Protein AF-A0AAN7VUC7-F1 (afdb_monomer)

Structure (mmCIF, N/CA/C/O backbone):
data_AF-A0AAN7VUC7-F1
#
_entry.id   AF-A0AAN7VUC7-F1
#
loop_
_atom_site.group_PDB
_atom_site.id
_atom_site.type_symbol
_atom_site.label_atom_id
_atom_site.label_alt_id
_atom_site.label_comp_id
_atom_site.label_asym_id
_atom_site.label_entity_id
_atom_site.label_seq_id
_atom_site.pdbx_PDB_ins_code
_atom_site.Cartn_x
_atom_site.Cartn_y
_atom_site.Cartn_z
_atom_site.occupancy
_atom_site.B_iso_or_equiv
_atom_site.auth_seq_id
_atom_site.auth_comp_id
_atom_site.auth_asym_id
_atom_site.auth_atom_id
_atom_site.pdbx_PDB_model_num
ATOM 1 N N . MET A 1 1 ? 12.673 -56.146 -43.513 1.00 31.84 1 MET A N 1
ATOM 2 C CA . MET A 1 1 ? 13.425 -57.369 -43.162 1.00 31.84 1 MET A CA 1
ATOM 3 C C . MET A 1 1 ? 14.414 -56.975 -42.085 1.00 31.84 1 MET A C 1
ATOM 5 O O . MET A 1 1 ? 15.255 -56.147 -42.387 1.00 31.84 1 MET A O 1
ATOM 9 N N . ALA A 1 2 ? 14.362 -57.422 -40.839 1.00 31.47 2 ALA A N 1
ATOM 10 C CA . ALA A 1 2 ? 13.452 -58.252 -40.031 1.00 31.47 2 ALA A CA 1
ATOM 11 C C . ALA A 1 2 ? 13.921 -57.944 -38.574 1.00 31.47 2 ALA A C 1
ATOM 13 O O . ALA A 1 2 ? 15.102 -57.657 -38.410 1.00 31.47 2 ALA A O 1
ATOM 14 N N . GLU A 1 3 ? 13.163 -57.827 -37.485 1.00 32.59 3 GLU A N 1
ATOM 15 C CA . GLU A 1 3 ? 11.966 -58.466 -36.910 1.00 32.59 3 GLU A CA 1
ATOM 16 C C . GLU A 1 3 ? 11.617 -57.627 -35.641 1.00 32.59 3 GLU A C 1
ATOM 18 O O . GLU A 1 3 ? 12.505 -56.977 -35.101 1.00 32.59 3 GLU A O 1
ATOM 23 N N . ALA A 1 4 ? 10.420 -57.547 -35.056 1.00 33.28 4 ALA A N 1
ATOM 24 C CA . ALA A 1 4 ? 9.122 -58.156 -35.309 1.00 33.28 4 ALA A CA 1
ATOM 25 C C . ALA A 1 4 ? 8.007 -57.362 -34.574 1.00 33.28 4 ALA A C 1
ATOM 27 O O . ALA A 1 4 ? 8.218 -56.852 -33.478 1.00 33.28 4 ALA A O 1
ATOM 28 N N . SER A 1 5 ? 6.833 -57.331 -35.225 1.00 31.64 5 SER A N 1
ATOM 29 C CA . SER A 1 5 ? 5.434 -57.293 -34.727 1.00 31.64 5 SER A CA 1
ATOM 30 C C . SER A 1 5 ? 5.002 -56.242 -33.682 1.00 31.64 5 SER A C 1
ATOM 32 O O . SER A 1 5 ? 5.441 -56.291 -32.541 1.00 31.64 5 SER A O 1
ATOM 34 N N . SER A 1 6 ? 4.161 -55.237 -33.993 1.00 30.92 6 SER A N 1
ATOM 35 C CA . SER A 1 6 ? 2.713 -55.278 -34.361 1.00 30.92 6 SER A CA 1
ATOM 36 C C . SER A 1 6 ? 1.825 -55.865 -33.245 1.00 30.92 6 SER A C 1
ATOM 38 O O . SER A 1 6 ? 2.127 -56.944 -32.765 1.00 30.92 6 SER A O 1
ATOM 40 N N . SER A 1 7 ? 0.680 -55.324 -32.824 1.00 29.66 7 SER A N 1
ATOM 41 C CA . SER A 1 7 ? -0.137 -54.189 -33.261 1.00 29.66 7 SER A CA 1
ATOM 42 C C . SER A 1 7 ? -1.354 -54.056 -32.323 1.00 29.66 7 SER A C 1
ATOM 44 O O . SER A 1 7 ? -1.838 -55.046 -31.790 1.00 29.66 7 SER A O 1
ATOM 46 N N . SER A 1 8 ? -1.896 -52.834 -32.255 1.00 29.42 8 SER A N 1
ATOM 47 C CA . SER A 1 8 ? -3.338 -52.508 -32.304 1.00 29.42 8 SER A CA 1
ATOM 48 C C . SER A 1 8 ? -4.342 -53.018 -31.240 1.00 29.42 8 SER A C 1
ATOM 50 O O . SER A 1 8 ? -4.823 -54.137 -31.355 1.00 29.42 8 SER A O 1
ATOM 52 N N . ARG A 1 9 ? -4.804 -52.063 -30.396 1.00 32.41 9 ARG A N 1
ATOM 53 C CA . ARG A 1 9 ? -6.183 -51.471 -30.333 1.00 32.41 9 ARG A CA 1
ATOM 54 C C . ARG A 1 9 ? -7.409 -52.392 -29.998 1.00 32.41 9 ARG A C 1
ATOM 56 O O . ARG A 1 9 ? -7.377 -53.565 -30.320 1.00 32.41 9 ARG A O 1
ATOM 63 N N . PRO A 1 10 ? -8.584 -51.854 -29.576 1.00 49.94 10 PRO A N 1
ATOM 64 C CA . PRO A 1 10 ? -8.876 -51.099 -28.339 1.00 49.94 10 PRO A CA 1
ATOM 65 C C . PRO A 1 10 ? -10.280 -51.425 -27.708 1.00 49.94 10 PRO A C 1
ATOM 67 O O . PRO A 1 10 ? -11.051 -52.190 -28.274 1.00 49.94 10 PRO A O 1
ATOM 70 N N . GLU A 1 11 ? -10.636 -50.729 -26.607 1.00 30.66 11 GLU A N 1
ATOM 71 C CA . GLU A 1 11 ? -12.017 -50.353 -26.164 1.00 30.66 11 GLU A CA 1
ATOM 72 C C . GLU A 1 11 ? -13.001 -51.426 -25.588 1.00 30.66 11 GLU A C 1
ATOM 74 O O . GLU A 1 11 ? -12.822 -52.612 -25.838 1.00 30.66 11 GLU A O 1
ATOM 79 N N . PRO A 1 12 ? -14.148 -51.057 -24.944 1.00 47.50 12 PRO A N 1
ATOM 80 C CA . PRO A 1 12 ? -14.433 -49.991 -23.945 1.00 47.50 12 PRO A CA 1
ATOM 81 C C . PRO A 1 12 ? -15.496 -50.392 -22.851 1.00 47.50 12 PRO A C 1
ATOM 83 O O . PRO A 1 12 ? -16.020 -51.499 -22.883 1.00 47.50 12 PRO A O 1
ATOM 86 N N . LYS A 1 13 ? -15.923 -49.420 -22.000 1.00 27.97 13 LYS A N 1
ATOM 87 C CA . LYS A 1 13 ? -17.183 -49.350 -21.172 1.00 27.97 13 LYS A CA 1
ATOM 88 C C . LYS A 1 13 ? -17.212 -50.250 -19.907 1.00 27.97 13 LYS A C 1
ATOM 90 O O . LYS A 1 13 ? -16.690 -51.348 -19.950 1.00 27.97 13 LYS A O 1
ATOM 95 N N . THR A 1 14 ? -17.697 -49.882 -18.707 1.00 28.98 14 THR A N 1
ATOM 96 C CA . THR A 1 14 ? -18.903 -49.162 -18.191 1.00 28.98 14 THR A CA 1
ATOM 97 C C . THR A 1 14 ? -18.686 -48.999 -16.657 1.00 28.98 14 THR A C 1
ATOM 99 O O . THR A 1 14 ? -18.109 -49.906 -16.070 1.00 28.98 14 THR A O 1
ATOM 102 N N . LEU A 1 15 ? -18.818 -47.837 -15.995 1.00 29.56 15 LEU A N 1
ATOM 103 C CA . LEU A 1 15 ? -19.983 -47.215 -15.308 1.00 29.56 15 LEU A CA 1
ATOM 104 C C . LEU A 1 15 ? -20.864 -48.088 -14.372 1.00 29.56 15 LEU A C 1
ATOM 106 O O . LEU A 1 15 ? -21.238 -49.190 -14.762 1.00 29.56 15 LEU A O 1
ATOM 110 N N . VAL A 1 16 ? -21.297 -47.444 -13.260 1.00 28.77 16 VAL A N 1
ATOM 111 C CA . VAL A 1 16 ? -22.359 -47.759 -12.249 1.00 28.77 16 VAL A CA 1
ATOM 112 C C . VAL A 1 16 ? -21.851 -48.482 -10.977 1.00 28.77 16 VAL A C 1
ATOM 114 O O . VAL A 1 16 ? -21.230 -49.532 -11.089 1.00 28.77 16 VAL A O 1
ATOM 117 N N . GLU A 1 17 ? -21.775 -47.798 -9.814 1.00 27.50 17 GLU A N 1
ATOM 118 C CA . GLU A 1 17 ? -22.759 -47.715 -8.679 1.00 27.50 17 GLU A CA 1
ATOM 119 C C . GLU A 1 17 ? -23.180 -49.116 -8.156 1.00 27.50 17 GLU A C 1
ATOM 121 O O . GLU A 1 17 ? -23.391 -50.026 -8.941 1.00 27.50 17 GLU A O 1
ATOM 126 N N . ASP A 1 18 ? -23.299 -49.433 -6.865 1.00 27.84 18 ASP A N 1
ATOM 127 C CA . ASP A 1 18 ? -23.961 -48.680 -5.812 1.00 27.84 18 ASP A CA 1
ATOM 128 C C . ASP A 1 18 ? -23.734 -49.351 -4.432 1.00 27.84 18 ASP A C 1
ATOM 130 O O . ASP A 1 18 ? -23.563 -50.565 -4.349 1.00 27.84 18 ASP A O 1
ATOM 134 N N . SER A 1 19 ? -23.820 -48.525 -3.387 1.00 26.78 19 SER A N 1
ATOM 135 C CA . SER A 1 19 ? -24.400 -48.719 -2.037 1.00 26.78 19 SER A CA 1
ATOM 136 C C . SER A 1 19 ? -24.173 -49.946 -1.113 1.00 26.78 19 SER A C 1
ATOM 138 O O . SER A 1 19 ? -24.129 -51.097 -1.537 1.00 26.78 19 SER A O 1
ATOM 140 N N . SER A 1 20 ? -24.303 -49.636 0.196 1.00 26.80 20 SER A N 1
ATOM 141 C CA . SER A 1 20 ? -24.839 -50.450 1.325 1.00 26.80 20 SER A CA 1
ATOM 142 C C . SER A 1 20 ? -23.858 -51.394 2.049 1.00 26.80 20 SER A C 1
ATOM 144 O O . SER A 1 20 ? -22.964 -51.944 1.422 1.00 26.80 20 SER A O 1
ATOM 146 N N . GLU A 1 21 ? -23.903 -51.668 3.358 1.00 31.53 21 GLU A N 1
ATOM 147 C CA . GLU A 1 21 ? -24.614 -51.210 4.572 1.00 31.53 21 GLU A CA 1
ATOM 148 C C . GLU A 1 21 ? -23.972 -51.983 5.767 1.00 31.53 21 GLU A C 1
ATOM 150 O O . GLU A 1 21 ? -23.125 -52.850 5.545 1.00 31.53 21 GLU A O 1
ATOM 155 N N . ASP A 1 22 ? -24.405 -51.686 7.000 1.00 29.25 22 ASP A N 1
ATOM 156 C CA . ASP A 1 22 ? -24.274 -52.477 8.250 1.00 29.25 22 ASP A CA 1
ATOM 157 C C . ASP A 1 22 ? -22.917 -52.448 8.992 1.00 29.25 22 ASP A C 1
ATOM 159 O O . ASP A 1 22 ? -21.892 -52.943 8.534 1.00 29.25 22 ASP A O 1
ATOM 163 N N . GLU A 1 23 ? -22.750 -51.781 10.143 1.00 31.53 23 GLU A N 1
ATOM 164 C CA . GLU A 1 23 ? -23.494 -51.808 11.423 1.00 31.53 23 GLU A CA 1
ATOM 165 C C . GLU A 1 23 ? -23.383 -53.153 12.175 1.00 31.53 23 GLU A C 1
ATOM 167 O O . GLU A 1 23 ? -24.019 -54.131 11.813 1.00 31.53 23 GLU A O 1
ATOM 172 N N . LEU A 1 24 ? -22.564 -53.203 13.243 1.00 30.45 24 LEU A N 1
ATOM 173 C CA . LEU A 1 24 ? -22.983 -53.554 14.617 1.00 30.45 24 LEU A CA 1
ATOM 174 C C . LEU A 1 24 ? -21.775 -53.643 15.588 1.00 30.45 24 LEU A C 1
ATOM 176 O O . LEU A 1 24 ? -20.954 -54.547 15.504 1.00 30.45 24 LEU A O 1
ATOM 180 N N . THR A 1 25 ? -21.741 -52.711 16.557 1.00 31.78 25 THR A N 1
ATOM 181 C CA . THR A 1 25 ? -21.763 -52.929 18.034 1.00 31.78 25 THR A CA 1
ATOM 182 C C . THR A 1 25 ? -20.799 -53.944 18.702 1.00 31.78 25 THR A C 1
ATOM 184 O O . THR A 1 25 ? -20.644 -55.056 18.233 1.00 31.78 25 THR A O 1
ATOM 187 N N . LYS A 1 26 ? -20.239 -53.754 19.911 1.00 32.19 26 LYS A N 1
ATOM 188 C CA . LYS A 1 26 ? -20.571 -52.871 21.049 1.00 32.19 26 LYS A CA 1
ATOM 189 C C . LYS A 1 26 ? -19.534 -53.049 22.190 1.00 32.19 26 LYS A C 1
ATOM 191 O O . LYS A 1 26 ? -19.146 -54.176 22.457 1.00 32.19 26 LYS A O 1
ATOM 196 N N . GLN A 1 27 ? -19.271 -51.943 22.910 1.00 30.20 27 GLN A N 1
ATOM 197 C CA . GLN A 1 27 ? -19.279 -51.785 24.393 1.00 30.20 27 GLN A CA 1
ATOM 198 C C . GLN A 1 27 ? -18.245 -52.529 25.280 1.00 30.20 27 GLN A C 1
ATOM 200 O O . GLN A 1 27 ? -17.948 -53.686 25.050 1.00 30.20 27 GLN A O 1
ATOM 205 N N . THR A 1 28 ? -17.709 -52.001 26.396 1.00 29.66 28 THR A N 1
ATOM 206 C CA . THR A 1 28 ? -17.730 -50.687 27.092 1.00 29.66 28 THR A CA 1
ATOM 207 C C . THR A 1 28 ? -16.811 -50.744 28.329 1.00 29.66 28 THR A C 1
ATOM 209 O O . THR A 1 28 ? -16.667 -51.815 28.906 1.00 29.66 28 THR A O 1
ATOM 212 N N . SER A 1 29 ? -16.382 -49.553 28.797 1.00 28.73 29 SER A N 1
ATOM 213 C CA . SER A 1 29 ? -16.259 -49.087 30.212 1.00 28.73 29 SER A CA 1
ATOM 214 C C . SER A 1 29 ? -15.302 -49.805 31.187 1.00 28.73 29 SER A C 1
ATOM 216 O O . SER A 1 29 ? -15.224 -51.019 31.187 1.00 28.73 29 SER A O 1
ATOM 218 N N . SER A 1 30 ? -14.638 -49.176 32.164 1.00 27.91 30 SER A N 1
ATOM 219 C CA . SER A 1 30 ? -14.451 -47.773 32.563 1.00 27.91 30 SER A CA 1
ATOM 220 C C . SER A 1 30 ? -13.475 -47.697 33.760 1.00 27.91 30 SER A C 1
ATOM 222 O O . SER A 1 30 ? -13.346 -48.645 34.530 1.00 27.91 30 SER A O 1
ATOM 224 N N . THR A 1 31 ? -12.955 -46.482 33.986 1.00 28.91 31 THR A N 1
ATOM 225 C CA . THR A 1 31 ? -12.683 -45.796 35.278 1.00 28.91 31 THR A CA 1
ATOM 226 C C . THR A 1 31 ? -11.424 -46.038 36.133 1.00 28.91 31 THR A C 1
ATOM 228 O O . THR A 1 31 ? -11.149 -47.137 36.598 1.00 28.91 31 THR A O 1
ATOM 231 N N . ASN A 1 32 ? -10.872 -44.867 36.515 1.00 25.84 32 ASN A N 1
ATOM 232 C CA . ASN A 1 32 ? -10.067 -44.478 37.690 1.00 25.84 32 ASN A CA 1
ATOM 233 C C . ASN A 1 32 ? -8.582 -44.868 37.722 1.00 25.84 32 ASN A C 1
ATOM 235 O O . ASN A 1 32 ? -8.215 -45.958 37.329 1.00 25.84 32 ASN A O 1
ATOM 239 N N . SER A 1 33 ? -7.644 -44.119 38.310 1.00 25.69 33 SER A N 1
ATOM 240 C CA . SER A 1 33 ? -7.460 -42.731 38.785 1.00 25.69 33 SER A CA 1
ATOM 241 C C . SER A 1 33 ? -6.189 -42.808 39.645 1.00 25.69 33 SER A C 1
ATOM 243 O O . SER A 1 33 ? -6.174 -43.637 40.555 1.00 25.69 33 SER A O 1
ATOM 245 N N . ARG A 1 34 ? -5.155 -41.978 39.419 1.00 25.23 34 ARG A N 1
ATOM 246 C CA . ARG A 1 34 ? -4.348 -41.351 40.496 1.00 25.23 34 ARG A CA 1
ATOM 247 C C . ARG A 1 34 ? -3.212 -40.454 39.985 1.00 25.23 34 ARG A C 1
ATOM 249 O O . ARG A 1 34 ? -2.464 -40.804 39.083 1.00 25.23 34 ARG A O 1
ATOM 256 N N . ARG A 1 35 ? -3.113 -39.300 40.652 1.00 27.30 35 ARG A N 1
ATOM 257 C CA . ARG A 1 35 ? -2.058 -38.273 40.633 1.00 27.30 35 ARG A CA 1
ATOM 258 C C . ARG A 1 35 ? -0.713 -38.808 41.148 1.00 27.30 35 ARG A C 1
ATOM 260 O O . ARG A 1 35 ? -0.734 -39.611 42.074 1.00 27.30 35 ARG A O 1
ATOM 267 N N . HIS A 1 36 ? 0.404 -38.218 40.707 1.00 26.11 36 HIS A N 1
ATOM 268 C CA . HIS A 1 36 ? 1.398 -37.594 41.602 1.00 26.11 36 HIS A CA 1
ATOM 269 C C . HIS A 1 36 ? 2.377 -36.683 40.836 1.00 26.11 36 HIS A C 1
ATOM 271 O O . HIS A 1 36 ? 2.704 -36.929 39.681 1.00 26.11 36 HIS A O 1
ATOM 277 N N . SER A 1 37 ? 2.790 -35.609 41.508 1.00 26.70 37 SER A N 1
ATOM 278 C CA . SER A 1 37 ? 3.725 -34.559 41.089 1.00 26.70 37 SER A CA 1
ATOM 279 C C . SER A 1 37 ? 5.167 -34.886 41.500 1.00 26.70 37 SER A C 1
ATOM 281 O O . SER A 1 37 ? 5.315 -35.535 42.533 1.00 26.70 37 SER A O 1
ATOM 283 N N . HIS A 1 38 ? 6.197 -34.319 40.853 1.00 25.08 38 HIS A N 1
ATOM 284 C CA . HIS A 1 38 ? 7.320 -33.671 41.568 1.00 25.08 38 HIS A CA 1
ATOM 285 C C . HIS A 1 38 ? 8.315 -32.918 40.660 1.00 25.08 38 HIS A C 1
ATOM 287 O O . HIS A 1 38 ? 8.595 -33.332 39.540 1.00 25.08 38 HIS A O 1
ATOM 293 N N . TYR A 1 39 ? 8.809 -31.811 41.222 1.00 26.98 39 TYR A N 1
ATOM 294 C CA . TYR A 1 39 ? 9.897 -30.906 40.821 1.00 26.98 39 TYR A CA 1
ATOM 295 C C . TYR A 1 39 ? 11.307 -31.446 41.167 1.00 26.98 39 TYR A C 1
ATOM 297 O O . TYR A 1 39 ? 11.417 -32.313 42.032 1.00 26.98 39 TYR A O 1
ATOM 305 N N . ASP A 1 40 ? 12.330 -30.782 40.593 1.00 26.72 40 ASP A N 1
ATOM 306 C CA . ASP A 1 40 ? 13.771 -30.730 40.951 1.00 26.72 40 ASP A CA 1
ATOM 307 C C . ASP A 1 40 ? 14.621 -31.994 40.656 1.00 26.72 40 ASP A C 1
ATOM 309 O O . ASP A 1 40 ? 14.175 -33.116 40.820 1.00 26.72 40 ASP A O 1
ATOM 313 N N . THR A 1 41 ? 15.892 -31.957 40.219 1.00 26.77 41 THR A N 1
ATOM 314 C CA . THR A 1 41 ? 16.997 -31.046 40.561 1.00 26.77 41 THR A CA 1
ATOM 315 C C . THR A 1 41 ? 18.181 -31.222 39.581 1.00 26.77 41 THR A C 1
ATOM 317 O O . THR A 1 41 ? 18.467 -32.326 39.133 1.00 26.77 41 THR A O 1
ATOM 320 N N . GLN A 1 42 ? 18.876 -30.114 39.313 1.00 25.97 42 GLN A N 1
ATOM 321 C CA . GLN A 1 42 ? 20.322 -29.895 39.108 1.00 25.97 42 GLN A CA 1
ATOM 322 C C . GLN A 1 42 ? 21.341 -31.040 38.840 1.00 25.97 42 GLN A C 1
ATOM 324 O O . GLN A 1 42 ? 21.412 -32.032 39.556 1.00 25.97 42 GLN A O 1
ATOM 329 N N . ARG A 1 43 ? 22.336 -30.638 38.019 1.00 25.59 43 ARG A N 1
ATOM 330 C CA . ARG A 1 43 ? 23.811 -30.670 38.229 1.00 25.59 43 ARG A CA 1
ATOM 331 C C . ARG A 1 43 ? 24.667 -31.664 37.411 1.00 25.59 43 ARG A C 1
ATOM 333 O O . ARG A 1 43 ? 24.653 -32.866 37.618 1.00 25.59 43 ARG A O 1
ATOM 340 N N . THR A 1 44 ? 25.585 -31.032 36.661 1.00 25.28 44 THR A N 1
ATOM 341 C CA . THR A 1 44 ? 27.033 -31.325 36.504 1.00 25.28 44 THR A CA 1
ATOM 342 C C . THR A 1 44 ? 27.498 -32.526 35.686 1.00 25.28 44 THR A C 1
ATOM 344 O O . THR A 1 44 ? 27.151 -33.658 35.981 1.00 25.28 44 THR A O 1
ATOM 347 N N . GLY A 1 45 ? 28.474 -32.276 34.801 1.00 25.52 45 GLY A N 1
ATOM 348 C CA . GLY A 1 45 ? 29.493 -33.276 34.465 1.00 25.52 45 GLY A CA 1
ATOM 349 C C . GLY A 1 45 ? 30.064 -33.165 33.055 1.00 25.52 45 GLY A C 1
ATOM 350 O O . GLY A 1 45 ? 29.436 -33.585 32.101 1.00 25.52 45 GLY A O 1
ATOM 351 N N . ARG A 1 46 ? 31.264 -32.596 32.954 1.00 25.86 46 ARG A N 1
ATOM 352 C CA . ARG A 1 46 ? 32.097 -32.365 31.758 1.00 25.86 46 ARG A CA 1
ATOM 353 C C . ARG A 1 46 ? 32.754 -33.683 31.222 1.00 25.86 46 ARG A C 1
ATOM 355 O O . ARG A 1 46 ? 32.460 -34.740 31.770 1.00 25.86 46 ARG A O 1
ATOM 362 N N . PRO A 1 47 ? 33.609 -33.663 30.170 1.00 41.38 47 PRO A N 1
ATOM 363 C CA . PRO A 1 47 ? 33.524 -34.529 28.985 1.00 41.38 47 PRO A CA 1
ATOM 364 C C . PRO A 1 47 ? 34.641 -35.589 28.892 1.00 41.38 47 PRO A C 1
ATOM 366 O O . PRO A 1 47 ? 35.605 -35.537 29.653 1.00 41.38 47 PRO A O 1
ATOM 369 N N . VAL A 1 48 ? 34.583 -36.476 27.888 1.00 27.06 48 VAL A N 1
ATOM 370 C CA . VAL A 1 48 ? 35.747 -37.264 27.434 1.00 27.06 48 VAL A CA 1
ATOM 371 C C . VAL A 1 48 ? 35.756 -37.389 25.905 1.00 27.06 48 VAL A C 1
ATOM 373 O O . VAL A 1 48 ? 34.743 -37.690 25.279 1.00 27.06 48 VAL A O 1
ATOM 376 N N . SER A 1 49 ? 36.930 -37.114 25.341 1.00 26.80 49 SER A N 1
ATOM 377 C CA . SER A 1 49 ? 37.344 -37.186 23.940 1.00 26.80 49 SER A CA 1
ATOM 378 C C . SER A 1 49 ? 37.701 -38.612 23.493 1.00 26.80 49 SER A C 1
ATOM 380 O O . SER A 1 49 ? 38.077 -39.451 24.308 1.00 26.80 49 SER A O 1
ATOM 382 N N . GLY A 1 50 ? 37.676 -38.869 22.180 1.00 25.88 50 GLY A N 1
ATOM 383 C CA . GLY A 1 50 ? 38.269 -40.079 21.598 1.00 25.88 50 GLY A CA 1
ATOM 384 C C . GLY A 1 50 ? 38.010 -40.244 20.098 1.00 25.88 50 GLY A C 1
ATOM 385 O O . GLY A 1 50 ? 36.919 -40.619 19.690 1.00 25.88 50 GLY A O 1
ATOM 386 N N . SER A 1 51 ? 39.037 -39.965 19.295 1.00 23.73 51 SER A N 1
ATOM 387 C CA . SER A 1 51 ? 39.192 -40.246 17.856 1.00 23.73 51 SER A CA 1
ATOM 388 C C . SER A 1 51 ? 39.209 -41.772 17.576 1.00 23.73 51 SER A C 1
ATOM 390 O O . SER A 1 51 ? 39.581 -42.547 18.447 1.00 23.73 51 SER A O 1
ATOM 392 N N . SER A 1 52 ? 38.837 -42.332 16.413 1.00 26.50 52 SER A N 1
ATOM 393 C CA . SER A 1 52 ? 39.512 -42.213 15.108 1.00 26.50 52 SER A CA 1
ATOM 394 C C . SER A 1 52 ? 38.944 -43.219 14.058 1.00 26.50 52 SER A C 1
ATOM 396 O O . SER A 1 52 ? 38.462 -44.285 14.423 1.00 26.50 52 SER A O 1
ATOM 398 N N . GLN A 1 53 ? 39.095 -42.868 12.765 1.00 26.28 53 GLN A N 1
ATOM 399 C CA . GLN A 1 53 ? 39.289 -43.703 11.545 1.00 26.28 53 GLN A CA 1
ATOM 400 C C . GLN A 1 53 ? 38.141 -44.463 10.808 1.00 26.28 53 GLN A C 1
ATOM 402 O O . GLN A 1 53 ? 37.798 -45.599 11.105 1.00 26.28 53 GLN A O 1
ATOM 407 N N . LEU A 1 54 ? 37.666 -43.813 9.725 1.00 26.45 54 LEU A N 1
ATOM 408 C CA . LEU A 1 54 ? 37.611 -44.204 8.287 1.00 26.45 54 LEU A CA 1
ATOM 409 C C . LEU A 1 54 ? 37.361 -45.667 7.830 1.00 26.45 54 LEU A C 1
ATOM 411 O O . LEU A 1 54 ? 38.231 -46.519 7.964 1.00 26.45 54 LEU A O 1
ATOM 415 N N . SER A 1 55 ? 36.294 -45.872 7.032 1.00 24.72 55 SER A N 1
ATOM 416 C CA . SER A 1 55 ? 36.347 -46.497 5.684 1.00 24.72 55 SER A CA 1
ATOM 417 C C . SER A 1 55 ? 35.009 -46.348 4.926 1.00 24.72 55 SER A C 1
ATOM 419 O O . SER A 1 55 ? 33.932 -46.418 5.510 1.00 24.72 55 SER A O 1
ATOM 421 N N . ALA A 1 56 ? 35.092 -46.108 3.615 1.00 24.67 56 ALA A N 1
ATOM 422 C CA . ALA A 1 56 ? 34.036 -45.621 2.726 1.00 24.67 56 ALA A CA 1
ATOM 423 C C . ALA A 1 56 ? 33.266 -46.721 1.961 1.00 24.67 56 ALA A C 1
ATOM 425 O O . ALA A 1 56 ? 33.856 -47.731 1.581 1.00 24.67 56 ALA A O 1
ATOM 426 N N . LYS A 1 57 ? 31.988 -46.448 1.612 1.00 25.91 57 LYS A N 1
ATOM 427 C CA . LYS A 1 57 ? 31.375 -46.715 0.281 1.00 25.91 57 LYS A CA 1
ATOM 428 C C . LYS A 1 57 ? 29.942 -46.142 0.136 1.00 25.91 57 LYS A C 1
ATOM 430 O O . LYS A 1 57 ? 28.988 -46.665 0.691 1.00 25.91 57 LYS A O 1
ATOM 435 N N . SER A 1 58 ? 29.852 -45.067 -0.657 1.00 27.28 58 SER A N 1
ATOM 436 C CA . SER A 1 58 ? 28.815 -44.641 -1.628 1.00 27.28 58 SER A CA 1
ATOM 437 C C . SER A 1 58 ? 27.379 -45.213 -1.567 1.00 27.28 58 SER A C 1
ATOM 439 O O . SER A 1 58 ? 27.167 -46.391 -1.857 1.00 27.28 58 SER A O 1
ATOM 441 N N . LYS A 1 59 ? 26.388 -44.318 -1.371 1.00 26.03 59 LYS A N 1
ATOM 442 C CA . LYS A 1 59 ? 25.198 -44.119 -2.242 1.00 26.03 59 LYS A CA 1
ATOM 443 C C . LYS A 1 59 ? 24.428 -42.842 -1.841 1.00 26.03 59 LYS A C 1
ATOM 445 O O . LYS A 1 59 ? 24.291 -42.542 -0.660 1.00 26.03 59 LYS A O 1
ATOM 450 N N . GLY A 1 60 ? 23.997 -42.075 -2.846 1.00 30.48 60 GLY A N 1
ATOM 451 C CA . GLY A 1 60 ? 23.661 -40.648 -2.760 1.00 30.48 60 GLY A CA 1
ATOM 452 C C . GLY A 1 60 ? 22.410 -40.246 -1.972 1.00 30.48 60 GLY A C 1
ATOM 453 O O . GLY A 1 60 ? 21.423 -40.977 -1.907 1.00 30.48 60 GLY A O 1
ATOM 454 N N . LYS A 1 61 ? 22.459 -39.020 -1.433 1.00 25.73 61 LYS A N 1
ATOM 455 C CA . LYS A 1 61 ? 21.325 -38.246 -0.911 1.00 25.73 61 LYS A CA 1
ATOM 456 C C . LYS A 1 61 ? 21.566 -36.748 -1.137 1.00 25.73 61 LYS A C 1
ATOM 458 O O . LYS A 1 61 ? 22.698 -36.288 -1.037 1.00 25.73 61 LYS A O 1
ATOM 463 N N . ARG A 1 62 ? 20.470 -36.037 -1.442 1.00 26.72 62 ARG A N 1
ATOM 464 C CA . ARG A 1 62 ? 20.312 -34.570 -1.465 1.00 26.72 62 ARG A CA 1
ATOM 465 C C . ARG A 1 62 ? 21.169 -33.898 -0.387 1.00 26.72 62 ARG A C 1
ATOM 467 O O . ARG A 1 62 ? 21.038 -34.248 0.784 1.00 26.72 62 ARG A O 1
ATOM 474 N N . ALA A 1 63 ? 21.991 -32.931 -0.781 1.00 24.48 63 ALA A N 1
ATOM 475 C CA . ALA A 1 63 ? 22.753 -32.113 0.150 1.00 24.48 63 ALA A CA 1
ATOM 476 C C . ALA A 1 63 ? 21.814 -31.101 0.826 1.00 24.48 63 ALA A C 1
ATOM 478 O O . ALA A 1 63 ? 21.348 -30.162 0.187 1.00 24.48 63 ALA A O 1
ATOM 479 N N . SER A 1 64 ? 21.514 -31.309 2.110 1.00 25.42 64 SER A N 1
ATOM 480 C CA . SER A 1 64 ? 21.148 -30.202 2.992 1.00 25.42 64 SER A CA 1
ATOM 481 C C . SER A 1 64 ? 22.434 -29.456 3.323 1.00 25.42 64 SER A C 1
ATOM 483 O O . SER A 1 64 ? 23.393 -30.078 3.784 1.00 25.42 64 SER A O 1
ATOM 485 N N . TYR A 1 65 ? 22.461 -28.151 3.089 1.00 26.67 65 TYR A N 1
ATOM 486 C CA . TYR A 1 65 ? 23.575 -27.306 3.495 1.00 26.67 65 TYR A CA 1
ATOM 487 C C . TYR A 1 65 ? 23.689 -27.352 5.030 1.00 26.67 65 TYR A C 1
ATOM 489 O O . TYR A 1 65 ? 22.756 -26.965 5.731 1.00 26.67 65 TYR A O 1
ATOM 497 N N . GLN A 1 66 ? 24.790 -27.890 5.554 1.00 25.86 66 GLN A N 1
ATOM 498 C CA . GLN A 1 66 ? 25.182 -27.734 6.955 1.00 25.86 66 GLN A CA 1
ATOM 499 C C . GLN A 1 66 ? 26.295 -26.692 7.002 1.00 25.86 66 GLN A C 1
ATOM 501 O O . GLN A 1 66 ? 27.274 -26.792 6.265 1.00 25.86 66 GLN A O 1
ATOM 506 N N . GLN A 1 67 ? 26.112 -25.686 7.851 1.00 27.73 67 GLN A N 1
ATOM 507 C CA . GLN A 1 67 ? 27.077 -24.620 8.097 1.00 27.73 67 GLN A CA 1
ATOM 508 C C . GLN A 1 67 ? 28.386 -25.222 8.657 1.00 27.73 67 GLN A C 1
ATOM 510 O O . GLN A 1 67 ? 28.308 -26.057 9.564 1.00 27.73 67 GLN A O 1
ATOM 515 N N . PRO A 1 68 ? 29.576 -24.849 8.150 1.00 27.92 68 PRO A N 1
ATOM 516 C CA . PRO A 1 68 ? 30.841 -25.284 8.737 1.00 27.92 68 PRO A CA 1
ATOM 517 C C . PRO A 1 68 ? 30.997 -24.730 10.165 1.00 27.92 68 PRO A C 1
ATOM 519 O O . PRO A 1 68 ? 30.680 -23.560 10.390 1.00 27.92 68 PRO A O 1
ATOM 522 N N . PRO A 1 69 ? 31.487 -25.525 11.132 1.00 31.61 69 PRO A N 1
ATOM 523 C CA . PRO A 1 69 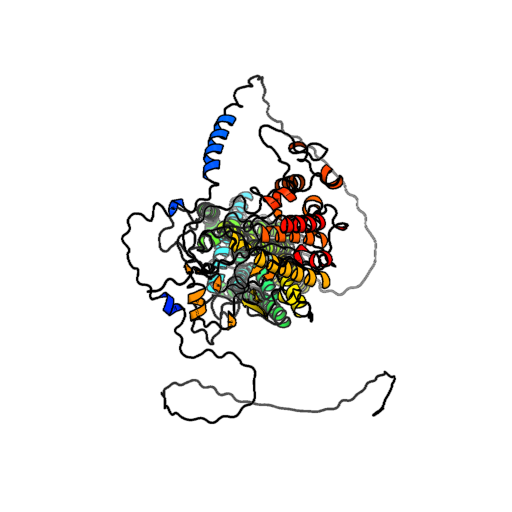? 31.873 -25.015 12.436 1.00 31.61 69 PRO A CA 1
ATOM 524 C C . PRO A 1 69 ? 33.267 -24.404 12.286 1.00 31.61 69 PRO A C 1
ATOM 526 O O . PRO A 1 69 ? 34.189 -25.120 11.915 1.00 31.61 69 PRO A O 1
ATOM 529 N N . ASP A 1 70 ? 33.363 -23.097 12.513 1.00 33.47 70 ASP A N 1
ATOM 530 C CA . ASP A 1 70 ? 34.574 -22.259 12.622 1.00 33.47 70 ASP A CA 1
ATOM 531 C C . ASP A 1 70 ? 34.528 -21.080 11.640 1.00 33.47 70 ASP A C 1
ATOM 533 O O . ASP A 1 70 ? 35.325 -20.969 10.713 1.00 33.47 70 ASP A O 1
ATOM 537 N N . PHE A 1 71 ? 33.578 -20.169 11.873 1.00 31.36 71 PHE A N 1
ATOM 538 C CA . PHE A 1 71 ? 33.658 -18.787 11.406 1.00 31.36 71 PHE A CA 1
ATOM 539 C C . PHE A 1 71 ? 33.211 -17.848 12.537 1.00 31.36 71 PHE A C 1
ATOM 541 O O . PHE A 1 71 ? 32.174 -18.106 13.158 1.00 31.36 71 PHE A O 1
ATOM 548 N N . PRO A 1 72 ? 33.967 -16.777 12.828 1.00 29.69 72 PRO A N 1
ATOM 549 C CA . PRO A 1 72 ? 33.503 -15.710 13.704 1.00 29.69 72 PRO A CA 1
ATOM 550 C C . PRO A 1 72 ? 32.281 -15.016 13.087 1.00 29.69 72 PRO A C 1
ATOM 552 O O . PRO A 1 72 ? 32.147 -14.929 11.865 1.00 29.69 72 PRO A O 1
ATOM 555 N N . SER A 1 73 ? 31.358 -14.546 13.928 1.00 30.48 73 SER A N 1
ATOM 556 C CA . SER A 1 73 ? 30.172 -13.822 13.458 1.00 30.48 73 SER A CA 1
ATOM 557 C C . SER A 1 73 ? 30.589 -12.570 12.675 1.00 30.48 73 SER A C 1
ATOM 559 O O . SER A 1 73 ? 31.557 -11.914 13.053 1.00 30.48 73 SER A O 1
ATOM 561 N N . LEU A 1 74 ? 29.846 -12.199 11.627 1.00 33.22 74 LEU A N 1
ATOM 562 C CA . LEU A 1 74 ? 30.086 -10.983 10.827 1.00 33.22 74 LEU A CA 1
ATOM 563 C C . LEU A 1 74 ? 30.142 -9.684 11.668 1.00 33.22 74 LEU A C 1
ATOM 565 O O . LEU A 1 74 ? 30.690 -8.683 11.213 1.00 33.22 74 LEU A O 1
ATOM 569 N N . ASP A 1 75 ? 29.647 -9.712 12.910 1.00 33.56 75 ASP A N 1
ATOM 570 C CA . ASP A 1 75 ? 29.767 -8.619 13.881 1.00 33.56 75 ASP A CA 1
ATOM 571 C C . ASP A 1 75 ? 31.198 -8.450 14.452 1.00 33.56 75 ASP A C 1
ATOM 573 O O . ASP A 1 75 ? 31.542 -7.363 14.915 1.00 33.56 75 ASP A O 1
ATOM 577 N N . GLU A 1 76 ? 32.064 -9.474 14.405 1.00 33.81 76 GLU A N 1
ATOM 578 C CA . GLU A 1 76 ? 33.452 -9.394 14.901 1.00 33.81 76 GLU A CA 1
ATOM 579 C C . GLU A 1 76 ? 34.415 -8.742 13.896 1.00 33.81 76 GLU A C 1
ATOM 581 O O . GLU A 1 76 ? 35.391 -8.112 14.308 1.00 33.81 76 GLU A O 1
ATOM 586 N N . VAL A 1 77 ? 34.124 -8.809 12.591 1.00 35.72 77 VAL A N 1
ATOM 587 C CA . VAL A 1 77 ? 34.967 -8.206 11.539 1.00 35.72 77 VAL A CA 1
ATOM 588 C C . VAL A 1 77 ? 34.771 -6.684 11.470 1.00 35.72 77 VAL A C 1
ATOM 590 O O . VAL A 1 77 ? 35.725 -5.941 11.253 1.00 35.72 77 VAL A O 1
ATOM 593 N N . ALA A 1 78 ? 33.566 -6.187 11.775 1.00 34.19 78 ALA A N 1
ATOM 594 C CA . ALA A 1 78 ? 33.268 -4.750 11.815 1.00 34.19 78 ALA A CA 1
ATOM 595 C C . ALA A 1 78 ? 33.862 -4.017 13.041 1.00 34.19 78 ALA A C 1
ATOM 597 O O . ALA A 1 78 ? 33.852 -2.786 13.095 1.00 34.19 78 ALA A O 1
ATOM 598 N N . GLY A 1 79 ? 34.371 -4.753 14.037 1.00 31.69 79 GLY A N 1
ATOM 599 C CA . GLY A 1 79 ? 34.927 -4.200 15.277 1.00 31.69 79 GLY A CA 1
ATOM 600 C C . GLY A 1 79 ? 36.424 -3.875 15.242 1.00 31.69 79 GLY A C 1
ATOM 601 O O . GLY A 1 79 ? 36.934 -3.319 16.214 1.00 31.69 79 GLY A O 1
ATOM 602 N N . GLN A 1 80 ? 37.142 -4.208 14.163 1.00 28.83 80 GLN A N 1
ATOM 603 C CA . GLN A 1 80 ? 38.602 -4.060 14.072 1.00 28.83 80 GLN A CA 1
ATOM 604 C C . GLN A 1 80 ? 39.039 -3.087 12.967 1.00 28.83 80 GLN A C 1
ATOM 606 O O . GLN A 1 80 ? 39.869 -3.411 12.126 1.00 28.83 80 GLN A O 1
ATOM 611 N N . GLY A 1 81 ? 38.505 -1.867 12.980 1.00 30.00 81 GLY A N 1
ATOM 612 C CA . GLY A 1 81 ? 39.084 -0.735 12.253 1.00 30.00 81 GLY A CA 1
ATOM 613 C C . GLY A 1 81 ? 39.551 0.323 13.247 1.00 30.00 81 GLY A C 1
ATOM 614 O O . GLY A 1 81 ? 38.725 1.054 13.791 1.00 30.00 81 GLY A O 1
ATOM 615 N N . GLN A 1 82 ? 40.854 0.396 13.532 1.00 26.78 82 GLN A N 1
ATOM 616 C CA . GLN A 1 82 ? 41.417 1.566 14.213 1.00 26.78 82 GLN A CA 1
ATOM 617 C C . GLN A 1 82 ? 41.352 2.778 13.267 1.00 26.78 82 GLN A C 1
ATOM 619 O O . GLN A 1 82 ? 41.602 2.615 12.074 1.00 26.78 82 GLN A O 1
ATOM 624 N N . PRO A 1 83 ? 41.033 3.986 13.761 1.00 30.91 83 PRO A N 1
ATOM 625 C CA . PRO A 1 83 ? 41.079 5.185 12.939 1.00 30.91 83 PRO A CA 1
ATOM 626 C C . PRO A 1 83 ? 42.543 5.594 12.734 1.00 30.91 83 PRO A C 1
ATOM 628 O O . PRO A 1 83 ? 43.208 6.001 13.685 1.00 30.91 83 PRO A O 1
ATOM 631 N N . GLU A 1 84 ? 43.052 5.492 11.507 1.00 28.84 84 GLU A N 1
ATOM 632 C CA . GLU A 1 84 ? 44.252 6.236 11.119 1.00 28.84 84 GLU A CA 1
ATOM 633 C C . GLU A 1 84 ? 43.865 7.710 10.922 1.00 28.84 84 GLU A C 1
ATOM 635 O O . GLU A 1 84 ? 43.094 8.061 10.028 1.00 28.84 84 GLU A O 1
ATOM 640 N N . GLU A 1 85 ? 44.372 8.577 11.800 1.00 31.55 85 GLU A N 1
ATOM 641 C CA . GLU A 1 85 ? 44.377 10.027 11.609 1.00 31.55 85 GLU A CA 1
ATOM 642 C C . GLU A 1 85 ? 45.363 10.372 10.484 1.00 31.55 85 GLU A C 1
ATOM 644 O O . GLU A 1 85 ? 46.577 10.346 10.680 1.00 31.55 85 GLU A O 1
ATOM 649 N N . SER A 1 86 ? 44.853 10.704 9.295 1.00 28.23 86 SER A N 1
ATOM 650 C CA . SER A 1 86 ? 45.642 11.370 8.257 1.00 28.23 86 SER A CA 1
ATOM 651 C C . SER A 1 86 ? 45.438 12.886 8.345 1.00 28.23 86 SER A C 1
ATOM 653 O O . SER A 1 86 ? 44.367 13.397 8.008 1.00 28.23 86 SER A O 1
ATOM 655 N N . ASP A 1 87 ? 46.479 13.593 8.785 1.00 31.11 87 ASP A N 1
ATOM 656 C CA . ASP A 1 87 ? 46.625 15.047 8.691 1.00 31.11 87 ASP A CA 1
ATOM 657 C C . ASP A 1 87 ? 46.711 15.478 7.214 1.00 31.11 87 ASP A C 1
ATOM 659 O O . ASP A 1 87 ? 47.786 15.463 6.614 1.00 31.11 87 ASP A O 1
ATOM 663 N N . ASP A 1 88 ? 45.590 15.891 6.618 1.00 32.97 88 ASP A N 1
ATOM 664 C CA . ASP A 1 88 ? 45.595 16.648 5.360 1.00 32.97 88 ASP A CA 1
ATOM 665 C C . ASP A 1 88 ? 44.615 17.839 5.446 1.00 32.97 88 ASP A C 1
ATOM 667 O O . ASP A 1 88 ? 43.393 17.651 5.420 1.00 32.97 88 ASP A O 1
ATOM 671 N N . PRO A 1 89 ? 45.103 19.089 5.587 1.00 31.72 89 PRO A N 1
ATOM 672 C CA . PRO A 1 89 ? 44.260 20.248 5.876 1.00 31.72 89 PRO A CA 1
ATOM 673 C C . PRO A 1 89 ? 43.498 20.811 4.658 1.00 31.72 89 PRO A C 1
ATOM 675 O O . PRO A 1 89 ? 43.055 21.959 4.704 1.00 31.72 89 PRO A O 1
ATOM 678 N N . TYR A 1 90 ? 43.295 20.038 3.581 1.00 34.28 90 TYR A N 1
ATOM 679 C CA . TYR A 1 90 ? 42.648 20.522 2.349 1.00 34.28 90 TYR A CA 1
ATOM 680 C C . TYR A 1 90 ? 41.450 19.710 1.812 1.00 34.28 90 TYR A C 1
ATOM 682 O O . TYR A 1 90 ? 40.937 20.042 0.744 1.00 34.28 90 TYR A O 1
ATOM 690 N N . SER A 1 91 ? 40.906 18.718 2.529 1.00 38.66 91 SER A N 1
ATOM 691 C CA . SER A 1 91 ? 39.876 17.827 1.946 1.00 38.66 91 SER A CA 1
ATOM 692 C C . SER A 1 91 ? 38.401 18.187 2.225 1.00 38.66 91 SER A C 1
ATOM 694 O O . SER A 1 91 ? 37.513 17.771 1.478 1.00 38.66 91 SER A O 1
ATOM 696 N N . LEU A 1 92 ? 38.088 19.014 3.231 1.00 32.91 92 LEU A N 1
ATOM 697 C CA . LEU A 1 92 ? 36.688 19.268 3.634 1.00 32.91 92 LEU A CA 1
ATOM 698 C C . LEU A 1 92 ? 35.969 20.375 2.837 1.00 32.91 92 LEU A C 1
ATOM 700 O O . LEU A 1 92 ? 34.739 20.365 2.737 1.00 32.91 92 LEU A O 1
ATOM 704 N N . GLU A 1 93 ? 36.703 21.300 2.214 1.00 32.00 93 GLU A N 1
ATOM 705 C CA . GLU A 1 93 ? 36.116 22.391 1.414 1.00 32.00 93 GLU A CA 1
ATOM 706 C C . GLU A 1 93 ? 35.851 21.969 -0.051 1.00 32.00 93 GLU A C 1
ATOM 708 O O . GLU A 1 93 ? 34.958 22.508 -0.711 1.00 32.00 93 GLU A O 1
ATOM 713 N N . GLN A 1 94 ? 36.583 20.966 -0.559 1.00 32.25 94 GLN A N 1
ATOM 714 C CA . GLN A 1 94 ? 36.417 20.425 -1.916 1.00 32.25 94 GLN A CA 1
ATOM 715 C C . GLN A 1 94 ? 35.354 19.320 -1.990 1.00 32.25 94 GLN A C 1
ATOM 717 O O . GLN A 1 94 ? 34.565 19.315 -2.936 1.00 32.25 94 GLN A O 1
ATOM 722 N N . ALA A 1 95 ? 35.212 18.477 -0.959 1.00 33.03 95 ALA A N 1
ATOM 723 C CA . ALA A 1 95 ? 34.146 17.469 -0.898 1.00 33.03 95 ALA A CA 1
ATOM 724 C C . ALA A 1 95 ? 32.732 18.089 -0.848 1.00 33.03 95 ALA A C 1
ATOM 726 O O . ALA A 1 95 ? 31.766 17.504 -1.332 1.00 33.03 95 ALA A O 1
ATOM 727 N N . ARG A 1 96 ? 32.603 19.333 -0.361 1.00 30.73 96 ARG A N 1
ATOM 728 C CA . ARG A 1 96 ? 31.338 20.088 -0.389 1.00 30.73 96 ARG A CA 1
ATOM 729 C C . ARG A 1 96 ? 31.002 20.710 -1.750 1.00 30.73 96 ARG A C 1
ATOM 731 O O . ARG A 1 96 ? 29.877 21.169 -1.934 1.00 30.73 96 ARG A O 1
ATOM 738 N N . ARG A 1 97 ? 31.945 20.740 -2.701 1.00 29.97 97 ARG A N 1
ATOM 739 C CA . ARG A 1 97 ? 31.746 21.311 -4.048 1.00 29.97 97 ARG A CA 1
ATOM 740 C C . ARG A 1 97 ? 31.500 20.278 -5.151 1.00 29.97 97 ARG A C 1
ATOM 742 O O . ARG A 1 97 ? 31.138 20.691 -6.246 1.00 29.97 97 ARG A O 1
ATOM 749 N N . VAL A 1 98 ? 31.640 18.977 -4.885 1.00 32.31 98 VAL A N 1
ATOM 750 C CA . VAL A 1 98 ? 31.547 17.934 -5.931 1.00 32.31 98 VAL A CA 1
ATOM 751 C C . VAL A 1 98 ? 30.185 17.213 -5.977 1.00 32.31 98 VAL A C 1
ATOM 753 O O . VAL A 1 98 ? 29.846 16.629 -6.998 1.00 32.31 98 VAL A O 1
ATOM 756 N N . GLN A 1 99 ? 29.310 17.363 -4.973 1.00 31.47 99 GLN A N 1
ATOM 757 C CA . GLN A 1 99 ? 27.916 16.869 -5.020 1.00 31.47 99 GLN A CA 1
ATOM 758 C C . GLN A 1 99 ? 26.868 17.989 -5.146 1.00 31.47 99 GLN A C 1
ATOM 760 O O . GLN A 1 99 ? 25.851 18.011 -4.457 1.00 31.47 99 GLN A O 1
ATOM 765 N N . ILE A 1 100 ? 27.089 18.929 -6.065 1.00 26.89 100 ILE A N 1
ATOM 766 C CA . ILE A 1 100 ? 26.022 19.812 -6.550 1.00 26.89 100 ILE A CA 1
ATOM 767 C C . ILE A 1 100 ? 25.958 19.651 -8.067 1.00 26.89 100 ILE A C 1
ATOM 769 O O . ILE A 1 100 ? 26.827 20.119 -8.797 1.00 26.89 100 ILE A O 1
ATOM 773 N N . SER A 1 101 ? 24.913 18.963 -8.533 1.00 31.08 101 SER A N 1
ATOM 774 C CA . SER A 1 101 ? 24.547 18.869 -9.949 1.00 31.08 101 SER A CA 1
ATOM 775 C C . SER A 1 101 ? 24.531 20.264 -10.615 1.00 31.08 101 SER A C 1
ATOM 777 O O . SER A 1 101 ? 24.088 21.227 -9.976 1.00 31.08 101 SER A O 1
ATOM 779 N N . PRO A 1 102 ? 24.905 20.412 -11.906 1.00 27.98 102 PRO A N 1
ATOM 780 C CA . PRO A 1 102 ? 24.946 21.702 -12.614 1.00 27.98 102 PRO A CA 1
ATOM 781 C C . PRO A 1 102 ? 23.591 22.426 -12.778 1.00 27.98 102 PRO A C 1
ATOM 783 O O . PRO A 1 102 ? 23.524 23.443 -13.466 1.00 27.98 102 PRO A O 1
ATOM 786 N N . LYS A 1 103 ? 22.500 21.942 -12.169 1.00 30.53 103 LYS A N 1
ATOM 787 C CA . LYS A 1 103 ? 21.158 22.548 -12.241 1.00 30.53 103 LYS A CA 1
ATOM 788 C C . LYS A 1 103 ? 20.922 23.707 -11.259 1.00 30.53 103 LYS A C 1
ATOM 790 O O . LYS A 1 103 ? 20.115 24.579 -11.559 1.00 30.53 103 LYS A O 1
ATOM 795 N N . ALA A 1 104 ? 21.656 23.807 -10.147 1.00 32.41 104 ALA A N 1
ATOM 796 C CA . ALA A 1 104 ? 21.386 24.839 -9.129 1.00 32.41 104 ALA A CA 1
ATOM 797 C C . ALA A 1 104 ? 21.991 26.230 -9.446 1.00 32.41 104 ALA A C 1
ATOM 799 O O . ALA A 1 104 ? 21.509 27.256 -8.964 1.00 32.41 104 ALA A O 1
ATOM 800 N N . GLY A 1 105 ? 23.028 26.298 -10.291 1.00 32.44 105 GLY A N 1
ATOM 801 C CA . GLY A 1 105 ? 23.702 27.558 -10.650 1.00 32.44 105 GLY A CA 1
ATOM 802 C C . GLY A 1 105 ? 22.959 28.420 -11.682 1.00 32.44 105 GLY A C 1
ATOM 803 O O . GLY A 1 105 ? 23.199 29.627 -11.767 1.00 32.44 105 GLY A O 1
ATOM 804 N N . LEU A 1 106 ? 22.038 27.827 -12.451 1.00 31.92 106 LEU A N 1
ATOM 805 C CA . LEU A 1 106 ? 21.256 28.529 -13.477 1.00 31.92 106 LEU A CA 1
ATOM 806 C C . LEU A 1 106 ? 19.921 29.067 -12.926 1.00 31.92 106 LEU A C 1
ATOM 808 O O . LEU A 1 106 ? 19.428 30.104 -13.376 1.00 31.92 106 LEU A O 1
ATOM 812 N N . GLU A 1 107 ? 19.374 28.431 -11.889 1.00 33.44 107 GLU A N 1
ATOM 813 C CA . GLU A 1 107 ? 18.149 28.877 -11.215 1.00 33.44 107 GLU A CA 1
ATOM 814 C C . GLU A 1 107 ? 18.371 30.151 -10.382 1.00 33.44 107 GLU A C 1
ATOM 816 O O . GLU A 1 107 ? 17.540 31.062 -10.425 1.00 33.44 107 GLU A O 1
ATOM 821 N N . ALA A 1 108 ? 19.538 30.312 -9.743 1.00 32.53 108 ALA A N 1
ATOM 822 C CA . ALA A 1 108 ? 19.862 31.515 -8.966 1.00 32.53 108 ALA A CA 1
ATOM 823 C C . ALA A 1 108 ? 20.029 32.784 -9.833 1.00 32.53 108 ALA A C 1
ATOM 825 O O . ALA A 1 108 ? 19.668 33.883 -9.407 1.00 32.53 108 ALA A O 1
ATOM 826 N N . LYS A 1 109 ? 20.501 32.650 -11.084 1.00 34.66 109 LYS A N 1
ATOM 827 C CA . LYS A 1 109 ? 20.587 33.772 -12.045 1.00 34.66 109 LYS A CA 1
ATOM 828 C C . LYS A 1 109 ? 19.255 34.080 -12.742 1.00 34.66 109 LYS A C 1
ATOM 830 O O . LYS A 1 109 ? 19.068 35.195 -13.228 1.00 34.66 109 LYS A O 1
ATOM 835 N N . THR A 1 110 ? 18.307 33.142 -12.748 1.00 34.66 110 THR A N 1
ATOM 836 C CA . THR A 1 110 ? 16.997 33.312 -13.405 1.00 34.66 110 THR A CA 1
ATOM 837 C C . THR A 1 110 ? 15.927 33.835 -12.438 1.00 34.66 110 THR A C 1
ATOM 839 O O . THR A 1 110 ? 15.061 34.616 -12.842 1.00 34.66 110 THR A O 1
ATOM 842 N N . LEU A 1 111 ? 16.029 33.518 -11.141 1.00 34.28 111 LEU A N 1
ATOM 843 C CA . LEU A 1 111 ? 15.155 34.071 -10.098 1.00 34.28 111 LEU A CA 1
ATOM 844 C C . LEU A 1 111 ? 15.397 35.579 -9.880 1.00 34.28 111 LEU A C 1
ATOM 846 O O . LEU A 1 111 ? 14.439 36.342 -9.760 1.00 34.28 111 LEU A O 1
ATOM 850 N N . ALA A 1 112 ? 16.657 36.029 -9.962 1.00 34.25 112 ALA A N 1
ATOM 851 C CA . ALA A 1 112 ? 17.027 37.450 -9.915 1.00 34.25 112 ALA A CA 1
ATOM 852 C C . ALA A 1 112 ? 16.559 38.251 -11.152 1.00 34.25 112 ALA A C 1
ATOM 854 O O . ALA A 1 112 ? 16.395 39.468 -11.085 1.00 34.25 112 ALA A O 1
ATOM 855 N N . ARG A 1 113 ? 16.290 37.574 -12.281 1.00 34.94 113 ARG A N 1
ATOM 856 C CA . ARG A 1 113 ? 15.746 38.188 -13.507 1.00 34.94 113 ARG A CA 1
ATOM 857 C C . ARG A 1 113 ? 14.210 38.224 -13.518 1.00 34.94 113 ARG A C 1
ATOM 859 O O . ARG A 1 113 ? 13.626 39.055 -14.210 1.00 34.94 113 ARG A O 1
ATOM 866 N N . ARG A 1 114 ? 13.549 37.362 -12.730 1.00 35.12 114 ARG A N 1
ATOM 867 C CA . ARG A 1 114 ? 12.085 37.340 -12.548 1.00 35.12 114 ARG A CA 1
ATOM 868 C C . ARG A 1 114 ? 11.584 38.354 -11.513 1.00 35.12 114 ARG A C 1
ATOM 870 O O . ARG A 1 114 ? 10.487 38.874 -11.699 1.00 35.12 114 ARG A O 1
ATOM 877 N N . SER A 1 115 ? 12.380 38.715 -10.503 1.00 34.81 115 SER A N 1
ATOM 878 C CA . SER A 1 115 ? 12.033 39.799 -9.565 1.00 34.81 115 SER A CA 1
ATOM 879 C C . SER A 1 115 ? 12.071 41.188 -10.222 1.00 34.81 115 SER A C 1
ATOM 881 O O . SER A 1 115 ? 11.178 41.995 -9.988 1.00 34.81 115 SER A O 1
ATOM 883 N N . GLN A 1 116 ? 13.005 41.432 -11.150 1.00 34.84 116 GLN A N 1
ATOM 884 C CA . GLN A 1 116 ? 13.088 42.702 -11.894 1.00 34.84 116 GLN A CA 1
ATOM 885 C C . GLN A 1 116 ? 12.011 42.878 -12.985 1.00 34.84 116 GLN A C 1
ATOM 887 O O . GLN A 1 116 ? 11.764 43.997 -13.436 1.00 34.84 116 GLN A O 1
ATOM 892 N N . LEU A 1 117 ? 11.345 41.800 -13.419 1.00 34.62 117 LEU A N 1
ATOM 893 C CA . LEU A 1 117 ? 10.270 41.849 -14.426 1.00 34.62 117 LEU A CA 1
ATOM 894 C C . LEU A 1 117 ? 8.864 41.945 -13.808 1.00 34.62 117 LEU A C 1
ATOM 896 O O . LEU A 1 117 ? 7.939 42.400 -14.481 1.00 34.62 117 LEU A O 1
ATOM 900 N N . ALA A 1 118 ? 8.711 41.577 -12.531 1.00 33.56 118 ALA A N 1
ATOM 901 C CA . ALA A 1 118 ? 7.468 41.730 -11.775 1.00 33.56 118 ALA A CA 1
ATOM 902 C C . ALA A 1 118 ? 7.272 43.160 -11.228 1.00 33.56 118 ALA A C 1
ATOM 904 O O . ALA A 1 118 ? 6.141 43.636 -11.169 1.00 33.56 118 ALA A O 1
ATOM 905 N N . GLU A 1 119 ? 8.351 43.899 -10.944 1.00 34.53 119 GLU A N 1
ATOM 906 C CA . GLU A 1 119 ? 8.277 45.317 -10.539 1.00 34.53 119 GLU A CA 1
ATOM 907 C C . GLU A 1 119 ? 7.990 46.283 -11.702 1.00 34.53 119 GLU A C 1
ATOM 909 O O . GLU A 1 119 ? 7.615 47.432 -11.482 1.00 34.53 119 GLU A O 1
ATOM 914 N N . LYS A 1 120 ? 8.083 45.825 -12.959 1.00 33.22 120 LYS A N 1
ATOM 915 C CA . LYS A 1 120 ? 7.841 46.664 -14.148 1.00 33.22 120 LYS A CA 1
ATOM 916 C C . LYS A 1 120 ? 6.409 46.587 -14.700 1.00 33.22 120 LYS A C 1
ATOM 918 O O . LYS A 1 120 ? 6.113 47.223 -15.707 1.00 33.22 120 LYS A O 1
ATOM 923 N N . ARG A 1 121 ? 5.517 45.813 -14.064 1.00 32.94 121 ARG A N 1
ATOM 924 C CA . ARG A 1 121 ? 4.109 45.629 -14.485 1.00 32.94 121 ARG A CA 1
ATOM 925 C C . ARG A 1 121 ? 3.059 46.127 -13.483 1.00 32.94 121 ARG A C 1
ATOM 927 O O . ARG A 1 121 ? 1.876 45.911 -13.710 1.00 32.94 121 ARG A O 1
ATOM 934 N N . LEU A 1 122 ? 3.466 46.836 -12.427 1.00 32.03 122 LEU A N 1
ATOM 935 C CA . LEU A 1 122 ? 2.556 47.385 -11.406 1.00 32.03 122 LEU A CA 1
ATOM 936 C C . LEU A 1 122 ? 2.559 48.921 -11.312 1.00 32.03 122 LEU A C 1
ATOM 938 O O . LEU A 1 122 ? 2.044 49.487 -10.355 1.00 32.03 122 LEU A O 1
ATOM 942 N N . SER A 1 123 ? 3.076 49.608 -12.333 1.00 32.19 123 SER A N 1
ATOM 943 C CA . SER A 1 123 ? 3.058 51.071 -12.438 1.00 32.19 123 SER A CA 1
ATOM 944 C C . SER A 1 123 ? 2.338 51.553 -13.698 1.00 32.19 123 SER A C 1
ATOM 946 O O . SER A 1 123 ? 2.922 52.266 -14.501 1.00 32.19 123 SER A O 1
ATOM 948 N N . GLN A 1 124 ? 1.077 51.157 -13.904 1.00 35.53 124 GLN A N 1
ATOM 949 C CA . GLN A 1 124 ? 0.145 51.876 -14.791 1.00 35.53 124 GLN A CA 1
ATOM 950 C C . GLN A 1 124 ? -1.265 51.276 -14.718 1.00 35.53 124 GLN A C 1
ATOM 952 O O . GLN A 1 124 ? -1.638 50.464 -15.556 1.00 35.53 124 GLN A O 1
ATOM 957 N N . THR A 1 125 ? -2.056 51.671 -13.716 1.00 29.41 125 THR A N 1
ATOM 958 C CA . THR A 1 125 ? -3.475 52.055 -13.890 1.00 29.41 125 THR A CA 1
ATOM 959 C C . THR A 1 125 ? -4.033 52.594 -12.569 1.00 29.41 125 THR A C 1
ATOM 961 O O . THR A 1 125 ? -4.302 51.845 -11.637 1.00 29.41 125 THR A O 1
ATOM 964 N N . GLU A 1 126 ? -4.194 53.915 -12.498 1.00 27.50 126 GLU A N 1
ATOM 965 C CA . GLU A 1 126 ? -4.976 54.618 -11.477 1.00 27.50 126 GLU A CA 1
ATOM 966 C C . GLU A 1 126 ? -6.334 55.080 -12.041 1.00 27.50 126 GLU A C 1
ATOM 968 O O . GLU A 1 126 ? -6.476 55.291 -13.246 1.00 27.50 126 GLU A O 1
ATOM 973 N N . ALA A 1 127 ? -7.251 55.350 -11.097 1.00 29.00 127 ALA A N 1
ATOM 974 C CA . ALA A 1 127 ? -8.558 56.027 -11.168 1.00 29.00 127 ALA A CA 1
ATOM 975 C C . ALA A 1 127 ? -9.770 55.125 -11.499 1.00 29.00 127 ALA A C 1
ATOM 977 O O . ALA A 1 127 ? -9.758 54.391 -12.474 1.00 29.00 127 ALA A O 1
ATOM 978 N N . LYS A 1 128 ? -10.895 55.149 -10.759 1.00 27.45 128 LYS A N 1
ATOM 979 C CA . LYS A 1 128 ? -11.557 56.271 -10.059 1.00 27.45 128 LYS A CA 1
ATOM 980 C C . LYS A 1 128 ? -12.605 55.751 -9.042 1.00 27.45 128 LYS A C 1
ATOM 982 O O . LYS A 1 128 ? -13.300 54.781 -9.315 1.00 27.45 128 LYS A O 1
ATOM 987 N N . VAL A 1 129 ? -12.747 56.452 -7.915 1.00 28.52 129 VAL A N 1
ATOM 988 C CA . VAL A 1 129 ? -13.792 56.343 -6.859 1.00 28.52 129 VAL A CA 1
ATOM 989 C C . VAL A 1 129 ? -14.961 57.295 -7.213 1.00 28.52 129 VAL A C 1
ATOM 991 O O . VAL A 1 129 ? -14.663 58.331 -7.821 1.00 28.52 129 VAL A O 1
ATOM 994 N N . PRO A 1 130 ? -16.264 56.987 -6.959 1.00 33.16 130 PRO A N 1
ATOM 995 C CA . PRO A 1 130 ? -17.001 57.334 -5.702 1.00 33.16 130 PRO A CA 1
ATOM 996 C C . PRO A 1 130 ? -18.162 56.354 -5.360 1.00 33.16 130 PRO A C 1
ATOM 998 O O . PRO A 1 130 ? -18.477 55.493 -6.165 1.00 33.16 130 PRO A O 1
ATOM 1001 N N . ALA A 1 131 ? -18.961 56.411 -4.286 1.00 25.75 131 ALA A N 1
ATOM 1002 C CA . ALA A 1 131 ? -18.932 56.814 -2.871 1.00 25.75 131 ALA A CA 1
ATOM 1003 C C . ALA A 1 131 ? -20.336 56.449 -2.287 1.00 25.75 131 ALA A C 1
ATOM 1005 O O . ALA A 1 131 ? -21.303 56.509 -3.044 1.00 25.75 131 ALA A O 1
ATOM 1006 N N . LYS A 1 132 ? -20.450 56.228 -0.956 1.00 26.16 132 LYS A N 1
ATOM 1007 C CA . LYS A 1 132 ? -21.688 56.193 -0.104 1.00 26.16 132 LYS A CA 1
ATOM 1008 C C . LYS A 1 132 ? -22.593 54.937 -0.248 1.00 26.16 132 LYS A C 1
ATOM 1010 O O . LYS A 1 132 ? -22.632 54.354 -1.315 1.00 26.16 132 LYS A O 1
ATOM 1015 N N . GLN A 1 133 ? -23.349 54.438 0.744 1.00 27.08 133 GLN A N 1
ATOM 1016 C CA . GLN A 1 133 ? -23.810 54.933 2.055 1.00 27.08 133 GLN A CA 1
ATOM 1017 C C . GLN A 1 133 ? -24.346 53.757 2.922 1.00 27.08 133 GLN A C 1
ATOM 1019 O O . GLN A 1 133 ? -24.619 52.684 2.395 1.00 27.08 133 GLN A O 1
ATOM 1024 N N . GLU A 1 134 ? -24.495 54.005 4.227 1.00 28.06 134 GLU A N 1
ATOM 1025 C CA . GLU A 1 134 ? -25.066 53.172 5.311 1.00 28.06 134 GLU A CA 1
ATOM 1026 C C . GLU A 1 134 ? -26.471 52.585 5.039 1.00 28.06 134 GLU A C 1
ATOM 1028 O O . GLU A 1 134 ? -27.239 53.197 4.301 1.00 28.06 134 GLU A O 1
ATOM 1033 N N . LEU A 1 135 ? -26.848 51.479 5.714 1.00 28.95 135 LEU A N 1
ATOM 1034 C CA . LEU A 1 135 ? -27.933 51.448 6.724 1.00 28.95 135 LEU A CA 1
ATOM 1035 C C . LEU A 1 135 ? -28.179 50.047 7.341 1.00 28.95 135 LEU A C 1
ATOM 1037 O O . LEU A 1 135 ? -28.039 49.017 6.686 1.00 28.95 135 LEU A O 1
ATOM 1041 N N . ASP A 1 136 ? -28.579 50.084 8.613 1.00 28.27 136 ASP A N 1
ATOM 1042 C CA . ASP A 1 136 ? -28.986 49.011 9.537 1.00 28.27 136 ASP A CA 1
ATOM 1043 C C . ASP A 1 136 ? -30.255 48.211 9.137 1.00 28.27 136 ASP A C 1
ATOM 1045 O O . ASP A 1 136 ? -31.008 48.628 8.252 1.00 28.27 136 ASP A O 1
ATOM 1049 N N . PRO A 1 137 ? -30.542 47.070 9.812 1.00 43.91 137 PRO A N 1
ATOM 1050 C CA . PRO A 1 137 ? -31.641 46.162 9.476 1.00 43.91 137 PRO A CA 1
ATOM 1051 C C . PRO A 1 137 ? -32.934 46.481 10.250 1.00 43.91 137 PRO A C 1
ATOM 1053 O O . PRO A 1 137 ? -32.887 47.136 11.293 1.00 43.91 137 PRO A O 1
ATOM 1056 N N . PRO A 1 138 ? -34.085 45.905 9.850 1.00 35.47 138 PRO A N 1
ATOM 1057 C CA . PRO A 1 138 ? -35.204 45.777 10.767 1.00 35.47 138 PRO A CA 1
ATOM 1058 C C . PRO A 1 138 ? -35.635 44.332 11.026 1.00 35.47 138 PRO A C 1
ATOM 1060 O O . PRO A 1 138 ? -35.457 43.400 10.241 1.00 35.47 138 PRO A O 1
ATOM 1063 N N . ALA A 1 139 ? -36.226 44.212 12.206 1.00 25.86 139 ALA A N 1
ATOM 1064 C CA . ALA A 1 139 ? -36.763 43.035 12.841 1.00 25.86 139 ALA A CA 1
ATOM 1065 C C . ALA A 1 139 ? -38.227 42.742 12.460 1.00 25.86 139 ALA A C 1
ATOM 1067 O O . ALA A 1 139 ? -38.965 43.616 12.016 1.00 25.86 139 ALA A O 1
ATOM 1068 N N . SER A 1 140 ? -38.657 41.550 12.887 1.00 26.69 140 SER A N 1
ATOM 1069 C CA . SER A 1 140 ? -39.970 41.229 13.479 1.00 26.69 140 SER A CA 1
ATOM 1070 C C . SER A 1 140 ? -41.226 41.146 12.601 1.00 26.69 140 SER A C 1
ATOM 1072 O O . SER A 1 140 ? -41.510 42.019 11.792 1.00 26.69 140 SER A O 1
ATOM 1074 N N . SER A 1 141 ? -42.018 40.100 12.885 1.00 26.31 141 SER A N 1
ATOM 1075 C CA . SER A 1 141 ? -43.497 40.031 13.013 1.00 26.31 141 SER A CA 1
ATOM 1076 C C . SER A 1 141 ? -43.959 38.623 12.585 1.00 26.31 141 SER A C 1
ATOM 1078 O O . SER A 1 141 ? -43.680 38.172 11.484 1.00 26.31 141 SER A O 1
ATOM 1080 N N . SER A 1 142 ? -44.340 37.744 13.520 1.00 25.67 142 SER A N 1
ATOM 1081 C CA . SER A 1 142 ? -45.665 37.596 14.156 1.00 25.67 142 SER A CA 1
ATOM 1082 C C . SER A 1 142 ? -46.746 37.040 13.221 1.00 25.67 142 SER A C 1
ATOM 1084 O O . SER A 1 142 ? -47.031 37.642 12.194 1.00 25.67 142 SER A O 1
ATOM 1086 N N . GLY A 1 143 ? -47.427 35.968 13.639 1.00 25.92 143 GLY A N 1
ATOM 1087 C CA . GLY A 1 143 ? -48.663 35.525 12.987 1.00 25.92 143 GLY A CA 1
ATOM 1088 C C . GLY A 1 143 ? -49.181 34.172 13.470 1.00 25.92 143 GLY A C 1
ATOM 1089 O O . GLY A 1 143 ? -48.805 33.138 12.937 1.00 25.92 143 GLY A O 1
ATOM 1090 N N . ASN A 1 144 ? -50.041 34.208 14.488 1.00 25.38 144 ASN A N 1
ATOM 1091 C CA . ASN A 1 144 ? -50.843 33.105 15.029 1.00 25.38 144 ASN A CA 1
ATOM 1092 C C . ASN A 1 144 ? -51.804 32.472 14.000 1.00 25.38 144 ASN A C 1
ATOM 1094 O O . ASN A 1 144 ? -52.296 33.180 13.127 1.00 25.38 144 ASN A O 1
ATOM 1098 N N . ALA A 1 145 ? -52.209 31.213 14.240 1.00 26.95 145 ALA A N 1
ATOM 1099 C CA . ALA A 1 145 ? -53.566 30.838 14.704 1.00 26.95 145 ALA A CA 1
ATOM 1100 C C . ALA A 1 145 ? -54.074 29.481 14.148 1.00 26.95 145 ALA A C 1
ATOM 1102 O O . ALA A 1 145 ? -54.078 29.283 12.943 1.00 26.95 145 ALA A O 1
ATOM 1103 N N . GLN A 1 146 ? -54.541 28.616 15.074 1.00 26.98 146 GLN A N 1
ATOM 1104 C CA . GLN A 1 146 ? -55.833 27.872 15.100 1.00 26.98 146 GLN A CA 1
ATOM 1105 C C . GLN A 1 146 ? -56.274 27.042 13.861 1.00 26.98 146 GLN A C 1
ATOM 1107 O O . GLN A 1 146 ? -56.159 27.489 12.739 1.00 26.98 146 GLN A O 1
ATOM 1112 N N . GLN A 1 147 ? -56.939 25.877 13.918 1.00 26.58 147 GLN A N 1
ATOM 1113 C CA . GLN A 1 147 ? -57.555 25.024 14.947 1.00 26.58 147 GLN A CA 1
ATOM 1114 C C . GLN A 1 147 ? -58.239 23.834 14.206 1.00 26.58 147 GLN A C 1
ATOM 1116 O O . GLN A 1 147 ? -58.611 23.982 13.047 1.00 26.58 147 GLN A O 1
ATOM 1121 N N . LYS A 1 148 ? -58.538 22.745 14.942 1.00 26.80 148 LYS A N 1
ATOM 1122 C CA . LYS A 1 148 ? -59.693 21.808 14.792 1.00 26.80 148 LYS A CA 1
ATOM 1123 C C . LYS A 1 148 ? -59.551 20.461 14.030 1.00 26.80 148 LYS A C 1
ATOM 1125 O O . LYS A 1 148 ? -59.655 20.382 12.818 1.00 26.80 148 LYS A O 1
ATOM 1130 N N . ALA A 1 149 ? -59.407 19.409 14.849 1.00 26.75 149 ALA A N 1
ATOM 1131 C CA . ALA A 1 149 ? -60.209 18.177 15.010 1.00 26.75 149 ALA A CA 1
ATOM 1132 C C . ALA A 1 149 ? -61.027 17.561 13.852 1.00 26.75 149 ALA A C 1
ATOM 1134 O O . ALA A 1 149 ? -61.873 18.230 13.267 1.00 26.75 149 ALA A O 1
ATOM 1135 N N . LEU A 1 150 ? -60.944 16.223 13.736 1.00 28.33 150 LEU A N 1
ATOM 1136 C CA . LEU A 1 150 ? -62.062 15.335 13.371 1.00 28.33 150 LEU A CA 1
ATOM 1137 C C . LEU A 1 150 ? -61.820 13.889 13.862 1.00 28.33 150 LEU A C 1
ATOM 1139 O O . LEU A 1 150 ? -60.770 13.309 13.604 1.00 28.33 150 LEU A O 1
ATOM 1143 N N . LEU A 1 151 ? -62.805 13.354 14.595 1.00 27.69 151 LEU A N 1
ATOM 1144 C CA . LEU A 1 151 ? -62.946 11.956 15.023 1.00 27.69 151 LEU A CA 1
ATOM 1145 C C . LEU A 1 151 ? -63.344 11.043 13.850 1.00 27.69 151 LEU A C 1
ATOM 1147 O O . LEU A 1 151 ? -64.140 11.470 13.010 1.00 27.69 151 LEU A O 1
ATOM 1151 N N . LYS A 1 152 ? -62.947 9.762 13.912 1.00 26.34 152 LYS A N 1
ATOM 1152 C CA . LYS A 1 152 ? -63.810 8.607 13.590 1.00 26.34 152 LYS A CA 1
ATOM 1153 C C . LYS A 1 152 ? -63.172 7.278 14.036 1.00 26.34 152 LYS A C 1
ATOM 1155 O O . LYS A 1 152 ? -62.071 6.970 13.608 1.00 26.34 152 LYS A O 1
ATOM 1160 N N . ASP A 1 153 ? -63.932 6.535 14.830 1.00 25.73 153 ASP A N 1
ATOM 1161 C CA . ASP A 1 153 ? -63.946 5.071 15.036 1.00 25.73 153 ASP A CA 1
ATOM 1162 C C . ASP A 1 153 ? -65.393 4.608 14.681 1.00 25.73 153 ASP A C 1
ATOM 1164 O O . ASP A 1 153 ? -66.219 5.515 14.461 1.00 25.73 153 ASP A O 1
ATOM 1168 N N . PRO A 1 154 ? -65.797 3.308 14.659 1.00 50.50 154 PRO A N 1
ATOM 1169 C CA . PRO A 1 154 ? -65.127 2.068 15.118 1.00 50.50 154 PRO A CA 1
ATOM 1170 C C . PRO A 1 154 ? -65.301 0.835 14.168 1.00 50.50 154 PRO A C 1
ATOM 1172 O O . PRO A 1 154 ? -65.748 0.994 13.034 1.00 50.50 154 PRO A O 1
ATOM 1175 N N . GLU A 1 155 ? -65.002 -0.360 14.722 1.00 29.67 155 GLU A N 1
ATOM 1176 C CA . GLU A 1 155 ? -65.406 -1.753 14.365 1.00 29.67 155 GLU A CA 1
ATOM 1177 C C . GLU A 1 155 ? -64.403 -2.580 13.533 1.00 29.67 155 GLU A C 1
ATOM 1179 O O . GLU A 1 155 ? -63.858 -2.088 12.551 1.00 29.67 155 GLU A O 1
ATOM 1184 N N . GLU A 1 156 ? -64.121 -3.868 13.781 1.00 30.50 156 GLU A N 1
ATOM 1185 C CA . GLU A 1 156 ? -64.301 -4.854 14.878 1.00 30.50 156 GLU A CA 1
ATOM 1186 C C . GLU A 1 156 ? -63.555 -6.140 14.410 1.00 30.50 156 GLU A C 1
ATOM 1188 O O . GLU A 1 156 ? -63.429 -6.341 13.198 1.00 30.50 156 GLU A O 1
ATOM 1193 N N . GLY A 1 157 ? -63.073 -7.018 15.309 1.00 28.05 157 GLY A N 1
ATOM 1194 C CA . GLY A 1 157 ? -62.615 -8.374 14.928 1.00 28.05 157 GLY A CA 1
ATOM 1195 C C . GLY A 1 157 ? -61.549 -9.049 15.813 1.00 28.05 157 GLY A C 1
ATOM 1196 O O . GLY A 1 157 ? -60.361 -8.942 15.522 1.00 28.05 157 GLY A O 1
ATOM 1197 N N . ASP A 1 158 ? -62.032 -9.755 16.844 1.00 29.17 158 ASP A N 1
ATOM 1198 C CA . ASP A 1 158 ? -61.488 -10.836 17.714 1.00 29.17 158 ASP A CA 1
ATOM 1199 C C . ASP A 1 158 ? -60.473 -11.830 17.079 1.00 29.17 158 ASP A C 1
ATOM 1201 O O . ASP A 1 158 ? -60.427 -11.946 15.859 1.00 29.17 158 ASP A O 1
ATOM 1205 N N . ALA A 1 159 ? -59.663 -12.679 17.742 1.00 32.19 159 ALA A N 1
ATOM 1206 C CA . ALA A 1 159 ? -59.296 -13.095 19.116 1.00 32.19 159 ALA A CA 1
ATOM 1207 C C . ALA A 1 159 ? -57.887 -13.776 18.984 1.00 32.19 159 ALA A C 1
ATOM 1209 O O . ALA A 1 159 ? -57.473 -14.091 17.870 1.00 32.19 159 ALA A O 1
ATOM 1210 N N . ASP A 1 160 ? -56.997 -13.906 19.974 1.00 30.64 160 ASP A N 1
ATOM 1211 C CA . ASP A 1 160 ? -57.041 -14.829 21.116 1.00 30.64 160 ASP A CA 1
ATOM 1212 C C . ASP A 1 160 ? -55.976 -14.449 22.169 1.00 30.64 160 ASP A C 1
ATOM 1214 O O . ASP A 1 160 ? -54.912 -13.897 21.872 1.00 30.64 160 ASP A O 1
ATOM 1218 N N . ASP A 1 161 ? -56.311 -14.784 23.410 1.00 29.19 161 ASP A N 1
ATOM 1219 C CA . ASP A 1 161 ? -55.747 -14.366 24.690 1.00 29.19 161 ASP A CA 1
ATOM 1220 C C . ASP A 1 161 ? -54.830 -15.453 25.298 1.00 29.19 161 ASP A C 1
ATOM 1222 O O . ASP A 1 161 ? -55.100 -16.639 25.141 1.00 29.19 161 ASP A O 1
ATOM 1226 N N . GLU A 1 162 ? -53.765 -15.049 26.006 1.00 32.28 162 GLU A N 1
ATOM 1227 C CA . GLU A 1 162 ? -53.392 -15.600 27.328 1.00 32.28 162 GLU A CA 1
ATOM 1228 C C . GLU A 1 162 ? -52.263 -14.765 27.985 1.00 32.28 162 GLU A C 1
ATOM 1230 O O . GLU A 1 162 ? -51.064 -15.030 27.901 1.00 32.28 162 GLU A O 1
ATOM 1235 N N . SER A 1 163 ? -52.700 -13.668 28.611 1.00 29.66 163 SER A N 1
ATOM 1236 C CA . SER A 1 163 ? -52.410 -13.227 29.989 1.00 29.66 163 SER A CA 1
ATOM 1237 C C . SER A 1 163 ? -51.070 -13.584 30.689 1.00 29.66 163 SER A C 1
ATOM 1239 O O . SER A 1 163 ? -50.882 -14.672 31.232 1.00 29.66 163 SER A O 1
ATOM 1241 N N . SER A 1 164 ? -50.286 -12.535 30.979 1.00 29.83 164 SER A N 1
ATOM 1242 C CA . SER A 1 164 ? -49.990 -12.151 32.376 1.00 29.83 164 SER A CA 1
ATOM 1243 C C . SER A 1 164 ? -49.818 -10.626 32.466 1.00 29.83 164 SER A C 1
ATOM 1245 O O . SER A 1 164 ? -48.778 -10.080 32.090 1.00 29.83 164 SER A O 1
ATOM 1247 N N . GLY A 1 165 ? -50.877 -9.937 32.896 1.00 27.00 165 GLY A N 1
ATOM 1248 C CA . GLY A 1 165 ? -50.948 -8.480 32.992 1.00 27.00 165 GLY A CA 1
ATOM 1249 C C . GLY A 1 165 ? -50.433 -7.908 34.315 1.00 27.00 165 GLY A C 1
ATOM 1250 O O . GLY A 1 165 ? -50.597 -8.503 35.377 1.00 27.00 165 GLY A O 1
ATOM 125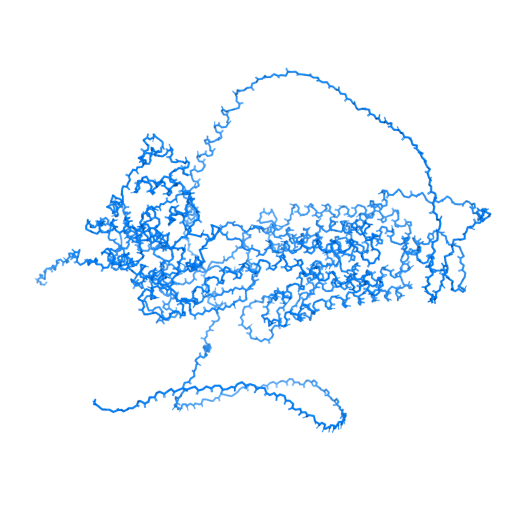1 N N . ALA A 1 166 ? -49.886 -6.696 34.235 1.00 27.55 166 ALA A N 1
ATOM 1252 C CA . ALA A 1 166 ? -49.938 -5.701 35.301 1.00 27.55 166 ALA A CA 1
ATOM 1253 C C . ALA A 1 166 ? -50.154 -4.323 34.652 1.00 27.55 166 ALA A C 1
ATOM 1255 O O . ALA A 1 166 ? -49.537 -3.986 33.639 1.00 27.55 166 ALA A O 1
ATOM 1256 N N . ALA A 1 167 ? -51.130 -3.597 35.192 1.00 25.50 167 ALA A N 1
ATOM 1257 C CA . ALA A 1 167 ? -51.794 -2.442 34.609 1.00 25.50 167 ALA A CA 1
ATOM 1258 C C . ALA A 1 167 ? -51.005 -1.126 34.755 1.00 25.50 167 ALA A C 1
ATOM 1260 O O . ALA A 1 167 ? -50.211 -0.941 35.670 1.00 25.50 167 ALA A O 1
ATOM 1261 N N . SER A 1 168 ? -51.294 -0.177 33.863 1.00 30.78 168 SER A N 1
ATOM 1262 C CA . SER A 1 168 ? -50.895 1.233 33.961 1.00 30.78 168 SER A CA 1
ATOM 1263 C C . SER A 1 168 ? -51.593 1.929 35.141 1.00 30.78 168 SER A C 1
ATOM 1265 O O . SER A 1 168 ? -52.826 1.905 35.183 1.00 30.78 168 SER A O 1
ATOM 1267 N N . PRO A 1 169 ? -50.878 2.627 36.047 1.00 31.97 169 PRO A N 1
ATOM 1268 C CA . PRO A 1 169 ? -51.506 3.532 36.995 1.00 31.97 169 PRO A CA 1
ATOM 1269 C C . PRO A 1 169 ? -51.308 4.989 36.548 1.00 31.97 169 PRO A C 1
ATOM 1271 O O . PRO A 1 169 ? -50.400 5.684 37.000 1.00 31.97 169 PRO A O 1
ATOM 1274 N N . TYR A 1 170 ? -52.205 5.488 35.694 1.00 30.30 170 TYR A N 1
ATOM 1275 C CA . TYR A 1 170 ? -52.516 6.921 35.660 1.00 30.30 170 TYR A CA 1
ATOM 1276 C C . TYR A 1 170 ? -53.569 7.188 36.743 1.00 30.30 170 TYR A C 1
ATOM 1278 O O . TYR A 1 170 ? -54.770 7.095 36.502 1.00 30.30 170 TYR A O 1
ATOM 1286 N N . VAL A 1 171 ? -53.119 7.499 37.960 1.00 28.41 171 VAL A N 1
ATOM 1287 C CA . VAL A 1 171 ? -53.981 8.043 39.017 1.00 28.41 171 VAL A CA 1
ATOM 1288 C C . VAL A 1 171 ? -53.716 9.542 39.120 1.00 28.41 171 VAL A C 1
ATOM 1290 O O . VAL A 1 171 ? -52.632 9.983 39.498 1.00 28.41 171 VAL A O 1
ATOM 1293 N N . SER A 1 172 ? -54.731 10.327 38.765 1.00 31.39 172 SER A N 1
ATOM 1294 C CA . SER A 1 172 ? -54.838 11.750 39.083 1.00 31.39 172 SER A CA 1
ATOM 1295 C C . SER A 1 172 ? -54.801 11.931 40.608 1.00 31.39 172 SER A C 1
ATOM 1297 O O . SER A 1 172 ? -55.665 11.414 41.315 1.00 31.39 172 SER A O 1
ATOM 1299 N N . ARG A 1 173 ? -53.795 12.648 41.131 1.00 30.31 173 ARG A N 1
ATOM 1300 C CA . ARG A 1 173 ? -53.806 13.132 42.523 1.00 30.31 173 ARG A CA 1
ATOM 1301 C C . ARG A 1 173 ? -54.725 14.347 42.652 1.00 30.31 173 ARG A C 1
ATOM 1303 O O . ARG A 1 173 ? -54.764 15.194 41.758 1.00 30.31 173 ARG A O 1
ATOM 1310 N N . ARG A 1 174 ? -55.441 14.427 43.778 1.00 29.92 174 ARG A N 1
ATOM 1311 C CA . ARG A 1 174 ? -56.316 15.554 44.128 1.00 29.92 174 ARG A CA 1
ATOM 1312 C C . ARG A 1 174 ? -55.493 16.778 44.574 1.00 29.92 174 ARG A C 1
ATOM 1314 O O . ARG A 1 174 ? -54.398 16.602 45.104 1.00 29.92 174 ARG A O 1
ATOM 1321 N N . PRO A 1 175 ? -56.002 18.014 44.400 1.00 31.06 175 PRO A N 1
ATOM 1322 C CA . PRO A 1 175 ? -55.255 19.251 44.676 1.00 31.06 175 PRO A CA 1
ATOM 1323 C C . PRO A 1 175 ? -54.944 19.509 46.160 1.00 31.06 175 PRO A C 1
ATOM 1325 O O . PRO A 1 175 ? -54.159 20.399 46.478 1.00 31.06 175 PRO A O 1
ATOM 1328 N N . GLU A 1 176 ? -55.557 18.754 47.068 1.00 37.09 176 GLU A N 1
ATOM 1329 C CA . GLU A 1 176 ? -55.480 18.966 48.517 1.00 37.09 176 GLU A CA 1
ATOM 1330 C C . GLU A 1 176 ? -54.186 18.456 49.184 1.00 37.09 176 GLU A C 1
ATOM 1332 O O . GLU A 1 176 ? -53.855 18.906 50.280 1.00 37.09 176 GLU A O 1
ATOM 1337 N N . ASP A 1 177 ? -53.369 17.657 48.487 1.00 36.00 177 ASP A N 1
ATOM 1338 C CA . ASP A 1 177 ? -52.072 17.173 48.998 1.00 36.00 177 ASP A CA 1
ATOM 1339 C C . ASP A 1 177 ? -50.920 18.203 48.871 1.00 36.00 177 ASP A C 1
ATOM 1341 O O . ASP A 1 177 ? -49.787 17.929 49.267 1.00 36.00 177 ASP A O 1
ATOM 1345 N N . TYR A 1 178 ? -51.177 19.406 48.337 1.00 42.22 178 TYR A N 1
ATOM 1346 C CA . TYR A 1 178 ? -50.155 20.450 48.128 1.00 42.22 178 TYR A CA 1
ATOM 1347 C C . TYR A 1 178 ? -49.995 21.453 49.285 1.00 42.22 178 TYR A C 1
ATOM 1349 O O . TYR A 1 178 ? -49.163 22.355 49.194 1.00 42.22 178 TYR A O 1
ATOM 1357 N N . LEU A 1 179 ? -50.759 21.339 50.376 1.00 36.25 179 LEU A N 1
ATOM 1358 C CA . LEU A 1 179 ? -50.878 22.430 51.358 1.00 36.25 179 LEU A CA 1
ATOM 1359 C C . LEU A 1 179 ? -50.007 22.340 52.621 1.00 36.25 179 LEU A C 1
ATOM 1361 O O . LEU A 1 179 ? -50.178 23.161 53.521 1.00 36.25 179 LEU A O 1
ATOM 1365 N N . HIS A 1 180 ? -49.001 21.463 52.682 1.00 38.44 180 HIS A N 1
ATOM 1366 C CA . HIS A 1 180 ? -48.053 21.452 53.808 1.00 38.44 180 HIS A CA 1
ATOM 1367 C C . HIS A 1 180 ? -46.589 21.268 53.388 1.00 38.44 180 HIS A C 1
ATOM 1369 O O . HIS A 1 180 ? -45.965 20.254 53.674 1.00 38.44 180 HIS A O 1
ATOM 1375 N N . ALA A 1 181 ? -46.009 22.295 52.766 1.00 31.98 181 ALA A N 1
ATOM 1376 C CA . ALA A 1 181 ? -44.564 22.532 52.806 1.00 31.98 181 ALA A CA 1
ATOM 1377 C C . ALA A 1 181 ? -44.281 24.025 52.577 1.00 31.98 181 ALA A C 1
ATOM 1379 O O . ALA A 1 181 ? -43.996 24.462 51.465 1.00 31.98 181 ALA A O 1
ATOM 1380 N N . LYS A 1 182 ? -44.419 24.825 53.639 1.00 35.81 182 LYS A N 1
ATOM 1381 C CA . LYS A 1 182 ? -44.003 26.230 53.647 1.00 35.81 182 LYS A CA 1
ATOM 1382 C C . LYS A 1 182 ? -42.524 26.315 54.051 1.00 35.81 182 LYS A C 1
ATOM 1384 O O . LYS A 1 182 ? -42.115 25.671 55.013 1.00 35.81 182 LYS A O 1
ATOM 1389 N N . ASP A 1 183 ? -41.787 27.135 53.304 1.00 37.75 183 ASP A N 1
ATOM 1390 C CA . ASP A 1 183 ? -40.475 27.728 53.598 1.00 37.75 183 ASP A CA 1
ATOM 1391 C C . ASP A 1 183 ? -39.213 26.853 53.498 1.00 37.75 183 ASP A C 1
ATOM 1393 O O . ASP A 1 183 ? -38.532 26.599 54.490 1.00 37.75 183 ASP A O 1
ATOM 1397 N N . ARG A 1 184 ? -38.812 26.530 52.256 1.00 37.69 184 ARG A N 1
ATOM 1398 C CA . ARG A 1 184 ? -37.417 26.683 51.783 1.00 37.69 184 ARG A CA 1
ATOM 1399 C C . ARG A 1 184 ? -37.423 27.036 50.297 1.00 37.69 184 ARG A C 1
ATOM 1401 O O . ARG A 1 184 ? -37.916 26.248 49.493 1.00 37.69 184 ARG A O 1
ATOM 1408 N N . ASP A 1 185 ? -36.855 28.183 49.933 1.00 31.30 185 ASP A N 1
ATOM 1409 C CA . ASP A 1 185 ? -36.596 28.504 48.528 1.00 31.30 185 ASP A CA 1
ATOM 1410 C C . ASP A 1 185 ? -35.766 27.373 47.888 1.00 31.30 185 ASP A C 1
ATOM 1412 O O . ASP A 1 185 ? -34.720 26.997 48.438 1.00 31.30 185 ASP A O 1
ATOM 1416 N N . PRO A 1 186 ? -36.194 26.792 46.750 1.00 39.97 186 PRO A N 1
ATOM 1417 C CA . PRO A 1 186 ? -35.362 25.843 46.028 1.00 39.97 186 PRO A CA 1
ATOM 1418 C C . PRO A 1 186 ? -34.069 26.551 45.591 1.00 39.97 186 PRO A C 1
ATOM 1420 O O . PRO A 1 186 ? -34.116 27.711 45.172 1.00 39.97 186 PRO A O 1
ATOM 1423 N N . PRO A 1 187 ? -32.896 25.893 45.663 1.00 46.53 187 PRO A N 1
ATOM 1424 C CA . PRO A 1 187 ? -31.657 26.503 45.198 1.00 46.53 187 PRO A CA 1
ATOM 1425 C C . PRO A 1 187 ? -31.817 26.935 43.732 1.00 46.53 187 PRO A C 1
ATOM 1427 O O . PRO A 1 187 ? -32.412 26.182 42.953 1.00 46.53 187 PRO A O 1
ATOM 1430 N N . PRO A 1 188 ? -31.286 28.108 43.335 1.00 47.53 188 PRO A N 1
ATOM 1431 C CA . PRO A 1 188 ? -31.491 28.651 41.998 1.00 47.53 188 PRO A CA 1
ATOM 1432 C C . PRO A 1 188 ? -31.095 27.616 40.943 1.00 47.53 188 PRO A C 1
ATOM 1434 O O . PRO A 1 188 ? -30.011 27.020 41.001 1.00 47.53 188 PRO A O 1
ATOM 1437 N N . ALA A 1 189 ? -32.008 27.359 40.007 1.00 59.06 189 ALA A N 1
ATOM 1438 C CA . ALA A 1 189 ? -31.784 26.419 38.923 1.00 59.06 189 ALA A CA 1
ATOM 1439 C C . ALA A 1 189 ? -30.587 26.898 38.091 1.00 59.06 189 ALA A C 1
ATOM 1441 O O . ALA A 1 189 ? -30.596 27.998 37.541 1.00 59.06 189 ALA A O 1
ATOM 1442 N N . VAL A 1 190 ? -29.539 26.075 38.017 1.00 65.69 190 VAL A N 1
ATOM 1443 C CA . VAL A 1 190 ? -28.388 26.349 37.153 1.00 65.69 190 VAL A CA 1
ATOM 1444 C C . VAL A 1 190 ? -28.903 26.422 35.707 1.00 65.69 190 VAL A C 1
ATOM 1446 O O . VAL A 1 190 ? -29.640 25.520 35.297 1.00 65.69 190 VAL A O 1
ATOM 1449 N N . PRO A 1 191 ? -28.553 27.455 34.920 1.00 81.50 191 PRO A N 1
ATOM 1450 C CA . PRO A 1 191 ? -28.994 27.557 33.534 1.00 81.50 191 PRO A CA 1
ATOM 1451 C C . PRO A 1 191 ? -28.612 26.312 32.719 1.00 81.50 191 PRO A C 1
ATOM 1453 O O . PRO A 1 191 ? -27.530 25.746 32.906 1.00 81.50 191 PRO A O 1
ATOM 1456 N N . ARG A 1 192 ? -29.480 25.886 31.787 1.00 80.44 192 ARG A N 1
ATOM 1457 C CA . ARG A 1 192 ? -29.237 24.692 30.948 1.00 80.44 192 ARG A CA 1
ATOM 1458 C C . ARG A 1 192 ? -27.916 24.783 30.182 1.00 80.44 192 ARG A C 1
ATOM 1460 O O . ARG A 1 192 ? -27.139 23.837 30.224 1.00 80.44 192 ARG A O 1
ATOM 1467 N N . TRP A 1 193 ? -27.632 25.945 29.593 1.00 85.06 193 TRP A N 1
ATOM 1468 C CA . TRP A 1 193 ? -26.385 26.204 28.869 1.00 85.06 193 TRP A CA 1
ATOM 1469 C C . TRP A 1 193 ? -25.144 26.034 29.758 1.00 85.06 193 TRP A C 1
ATOM 1471 O O . TRP A 1 193 ? -24.120 25.529 29.312 1.00 85.06 193 TRP A O 1
ATOM 1481 N N . LEU A 1 194 ? -25.232 26.394 31.042 1.00 86.88 194 LEU A N 1
ATOM 1482 C CA . LEU A 1 194 ? -24.111 26.278 31.974 1.00 86.88 194 LEU A CA 1
ATOM 1483 C C . LEU A 1 194 ? -23.880 24.815 32.384 1.00 86.88 194 LEU A C 1
ATOM 1485 O O . LEU A 1 194 ? -22.743 24.371 32.520 1.00 86.88 194 LEU A O 1
ATOM 1489 N N . THR A 1 195 ? -24.957 24.039 32.520 1.00 85.75 195 THR A N 1
ATOM 1490 C CA . THR A 1 195 ? -24.877 22.587 32.762 1.00 85.75 195 THR A CA 1
ATOM 1491 C C . THR A 1 195 ? -24.292 21.848 31.556 1.00 85.75 195 THR A C 1
ATOM 1493 O O . THR A 1 195 ? -23.496 20.922 31.721 1.00 85.75 195 THR A O 1
ATOM 1496 N N . GLU A 1 196 ? -24.644 22.280 30.346 1.00 89.31 196 GLU A N 1
ATOM 1497 C CA . GLU A 1 196 ? -24.075 21.777 29.096 1.00 89.31 196 GLU A CA 1
ATOM 1498 C C . GLU A 1 196 ? -22.580 22.099 28.992 1.00 89.31 196 GLU A C 1
ATOM 1500 O O . GLU A 1 196 ? -21.787 21.190 28.759 1.00 89.31 196 GLU A O 1
ATOM 1505 N N . MET A 1 197 ? -22.173 23.337 29.296 1.00 91.88 197 MET A N 1
ATOM 1506 C CA . MET A 1 197 ? -20.757 23.723 29.364 1.00 91.88 197 MET A CA 1
ATOM 1507 C C . MET A 1 197 ? -19.969 22.843 30.334 1.00 91.88 197 MET A C 1
ATOM 1509 O O . MET A 1 197 ? -18.919 22.321 29.966 1.00 91.88 197 MET A O 1
ATOM 1513 N N . TYR A 1 198 ? -20.490 22.606 31.543 1.00 93.12 198 TYR A N 1
ATOM 1514 C CA . TYR A 1 198 ? -19.838 21.692 32.482 1.00 93.12 198 TYR A CA 1
ATOM 1515 C C . TYR A 1 198 ? -19.736 20.277 31.919 1.00 93.12 198 TYR A C 1
ATOM 1517 O O . TYR A 1 198 ? -18.674 19.668 32.005 1.00 93.12 198 TYR A O 1
ATOM 1525 N N . THR A 1 199 ? -20.807 19.760 31.316 1.00 93.38 199 THR A N 1
ATOM 1526 C CA . THR A 1 199 ? -20.822 18.412 30.726 1.00 93.38 199 THR A CA 1
ATOM 1527 C C . THR A 1 199 ? -19.765 18.269 29.635 1.00 93.38 199 THR A C 1
ATOM 1529 O O . THR A 1 199 ? -18.996 17.311 29.661 1.00 93.38 199 THR A O 1
ATOM 1532 N N . ILE A 1 200 ? -19.661 19.249 28.735 1.00 96.19 200 ILE A N 1
ATOM 1533 C CA . ILE A 1 200 ? -18.630 19.293 27.693 1.00 96.19 200 ILE A CA 1
ATOM 1534 C C . ILE A 1 200 ? -17.233 19.307 28.322 1.00 96.19 200 ILE A C 1
ATOM 1536 O O . ILE A 1 200 ? -16.375 18.532 27.913 1.00 96.19 200 ILE A O 1
ATOM 1540 N N . SER A 1 201 ? -17.000 20.112 29.360 1.00 96.75 201 SER A N 1
ATOM 1541 C CA . SER A 1 201 ? -15.698 20.161 30.037 1.00 96.75 201 SER A CA 1
ATOM 1542 C C . SER A 1 201 ? -15.304 18.846 30.706 1.00 96.75 201 SER A C 1
ATOM 1544 O O . SER A 1 201 ? -14.147 18.434 30.611 1.00 96.75 201 SER A O 1
ATOM 1546 N N . TYR A 1 202 ? -16.261 18.153 31.331 1.00 97.00 202 TYR A N 1
ATOM 1547 C CA . TYR A 1 202 ? -16.041 16.806 31.854 1.00 97.00 202 TYR A CA 1
ATOM 1548 C C . TYR A 1 202 ? -15.712 15.816 30.730 1.00 97.00 202 TYR A C 1
ATOM 1550 O O . TYR A 1 202 ? -14.768 15.042 30.871 1.00 97.00 202 TYR A O 1
ATOM 1558 N N . LEU A 1 203 ? -16.452 15.846 29.615 1.00 97.88 203 LEU A N 1
ATOM 1559 C CA . LEU A 1 203 ? -16.203 14.977 28.459 1.00 97.88 203 LEU A CA 1
ATOM 1560 C C . LEU A 1 203 ? -14.812 15.204 27.859 1.00 97.88 203 LEU A C 1
ATOM 1562 O O . LEU A 1 203 ? -14.117 14.228 27.583 1.00 97.88 203 LEU A O 1
ATOM 1566 N N . ILE A 1 204 ? -14.388 16.464 27.712 1.00 97.94 204 ILE A N 1
ATOM 1567 C CA . ILE A 1 204 ? -13.054 16.822 27.214 1.00 97.94 204 ILE A CA 1
ATOM 1568 C C . ILE A 1 204 ? -11.985 16.209 28.122 1.00 97.94 204 ILE A C 1
ATOM 1570 O O . ILE A 1 204 ? -11.191 15.391 27.657 1.00 97.94 204 ILE A O 1
ATOM 1574 N N . LEU A 1 205 ? -11.991 16.528 29.421 1.00 97.69 205 LEU A N 1
ATOM 1575 C CA . LEU A 1 205 ? -10.935 16.060 30.321 1.00 97.69 205 LEU A CA 1
ATOM 1576 C C . LEU A 1 205 ? -10.891 14.533 30.404 1.00 97.69 205 LEU A C 1
ATOM 1578 O O . LEU A 1 205 ? -9.828 13.924 30.302 1.00 97.69 205 LEU A O 1
ATOM 1582 N N . PHE A 1 206 ? -12.048 13.900 30.588 1.00 98.12 206 PHE A N 1
ATOM 1583 C CA . PHE A 1 206 ? -12.095 12.456 30.750 1.00 98.12 206 PHE A CA 1
ATOM 1584 C C . PHE A 1 206 ? -11.808 11.695 29.453 1.00 98.12 206 PHE A C 1
ATOM 1586 O O . PHE A 1 206 ? -11.315 10.574 29.537 1.00 98.12 206 PHE A O 1
ATOM 1593 N N . SER A 1 207 ? -12.027 12.289 28.275 1.00 98.25 207 SER A N 1
ATOM 1594 C CA . SER A 1 207 ? -11.577 11.687 27.013 1.00 98.25 207 SER A CA 1
ATOM 1595 C C . SER A 1 207 ? -10.052 11.666 26.885 1.00 98.25 207 SER A C 1
ATOM 1597 O O . SER A 1 207 ? -9.485 10.648 26.492 1.00 98.25 207 SER A O 1
ATOM 1599 N N . ILE A 1 208 ? -9.376 12.738 27.317 1.00 97.81 208 ILE A N 1
ATOM 1600 C CA . ILE A 1 208 ? -7.909 12.817 27.389 1.00 97.81 208 ILE A CA 1
ATOM 1601 C C . ILE A 1 208 ? -7.381 11.756 28.362 1.00 97.81 208 ILE A C 1
ATOM 1603 O O . ILE A 1 208 ? -6.525 10.952 27.998 1.00 97.81 208 ILE A O 1
ATOM 1607 N N . LEU A 1 209 ? -7.927 11.703 29.582 1.00 97.88 209 LEU A N 1
ATOM 1608 C CA . LEU A 1 209 ? -7.498 10.734 30.597 1.00 97.88 209 LEU A CA 1
ATOM 1609 C C . LEU A 1 209 ? -7.776 9.283 30.179 1.00 97.88 209 LEU A C 1
ATOM 1611 O O . LEU A 1 209 ? -6.933 8.416 30.400 1.00 97.88 209 LEU A O 1
ATOM 1615 N N . GLY A 1 210 ? -8.929 9.016 29.560 1.00 97.62 210 GLY A N 1
ATOM 1616 C CA . GLY A 1 210 ? -9.270 7.690 29.044 1.00 97.62 210 GLY A CA 1
ATOM 1617 C C . GLY A 1 210 ? -8.325 7.252 27.924 1.00 97.62 210 GLY A C 1
ATOM 1618 O O . GLY A 1 210 ? -7.848 6.121 27.936 1.00 97.62 210 GLY A O 1
ATOM 1619 N N . THR A 1 211 ? -7.976 8.165 27.013 1.00 97.38 211 THR A N 1
ATOM 1620 C CA . THR A 1 211 ? -7.015 7.902 25.928 1.00 97.38 211 THR A CA 1
ATOM 1621 C C . THR A 1 211 ? -5.625 7.588 26.471 1.00 97.38 211 THR A C 1
ATOM 1623 O O . THR A 1 211 ? -5.027 6.594 26.069 1.00 97.38 211 THR A O 1
ATOM 1626 N N . LEU A 1 212 ? -5.132 8.376 27.434 1.00 96.31 212 LEU A N 1
ATOM 1627 C CA . LEU A 1 212 ? -3.846 8.116 28.093 1.00 96.31 212 LEU A CA 1
ATOM 1628 C C . LEU A 1 212 ? -3.825 6.755 28.787 1.00 96.31 212 LEU A C 1
ATOM 1630 O O . LEU A 1 212 ? -2.858 6.009 28.654 1.00 96.31 212 LEU A O 1
ATOM 1634 N N . ALA A 1 213 ? -4.896 6.420 29.507 1.00 97.00 213 ALA A N 1
ATOM 1635 C CA . ALA A 1 213 ? -5.014 5.134 30.176 1.00 97.00 213 ALA A CA 1
ATOM 1636 C C . ALA A 1 213 ? -5.059 3.967 29.172 1.00 97.00 213 ALA A C 1
ATOM 1638 O O . ALA A 1 213 ? -4.419 2.945 29.415 1.00 97.00 213 ALA A O 1
ATOM 1639 N N . ARG A 1 214 ? -5.744 4.123 28.027 1.00 96.19 214 ARG A N 1
ATOM 1640 C CA . ARG A 1 214 ? -5.765 3.114 26.954 1.00 96.19 214 ARG A CA 1
ATOM 1641 C C . ARG A 1 214 ? -4.376 2.891 26.366 1.00 96.19 214 ARG A C 1
ATOM 1643 O O . ARG A 1 214 ? -3.914 1.754 26.371 1.00 96.19 214 ARG A O 1
ATOM 1650 N N . LEU A 1 215 ? -3.714 3.958 25.915 1.00 90.12 215 LEU A N 1
ATOM 1651 C CA . LEU A 1 215 ? -2.380 3.879 25.311 1.00 90.12 215 LEU A CA 1
ATOM 1652 C C . LEU A 1 215 ? -1.355 3.305 26.294 1.00 90.12 215 LEU A C 1
ATOM 1654 O O . LEU A 1 215 ? -0.629 2.371 25.963 1.00 90.12 215 LEU A O 1
ATOM 1658 N N . GLY A 1 216 ? -1.356 3.791 27.539 1.00 89.25 216 GLY A N 1
ATOM 1659 C CA . GLY A 1 216 ? -0.460 3.291 28.579 1.00 89.25 216 GLY A CA 1
ATOM 1660 C C . GLY A 1 216 ? -0.666 1.804 28.877 1.00 89.25 216 GLY A C 1
ATOM 1661 O O . GLY A 1 216 ? 0.306 1.068 29.029 1.00 89.25 216 GLY A O 1
ATOM 1662 N N . LEU A 1 217 ? -1.917 1.335 28.919 1.00 90.75 217 LEU A N 1
ATOM 1663 C CA . LEU A 1 217 ? -2.209 -0.074 29.172 1.00 90.75 217 LEU A CA 1
ATOM 1664 C C . LEU A 1 217 ? -1.857 -0.967 27.978 1.00 90.75 217 LEU A C 1
ATOM 1666 O O . LEU A 1 217 ? -1.359 -2.073 28.182 1.00 90.75 217 LEU A O 1
ATOM 1670 N N . GLN A 1 218 ? -2.063 -0.489 26.748 1.00 86.56 218 GLN A N 1
ATOM 1671 C CA . GLN A 1 218 ? -1.615 -1.193 25.546 1.00 86.56 218 GLN A CA 1
ATOM 1672 C C . GLN A 1 218 ? -0.096 -1.383 25.554 1.00 86.56 218 GLN A C 1
ATOM 1674 O O . GLN A 1 218 ? 0.377 -2.490 25.315 1.00 86.56 218 GLN A O 1
ATOM 1679 N N . TRP A 1 219 ? 0.667 -0.347 25.905 1.00 84.25 219 TRP A N 1
ATOM 1680 C CA . TRP A 1 219 ? 2.123 -0.452 26.016 1.00 84.25 219 TRP A CA 1
ATOM 1681 C C . TRP A 1 219 ? 2.574 -1.362 27.159 1.00 84.25 219 TRP A C 1
ATOM 1683 O O . TRP A 1 219 ? 3.533 -2.108 26.998 1.00 84.25 219 TRP A O 1
ATOM 1693 N N . LEU A 1 220 ? 1.872 -1.352 28.295 1.00 85.62 220 LEU A N 1
ATOM 1694 C CA . LEU A 1 220 ? 2.204 -2.206 29.440 1.00 85.62 220 LEU A CA 1
ATOM 1695 C C . LEU A 1 220 ? 1.954 -3.698 29.164 1.00 85.62 220 LEU A C 1
ATOM 1697 O O . LEU A 1 220 ? 2.594 -4.555 29.768 1.00 85.62 220 LEU A O 1
ATOM 1701 N N . THR A 1 221 ? 1.000 -4.010 28.287 1.00 85.38 221 THR A N 1
ATOM 1702 C CA . THR A 1 221 ? 0.526 -5.384 28.051 1.00 85.38 221 THR A CA 1
ATOM 1703 C C . THR A 1 221 ? 1.003 -5.982 26.730 1.00 85.38 221 THR A C 1
ATOM 1705 O O . THR A 1 221 ? 0.649 -7.114 26.411 1.00 85.38 221 THR A O 1
ATOM 1708 N N . PHE A 1 222 ? 1.854 -5.265 25.995 1.00 78.62 222 PHE A N 1
ATOM 1709 C CA . PHE A 1 222 ? 2.555 -5.775 24.822 1.00 78.62 222 PHE A CA 1
ATOM 1710 C C . PHE A 1 222 ? 3.988 -6.167 25.200 1.00 78.62 222 PHE A C 1
ATOM 1712 O O . PHE A 1 222 ? 4.889 -5.331 25.233 1.00 78.62 222 PHE A O 1
ATOM 1719 N N . TYR A 1 223 ? 4.195 -7.443 25.521 1.00 74.19 223 TYR A N 1
ATOM 1720 C CA . TYR A 1 223 ? 5.495 -7.986 25.922 1.00 74.19 223 TYR A CA 1
ATOM 1721 C C . TYR A 1 223 ? 5.711 -9.397 25.341 1.00 74.19 223 TYR A C 1
ATOM 1723 O O . TYR A 1 223 ? 4.726 -10.088 25.063 1.00 74.19 223 TYR A O 1
ATOM 1731 N N . PRO A 1 224 ? 6.972 -9.839 25.146 1.00 67.50 224 PRO A N 1
ATOM 1732 C CA . PRO A 1 224 ? 7.306 -11.206 24.730 1.00 67.50 224 PRO A CA 1
ATOM 1733 C C . PRO A 1 224 ? 6.604 -12.262 25.591 1.00 67.50 224 PRO A C 1
ATOM 1735 O O . PRO A 1 224 ? 6.712 -12.233 26.817 1.00 67.50 224 PRO A O 1
ATOM 1738 N N . GLY A 1 225 ? 5.839 -13.148 24.958 1.00 67.62 225 GLY A N 1
ATOM 1739 C CA . GLY A 1 225 ? 5.076 -14.194 25.647 1.00 67.62 225 GLY A CA 1
ATOM 1740 C C . GLY A 1 225 ? 3.821 -13.740 26.366 1.00 67.62 225 GLY A C 1
ATOM 1741 O O . GLY A 1 225 ? 3.307 -14.430 27.251 1.00 67.62 225 GLY A O 1
ATOM 1742 N N . ALA A 1 226 ? 3.276 -12.591 25.964 1.00 75.62 226 ALA A N 1
ATOM 1743 C CA . ALA A 1 226 ? 1.927 -12.214 26.341 1.00 75.62 226 ALA A CA 1
ATOM 1744 C C . ALA A 1 226 ? 0.930 -13.323 25.926 1.00 75.62 226 ALA A C 1
ATOM 1746 O O . ALA A 1 226 ? 0.838 -13.661 24.743 1.00 75.62 226 ALA A O 1
ATOM 1747 N N . PRO A 1 227 ? 0.135 -13.871 26.866 1.00 76.62 227 PRO A N 1
ATOM 1748 C CA . PRO A 1 227 ? -0.796 -14.965 26.577 1.00 76.62 227 PRO A CA 1
ATOM 1749 C C . PRO A 1 227 ? -1.950 -14.534 25.663 1.00 76.62 227 PRO A C 1
ATOM 1751 O O . PRO A 1 227 ? -2.606 -15.372 25.049 1.00 76.62 227 PRO A O 1
ATOM 1754 N N . ILE A 1 228 ? -2.217 -13.227 25.585 1.00 79.62 228 ILE A N 1
ATOM 1755 C CA . ILE A 1 228 ? -3.183 -12.634 24.667 1.00 79.62 228 ILE A CA 1
ATOM 1756 C C . ILE A 1 228 ? -2.445 -11.589 23.840 1.00 79.62 228 ILE A C 1
ATOM 1758 O O . ILE A 1 228 ? -1.942 -10.607 24.378 1.00 79.62 228 ILE A O 1
ATOM 1762 N N . VAL A 1 229 ? -2.412 -11.809 22.529 1.00 74.06 229 VAL A N 1
ATOM 1763 C CA . VAL A 1 229 ? -1.630 -11.012 21.574 1.00 74.06 229 VAL A CA 1
ATOM 1764 C C . VAL A 1 229 ? -2.136 -9.575 21.450 1.00 74.06 229 VAL A C 1
ATOM 1766 O O . VAL A 1 229 ? -1.344 -8.678 21.200 1.00 74.06 229 VAL A O 1
ATOM 1769 N N . THR A 1 230 ? -3.440 -9.345 21.619 1.00 85.75 230 THR A N 1
ATOM 1770 C CA . THR A 1 230 ? -4.090 -8.038 21.438 1.00 85.75 230 THR A CA 1
ATOM 1771 C C . THR A 1 230 ? -4.100 -7.238 22.752 1.00 85.75 230 THR A C 1
ATOM 1773 O O . THR A 1 230 ? -4.981 -7.473 23.588 1.00 85.75 230 THR A O 1
ATOM 1776 N N . PRO A 1 231 ? -3.206 -6.249 22.962 1.00 85.50 231 PRO A N 1
ATOM 1777 C CA . PRO A 1 231 ? -3.072 -5.540 24.246 1.00 85.50 231 PRO A CA 1
ATOM 1778 C C . PRO A 1 231 ? -4.317 -4.723 24.602 1.00 85.50 231 PRO A C 1
ATOM 1780 O O . PRO A 1 231 ? -4.657 -4.524 25.769 1.00 85.50 231 PRO A O 1
ATOM 1783 N N . LEU A 1 232 ? -5.052 -4.286 23.573 1.00 92.12 232 LEU A N 1
ATOM 1784 C CA . LEU A 1 232 ? -6.297 -3.532 23.697 1.00 92.12 232 LEU A CA 1
ATOM 1785 C C . LEU A 1 232 ? -7.355 -4.260 24.542 1.00 92.12 232 LEU A C 1
ATOM 1787 O O . LEU A 1 232 ? -8.200 -3.606 25.157 1.00 92.12 232 LEU A O 1
ATOM 1791 N N . VAL A 1 233 ? -7.304 -5.596 24.616 1.00 93.69 233 VAL A N 1
ATOM 1792 C CA . VAL A 1 233 ? -8.265 -6.398 25.386 1.00 93.69 233 VAL A CA 1
ATOM 1793 C C . VAL A 1 233 ? -8.319 -5.971 26.856 1.00 93.69 233 VAL A C 1
ATOM 1795 O O . VAL A 1 233 ? -9.400 -5.902 27.440 1.00 93.69 233 VAL A O 1
ATOM 1798 N N . TRP A 1 234 ? -7.175 -5.597 27.437 1.00 94.31 234 TRP A N 1
ATOM 1799 C CA . TRP A 1 234 ? -7.078 -5.179 28.833 1.00 94.31 234 TRP A CA 1
ATOM 1800 C C . TRP A 1 234 ? -7.708 -3.805 29.060 1.00 94.31 234 TRP A C 1
ATOM 1802 O O . TRP A 1 234 ? -8.410 -3.607 30.052 1.00 94.31 234 TRP A O 1
ATOM 1812 N N . ALA A 1 235 ? -7.527 -2.877 28.117 1.00 96.00 235 ALA A N 1
ATOM 1813 C CA . ALA A 1 235 ? -8.174 -1.566 28.150 1.00 96.00 235 ALA A CA 1
ATOM 1814 C C . ALA A 1 235 ? -9.693 -1.687 27.993 1.00 96.00 235 ALA A C 1
ATOM 1816 O O . ALA A 1 235 ? -10.448 -1.098 28.772 1.00 96.00 235 ALA A O 1
ATOM 1817 N N . ASN A 1 236 ? -10.144 -2.541 27.070 1.00 96.75 236 ASN A N 1
ATOM 1818 C CA . ASN A 1 236 ? -11.557 -2.859 26.892 1.00 96.75 236 ASN A CA 1
ATOM 1819 C C . ASN A 1 236 ? -12.170 -3.478 28.160 1.00 96.75 236 ASN A C 1
ATOM 1821 O O . ASN A 1 236 ? -13.230 -3.031 28.602 1.00 96.75 236 ASN A O 1
ATOM 1825 N N . MET A 1 237 ? -11.487 -4.440 28.788 1.00 96.69 237 MET A N 1
ATOM 1826 C CA . MET A 1 237 ? -11.925 -5.060 30.042 1.00 96.69 237 MET A CA 1
ATOM 1827 C C . MET A 1 237 ? -12.012 -4.038 31.184 1.00 96.69 237 MET A C 1
ATOM 1829 O O . MET A 1 237 ? -13.046 -3.950 31.846 1.00 96.69 237 MET A O 1
ATOM 1833 N N . LEU A 1 238 ? -10.964 -3.233 31.402 1.00 97.44 238 LEU A N 1
ATOM 1834 C CA . LEU A 1 238 ? -10.934 -2.231 32.472 1.00 97.44 238 LEU A CA 1
ATOM 1835 C C . LEU A 1 238 ? -12.031 -1.175 32.293 1.00 97.44 238 LEU A C 1
ATOM 1837 O O . LEU A 1 238 ? -12.736 -0.847 33.248 1.00 97.44 238 LEU A O 1
ATOM 1841 N N . GLY A 1 239 ? -12.230 -0.684 31.067 1.00 97.25 239 GLY A N 1
ATOM 1842 C CA . GLY A 1 239 ? -13.318 0.242 30.762 1.00 97.25 239 GLY A CA 1
ATOM 1843 C C . GLY A 1 239 ? -14.699 -0.358 31.028 1.00 97.25 239 GLY A C 1
ATOM 1844 O O . GLY A 1 239 ? -15.575 0.338 31.538 1.00 97.25 239 GLY A O 1
ATOM 1845 N N . CYS A 1 240 ? -14.890 -1.653 30.767 1.00 98.00 240 CYS A N 1
ATOM 1846 C CA . CYS A 1 240 ? -16.129 -2.360 31.097 1.00 98.00 240 CYS A CA 1
ATOM 1847 C C . CYS A 1 240 ? -16.325 -2.551 32.610 1.00 98.00 240 CYS A C 1
ATOM 1849 O O . CYS A 1 240 ? -17.440 -2.368 33.092 1.00 98.00 240 CYS A O 1
ATOM 1851 N N . ILE A 1 241 ? -15.269 -2.843 33.379 1.00 98.19 241 ILE A N 1
ATOM 1852 C CA . ILE A 1 241 ? -15.337 -2.917 34.852 1.00 98.19 241 ILE A CA 1
ATOM 1853 C C . ILE A 1 241 ? -15.791 -1.581 35.437 1.00 98.19 241 ILE A C 1
ATOM 1855 O O . ILE A 1 241 ? -16.730 -1.528 36.233 1.00 98.19 241 ILE A O 1
ATOM 1859 N N . LEU A 1 242 ? -15.167 -0.484 35.012 1.00 97.31 242 LEU A N 1
ATOM 1860 C CA . LEU A 1 242 ? -15.526 0.848 35.493 1.00 97.31 242 LEU A CA 1
ATOM 1861 C C . LEU A 1 242 ? -16.943 1.242 35.064 1.00 97.31 242 LEU A C 1
ATOM 1863 O O . LEU A 1 242 ? -17.699 1.785 35.870 1.00 97.31 242 LEU A O 1
ATOM 1867 N N . MET A 1 243 ? -17.340 0.910 33.833 1.00 95.75 243 MET A N 1
ATOM 1868 C CA . MET A 1 243 ? -18.700 1.136 33.345 1.00 95.75 243 MET A CA 1
ATOM 1869 C C . MET A 1 243 ? -19.733 0.357 34.171 1.00 95.75 243 MET A C 1
ATOM 1871 O O . MET A 1 243 ? -20.726 0.939 34.602 1.00 95.75 243 MET A O 1
ATOM 1875 N N . GLY A 1 244 ? -19.488 -0.927 34.451 1.00 94.88 244 GLY A N 1
ATOM 1876 C CA . GLY A 1 244 ? -20.365 -1.771 35.267 1.00 94.88 244 GLY A CA 1
ATOM 1877 C C . GLY A 1 244 ? -20.510 -1.248 36.696 1.00 94.88 244 GLY A C 1
ATOM 1878 O O . GLY A 1 244 ? -21.628 -1.123 37.197 1.00 94.88 244 GLY A O 1
ATOM 1879 N N . PHE A 1 245 ? -19.394 -0.837 37.312 1.00 94.88 245 PHE A N 1
ATOM 1880 C CA . PHE A 1 245 ? -19.392 -0.204 38.632 1.00 94.88 245 PHE A CA 1
ATOM 1881 C C . PHE A 1 245 ? -20.240 1.070 38.643 1.00 94.88 245 PHE A C 1
ATOM 1883 O O . PHE A 1 245 ? -21.113 1.250 39.491 1.00 94.88 245 PHE A O 1
ATOM 1890 N N . LEU A 1 246 ? -20.019 1.953 37.666 1.00 92.38 246 LEU A N 1
ATOM 1891 C CA . LEU A 1 246 ? -20.735 3.219 37.568 1.00 92.38 246 LEU A CA 1
ATOM 1892 C C . LEU A 1 246 ? -22.218 3.023 37.262 1.00 92.38 246 LEU A C 1
ATOM 1894 O O . LEU A 1 246 ? -23.020 3.824 37.731 1.00 92.38 246 LEU A O 1
ATOM 1898 N N . ILE A 1 247 ? -22.611 2.010 36.489 1.00 89.81 247 ILE A N 1
ATOM 1899 C CA . ILE A 1 247 ? -24.024 1.703 36.234 1.00 89.81 247 ILE A CA 1
ATOM 1900 C C . ILE A 1 247 ? -24.718 1.310 37.544 1.00 89.81 247 ILE A C 1
ATOM 1902 O O . ILE A 1 247 ? -25.718 1.943 37.895 1.00 89.81 247 ILE A O 1
ATOM 1906 N N . GLU A 1 248 ? -24.157 0.348 38.281 1.00 88.44 248 GLU A N 1
ATOM 1907 C CA . GLU A 1 248 ? -24.827 -0.267 39.433 1.00 88.44 248 GLU A CA 1
ATOM 1908 C C . GLU A 1 248 ? -24.715 0.546 40.733 1.00 88.44 248 GLU A C 1
ATOM 1910 O O . GLU A 1 248 ? -25.607 0.464 41.578 1.00 88.44 248 GLU A O 1
ATOM 1915 N N . ASP A 1 249 ? -23.683 1.386 40.889 1.00 84.75 249 ASP A N 1
ATOM 1916 C CA . ASP A 1 249 ? -23.480 2.174 42.113 1.00 84.75 249 ASP A CA 1
ATOM 1917 C C . ASP A 1 249 ? -24.729 2.985 42.522 1.00 84.75 249 ASP A C 1
ATOM 1919 O O . ASP A 1 249 ? -25.324 3.713 41.726 1.00 84.75 249 ASP A O 1
ATOM 1923 N N . GLN A 1 250 ? -25.099 2.907 43.800 1.00 77.44 250 GLN A N 1
ATOM 1924 C CA . GLN A 1 250 ? -26.210 3.672 44.381 1.00 77.44 250 GLN A CA 1
ATOM 1925 C C . GLN A 1 250 ? -25.743 4.699 45.422 1.00 77.44 250 GLN A C 1
ATOM 1927 O O . GLN A 1 250 ? -26.549 5.482 45.923 1.00 77.44 250 GLN A O 1
ATOM 1932 N N . THR A 1 251 ? -24.453 4.703 45.769 1.00 78.19 251 THR A N 1
ATOM 1933 C CA . THR A 1 251 ? -23.923 5.412 46.943 1.00 78.19 251 THR A CA 1
ATOM 1934 C C . THR A 1 251 ? -23.156 6.677 46.574 1.00 78.19 251 THR A C 1
ATOM 1936 O O . THR A 1 251 ? -23.384 7.727 47.182 1.00 78.19 251 THR A O 1
ATOM 1939 N N . LEU A 1 252 ? -22.327 6.630 45.527 1.00 80.50 252 LEU A N 1
ATOM 1940 C CA . LEU A 1 252 ? -21.454 7.735 45.119 1.00 80.50 252 LEU A CA 1
ATOM 1941 C C . LEU A 1 252 ? -22.266 8.986 44.753 1.00 80.50 252 LEU A C 1
ATOM 1943 O O . LEU A 1 252 ? -21.950 10.101 45.176 1.00 80.50 252 LEU A O 1
ATOM 1947 N N . PHE A 1 253 ? -23.361 8.790 44.010 1.00 81.31 253 PHE A N 1
ATOM 1948 C CA . PHE A 1 253 ? -24.247 9.855 43.524 1.00 81.31 253 PHE A CA 1
ATOM 1949 C C . PHE A 1 253 ? -25.549 10.003 44.322 1.00 81.31 253 PHE A C 1
ATOM 1951 O O . PHE A 1 253 ? -26.415 10.781 43.919 1.00 81.31 253 PHE A O 1
ATOM 1958 N N . GLN A 1 254 ? -25.691 9.318 45.461 1.00 74.31 254 GLN A N 1
ATOM 1959 C CA . GLN A 1 254 ? -26.940 9.250 46.233 1.00 74.31 254 GLN A CA 1
ATOM 1960 C C . GLN A 1 254 ? -27.555 10.635 46.504 1.00 74.31 254 GLN A C 1
ATOM 1962 O O . GLN A 1 254 ? -28.731 10.866 46.224 1.00 74.31 254 GLN A O 1
ATOM 1967 N N . ASN A 1 255 ? -26.733 11.592 46.950 1.00 69.62 255 ASN A N 1
ATOM 1968 C CA . ASN A 1 255 ? -27.170 12.962 47.236 1.00 69.62 255 ASN A CA 1
ATOM 1969 C C . ASN A 1 255 ? -27.717 13.681 45.988 1.00 69.62 255 ASN A C 1
ATOM 1971 O O . ASN A 1 255 ? -28.644 14.475 46.085 1.00 69.62 255 ASN A O 1
ATOM 1975 N N . HIS A 1 256 ? -27.152 13.413 44.806 1.00 66.44 256 HIS A N 1
ATOM 1976 C CA . HIS A 1 256 ? -27.571 14.044 43.548 1.00 66.44 256 HIS A CA 1
ATOM 1977 C C . HIS A 1 256 ? -28.850 13.418 42.979 1.00 66.44 256 HIS A C 1
ATOM 1979 O O . HIS A 1 256 ? -29.585 14.082 42.251 1.00 66.44 256 HIS A O 1
ATOM 1985 N N . VAL A 1 257 ? -29.103 12.148 43.303 1.00 62.47 257 VAL A N 1
ATOM 1986 C CA . VAL A 1 257 ? -30.261 11.384 42.832 1.00 62.47 257 VAL A CA 1
ATOM 1987 C C . VAL A 1 257 ? -31.512 11.703 43.662 1.00 62.47 257 VAL A C 1
ATOM 1989 O O . VAL A 1 257 ? -32.575 11.953 43.088 1.00 62.47 257 VAL A O 1
ATOM 1992 N N . LEU A 1 258 ? -31.376 11.763 44.992 1.00 59.59 258 LEU A N 1
ATOM 1993 C CA . LEU A 1 258 ? -32.492 11.963 45.928 1.00 59.59 258 LEU A CA 1
ATOM 1994 C C . LEU A 1 258 ? -32.796 13.444 46.243 1.00 59.59 258 LEU A C 1
ATOM 1996 O O . LEU A 1 258 ? -33.916 13.761 46.635 1.00 59.59 258 LEU A O 1
ATOM 2000 N N . GLY A 1 259 ? -31.859 14.373 46.010 1.00 55.16 259 GLY A N 1
ATOM 2001 C CA . GLY A 1 259 ? -32.016 15.778 46.418 1.00 55.16 259 GLY A CA 1
ATOM 2002 C C . GLY A 1 259 ? -32.018 15.956 47.947 1.00 55.16 259 GLY A C 1
ATOM 2003 O O . GLY A 1 259 ? -31.928 14.985 48.689 1.00 55.16 259 GLY A O 1
ATOM 2004 N N . ASP A 1 260 ? -32.118 17.199 48.438 1.00 39.53 260 ASP A N 1
ATOM 2005 C CA . ASP A 1 260 ? -32.075 17.553 49.880 1.00 39.53 260 ASP A CA 1
ATOM 2006 C C . ASP A 1 260 ? -33.331 17.093 50.674 1.00 39.53 260 ASP A C 1
ATOM 2008 O O . ASP A 1 260 ? -33.609 17.584 51.767 1.00 39.53 260 ASP A O 1
ATOM 2012 N N . ALA A 1 261 ? -34.115 16.154 50.134 1.00 41.09 261 ALA A N 1
ATOM 2013 C CA . ALA A 1 261 ? -35.301 15.586 50.765 1.00 41.09 261 ALA A CA 1
ATOM 2014 C C . ALA A 1 261 ? -34.913 14.414 51.679 1.00 41.09 261 ALA A C 1
ATOM 2016 O O . ALA A 1 261 ? -35.205 13.251 51.414 1.00 41.09 261 ALA A O 1
ATOM 2017 N N . SER A 1 262 ? -34.231 14.721 52.781 1.00 36.62 262 SER A N 1
ATOM 2018 C CA . SER A 1 262 ? -34.127 13.799 53.909 1.00 36.62 262 SER A CA 1
ATOM 2019 C C . SER A 1 262 ? -35.398 13.893 54.755 1.00 36.62 262 SER A C 1
ATOM 2021 O O . SER A 1 262 ? -35.413 14.605 55.761 1.00 36.62 262 SER A O 1
ATOM 2023 N N . THR A 1 263 ? -36.488 13.228 54.367 1.00 37.09 263 THR A N 1
ATOM 2024 C CA . THR A 1 263 ? -37.558 12.896 55.326 1.00 37.09 263 THR A CA 1
ATOM 2025 C C . THR A 1 263 ? -38.445 11.748 54.830 1.00 37.09 263 THR A C 1
ATOM 2027 O O . THR A 1 263 ? -39.054 11.867 53.776 1.00 37.09 263 THR A O 1
ATOM 2030 N N . TYR A 1 264 ? -38.533 10.699 55.666 1.00 34.31 264 TYR A N 1
ATOM 2031 C CA . TYR A 1 264 ? -39.391 9.495 55.599 1.00 34.31 264 TYR A CA 1
ATOM 2032 C C . TYR A 1 264 ? -39.025 8.473 54.492 1.00 34.31 264 TYR A C 1
ATOM 2034 O O . TYR A 1 264 ? -38.743 8.850 53.369 1.00 34.31 264 TYR A O 1
ATOM 2042 N N . GLU A 1 265 ? -38.920 7.158 54.727 1.00 32.97 265 GLU A N 1
ATOM 2043 C CA . GLU A 1 265 ? -39.618 6.302 55.696 1.00 32.97 265 GLU A CA 1
ATOM 2044 C C . GLU A 1 265 ? -38.862 4.969 55.965 1.00 32.97 265 GLU A C 1
ATOM 2046 O O . GLU A 1 265 ? -37.874 4.646 55.307 1.00 32.97 265 GLU A O 1
ATOM 2051 N N . LYS A 1 266 ? -39.303 4.221 56.989 1.00 34.22 266 LYS A N 1
ATOM 2052 C CA . LYS A 1 266 ? -38.735 2.947 57.489 1.00 34.22 266 LYS A CA 1
ATOM 2053 C C . LYS A 1 266 ? -38.937 1.763 56.516 1.00 34.22 266 LYS A C 1
ATOM 2055 O O . LYS A 1 266 ? -39.866 1.792 55.720 1.00 34.22 266 LYS A O 1
ATOM 2060 N N . PRO A 1 267 ? -38.132 0.683 56.625 1.00 39.22 267 PRO A N 1
ATOM 2061 C CA . PRO A 1 267 ? -38.184 -0.450 55.704 1.00 39.22 267 PRO A CA 1
ATOM 2062 C C . PRO A 1 267 ? -39.340 -1.403 56.038 1.00 39.22 267 PRO A C 1
ATOM 2064 O O . PRO A 1 267 ? -39.390 -1.970 57.130 1.00 39.22 267 PRO A O 1
ATOM 2067 N N . GLY A 1 268 ? -40.241 -1.618 55.082 1.00 38.09 268 GLY A N 1
ATOM 2068 C CA . GLY A 1 268 ? -41.267 -2.653 55.163 1.00 38.09 268 GLY A CA 1
ATOM 2069 C C . GLY A 1 268 ? -42.212 -2.622 53.964 1.00 38.09 268 GLY A C 1
ATOM 2070 O O . GLY A 1 268 ? -42.930 -1.651 53.784 1.00 38.09 268 GLY A O 1
ATOM 2071 N N . HIS A 1 269 ? -42.237 -3.726 53.211 1.00 38.75 269 HIS A N 1
ATOM 2072 C CA . HIS A 1 269 ? -43.066 -4.020 52.032 1.00 38.75 269 HIS A CA 1
ATOM 2073 C C . HIS A 1 269 ? -42.588 -3.457 50.677 1.00 38.75 269 HIS A C 1
ATOM 2075 O O . HIS A 1 269 ? -42.847 -2.321 50.298 1.00 38.75 269 HIS A O 1
ATOM 2081 N N . MET A 1 270 ? -41.929 -4.333 49.912 1.00 45.62 270 MET A N 1
ATOM 2082 C CA . MET A 1 270 ? -41.481 -4.110 48.535 1.00 45.62 270 MET A CA 1
ATOM 2083 C C . MET A 1 270 ? -42.707 -3.941 47.622 1.00 45.62 270 MET A C 1
ATOM 2085 O O . MET A 1 270 ? -43.511 -4.867 47.495 1.00 45.62 270 MET A O 1
ATOM 2089 N N . THR A 1 271 ? -42.878 -2.761 47.026 1.00 54.97 271 THR A N 1
ATOM 2090 C CA . THR A 1 271 ? -43.995 -2.433 46.118 1.00 54.97 271 THR A CA 1
ATOM 2091 C C . THR A 1 271 ? -43.471 -1.854 44.801 1.00 54.97 271 THR A C 1
ATOM 2093 O O . THR A 1 271 ? -42.350 -1.351 44.740 1.00 54.97 271 THR A O 1
ATOM 2096 N N . GLU A 1 272 ? -44.273 -1.915 43.730 1.00 53.25 272 GLU A N 1
ATOM 2097 C CA . GLU A 1 272 ? -43.954 -1.366 42.395 1.00 53.25 272 GLU A CA 1
ATOM 2098 C C . GLU A 1 272 ? -43.461 0.097 42.423 1.00 53.25 272 GLU A C 1
ATOM 2100 O O . GLU A 1 272 ? -42.692 0.503 41.549 1.00 53.25 272 GLU A O 1
ATOM 2105 N N . LEU A 1 273 ? -43.824 0.875 43.453 1.00 54.53 273 LEU A N 1
ATOM 2106 C CA . LEU A 1 273 ? -43.333 2.240 43.665 1.00 54.53 273 LEU A CA 1
ATOM 2107 C C . LEU A 1 273 ? -41.807 2.325 43.827 1.00 54.53 273 LEU A C 1
ATOM 2109 O O . LEU A 1 273 ? -41.198 3.256 43.300 1.00 54.53 273 LEU A O 1
ATOM 2113 N N . ASP A 1 274 ? -41.169 1.360 44.494 1.00 57.12 274 ASP A N 1
ATOM 2114 C CA . ASP A 1 274 ? -39.712 1.374 44.688 1.00 57.12 274 ASP A CA 1
ATOM 2115 C C . ASP A 1 274 ? -38.967 1.156 43.366 1.00 57.12 274 ASP A C 1
ATOM 2117 O O . ASP A 1 274 ? -37.912 1.750 43.127 1.00 57.12 274 ASP A O 1
ATOM 2121 N N . ALA A 1 275 ? -39.537 0.355 42.460 1.00 59.19 275 ALA A N 1
ATOM 2122 C CA . ALA A 1 275 ? -38.991 0.149 41.121 1.00 59.19 275 ALA A CA 1
ATOM 2123 C C . ALA A 1 275 ? -39.107 1.419 40.262 1.00 59.19 275 ALA A C 1
ATOM 2125 O O . ALA A 1 275 ? -38.157 1.774 39.556 1.00 59.19 275 ALA A O 1
ATOM 2126 N N . VAL A 1 276 ? -40.229 2.142 40.364 1.00 63.12 276 VAL A N 1
ATOM 2127 C CA . VAL A 1 276 ? -40.436 3.431 39.683 1.00 63.12 276 VAL A CA 1
ATOM 2128 C C . VAL A 1 276 ? -39.478 4.495 40.225 1.00 63.12 276 VAL A C 1
ATOM 2130 O O . VAL A 1 276 ? -38.782 5.139 39.438 1.00 63.12 276 VAL A O 1
ATOM 2133 N N . HIS A 1 277 ? -39.343 4.629 41.548 1.00 62.88 277 HIS A N 1
ATOM 2134 C CA . HIS A 1 277 ? -38.393 5.561 42.166 1.00 62.88 277 HIS A CA 1
ATOM 2135 C C . HIS A 1 277 ? -36.935 5.228 41.816 1.00 62.88 277 HIS A C 1
ATOM 2137 O O . HIS A 1 277 ? -36.150 6.129 41.507 1.00 62.88 277 HIS A O 1
ATOM 2143 N N . LYS A 1 278 ? -36.563 3.940 41.775 1.00 66.44 278 LYS A N 1
ATOM 2144 C CA . LYS A 1 278 ? -35.232 3.499 41.323 1.00 66.44 278 LYS A CA 1
ATOM 2145 C C . LYS A 1 278 ? -34.996 3.847 39.848 1.00 66.44 278 LYS A C 1
ATOM 2147 O O . LYS A 1 278 ? -33.913 4.316 39.492 1.00 66.44 278 LYS A O 1
ATOM 2152 N N . ALA A 1 279 ? -36.007 3.688 38.990 1.00 65.31 279 ALA A N 1
ATOM 2153 C CA . ALA A 1 279 ? -35.927 4.041 37.573 1.00 65.31 279 ALA A CA 1
ATOM 2154 C C . ALA A 1 279 ? -35.801 5.559 37.343 1.00 65.31 279 ALA A C 1
ATOM 2156 O O . ALA A 1 279 ? -34.992 5.996 36.518 1.00 65.31 279 ALA A O 1
ATOM 2157 N N . GLU A 1 280 ? -36.549 6.382 38.080 1.00 66.69 280 GLU A N 1
ATOM 2158 C CA . GLU A 1 280 ? -36.416 7.844 38.045 1.00 66.69 280 GLU A CA 1
ATOM 2159 C C . GLU A 1 280 ? -35.064 8.315 38.583 1.00 66.69 280 GLU A C 1
ATOM 2161 O O . GLU A 1 280 ? -34.433 9.205 38.001 1.00 66.69 280 GLU A O 1
ATOM 2166 N N . GLY A 1 281 ? -34.572 7.671 39.642 1.00 67.69 281 GLY A N 1
ATOM 2167 C CA . GLY A 1 281 ? -33.251 7.937 40.188 1.00 67.69 281 GLY A CA 1
ATOM 2168 C C . GLY A 1 281 ? -32.130 7.647 39.185 1.00 67.69 281 GLY A C 1
ATOM 2169 O O . GLY A 1 281 ? -31.230 8.472 38.998 1.00 67.69 281 GLY A O 1
ATOM 2170 N N . LEU A 1 282 ? -32.228 6.536 38.444 1.00 71.25 282 LEU A N 1
ATOM 2171 C CA . LEU A 1 282 ? -31.311 6.217 37.344 1.00 71.25 282 LEU A CA 1
ATOM 2172 C C . LEU A 1 282 ? -31.372 7.251 36.211 1.00 71.25 282 LEU A C 1
ATOM 2174 O O . LEU A 1 282 ? -30.331 7.624 35.664 1.00 71.25 282 LEU A O 1
ATOM 2178 N N . LYS A 1 283 ? -32.569 7.735 35.853 1.00 75.81 283 LYS A N 1
ATOM 2179 C CA . LYS A 1 283 ? -32.728 8.792 34.838 1.00 75.81 283 LYS A CA 1
ATOM 2180 C C . LYS A 1 283 ? -32.034 10.081 35.276 1.00 75.81 283 LYS A C 1
ATOM 2182 O O . LYS A 1 283 ? -31.297 10.662 34.484 1.00 75.81 283 LYS A O 1
ATOM 2187 N N . ARG A 1 284 ? -32.189 10.493 36.541 1.00 76.31 284 ARG A N 1
ATOM 2188 C CA . ARG A 1 284 ? -31.492 11.668 37.097 1.00 76.31 284 ARG A CA 1
ATOM 2189 C C . ARG A 1 284 ? -29.978 11.476 37.118 1.00 76.31 284 ARG A C 1
ATOM 2191 O O . ARG A 1 284 ? -29.258 12.375 36.692 1.00 76.31 284 ARG A O 1
ATOM 2198 N N . LYS A 1 285 ? -29.489 10.297 37.519 1.00 82.88 285 LYS A N 1
ATOM 2199 C CA . LYS A 1 285 ? -28.053 9.964 37.532 1.00 82.88 285 LYS A CA 1
ATOM 2200 C C . LYS A 1 285 ? -27.396 10.178 36.165 1.00 82.88 285 LYS A C 1
ATOM 2202 O O . LYS A 1 285 ? -26.347 10.811 36.081 1.00 82.88 285 LYS A O 1
ATOM 2207 N N . LYS A 1 286 ? -28.071 9.757 35.089 1.00 83.19 286 LYS A N 1
ATOM 2208 C CA . LYS A 1 286 ? -27.614 9.922 33.696 1.00 83.19 286 LYS A CA 1
ATOM 2209 C C . LYS A 1 286 ? -27.529 11.376 33.217 1.00 83.19 286 LYS A C 1
ATOM 2211 O O . LYS A 1 286 ? -26.911 11.622 32.191 1.00 83.19 286 LYS A O 1
ATOM 2216 N N . THR A 1 287 ? -28.103 12.334 33.949 1.00 84.50 287 THR A N 1
ATOM 2217 C CA . THR A 1 287 ? -28.019 13.774 33.632 1.00 84.50 287 THR A CA 1
ATOM 2218 C C . THR A 1 287 ? -26.912 14.507 34.392 1.00 84.50 287 THR A C 1
ATOM 2220 O O . THR A 1 287 ? -26.690 15.694 34.164 1.00 84.50 287 THR A O 1
ATOM 2223 N N . ILE A 1 288 ? -26.207 13.830 35.307 1.00 87.12 288 ILE A N 1
ATOM 2224 C CA . ILE A 1 288 ? -25.152 14.447 36.115 1.00 87.12 288 ILE A CA 1
ATOM 2225 C C . ILE A 1 288 ? -23.890 14.622 35.246 1.00 87.12 288 ILE A C 1
ATOM 2227 O O . ILE A 1 288 ? -23.358 13.616 34.773 1.00 87.12 288 ILE A O 1
ATOM 2231 N N . PRO A 1 289 ? -23.336 15.846 35.098 1.00 90.44 289 PRO A N 1
ATOM 2232 C CA . PRO A 1 289 ? -22.160 16.095 34.255 1.00 90.44 289 PRO A CA 1
ATOM 2233 C C . PRO A 1 289 ? -20.951 15.208 34.583 1.00 90.44 289 PRO A C 1
ATOM 2235 O O . PRO A 1 289 ? -20.334 14.643 33.686 1.00 90.44 289 PRO A O 1
ATOM 2238 N N . LEU A 1 290 ? -20.654 15.015 35.874 1.00 91.88 290 LEU A N 1
ATOM 2239 C CA . LEU A 1 290 ? -19.575 14.132 36.331 1.00 91.88 290 LEU A CA 1
ATOM 2240 C C . LEU A 1 290 ? -19.822 12.663 35.949 1.00 91.88 290 LEU A C 1
ATOM 2242 O O . LEU A 1 290 ? -18.895 11.972 35.538 1.00 91.88 290 LEU A O 1
ATOM 2246 N N . TYR A 1 291 ? -21.065 12.185 36.062 1.00 92.12 291 TYR A N 1
ATOM 2247 C CA . TYR A 1 291 ? -21.418 10.816 35.683 1.00 92.12 291 TYR A CA 1
ATOM 2248 C C . TYR A 1 291 ? -21.259 10.600 34.174 1.00 92.12 291 TYR A C 1
ATOM 2250 O O . TYR A 1 291 ? -20.669 9.605 33.757 1.00 92.12 291 TYR A O 1
ATOM 2258 N N . ILE A 1 292 ? -21.728 11.554 33.362 1.00 93.56 292 ILE A N 1
ATOM 2259 C CA . ILE A 1 292 ? -21.542 11.551 31.904 1.00 93.56 292 ILE A CA 1
ATOM 2260 C C . ILE A 1 292 ? -20.044 11.567 31.566 1.00 93.56 292 ILE A C 1
ATOM 2262 O O . ILE A 1 292 ? -19.589 10.773 30.749 1.00 93.56 292 ILE A O 1
ATOM 2266 N N . GLY A 1 293 ? -19.258 12.412 32.236 1.00 94.75 293 GLY A N 1
ATOM 2267 C CA . GLY A 1 293 ? -17.806 12.465 32.079 1.00 94.75 293 GLY A CA 1
ATOM 2268 C C . GLY A 1 293 ? -17.109 11.137 32.370 1.00 94.75 293 GLY A C 1
ATOM 2269 O O . GLY A 1 293 ? -16.285 10.693 31.581 1.00 94.75 293 GLY A O 1
ATOM 2270 N N . LEU A 1 294 ? -17.458 10.470 33.470 1.00 95.69 294 LEU A N 1
ATOM 2271 C CA . LEU A 1 294 ? -16.852 9.190 33.846 1.00 95.69 294 LEU A CA 1
ATOM 2272 C C . LEU A 1 294 ? -17.285 8.038 32.929 1.00 95.69 294 LEU A C 1
ATOM 2274 O O . LEU A 1 294 ? -16.459 7.221 32.535 1.00 95.69 294 LEU A O 1
ATOM 2278 N N . THR A 1 295 ? -18.566 7.967 32.573 1.00 95.69 295 THR A N 1
ATOM 2279 C CA . THR A 1 295 ? -19.094 6.885 31.727 1.00 95.69 295 THR A CA 1
ATOM 2280 C C . THR A 1 295 ? -18.762 7.115 30.257 1.00 95.69 295 THR A C 1
ATOM 2282 O O . THR A 1 295 ? -17.985 6.372 29.662 1.00 95.69 295 THR A O 1
ATOM 2285 N N . VAL A 1 296 ? -19.296 8.181 29.664 1.00 94.88 296 VAL A N 1
ATOM 2286 C CA . VAL A 1 296 ? -19.098 8.502 28.251 1.00 94.88 296 VAL A CA 1
ATOM 2287 C C . VAL A 1 296 ? -17.667 8.970 28.021 1.00 94.88 296 VAL A C 1
ATOM 2289 O O . VAL A 1 296 ? -17.020 8.435 27.133 1.00 94.88 296 VAL A O 1
ATOM 2292 N N . GLY A 1 297 ? -17.141 9.908 28.808 1.00 96.38 297 GLY A N 1
ATOM 2293 C CA . GLY A 1 297 ? -15.788 10.439 28.608 1.00 96.38 297 GLY A CA 1
ATOM 2294 C C . GLY A 1 297 ? -14.694 9.405 28.878 1.00 96.38 297 GLY A C 1
ATOM 2295 O O . GLY A 1 297 ? -13.988 9.016 27.951 1.00 96.38 297 GLY A O 1
ATOM 2296 N N . PHE A 1 298 ? -14.569 8.938 30.122 1.00 98.19 298 PHE A N 1
ATOM 2297 C CA . PHE A 1 298 ? -13.448 8.095 30.552 1.00 98.19 298 PHE A CA 1
ATOM 2298 C C . PHE A 1 298 ? -13.607 6.647 30.096 1.00 98.19 298 PHE A C 1
ATOM 2300 O O . PHE A 1 298 ? -12.796 6.173 29.305 1.00 98.19 298 PHE A O 1
ATOM 2307 N N . CYS A 1 299 ? -14.663 5.951 30.539 1.00 97.81 299 CYS A N 1
ATOM 2308 C CA . CYS A 1 299 ? -14.866 4.539 30.188 1.00 97.81 299 CYS A CA 1
ATOM 2309 C C . CYS A 1 299 ? -15.055 4.360 28.680 1.00 97.81 299 CYS A C 1
ATOM 2311 O O . CYS A 1 299 ? -14.590 3.372 28.119 1.00 97.81 299 CYS A O 1
ATOM 2313 N N . GLY A 1 300 ? -15.716 5.315 28.019 1.00 96.50 300 GLY A N 1
ATOM 2314 C CA . GLY A 1 300 ? -15.852 5.330 26.568 1.00 96.50 300 GLY A CA 1
ATOM 2315 C C . GLY A 1 300 ? -14.500 5.387 25.864 1.00 96.50 300 GLY A C 1
ATOM 2316 O O . GLY A 1 300 ? -14.212 4.478 25.101 1.00 96.50 300 GLY A O 1
ATOM 2317 N N . SER A 1 301 ? -13.667 6.387 26.178 1.00 98.06 301 SER A N 1
ATOM 2318 C CA . SER A 1 301 ? -12.379 6.648 25.497 1.00 98.06 301 SER A CA 1
ATOM 2319 C C . SER A 1 301 ? -11.234 5.713 25.918 1.00 98.06 301 SER A C 1
ATOM 2321 O O . SER A 1 301 ? -10.232 5.584 25.210 1.00 98.06 301 SER A O 1
ATOM 2323 N N . LEU A 1 302 ? -11.373 5.056 27.075 1.00 97.75 302 LEU A N 1
ATOM 2324 C CA . LEU A 1 302 ? -10.499 3.967 27.521 1.00 97.75 302 LEU A CA 1
ATOM 2325 C C . LEU A 1 302 ? -10.675 2.706 26.662 1.00 97.75 302 LEU A C 1
ATOM 2327 O O . LEU A 1 302 ? -9.761 1.896 26.551 1.00 97.75 302 LEU A O 1
ATOM 2331 N N . THR A 1 303 ? -11.843 2.535 26.047 1.00 97.75 303 THR A N 1
ATOM 2332 C CA . THR A 1 303 ? -12.139 1.402 25.164 1.00 97.75 303 THR A CA 1
ATOM 2333 C C . THR A 1 303 ? -12.166 1.841 23.709 1.00 97.75 303 THR A C 1
ATOM 2335 O O . THR A 1 303 ? -12.555 2.965 23.436 1.00 97.75 303 THR A O 1
ATOM 2338 N N . SER A 1 304 ? -11.834 0.960 22.768 1.00 97.75 304 SER A N 1
ATOM 2339 C CA . SER A 1 304 ? -11.932 1.272 21.334 1.00 97.75 304 SER A CA 1
ATOM 2340 C C . SER A 1 304 ? -12.519 0.088 20.581 1.00 97.75 304 SER A C 1
ATOM 2342 O O . SER A 1 304 ? -12.004 -1.028 20.675 1.00 97.75 304 SER A O 1
ATOM 2344 N N . PHE A 1 305 ? -13.614 0.323 19.857 1.00 98.12 305 PHE A N 1
ATOM 2345 C CA . PHE A 1 305 ? -14.231 -0.703 19.016 1.00 98.12 305 PHE A CA 1
ATOM 2346 C C . PHE A 1 305 ? -13.579 -0.743 17.631 1.00 98.12 305 PHE A C 1
ATOM 2348 O O . PHE A 1 305 ? -13.387 -1.827 17.094 1.00 98.12 305 PHE A O 1
ATOM 2355 N N . SER A 1 306 ? -13.183 0.403 17.074 1.00 97.50 306 SER A N 1
ATOM 2356 C CA . SER A 1 306 ? -12.499 0.464 15.777 1.00 97.50 306 SER A CA 1
ATOM 2357 C C . SER A 1 306 ? -11.121 -0.202 15.815 1.00 97.50 306 SER A C 1
ATOM 2359 O O . SER A 1 306 ? -10.796 -0.974 14.915 1.00 97.50 306 SER A O 1
ATOM 2361 N N . SER A 1 307 ? -10.369 -0.031 16.907 1.00 95.44 307 SER A N 1
ATOM 2362 C CA . SER A 1 307 ? -9.077 -0.710 17.083 1.00 95.44 307 SER A CA 1
ATOM 2363 C C . SER A 1 307 ? -9.246 -2.206 17.328 1.00 95.44 307 SER A C 1
ATOM 2365 O O . SER A 1 307 ? -8.478 -3.006 16.809 1.00 95.44 307 SER A O 1
ATOM 2367 N N . PHE A 1 308 ? -10.310 -2.606 18.029 1.00 96.06 308 PHE A N 1
ATOM 2368 C CA . PHE A 1 308 ? -10.696 -4.014 18.129 1.00 96.06 308 PHE A CA 1
ATOM 2369 C C . PHE A 1 308 ? -11.054 -4.601 16.751 1.00 96.06 308 PHE A C 1
ATOM 2371 O O . PHE A 1 308 ? -10.665 -5.729 16.449 1.00 96.06 308 PHE A O 1
ATOM 2378 N N . ALA A 1 309 ? -11.739 -3.829 15.901 1.00 96.44 309 ALA A N 1
ATOM 2379 C CA . ALA A 1 309 ? -12.081 -4.242 14.546 1.00 96.44 309 ALA A CA 1
ATOM 2380 C C . ALA A 1 309 ? -10.865 -4.414 13.637 1.00 96.44 309 ALA A C 1
ATOM 2382 O O . ALA A 1 309 ? -10.771 -5.405 12.912 1.00 96.44 309 ALA A O 1
ATOM 2383 N N . ARG A 1 310 ? -9.908 -3.488 13.727 1.00 93.75 310 ARG A N 1
ATOM 2384 C CA . ARG A 1 310 ? -8.620 -3.601 13.044 1.00 93.75 310 ARG A CA 1
ATOM 2385 C C . ARG A 1 310 ? -7.875 -4.855 13.504 1.00 93.75 310 ARG A C 1
ATOM 2387 O O . ARG A 1 310 ? -7.444 -5.641 12.669 1.00 93.75 310 ARG A O 1
ATOM 2394 N N . ASP A 1 311 ? -7.778 -5.086 14.813 1.00 91.62 311 ASP A N 1
ATOM 2395 C CA . ASP A 1 311 ? -7.026 -6.217 15.367 1.00 91.62 311 ASP A CA 1
ATOM 2396 C C . ASP A 1 311 ? -7.623 -7.578 14.948 1.00 91.62 311 ASP A C 1
ATOM 2398 O O . ASP A 1 311 ? -6.876 -8.483 14.573 1.00 91.62 311 ASP A O 1
ATOM 2402 N N . PHE A 1 312 ? -8.955 -7.751 14.933 1.00 92.00 312 PHE A N 1
ATOM 2403 C CA . PHE A 1 312 ? -9.522 -9.010 14.427 1.00 92.00 312 PHE A CA 1
ATOM 2404 C C . PHE A 1 312 ? -9.375 -9.146 12.906 1.00 92.00 312 PHE A C 1
ATOM 2406 O O . PHE A 1 312 ? -9.244 -10.268 12.417 1.00 92.00 312 PHE A O 1
ATOM 2413 N N . PHE A 1 313 ? -9.397 -8.045 12.142 1.00 92.44 313 PHE A N 1
ATOM 2414 C CA . PHE A 1 313 ? -9.165 -8.103 10.697 1.00 92.44 313 PHE A CA 1
ATOM 2415 C C . PHE A 1 313 ? -7.731 -8.543 10.408 1.00 92.44 313 PHE A C 1
ATOM 2417 O O . PHE A 1 313 ? -7.533 -9.473 9.635 1.00 92.44 313 PHE A O 1
ATOM 2424 N N . LEU A 1 314 ? -6.750 -7.961 11.100 1.00 87.62 314 LEU A N 1
ATOM 2425 C CA . LEU A 1 314 ? -5.348 -8.366 10.998 1.00 87.62 314 LEU A CA 1
ATOM 2426 C C . LEU A 1 314 ? -5.142 -9.820 11.452 1.00 87.62 314 LEU A C 1
ATOM 2428 O O . LEU A 1 314 ? -4.329 -10.547 10.885 1.00 87.62 314 LEU A O 1
ATOM 2432 N N . ALA A 1 315 ? -5.909 -10.297 12.440 1.00 86.44 315 ALA A N 1
ATOM 2433 C CA . ALA A 1 315 ? -5.893 -11.711 12.821 1.00 86.44 315 ALA A CA 1
ATOM 2434 C C . ALA A 1 315 ? -6.400 -12.615 11.683 1.00 86.44 315 ALA A C 1
ATOM 2436 O O . ALA A 1 315 ? -5.848 -13.693 11.460 1.00 86.44 315 ALA A O 1
ATOM 2437 N N . LEU A 1 316 ? -7.422 -12.160 10.950 1.00 88.19 316 LEU A N 1
ATOM 2438 C CA . LEU A 1 316 ? -7.982 -12.860 9.796 1.00 88.19 316 LEU A CA 1
ATOM 2439 C C . LEU A 1 316 ? -7.046 -12.817 8.576 1.00 88.19 316 LEU A C 1
ATOM 2441 O O . LEU A 1 316 ? -6.916 -13.828 7.888 1.00 88.19 316 LEU A O 1
ATOM 2445 N N . SER A 1 317 ? -6.381 -11.687 8.311 1.00 84.44 317 SER A N 1
ATOM 2446 C CA . SER A 1 317 ? -5.428 -11.534 7.198 1.00 84.44 317 SER A CA 1
ATOM 2447 C C . SER A 1 317 ? -4.061 -12.167 7.476 1.00 84.44 317 SER A C 1
ATOM 2449 O O . SER A 1 317 ? -3.262 -12.317 6.558 1.00 84.44 317 SER A O 1
ATOM 2451 N N . ASN A 1 318 ? -3.832 -12.630 8.711 1.00 78.69 318 ASN A N 1
ATOM 2452 C CA . ASN A 1 318 ? -2.560 -13.159 9.206 1.00 78.69 318 ASN A CA 1
ATOM 2453 C C . ASN A 1 318 ? -1.439 -12.104 9.311 1.00 78.69 318 ASN A C 1
ATOM 2455 O O . ASN A 1 318 ? -0.259 -12.448 9.252 1.00 78.69 318 ASN A O 1
ATOM 2459 N N . ASP A 1 319 ? -1.821 -10.848 9.545 1.00 74.44 319 ASP A N 1
ATOM 2460 C CA . ASP A 1 319 ? -0.919 -9.701 9.708 1.00 74.44 319 ASP A CA 1
ATOM 2461 C C . ASP A 1 319 ? -0.947 -9.117 11.134 1.00 74.44 319 ASP A C 1
ATOM 2463 O O . ASP A 1 319 ? -0.367 -8.064 11.392 1.00 74.44 319 ASP A O 1
ATOM 2467 N N . LEU A 1 320 ? -1.628 -9.774 12.086 1.00 75.50 320 LEU A N 1
ATOM 2468 C CA . LEU A 1 320 ? -1.674 -9.308 13.475 1.00 75.50 320 LEU A CA 1
ATOM 2469 C C . LEU A 1 320 ? -0.282 -9.419 14.128 1.00 75.50 320 LEU A C 1
ATOM 2471 O O . LEU A 1 320 ? 0.208 -10.543 14.281 1.00 75.50 320 LEU A O 1
ATOM 2475 N N . PRO A 1 321 ? 0.332 -8.307 14.580 1.00 66.00 321 PRO A N 1
ATOM 2476 C CA . PRO A 1 321 ? 1.660 -8.339 15.184 1.00 66.00 321 PRO A CA 1
ATOM 2477 C C . PRO A 1 321 ? 1.658 -9.162 16.476 1.00 66.00 321 PRO A C 1
ATOM 2479 O O . PRO A 1 321 ? 0.911 -8.855 17.405 1.00 66.00 321 PRO A O 1
ATOM 2482 N N . THR A 1 322 ? 2.499 -10.198 16.560 1.00 63.47 322 THR A N 1
ATOM 2483 C CA . THR A 1 322 ? 2.656 -11.006 17.783 1.00 63.47 322 THR A CA 1
ATOM 2484 C C . THR A 1 322 ? 3.988 -10.711 18.455 1.00 63.47 322 THR A C 1
ATOM 2486 O O . THR A 1 322 ? 5.000 -10.773 17.761 1.00 63.47 322 THR A O 1
ATOM 2489 N N . PRO A 1 323 ? 4.041 -10.397 19.765 1.00 58.47 323 PRO A N 1
ATOM 2490 C CA . PRO A 1 323 ? 5.309 -10.264 20.473 1.00 58.47 323 PRO A CA 1
ATOM 2491 C C . PRO A 1 323 ? 6.152 -11.535 20.341 1.00 58.47 323 PRO A C 1
ATOM 2493 O O . PRO A 1 323 ? 5.626 -12.631 20.523 1.00 58.47 323 PRO A O 1
ATOM 2496 N N . ILE A 1 324 ? 7.434 -11.408 19.994 1.00 55.25 324 ILE A N 1
ATOM 2497 C CA . ILE A 1 324 ? 8.277 -12.574 19.681 1.00 55.25 324 ILE A CA 1
ATOM 2498 C C . ILE A 1 324 ? 8.477 -13.437 20.922 1.00 55.25 324 ILE A C 1
ATOM 2500 O O . ILE A 1 324 ? 8.974 -12.950 21.931 1.00 55.25 324 ILE A O 1
ATOM 2504 N N . ASP A 1 325 ? 8.130 -14.719 20.811 1.00 43.69 325 ASP A N 1
ATOM 2505 C CA . ASP A 1 325 ? 8.180 -15.682 21.912 1.00 43.69 325 ASP A CA 1
ATOM 2506 C C . ASP A 1 325 ? 8.719 -17.056 21.465 1.00 43.69 325 ASP A C 1
ATOM 2508 O O . ASP A 1 325 ? 8.135 -18.103 21.737 1.00 43.69 325 ASP A O 1
ATOM 2512 N N . HIS A 1 326 ? 9.829 -17.081 20.718 1.00 36.75 326 HIS A N 1
ATOM 2513 C CA . HIS A 1 326 ? 10.478 -18.339 20.331 1.00 36.75 326 HIS A CA 1
ATOM 2514 C C . HIS A 1 326 ? 11.711 -18.637 21.200 1.00 36.75 326 HIS A C 1
ATOM 2516 O O . HIS A 1 326 ? 12.752 -18.006 21.019 1.00 36.75 326 HIS A O 1
ATOM 2522 N N . PRO A 1 327 ? 11.643 -19.636 22.101 1.00 37.88 327 PRO A N 1
ATOM 2523 C CA . PRO A 1 327 ? 12.812 -20.257 22.696 1.00 37.88 327 PRO A CA 1
ATOM 2524 C C . PRO A 1 327 ? 13.282 -21.405 21.792 1.00 37.88 327 PRO A C 1
ATOM 2526 O O . PRO A 1 327 ? 12.862 -22.542 21.980 1.00 37.88 327 PRO A O 1
ATOM 2529 N N . ALA A 1 328 ? 14.117 -21.108 20.795 1.00 36.12 328 ALA A N 1
ATOM 2530 C CA . ALA A 1 328 ? 15.119 -22.031 20.245 1.00 36.12 328 ALA A CA 1
ATOM 2531 C C . ALA A 1 328 ? 15.941 -21.316 19.157 1.00 36.12 328 ALA A C 1
ATOM 2533 O O . ALA A 1 328 ? 15.414 -20.955 18.109 1.00 36.12 328 ALA A O 1
ATOM 2534 N N . ASP A 1 329 ? 17.233 -21.150 19.438 1.00 32.78 329 ASP A N 1
ATOM 2535 C CA . ASP A 1 329 ? 18.331 -20.966 18.480 1.00 32.78 329 ASP A CA 1
ATOM 2536 C C . ASP A 1 329 ? 18.416 -19.667 17.662 1.00 32.78 329 ASP A C 1
ATOM 2538 O O . ASP A 1 329 ? 18.559 -19.688 16.444 1.00 32.78 329 ASP A O 1
ATOM 2542 N N . LEU A 1 330 ? 18.486 -18.520 18.345 1.00 37.84 330 LEU A N 1
ATOM 2543 C CA . LEU A 1 330 ? 19.060 -17.294 17.771 1.00 37.84 330 LEU A CA 1
ATOM 2544 C C . LEU A 1 330 ? 20.174 -16.749 18.671 1.00 37.84 330 LEU A C 1
ATOM 2546 O O . LEU A 1 330 ? 20.022 -15.766 19.392 1.00 37.84 330 LEU A O 1
ATOM 2550 N N . ALA A 1 331 ? 21.333 -17.402 18.602 1.00 38.66 331 ALA A N 1
ATOM 2551 C CA . ALA A 1 331 ? 22.613 -16.783 18.929 1.00 38.66 331 ALA A CA 1
ATOM 2552 C C . ALA A 1 331 ? 23.082 -15.914 17.743 1.00 38.66 331 ALA A C 1
ATOM 2554 O O . ALA A 1 331 ? 24.113 -16.185 17.143 1.00 38.66 331 ALA A O 1
ATOM 2555 N N . SER A 1 332 ? 22.289 -14.914 17.357 1.00 39.09 332 SER A N 1
ATOM 2556 C CA . SER A 1 332 ? 22.687 -13.779 16.513 1.00 39.09 332 SER A CA 1
ATOM 2557 C C . SER A 1 332 ? 21.491 -12.837 16.362 1.00 39.09 332 SER A C 1
ATOM 2559 O O . SER A 1 332 ? 20.357 -13.278 16.199 1.00 39.09 332 SER A O 1
ATOM 2561 N N . THR A 1 333 ? 21.755 -11.528 16.396 1.00 36.19 333 THR A N 1
ATOM 2562 C CA . THR A 1 333 ? 20.832 -10.399 16.139 1.00 36.19 333 THR A CA 1
ATOM 2563 C C . THR A 1 333 ? 19.755 -10.076 17.198 1.00 36.19 333 THR A C 1
ATOM 2565 O O . THR A 1 333 ? 18.900 -10.875 17.559 1.00 36.19 333 THR A O 1
ATOM 2568 N N . SER A 1 334 ? 19.815 -8.835 17.706 1.00 35.75 334 SER A N 1
ATOM 2569 C CA . SER A 1 334 ? 18.899 -8.227 18.689 1.00 35.75 334 SER A CA 1
ATOM 2570 C C . SER A 1 334 ? 17.413 -8.318 18.294 1.00 35.75 334 SER A C 1
ATOM 2572 O O . SER A 1 334 ? 17.093 -8.193 17.113 1.00 35.75 334 SER A O 1
ATOM 2574 N N . PRO A 1 335 ? 16.498 -8.435 19.276 1.00 35.88 335 PRO A N 1
ATOM 2575 C CA . PRO A 1 335 ? 15.132 -8.889 19.051 1.00 35.88 335 PRO A CA 1
ATOM 2576 C C . PRO A 1 335 ? 14.268 -7.819 18.380 1.00 35.88 335 PRO A C 1
ATOM 2578 O O . PRO A 1 335 ? 14.101 -6.709 18.886 1.00 35.88 335 PRO A O 1
ATOM 2581 N N . THR A 1 336 ? 13.659 -8.181 17.258 1.00 39.91 336 THR A N 1
ATOM 2582 C CA . THR A 1 336 ? 12.390 -7.602 16.818 1.00 39.91 336 THR A CA 1
ATOM 2583 C C . THR A 1 336 ? 11.351 -7.814 17.932 1.00 39.91 336 THR A C 1
ATOM 2585 O O . THR A 1 336 ? 11.290 -8.873 18.550 1.00 39.91 336 THR A O 1
ATOM 2588 N N . THR A 1 337 ? 10.554 -6.798 18.271 1.00 42.50 337 THR A N 1
ATOM 2589 C CA . THR A 1 337 ? 9.562 -6.909 19.362 1.00 42.50 337 THR A CA 1
ATOM 2590 C C . THR A 1 337 ? 8.264 -7.569 18.917 1.00 42.50 337 THR A C 1
ATOM 2592 O O . THR A 1 337 ? 7.438 -7.871 19.770 1.00 42.50 337 THR A O 1
ATOM 2595 N N . SER A 1 338 ? 8.079 -7.823 17.614 1.00 47.81 338 SER A N 1
ATOM 2596 C CA . SER A 1 338 ? 6.976 -8.633 17.097 1.00 47.81 338 SER A CA 1
ATOM 2597 C C . SER A 1 338 ? 7.287 -9.314 15.758 1.00 47.81 338 SER A C 1
ATOM 2599 O O . SER A 1 338 ? 8.106 -8.821 14.984 1.00 47.81 338 SER A O 1
ATOM 2601 N N . SER A 1 339 ? 6.645 -10.453 15.492 1.00 45.16 339 SER A N 1
ATOM 2602 C CA . SER A 1 339 ? 6.651 -11.168 14.210 1.00 45.16 339 SER A CA 1
ATOM 2603 C C . SER A 1 339 ? 5.230 -11.612 13.839 1.00 45.16 339 SER A C 1
ATOM 2605 O O . SER A 1 339 ? 4.348 -11.700 14.693 1.00 45.16 339 SER A O 1
ATOM 2607 N N . THR A 1 340 ? 4.982 -11.880 12.558 1.00 51.41 340 THR A N 1
ATOM 2608 C CA . THR A 1 340 ? 3.755 -12.520 12.056 1.00 51.41 340 THR A CA 1
ATOM 2609 C C . THR A 1 340 ? 4.135 -13.894 11.507 1.00 51.41 340 THR A C 1
ATOM 2611 O O . THR A 1 340 ? 4.750 -13.998 10.447 1.00 51.41 340 THR A O 1
ATOM 2614 N N . VAL A 1 341 ? 3.833 -14.970 12.239 1.00 50.94 341 VAL A N 1
ATOM 2615 C CA . VAL A 1 341 ? 4.119 -16.342 11.774 1.00 50.94 341 VAL A CA 1
ATOM 2616 C C . VAL A 1 341 ? 3.082 -16.742 10.710 1.00 50.94 341 VAL A C 1
ATOM 2618 O O . VAL A 1 341 ? 1.887 -16.559 10.952 1.00 50.94 341 VAL A O 1
ATOM 2621 N N . PRO A 1 342 ? 3.475 -17.293 9.544 1.00 49.41 342 PRO A N 1
ATOM 2622 C CA . PRO A 1 342 ? 2.535 -17.789 8.540 1.00 49.41 342 PRO A CA 1
ATOM 2623 C C . PRO A 1 342 ? 1.644 -18.899 9.106 1.00 49.41 342 PRO A C 1
ATOM 2625 O O . PRO A 1 342 ? 2.147 -19.887 9.640 1.00 49.41 342 PRO A O 1
ATOM 2628 N N . ARG A 1 343 ? 0.320 -18.765 8.973 1.00 60.25 343 ARG A N 1
ATOM 2629 C CA . ARG A 1 343 ? -0.644 -19.783 9.422 1.00 60.25 343 ARG A CA 1
ATOM 2630 C C . ARG A 1 343 ? -1.478 -20.312 8.253 1.00 60.25 343 ARG A C 1
ATOM 2632 O O . ARG A 1 343 ? -1.751 -19.601 7.290 1.00 60.25 343 ARG A O 1
ATOM 2639 N N . HIS A 1 344 ? -1.890 -21.580 8.324 1.00 62.38 344 HIS A N 1
ATOM 2640 C CA . HIS A 1 344 ? -2.847 -22.161 7.374 1.00 62.38 344 HIS A CA 1
ATOM 2641 C C . HIS A 1 344 ? -4.213 -21.454 7.439 1.00 62.38 344 HIS A C 1
ATOM 2643 O O . HIS A 1 344 ? -4.606 -20.954 8.489 1.00 62.38 344 HIS A O 1
ATOM 2649 N N . ARG A 1 345 ? -4.980 -21.481 6.336 1.00 61.06 345 ARG A N 1
ATOM 2650 C CA . ARG A 1 345 ? -6.263 -20.754 6.194 1.00 61.06 345 ARG A CA 1
ATOM 2651 C C . ARG A 1 345 ? -7.275 -21.023 7.322 1.00 61.06 345 ARG A C 1
ATOM 2653 O O . ARG A 1 345 ? -8.014 -20.119 7.691 1.00 61.06 345 ARG A O 1
ATOM 2660 N N . GLY A 1 346 ? -7.302 -22.237 7.881 1.00 65.81 346 GLY A N 1
ATOM 2661 C CA . GLY A 1 346 ? -8.164 -22.574 9.025 1.00 65.81 346 GLY A CA 1
ATOM 2662 C C . GLY A 1 346 ? -7.772 -21.848 10.318 1.00 65.81 346 GLY A C 1
ATOM 2663 O O . GLY A 1 346 ? -8.635 -21.352 11.036 1.00 65.81 346 GLY A O 1
ATOM 2664 N N . TYR A 1 347 ? -6.472 -21.686 10.567 1.00 74.88 347 TYR A N 1
ATOM 2665 C CA . TYR A 1 347 ? -5.957 -21.000 11.752 1.00 74.88 347 TYR A CA 1
ATOM 2666 C C . TYR A 1 347 ? -6.196 -19.487 11.722 1.00 74.88 347 TYR A C 1
ATOM 2668 O O . TYR A 1 347 ? -6.304 -18.873 12.779 1.00 74.88 347 TYR A O 1
ATOM 2676 N N . SER A 1 348 ? -6.311 -18.872 10.541 1.00 81.81 348 SER A N 1
ATOM 2677 C CA . SER A 1 348 ? -6.710 -17.462 10.419 1.00 81.81 348 SER A CA 1
ATOM 2678 C C . SER A 1 348 ? -8.142 -17.231 10.908 1.00 81.81 348 SER A C 1
ATOM 2680 O O . SER A 1 348 ? -8.412 -16.257 11.609 1.00 81.81 348 SER A O 1
ATOM 2682 N N . PHE A 1 349 ? -9.059 -18.155 10.596 1.00 85.19 349 PHE A N 1
ATOM 2683 C CA . PHE A 1 349 ? -10.426 -18.101 11.115 1.00 85.19 349 PHE A CA 1
ATOM 2684 C C . PHE A 1 349 ? -10.459 -18.316 12.632 1.00 85.19 349 PHE A C 1
ATOM 2686 O O . PHE A 1 349 ? -11.137 -17.573 13.337 1.00 85.19 349 PHE A O 1
ATOM 2693 N N . GLU A 1 350 ? -9.699 -19.285 13.148 1.00 85.50 350 GLU A N 1
ATOM 2694 C CA . GLU A 1 350 ? -9.584 -19.509 14.595 1.00 85.50 350 GLU A CA 1
ATOM 2695 C C . GLU A 1 350 ? -8.981 -18.300 15.320 1.00 85.50 350 GLU A C 1
ATOM 2697 O O . GLU A 1 350 ? -9.471 -17.921 16.380 1.00 85.50 350 GLU A O 1
ATOM 2702 N N . ALA A 1 351 ? -7.969 -17.649 14.740 1.00 85.00 351 ALA A N 1
ATOM 2703 C CA . ALA A 1 351 ? -7.365 -16.441 15.296 1.00 85.00 351 ALA A CA 1
ATOM 2704 C C . ALA A 1 351 ? -8.361 -15.274 15.336 1.00 85.00 351 ALA A C 1
ATOM 2706 O O . ALA A 1 351 ? -8.504 -14.622 16.371 1.00 85.00 351 ALA A O 1
ATOM 2707 N N . TRP A 1 352 ? -9.094 -15.049 14.243 1.00 91.25 352 TRP A N 1
ATOM 2708 C CA . TRP A 1 352 ? -10.188 -14.079 14.200 1.00 91.25 352 TRP A CA 1
ATOM 2709 C C . TRP A 1 352 ? -11.248 -14.379 15.269 1.00 91.25 352 TRP A C 1
ATOM 2711 O O . TRP A 1 352 ? -11.602 -13.503 16.063 1.00 91.25 352 TRP A O 1
ATOM 2721 N N . ALA A 1 353 ? -11.707 -15.633 15.342 1.00 91.31 353 ALA A N 1
ATOM 2722 C CA . ALA A 1 353 ? -12.703 -16.065 16.313 1.00 91.31 353 ALA A CA 1
ATOM 2723 C C . ALA A 1 353 ? -12.202 -15.877 17.751 1.00 91.31 353 ALA A C 1
ATOM 2725 O O . ALA A 1 353 ? -12.953 -15.396 18.595 1.00 91.31 353 ALA A O 1
ATOM 2726 N N . ALA A 1 354 ? -10.933 -16.183 18.032 1.00 90.38 354 ALA A N 1
ATOM 2727 C CA . ALA A 1 354 ? -10.328 -16.000 19.346 1.00 90.38 354 ALA A CA 1
ATOM 2728 C C . ALA A 1 354 ? -10.328 -14.525 19.775 1.00 90.38 354 ALA A C 1
ATOM 2730 O O . ALA A 1 354 ? -10.780 -14.218 20.878 1.00 90.38 354 ALA A O 1
ATOM 2731 N N . VAL A 1 355 ? -9.896 -13.601 18.907 1.00 91.31 355 VAL A N 1
ATOM 2732 C CA . VAL A 1 355 ? -9.889 -12.157 19.216 1.00 91.31 355 VAL A CA 1
ATOM 2733 C C . VAL A 1 355 ? -11.305 -11.650 19.510 1.00 91.31 355 VAL A C 1
ATOM 2735 O O . VAL A 1 355 ? -11.518 -10.936 20.497 1.00 91.31 355 VAL A O 1
ATOM 2738 N N . VAL A 1 356 ? -12.289 -12.057 18.699 1.00 94.06 356 VAL A N 1
ATOM 2739 C CA . VAL A 1 356 ? -13.698 -11.678 18.884 1.00 94.06 356 VAL A CA 1
ATOM 2740 C C . VAL A 1 356 ? -14.266 -12.258 20.182 1.00 94.06 356 VAL A C 1
ATOM 2742 O O . VAL A 1 356 ? -14.816 -11.515 21.000 1.00 94.06 356 VAL A O 1
ATOM 2745 N N . LEU A 1 357 ? -14.112 -13.565 20.407 1.00 93.94 357 LEU A N 1
ATOM 2746 C CA . LEU A 1 357 ? -14.668 -14.256 21.571 1.00 93.94 357 LEU A CA 1
ATOM 2747 C C . LEU A 1 357 ? -14.035 -13.776 22.879 1.00 93.94 357 LEU A C 1
ATOM 2749 O O . LEU A 1 357 ? -14.770 -13.502 23.828 1.00 93.94 357 LEU A O 1
ATOM 2753 N N . PHE A 1 358 ? -12.709 -13.618 22.936 1.00 92.75 358 PHE A N 1
ATOM 2754 C CA . PHE A 1 358 ? -12.037 -13.120 24.137 1.00 92.75 358 PHE A CA 1
ATOM 2755 C C . PHE A 1 358 ? -12.454 -11.694 24.472 1.00 92.75 358 PHE A C 1
ATOM 2757 O O . PHE A 1 358 ? -12.774 -11.414 25.628 1.00 92.75 358 PHE A O 1
ATOM 2764 N N . THR A 1 359 ? -12.517 -10.806 23.478 1.00 92.81 359 THR A N 1
ATOM 2765 C CA . THR A 1 359 ? -12.916 -9.414 23.716 1.00 92.81 359 THR A CA 1
ATOM 2766 C C . THR A 1 359 ? -14.351 -9.333 24.226 1.00 92.81 359 THR A C 1
ATOM 2768 O O . THR A 1 359 ? -14.604 -8.648 25.215 1.00 92.81 359 THR A O 1
ATOM 2771 N N . ILE A 1 360 ? -15.289 -10.067 23.615 1.00 93.88 360 ILE A N 1
ATOM 2772 C CA . ILE A 1 360 ? -16.692 -10.085 24.053 1.00 93.88 360 ILE A CA 1
ATOM 2773 C C . ILE A 1 360 ? -16.820 -10.678 25.461 1.00 93.88 360 ILE A C 1
ATOM 2775 O O . ILE A 1 360 ? -17.480 -10.085 26.316 1.00 93.88 360 ILE A O 1
ATOM 2779 N N . ALA A 1 361 ? -16.178 -11.819 25.722 1.00 94.94 361 ALA A N 1
ATOM 2780 C CA . ALA A 1 361 ? -16.255 -12.492 27.014 1.00 94.94 361 ALA A CA 1
ATOM 2781 C C . ALA A 1 361 ? -15.675 -11.630 28.145 1.00 94.94 361 ALA A C 1
ATOM 2783 O O . ALA A 1 361 ? -16.313 -11.478 29.187 1.00 94.94 361 ALA A O 1
ATOM 2784 N N . LEU A 1 362 ? -14.506 -11.018 27.932 1.00 95.25 362 LEU A N 1
ATOM 2785 C CA . LEU A 1 362 ? -13.862 -10.159 28.927 1.00 95.25 362 LEU A CA 1
ATOM 2786 C C . LEU A 1 362 ? -14.583 -8.819 29.099 1.00 95.25 362 LEU A C 1
ATOM 2788 O O . LEU A 1 362 ? -14.657 -8.319 30.219 1.00 95.25 362 LEU A O 1
ATOM 2792 N N . ALA A 1 363 ? -15.166 -8.250 28.041 1.00 95.44 363 ALA A N 1
ATOM 2793 C CA . ALA A 1 363 ? -15.975 -7.037 28.148 1.00 95.44 363 ALA A CA 1
ATOM 2794 C C . ALA A 1 363 ? -17.254 -7.278 28.970 1.00 95.44 363 ALA A C 1
ATOM 2796 O O . ALA A 1 363 ? -17.529 -6.552 29.927 1.00 95.44 363 ALA A O 1
ATOM 2797 N N . LEU A 1 364 ? -18.016 -8.332 28.652 1.00 95.12 364 LEU A N 1
ATOM 2798 C CA . LEU A 1 364 ? -19.236 -8.681 29.390 1.00 95.12 364 LEU A CA 1
ATOM 2799 C C . LEU A 1 364 ? -18.928 -9.139 30.823 1.00 95.12 364 LEU A C 1
ATOM 2801 O O . LEU A 1 364 ? -19.583 -8.691 31.763 1.00 95.12 364 LEU A O 1
ATOM 2805 N N . GLY A 1 365 ? -17.898 -9.968 31.009 1.00 96.31 365 GLY A N 1
ATOM 2806 C CA . GLY A 1 365 ? -17.421 -10.366 32.335 1.00 96.31 365 GLY A CA 1
ATOM 2807 C C . GLY A 1 365 ? -16.946 -9.167 33.158 1.00 96.31 365 GLY A C 1
ATOM 2808 O O . GLY A 1 365 ? -17.274 -9.060 34.338 1.00 96.31 365 GLY A O 1
ATOM 2809 N N . GLY A 1 366 ? -16.259 -8.214 32.523 1.00 96.56 366 GLY A N 1
ATOM 2810 C CA . GLY A 1 366 ? -15.848 -6.955 33.133 1.00 96.56 366 GLY A CA 1
ATOM 2811 C C . GLY A 1 366 ? -17.032 -6.156 33.675 1.00 96.56 366 GLY A C 1
ATOM 2812 O O . GLY A 1 366 ? -16.998 -5.743 34.831 1.00 96.56 366 GLY A O 1
ATOM 2813 N N . LEU A 1 367 ? -18.116 -6.010 32.903 1.00 95.69 367 LEU A N 1
ATOM 2814 C CA . LEU A 1 367 ? -19.341 -5.347 33.378 1.00 95.69 367 LEU A CA 1
ATOM 2815 C C . LEU A 1 367 ? -19.913 -6.015 34.635 1.00 95.69 367 LEU A C 1
ATOM 2817 O O . LEU A 1 367 ? -20.271 -5.318 35.586 1.00 95.69 367 LEU A O 1
ATOM 2821 N N . MET A 1 368 ? -19.971 -7.351 34.656 1.00 95.00 368 MET A N 1
ATOM 2822 C CA . MET A 1 368 ? -20.472 -8.110 35.809 1.00 95.00 368 MET A CA 1
ATOM 2823 C C . MET A 1 368 ? -19.587 -7.909 37.044 1.00 95.00 368 MET A C 1
ATOM 2825 O O . MET A 1 368 ? -20.090 -7.628 38.131 1.00 95.00 368 MET A O 1
ATOM 2829 N N . VAL A 1 369 ? -18.263 -7.991 36.876 1.00 97.00 369 VAL A N 1
ATOM 2830 C CA . VAL A 1 369 ? -17.293 -7.735 37.954 1.00 97.00 369 VAL A CA 1
ATOM 2831 C C . VAL A 1 369 ? -17.439 -6.312 38.489 1.00 97.00 369 VAL A C 1
ATOM 2833 O O . VAL A 1 369 ? -17.465 -6.116 39.702 1.00 97.00 369 VAL A O 1
ATOM 2836 N N . GLY A 1 370 ? -17.594 -5.326 37.604 1.00 95.81 370 GLY A N 1
ATOM 2837 C CA . GLY A 1 370 ? -17.845 -3.937 37.973 1.00 95.81 370 GLY A CA 1
ATOM 2838 C C . GLY A 1 370 ? -19.096 -3.768 38.833 1.00 95.81 370 GLY A C 1
ATOM 2839 O O . GLY A 1 370 ? -19.041 -3.137 39.889 1.00 95.81 370 GLY A O 1
ATOM 2840 N N . ALA A 1 371 ? -20.210 -4.373 38.418 1.00 92.94 371 ALA A N 1
ATOM 2841 C CA . ALA A 1 371 ? -21.465 -4.333 39.166 1.00 92.94 371 ALA A CA 1
ATOM 2842 C C . ALA A 1 371 ? -21.329 -4.980 40.558 1.00 92.94 371 ALA A C 1
ATOM 2844 O O . ALA A 1 371 ? -21.744 -4.403 41.563 1.00 92.94 371 ALA A O 1
ATOM 2845 N N . HIS A 1 372 ? -20.673 -6.142 40.648 1.00 94.31 372 HIS A N 1
ATOM 2846 C CA . HIS A 1 372 ? -20.399 -6.793 41.933 1.00 94.31 372 HIS A CA 1
ATOM 2847 C C . HIS A 1 372 ? -19.505 -5.937 42.836 1.00 94.31 372 HIS A C 1
ATOM 2849 O O . HIS A 1 372 ? -19.747 -5.843 44.041 1.00 94.31 372 HIS A O 1
ATOM 2855 N N . LEU A 1 373 ? -18.500 -5.273 42.258 1.00 93.62 373 LEU A N 1
ATOM 2856 C CA . LEU A 1 373 ? -17.610 -4.382 42.991 1.00 93.62 373 LEU A CA 1
ATOM 2857 C C . LEU A 1 373 ? -18.361 -3.169 43.556 1.00 93.62 373 LEU A C 1
ATOM 2859 O O . LEU A 1 373 ? -18.082 -2.761 44.681 1.00 93.62 373 LEU A O 1
ATOM 2863 N N . ALA A 1 374 ? -19.344 -2.631 42.827 1.00 90.75 374 ALA A N 1
ATOM 2864 C CA . ALA A 1 374 ? -20.189 -1.541 43.317 1.00 90.75 374 ALA A CA 1
ATOM 2865 C C . ALA A 1 374 ? -21.003 -1.945 44.552 1.00 90.75 374 ALA A C 1
ATOM 2867 O O . ALA A 1 374 ? -21.081 -1.183 45.515 1.00 90.75 374 ALA A O 1
ATOM 2868 N N . HIS A 1 375 ? -21.555 -3.160 44.571 1.00 88.69 375 HIS A N 1
ATOM 2869 C CA . HIS A 1 375 ? -22.244 -3.677 45.755 1.00 88.69 375 HIS A CA 1
ATOM 2870 C C . HIS A 1 375 ? -21.285 -3.932 46.921 1.00 88.69 375 HIS A C 1
ATOM 2872 O O . HIS A 1 375 ? -21.577 -3.541 48.050 1.00 88.69 375 HIS A O 1
ATOM 2878 N N . PHE A 1 376 ? -20.134 -4.550 46.649 1.00 91.06 376 PHE A N 1
ATOM 2879 C CA . PHE A 1 376 ? -19.144 -4.881 47.673 1.00 91.06 376 PHE A CA 1
ATOM 2880 C C . PHE A 1 376 ? -18.541 -3.633 48.333 1.00 91.06 376 PHE A C 1
ATOM 2882 O O . PHE A 1 376 ? -18.403 -3.584 49.553 1.00 91.06 376 PHE A O 1
ATOM 2889 N N . LEU A 1 377 ? -18.217 -2.604 47.543 1.00 89.44 377 LEU A N 1
ATOM 2890 C CA . LEU A 1 377 ? -17.636 -1.353 48.036 1.00 89.44 377 LEU A CA 1
ATOM 2891 C C . LEU A 1 377 ? -18.676 -0.343 48.525 1.00 89.44 377 LEU A C 1
ATOM 2893 O O . LEU A 1 377 ? -18.288 0.686 49.079 1.00 89.44 377 LEU A O 1
ATOM 2897 N N . GLY A 1 378 ? -19.975 -0.607 48.371 1.00 84.88 378 GLY A N 1
ATOM 2898 C CA . GLY A 1 378 ? -21.050 0.291 48.805 1.00 84.88 378 GLY A CA 1
ATOM 2899 C C . GLY A 1 378 ? -20.895 0.837 50.238 1.00 84.88 378 GLY A C 1
ATOM 2900 O O . GLY A 1 378 ? -21.070 2.040 50.428 1.00 84.88 378 GLY A O 1
ATOM 2901 N N . PRO A 1 379 ? -20.497 0.029 51.244 1.00 85.75 379 PRO A N 1
ATOM 2902 C CA . PRO A 1 379 ? -20.282 0.517 52.611 1.00 85.75 379 PRO A CA 1
ATOM 2903 C C . PRO A 1 379 ? -19.121 1.513 52.771 1.00 85.75 379 PRO A C 1
ATOM 2905 O O . PRO A 1 379 ? -19.133 2.316 53.700 1.00 85.75 379 PRO A O 1
ATOM 2908 N N . ILE A 1 380 ? -18.114 1.452 51.894 1.00 87.31 380 ILE A N 1
ATOM 2909 C CA . ILE A 1 380 ? -16.872 2.245 51.976 1.00 87.31 380 ILE A CA 1
ATOM 2910 C C . ILE A 1 380 ? -16.904 3.422 50.986 1.00 87.31 380 ILE A C 1
ATOM 2912 O O . ILE A 1 380 ? -16.159 4.391 51.127 1.00 87.31 380 ILE A O 1
ATOM 2916 N N . THR A 1 381 ? -17.777 3.361 49.981 1.00 83.50 381 THR A N 1
ATOM 2917 C CA . THR A 1 381 ? -17.827 4.343 48.900 1.00 83.50 381 THR A CA 1
ATOM 2918 C C . THR A 1 381 ? -18.297 5.705 49.431 1.00 83.50 381 THR A C 1
ATOM 2920 O O . THR A 1 381 ? -19.391 5.813 49.994 1.00 83.50 381 THR A O 1
ATOM 2923 N N . PRO A 1 382 ? -17.488 6.772 49.282 1.00 84.00 382 PRO A N 1
ATOM 2924 C CA . PRO A 1 382 ? -17.830 8.082 49.816 1.00 84.00 382 PRO A CA 1
ATOM 2925 C C . PRO A 1 382 ? -19.006 8.699 49.055 1.00 84.00 382 PRO A C 1
ATOM 2927 O O . PRO A 1 382 ? -19.147 8.543 47.845 1.00 84.00 382 PRO A O 1
ATOM 2930 N N . ARG A 1 383 ? -19.833 9.479 49.754 1.00 83.50 383 ARG A N 1
ATOM 2931 C CA . ARG A 1 383 ? -20.944 10.214 49.135 1.00 83.50 383 ARG A CA 1
ATOM 2932 C C . ARG A 1 383 ? -20.458 11.560 48.607 1.00 83.50 383 ARG A C 1
ATOM 2934 O O . ARG A 1 383 ? -19.988 12.390 49.388 1.00 83.50 383 ARG A O 1
ATOM 2941 N N . LEU A 1 384 ? -20.634 11.840 47.313 1.00 81.81 384 LEU A N 1
ATOM 2942 C CA . LEU A 1 384 ? -20.301 13.162 46.776 1.00 81.81 384 LEU A CA 1
ATOM 2943 C C . LEU A 1 384 ? -21.295 14.232 47.250 1.00 81.81 384 LEU A C 1
ATOM 2945 O O . LEU A 1 384 ? -22.514 14.125 47.080 1.00 81.81 384 LEU A O 1
ATOM 2949 N N . SER A 1 385 ? -20.761 15.315 47.817 1.00 82.44 385 SER A N 1
ATOM 2950 C CA . SER A 1 385 ? -21.540 16.488 48.223 1.00 82.44 385 SER A CA 1
ATOM 2951 C C . SER A 1 385 ? -21.944 17.329 47.008 1.00 82.44 385 SER A C 1
ATOM 2953 O O . SER A 1 385 ? -21.083 17.819 46.280 1.00 82.44 385 SER A O 1
ATOM 2955 N N . ILE A 1 386 ? -23.249 17.578 46.823 1.00 77.69 386 ILE A N 1
ATOM 2956 C CA . ILE A 1 386 ? -23.775 18.445 45.744 1.00 77.69 386 ILE A CA 1
ATOM 2957 C C . ILE A 1 386 ? -23.156 19.845 45.804 1.00 77.69 386 ILE A C 1
ATOM 2959 O O . ILE A 1 386 ? -22.846 20.439 44.770 1.00 77.69 386 ILE A O 1
ATOM 2963 N N . ARG A 1 387 ? -22.961 20.379 47.017 1.00 77.62 387 ARG A N 1
ATOM 2964 C CA . ARG A 1 387 ? -22.388 21.716 47.220 1.00 77.62 387 ARG A CA 1
ATOM 2965 C C . ARG A 1 387 ? -20.943 21.771 46.741 1.00 77.62 387 ARG A C 1
ATOM 2967 O O . ARG A 1 387 ? -20.578 22.720 46.056 1.00 77.62 387 ARG A O 1
ATOM 2974 N N . MET A 1 388 ? -20.153 20.743 47.056 1.00 83.81 388 MET A N 1
ATOM 2975 C CA . MET A 1 388 ? -18.771 20.629 46.589 1.00 83.81 388 MET A CA 1
ATOM 2976 C C . MET A 1 388 ? -18.720 20.532 45.060 1.00 83.81 388 MET A C 1
ATOM 2978 O O . MET A 1 388 ? -17.987 21.289 44.424 1.00 83.81 388 MET A O 1
ATOM 2982 N N . THR A 1 389 ? -19.554 19.671 44.468 1.00 83.00 389 THR A N 1
ATOM 2983 C CA . THR A 1 389 ? -19.609 19.488 43.013 1.00 83.00 389 THR A CA 1
ATOM 2984 C C . THR A 1 389 ? -19.971 20.788 42.296 1.00 83.00 389 THR A C 1
ATOM 2986 O O . THR A 1 389 ? -19.284 21.192 41.364 1.00 83.00 389 THR A O 1
ATOM 2989 N N . ARG A 1 390 ? -21.019 21.493 42.743 1.00 82.25 390 ARG A N 1
ATOM 2990 C CA . ARG A 1 390 ? -21.484 22.719 42.076 1.00 82.25 390 ARG A CA 1
ATOM 2991 C C . ARG A 1 390 ? -20.568 23.920 42.299 1.00 82.25 390 ARG A C 1
ATOM 2993 O O . ARG A 1 390 ? -20.359 24.682 41.364 1.00 82.25 390 ARG A O 1
ATOM 3000 N N . ARG A 1 391 ? -20.056 24.113 43.520 1.00 83.19 391 ARG A N 1
ATOM 3001 C CA . ARG A 1 391 ? -19.297 25.320 43.888 1.00 83.19 391 ARG A CA 1
ATOM 3002 C C . ARG A 1 391 ? -17.825 25.245 43.500 1.00 83.19 391 ARG A C 1
ATOM 3004 O O . ARG A 1 391 ? -17.245 26.279 43.195 1.00 83.19 391 ARG A O 1
ATOM 3011 N N . PHE A 1 392 ? -17.238 24.051 43.525 1.00 86.56 392 PHE A N 1
ATOM 3012 C CA . PHE A 1 392 ? -15.806 23.868 43.299 1.00 86.56 392 PHE A CA 1
ATOM 3013 C C . PHE A 1 392 ? -15.525 23.005 42.075 1.00 86.56 392 PHE A C 1
ATOM 3015 O O . PHE A 1 392 ? -14.863 23.475 41.155 1.00 86.56 392 PHE A O 1
ATOM 3022 N N . LEU A 1 393 ? -16.056 21.777 42.024 1.00 88.38 393 LEU A N 1
ATOM 3023 C CA . LEU A 1 393 ? -15.666 20.822 40.981 1.00 88.38 393 LEU A CA 1
ATOM 3024 C C . LEU A 1 393 ? -16.084 21.289 39.580 1.00 88.38 393 LEU A C 1
ATOM 3026 O O . LEU A 1 393 ? -15.271 21.276 38.670 1.00 88.38 393 LEU A O 1
ATOM 3030 N N . ASN A 1 394 ? -17.316 21.766 39.398 1.00 89.50 394 ASN A N 1
ATOM 3031 C CA . ASN A 1 394 ? -17.815 22.191 38.089 1.00 89.50 394 ASN A CA 1
ATOM 3032 C C . ASN A 1 394 ? -17.032 23.386 37.495 1.00 89.50 394 ASN A C 1
ATOM 3034 O O . ASN A 1 394 ? -16.562 23.261 36.362 1.00 89.50 394 ASN A O 1
ATOM 3038 N N . PRO A 1 395 ? -16.821 24.512 38.214 1.00 90.88 395 PRO A N 1
ATOM 3039 C CA . PRO A 1 395 ? -15.952 25.587 37.727 1.00 90.88 395 PRO A CA 1
ATOM 3040 C C . PRO A 1 395 ? -14.504 25.140 37.502 1.00 90.88 395 PRO A C 1
ATOM 3042 O O . PRO A 1 395 ? -13.888 25.536 36.516 1.00 90.88 395 PRO A O 1
ATOM 3045 N N . PHE A 1 396 ? -13.968 24.294 38.386 1.00 93.00 396 PHE A N 1
ATOM 3046 C CA . PHE A 1 396 ? -12.612 23.771 38.247 1.00 93.00 396 PHE A CA 1
ATOM 3047 C C . PHE A 1 396 ? -12.453 22.936 36.971 1.00 93.00 396 PHE A C 1
ATOM 3049 O O . PHE A 1 396 ? -11.501 23.137 36.223 1.00 93.00 396 PHE A O 1
ATOM 3056 N N . MET A 1 397 ? -13.414 22.060 36.672 1.00 92.00 397 MET A N 1
ATOM 3057 C CA . MET A 1 397 ? -13.389 21.205 35.482 1.00 92.00 397 MET A CA 1
ATOM 3058 C C . MET A 1 397 ? -13.561 21.998 34.189 1.00 92.00 397 MET A C 1
ATOM 3060 O O . MET A 1 397 ? -12.997 21.602 33.174 1.00 92.00 397 MET A O 1
ATOM 3064 N N . LEU A 1 398 ? -14.274 23.132 34.218 1.00 93.12 398 LEU A N 1
ATOM 3065 C CA . LEU A 1 398 ? -14.338 24.062 33.088 1.00 93.12 398 LEU A CA 1
ATOM 3066 C C . LEU A 1 398 ? -12.938 24.572 32.720 1.00 93.12 398 LEU A C 1
ATOM 3068 O O . LEU A 1 398 ? -12.532 24.470 31.566 1.00 93.12 398 LEU A O 1
ATOM 3072 N N . VAL A 1 399 ? -12.180 25.061 33.704 1.00 94.25 399 VAL A N 1
ATOM 3073 C CA . VAL A 1 399 ? -10.812 25.550 33.477 1.00 94.25 399 VAL A CA 1
ATOM 3074 C C . VAL A 1 399 ? -9.877 24.401 33.109 1.00 94.25 399 VAL A C 1
ATOM 3076 O O . VAL A 1 399 ? -9.127 24.508 32.143 1.00 94.25 399 VAL A O 1
ATOM 3079 N N . LEU A 1 400 ? -9.941 23.291 33.846 1.00 95.19 400 LEU A N 1
ATOM 3080 C CA . LEU A 1 400 ? -9.041 22.161 33.657 1.00 95.19 400 LEU A CA 1
ATOM 3081 C C . LEU A 1 400 ? -9.265 21.470 32.307 1.00 95.19 400 LEU A C 1
ATOM 3083 O O . LEU A 1 400 ? -8.309 21.262 31.579 1.00 95.19 400 LEU A O 1
ATOM 3087 N N . GLY A 1 401 ? -10.507 21.152 31.935 1.00 95.56 401 GLY A N 1
ATOM 3088 C CA . GLY A 1 401 ? -10.806 20.443 30.688 1.00 95.56 401 GLY A CA 1
ATOM 3089 C C . GLY A 1 401 ? -10.407 21.242 29.449 1.00 95.56 401 GLY A C 1
ATOM 3090 O O . GLY A 1 401 ? -9.636 20.758 28.621 1.00 95.56 401 GLY A O 1
ATOM 3091 N N . TRP A 1 402 ? -10.876 22.488 29.343 1.00 96.50 402 TRP A N 1
ATOM 3092 C CA . TRP A 1 402 ? -10.525 23.354 28.214 1.00 96.50 402 TRP A CA 1
ATOM 3093 C C . TRP A 1 402 ? -9.045 23.746 28.227 1.00 96.50 402 TRP A C 1
ATOM 3095 O O . TRP A 1 402 ? -8.412 23.743 27.174 1.00 96.50 402 TRP A O 1
ATOM 3105 N N . GLY A 1 403 ? -8.476 24.018 29.405 1.00 96.50 403 GLY A N 1
ATOM 3106 C CA . GLY A 1 403 ? -7.054 24.316 29.566 1.00 96.50 403 GLY A CA 1
ATOM 3107 C C . GLY A 1 403 ? -6.157 23.149 29.154 1.00 96.50 403 GLY A C 1
ATOM 3108 O O . GLY A 1 403 ? -5.186 23.361 28.434 1.00 96.50 403 GLY A O 1
ATOM 3109 N N . SER A 1 404 ? -6.501 21.913 29.528 1.00 95.75 404 SER A N 1
ATOM 3110 C CA . SER A 1 404 ? -5.774 20.709 29.109 1.00 95.75 404 SER A CA 1
ATOM 3111 C C . SER A 1 404 ? -5.874 20.467 27.605 1.00 95.75 404 SER A C 1
ATOM 3113 O O . SER A 1 404 ? -4.873 20.109 26.992 1.00 95.75 404 SER A O 1
ATOM 3115 N N . TRP A 1 405 ? -7.043 20.685 26.993 1.00 96.31 405 TRP A N 1
ATOM 3116 C CA . TRP A 1 405 ? -7.197 20.489 25.550 1.00 96.31 405 TRP A CA 1
ATOM 3117 C C . TRP A 1 405 ? -6.456 21.553 24.738 1.00 96.31 405 TRP A C 1
ATOM 3119 O O . TRP A 1 405 ? -5.700 21.208 23.833 1.00 96.31 405 TRP A O 1
ATOM 3129 N N . LEU A 1 406 ? -6.583 22.831 25.115 1.00 95.19 406 LEU A N 1
ATOM 3130 C CA . LEU A 1 406 ? -5.780 23.910 24.534 1.00 95.19 406 LEU A CA 1
ATOM 3131 C C . LEU A 1 406 ? -4.286 23.652 24.741 1.00 95.19 406 LEU A C 1
ATOM 3133 O O . LEU A 1 406 ? -3.506 23.818 23.810 1.00 95.19 406 LEU A O 1
ATOM 3137 N N . GLY A 1 407 ? -3.892 23.185 25.927 1.00 93.00 407 GLY A N 1
ATOM 3138 C CA . GLY A 1 407 ? -2.525 22.768 26.221 1.00 93.00 407 GLY A CA 1
ATOM 3139 C C . GLY A 1 407 ? -2.030 21.680 25.269 1.00 93.00 407 GLY A C 1
ATOM 3140 O O . GLY A 1 407 ? -0.956 21.830 24.696 1.00 93.00 407 GLY A O 1
ATOM 3141 N N . ALA A 1 408 ? -2.822 20.630 25.030 1.00 91.94 408 ALA A N 1
ATOM 3142 C CA . ALA A 1 408 ? -2.486 19.582 24.066 1.00 91.94 408 ALA A CA 1
ATOM 3143 C C . ALA A 1 408 ? -2.337 20.135 22.638 1.00 91.94 408 ALA A C 1
ATOM 3145 O O . ALA A 1 408 ? -1.381 19.783 21.952 1.00 91.94 408 ALA A O 1
ATOM 3146 N N . VAL A 1 409 ? -3.221 21.046 22.211 1.00 91.56 409 VAL A N 1
ATOM 3147 C CA . VAL A 1 409 ? -3.131 21.716 20.900 1.00 91.56 409 VAL A CA 1
ATOM 3148 C C . VAL A 1 409 ? -1.853 22.545 20.793 1.00 91.56 409 VAL A C 1
ATOM 3150 O O . VAL A 1 409 ? -1.118 22.404 19.819 1.00 91.56 409 VAL A O 1
ATOM 3153 N N . PHE A 1 410 ? -1.535 23.366 21.796 1.00 90.00 410 PHE A N 1
ATOM 3154 C CA . PHE A 1 410 ? -0.302 24.156 21.798 1.00 90.00 410 PHE A CA 1
ATOM 3155 C C . PHE A 1 410 ? 0.949 23.271 21.800 1.00 90.00 410 PHE A C 1
ATOM 3157 O O . PHE A 1 410 ? 1.879 23.528 21.038 1.00 90.00 410 PHE A O 1
ATOM 3164 N N . LEU A 1 411 ? 0.958 22.190 22.584 1.00 86.56 411 LEU A N 1
ATOM 3165 C CA . LEU A 1 411 ? 2.054 21.219 22.591 1.00 86.56 411 LEU A CA 1
ATOM 3166 C C . LEU A 1 411 ? 2.187 20.484 21.246 1.00 86.56 411 LEU A C 1
ATOM 3168 O O . LEU A 1 411 ? 3.302 20.191 20.827 1.00 86.56 411 LEU A O 1
ATOM 3172 N N . ALA A 1 412 ? 1.085 20.243 20.531 1.00 83.94 412 ALA A N 1
ATOM 3173 C CA . ALA A 1 412 ? 1.100 19.655 19.191 1.00 83.94 412 ALA A CA 1
ATOM 3174 C C . ALA A 1 412 ? 1.539 20.641 18.087 1.00 83.94 412 ALA A C 1
ATOM 3176 O O . ALA A 1 412 ? 1.990 20.201 17.029 1.00 83.94 412 ALA A O 1
ATOM 3177 N N . ILE A 1 413 ? 1.446 21.962 18.312 1.00 81.88 413 ILE A N 1
ATOM 3178 C CA . ILE A 1 413 ? 1.994 22.994 17.407 1.00 81.88 413 ILE A CA 1
ATOM 3179 C C . ILE A 1 413 ? 3.519 23.076 17.524 1.00 81.88 413 ILE A C 1
ATOM 3181 O O . ILE A 1 413 ? 4.183 23.333 16.521 1.00 81.88 413 ILE A O 1
ATOM 3185 N N . TRP A 1 414 ? 4.093 22.820 18.701 1.00 70.31 414 TRP A N 1
ATOM 3186 C CA . TRP A 1 414 ? 5.546 22.734 18.911 1.00 70.31 414 TRP A CA 1
ATOM 3187 C C . TRP A 1 414 ? 5.948 21.370 19.485 1.00 70.31 414 TRP A C 1
ATOM 3189 O O . TRP A 1 414 ? 6.479 21.306 20.596 1.00 70.31 414 TRP A O 1
ATOM 3199 N N . PRO A 1 415 ? 5.710 20.270 18.747 1.00 61.28 415 PRO A N 1
ATOM 3200 C CA . PRO A 1 415 ? 6.051 18.953 19.240 1.00 61.28 415 PRO A CA 1
ATOM 3201 C C . PRO A 1 415 ? 7.581 18.852 19.345 1.00 61.28 415 PRO A C 1
ATOM 3203 O O . PRO A 1 415 ? 8.286 19.328 18.445 1.00 61.28 415 PRO A O 1
ATOM 3206 N N . PRO A 1 416 ? 8.111 18.246 20.420 1.00 53.06 416 PRO A N 1
ATOM 3207 C CA . PRO A 1 416 ? 9.554 18.126 20.631 1.00 53.06 416 PRO A CA 1
ATOM 3208 C C . PRO A 1 416 ? 10.255 17.295 19.541 1.00 53.06 416 PRO A C 1
ATOM 3210 O O . PRO A 1 416 ? 11.448 17.473 19.323 1.00 53.06 416 PRO A O 1
ATOM 3213 N N . ASP A 1 417 ? 9.508 16.478 18.793 1.00 55.69 417 ASP A N 1
ATOM 3214 C CA . ASP A 1 417 ? 10.030 15.504 17.822 1.00 55.69 417 ASP A CA 1
ATOM 3215 C C . ASP A 1 417 ? 10.307 16.098 16.423 1.00 55.69 417 ASP A C 1
ATOM 3217 O O . ASP A 1 417 ? 10.367 15.372 15.425 1.00 55.69 417 ASP A O 1
ATOM 3221 N N . ARG A 1 418 ? 10.447 17.427 16.297 1.00 53.78 418 ARG A N 1
ATOM 3222 C CA . ARG A 1 418 ? 10.772 18.054 15.005 1.00 53.78 418 ARG A CA 1
ATOM 3223 C C . ARG A 1 418 ? 12.247 17.822 14.651 1.00 53.78 418 ARG A C 1
ATOM 3225 O O . ARG A 1 418 ? 13.094 18.219 15.449 1.00 53.78 418 ARG A O 1
ATOM 3232 N N . PRO A 1 419 ? 12.569 17.347 13.427 1.00 43.94 419 PRO A N 1
ATOM 3233 C CA . PRO A 1 419 ? 13.952 17.157 12.970 1.00 43.94 419 PRO A CA 1
ATOM 3234 C C . PRO A 1 419 ? 14.849 18.405 13.071 1.00 43.94 419 PRO A C 1
ATOM 3236 O O . PRO A 1 419 ? 16.061 18.271 13.071 1.00 43.94 419 PRO A O 1
ATOM 3239 N N . ASN A 1 420 ? 14.271 19.607 13.211 1.00 42.28 420 ASN A N 1
ATOM 3240 C CA . ASN A 1 420 ? 14.993 20.886 13.260 1.00 42.28 420 ASN A CA 1
ATOM 3241 C C . ASN A 1 420 ? 14.537 21.817 14.408 1.00 42.28 420 ASN A C 1
ATOM 3243 O O . ASN A 1 420 ? 14.637 23.040 14.304 1.00 42.28 420 ASN A O 1
ATOM 3247 N N . GLY A 1 421 ? 13.969 21.277 15.493 1.00 42.72 421 GLY A N 1
ATOM 3248 C CA . GLY A 1 421 ? 13.594 22.084 16.661 1.00 42.72 421 GLY A CA 1
ATOM 3249 C C . GLY A 1 421 ? 14.820 22.514 17.489 1.00 42.72 421 GLY A C 1
ATOM 3250 O O . GLY A 1 421 ? 15.733 21.707 17.659 1.00 42.72 421 GLY A O 1
ATOM 3251 N N . PRO A 1 422 ? 14.846 23.728 18.080 1.00 36.00 422 PRO A N 1
ATOM 3252 C CA . PRO A 1 422 ? 15.990 24.259 18.843 1.00 36.00 422 PRO A CA 1
ATOM 3253 C C . PRO A 1 422 ? 16.350 23.487 20.135 1.00 36.00 422 PRO A C 1
ATOM 3255 O O . PRO A 1 422 ? 17.225 23.918 20.882 1.00 36.00 422 PRO A O 1
ATOM 3258 N N . SER A 1 423 ? 15.720 22.336 20.385 1.00 41.66 423 SER A N 1
ATOM 3259 C CA . SER A 1 423 ? 15.859 21.521 21.599 1.00 41.66 423 SER A CA 1
ATOM 3260 C C . SER A 1 423 ? 16.399 20.104 21.349 1.00 41.66 423 SER A C 1
ATOM 3262 O O . SER A 1 423 ? 16.596 19.359 22.304 1.00 41.66 423 SER A O 1
ATOM 3264 N N . SER A 1 424 ? 16.639 19.697 20.097 1.00 45.50 424 SER A N 1
ATOM 3265 C CA . SER A 1 424 ? 17.099 18.339 19.764 1.00 45.50 424 SER A CA 1
ATOM 3266 C C . SER A 1 424 ? 18.618 18.183 19.955 1.00 45.50 424 SER A C 1
ATOM 3268 O O . SER A 1 424 ? 19.378 18.038 18.998 1.00 45.50 424 SER A O 1
ATOM 3270 N N . ARG A 1 425 ? 19.086 18.226 21.207 1.00 41.06 425 ARG A N 1
ATOM 3271 C CA . ARG A 1 425 ? 20.409 17.725 21.621 1.00 41.06 425 ARG A CA 1
ATOM 3272 C C . ARG A 1 425 ? 20.267 16.974 22.951 1.00 41.06 425 ARG A C 1
ATOM 3274 O O . ARG A 1 425 ? 19.741 17.533 23.908 1.00 41.06 425 ARG A O 1
ATOM 3281 N N . GLY A 1 426 ? 20.752 15.729 23.023 1.00 50.62 426 GLY A N 1
ATOM 3282 C CA . GLY A 1 426 ? 20.799 14.915 24.255 1.00 50.62 426 GLY A CA 1
ATOM 3283 C C . GLY A 1 426 ? 19.934 13.643 24.236 1.00 50.62 426 GLY A C 1
ATOM 3284 O O . GLY A 1 426 ? 19.405 13.261 23.196 1.00 50.62 426 GLY A O 1
ATOM 3285 N N . SER A 1 427 ? 19.776 12.985 25.397 1.00 46.78 427 SER 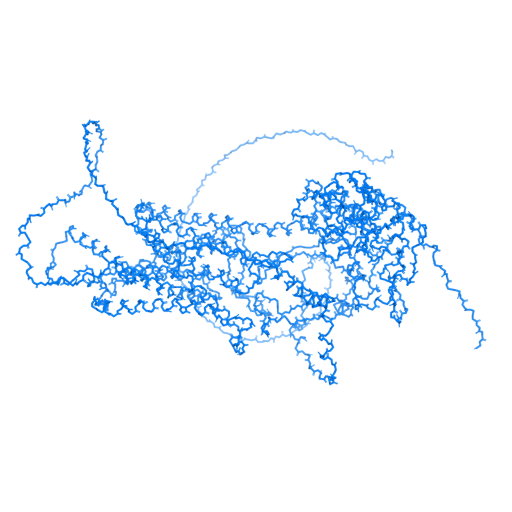A N 1
ATOM 3286 C CA . SER A 1 427 ? 19.132 11.659 25.567 1.00 46.78 427 SER A CA 1
ATOM 3287 C C . SER A 1 427 ? 17.642 11.576 25.190 1.00 46.78 427 SER A C 1
ATOM 3289 O O . SER A 1 427 ? 17.036 10.519 25.329 1.00 46.78 427 SER A O 1
ATOM 3291 N N . TRP A 1 428 ? 17.050 12.683 24.740 1.00 42.31 428 TRP A N 1
ATOM 3292 C CA . TRP A 1 428 ? 15.630 12.836 24.416 1.00 42.31 428 TRP A CA 1
ATOM 3293 C C . TRP A 1 428 ? 15.356 12.793 22.896 1.00 42.31 428 TRP A C 1
ATOM 3295 O O . TRP A 1 428 ? 14.208 12.894 22.479 1.00 42.31 428 TRP A O 1
ATOM 3305 N N . ALA A 1 429 ? 16.390 12.617 22.059 1.00 42.44 429 ALA A N 1
ATOM 3306 C CA . ALA A 1 429 ? 16.295 12.619 20.589 1.00 42.44 429 ALA A CA 1
ATOM 3307 C C . ALA A 1 429 ? 15.536 11.417 19.977 1.00 42.44 429 ALA A C 1
ATOM 3309 O O . ALA A 1 429 ? 15.184 11.450 18.800 1.00 42.44 429 ALA A O 1
ATOM 3310 N N . ASN A 1 430 ? 15.261 10.372 20.767 1.00 48.34 430 ASN A N 1
ATOM 3311 C CA . ASN A 1 430 ? 14.572 9.149 20.329 1.00 48.34 430 ASN A CA 1
ATOM 3312 C C . ASN A 1 430 ? 13.113 9.055 20.821 1.00 48.34 430 ASN A C 1
ATOM 3314 O O . ASN A 1 430 ? 12.492 8.001 20.705 1.00 48.34 430 ASN A O 1
ATOM 3318 N N . GLU A 1 431 ? 12.543 10.116 21.396 1.00 54.12 431 GLU A N 1
ATOM 3319 C CA . GLU A 1 431 ? 11.212 10.049 22.009 1.00 54.12 431 GLU A CA 1
ATOM 3320 C C . GLU A 1 431 ? 10.049 10.283 21.038 1.00 54.12 431 GLU A C 1
ATOM 3322 O O . GLU A 1 431 ? 9.277 11.221 21.170 1.00 54.12 431 GLU A O 1
ATOM 3327 N N . THR A 1 432 ? 9.845 9.365 20.099 1.00 55.00 432 THR A N 1
ATOM 3328 C CA . THR A 1 432 ? 8.754 9.437 19.105 1.00 55.00 432 THR A CA 1
ATOM 3329 C C . THR A 1 432 ? 7.341 9.278 19.687 1.00 55.00 432 THR A C 1
ATOM 3331 O O . THR A 1 432 ? 6.352 9.605 19.020 1.00 55.00 432 THR A O 1
ATOM 3334 N N . TRP A 1 433 ? 7.230 8.787 20.927 1.00 64.00 433 TRP A N 1
ATOM 3335 C CA . TRP A 1 433 ? 5.958 8.551 21.614 1.00 64.00 433 TRP A CA 1
ATOM 3336 C C . TRP A 1 433 ? 5.226 9.855 21.956 1.00 64.00 433 TRP A C 1
ATOM 3338 O O . TRP A 1 433 ? 3.995 9.873 22.004 1.00 64.00 433 TRP A O 1
ATOM 3348 N N . ARG A 1 434 ? 5.955 10.963 22.170 1.00 74.19 434 ARG A N 1
ATOM 3349 C CA . ARG A 1 434 ? 5.351 12.248 22.552 1.00 74.19 434 ARG A CA 1
ATOM 3350 C C . ARG A 1 434 ? 4.479 12.796 21.439 1.00 74.19 434 ARG A C 1
ATOM 3352 O O . ARG A 1 434 ? 3.337 13.154 21.710 1.00 74.19 434 ARG A O 1
ATOM 3359 N N . GLY A 1 435 ? 4.970 12.820 20.199 1.00 72.19 435 GLY A N 1
ATOM 3360 C CA . GLY A 1 435 ? 4.163 13.214 19.047 1.00 72.19 435 GLY A CA 1
ATOM 3361 C C . GLY A 1 435 ? 2.909 12.351 18.895 1.00 72.19 435 GLY A C 1
ATOM 3362 O O . GLY A 1 435 ? 1.812 12.891 18.772 1.00 72.19 435 GLY A O 1
ATOM 3363 N N . GLN A 1 436 ? 3.046 11.023 18.990 1.00 73.44 436 GLN A N 1
ATOM 3364 C CA . GLN A 1 436 ? 1.918 10.083 18.880 1.00 73.44 436 GLN A CA 1
ATOM 3365 C C . GLN A 1 436 ? 0.838 10.348 19.939 1.00 73.44 436 GLN A C 1
ATOM 3367 O O . GLN A 1 436 ? -0.339 10.493 19.606 1.00 73.44 436 GLN A O 1
ATOM 3372 N N . VAL A 1 437 ? 1.239 10.492 21.207 1.00 85.94 437 VAL A N 1
ATOM 3373 C CA . VAL A 1 437 ? 0.308 10.792 22.301 1.00 85.94 437 VAL A CA 1
ATOM 3374 C C . VAL A 1 437 ? -0.317 12.165 22.114 1.00 85.94 437 VAL A C 1
ATOM 3376 O O . VAL A 1 437 ? -1.535 12.278 22.186 1.00 85.94 437 VAL A O 1
ATOM 3379 N N . LEU A 1 438 ? 0.471 13.209 21.844 1.00 89.62 438 LEU A N 1
ATOM 3380 C CA . LEU A 1 438 ? -0.037 14.578 21.728 1.00 89.62 438 LEU A CA 1
ATOM 3381 C C . LEU A 1 438 ? -1.111 14.705 20.645 1.00 89.62 438 LEU A C 1
ATOM 3383 O O . LEU A 1 438 ? -2.172 15.264 20.922 1.00 89.62 438 LEU A O 1
ATOM 3387 N N . PHE A 1 439 ? -0.889 14.147 19.449 1.00 90.62 439 PHE A N 1
ATOM 3388 C CA . PHE A 1 439 ? -1.920 14.162 18.409 1.00 90.62 439 PHE A CA 1
ATOM 3389 C C . PHE A 1 439 ? -3.156 13.359 18.827 1.00 90.62 439 PHE A C 1
ATOM 3391 O O . PHE A 1 439 ? -4.274 13.839 18.630 1.00 90.62 439 PHE A O 1
ATOM 3398 N N . ALA A 1 440 ? -2.992 12.204 19.482 1.00 93.50 440 ALA A N 1
ATOM 3399 C CA . ALA A 1 440 ? -4.129 11.464 20.026 1.00 93.50 440 ALA A CA 1
ATOM 3400 C C . ALA A 1 440 ? -4.934 12.305 21.040 1.00 93.50 440 ALA A C 1
ATOM 3402 O O . ALA A 1 440 ? -6.162 12.336 20.971 1.00 93.50 440 ALA A O 1
ATOM 3403 N N . LEU A 1 441 ? -4.274 13.060 21.928 1.00 95.81 441 LEU A N 1
ATOM 3404 C CA . LEU A 1 441 ? -4.947 13.936 22.901 1.00 95.81 441 LEU A CA 1
ATOM 3405 C C . LEU A 1 441 ? -5.656 15.129 22.252 1.00 95.81 441 LEU A C 1
ATOM 3407 O O . LEU A 1 441 ? -6.688 15.569 22.757 1.00 95.81 441 LEU A O 1
ATOM 3411 N N . VAL A 1 442 ? -5.130 15.655 21.143 1.00 95.56 442 VAL A N 1
ATOM 3412 C CA . VAL A 1 442 ? -5.784 16.729 20.379 1.00 95.56 442 VAL A CA 1
ATOM 3413 C C . VAL A 1 442 ? -7.097 16.240 19.773 1.00 95.56 442 VAL A C 1
ATOM 3415 O O . VAL A 1 442 ? -8.112 16.937 19.848 1.00 95.56 442 VAL A O 1
ATOM 3418 N N . PHE A 1 443 ? -7.086 15.038 19.201 1.00 96.81 443 PHE A N 1
ATOM 3419 C CA . PHE A 1 443 ? -8.223 14.468 18.486 1.00 96.81 443 PHE A CA 1
ATOM 3420 C C . PHE A 1 443 ? -9.242 13.749 19.390 1.00 96.81 443 PHE A C 1
ATOM 3422 O O . PHE A 1 443 ? -10.420 13.659 19.031 1.00 96.81 443 PHE A O 1
ATOM 3429 N N . ALA A 1 444 ? -8.832 13.289 20.576 1.00 97.69 444 ALA A N 1
ATOM 3430 C CA . ALA A 1 444 ? -9.673 12.546 21.516 1.00 97.69 444 ALA A CA 1
ATOM 3431 C C . ALA A 1 444 ? -10.983 13.267 21.911 1.00 97.69 444 ALA A C 1
ATOM 3433 O O . ALA A 1 444 ? -12.060 12.670 21.764 1.00 97.69 444 ALA A O 1
ATOM 3434 N N . PRO A 1 445 ? -10.969 14.553 22.324 1.00 98.25 445 PRO A N 1
ATOM 3435 C CA . PRO A 1 445 ? -12.200 15.264 22.666 1.00 98.25 445 PRO A CA 1
ATOM 3436 C C . PRO A 1 445 ? -13.193 15.368 21.508 1.00 98.25 445 PRO A C 1
ATOM 3438 O O . PRO A 1 445 ? -14.399 15.274 21.731 1.00 98.25 445 PRO A O 1
ATOM 3441 N N . VAL A 1 446 ? -12.709 15.504 20.269 1.00 97.88 446 VAL A N 1
ATOM 3442 C CA . VAL A 1 446 ? -13.566 15.598 19.077 1.00 97.88 446 VAL A CA 1
ATOM 3443 C C . VAL A 1 446 ? -14.348 14.300 18.873 1.00 97.88 446 VAL A C 1
ATOM 3445 O O . VAL A 1 446 ? -15.570 14.338 18.717 1.00 97.88 446 VAL A O 1
ATOM 3448 N N . GLY A 1 447 ? -13.666 13.151 18.942 1.00 97.44 447 GLY A N 1
ATOM 3449 C CA . GLY A 1 447 ? -14.309 11.838 18.836 1.00 97.44 447 GLY A CA 1
ATOM 3450 C C . GLY A 1 447 ? -15.321 11.600 19.961 1.00 97.44 447 GLY A C 1
ATOM 3451 O O . GLY A 1 447 ? -16.464 11.216 19.708 1.00 97.44 447 GLY A O 1
ATOM 3452 N N . CYS A 1 448 ? -14.942 11.920 21.202 1.00 98.00 448 CYS A N 1
ATOM 3453 C CA . CYS A 1 448 ? -15.803 11.767 22.376 1.00 98.00 448 CYS A CA 1
ATOM 3454 C C . CYS A 1 448 ? -17.087 12.613 22.291 1.00 98.00 448 CYS A C 1
ATOM 3456 O O . CYS A 1 448 ? -18.185 12.108 22.546 1.00 98.00 448 CYS A O 1
ATOM 3458 N N . LEU A 1 449 ? -16.974 13.888 21.900 1.00 97.88 449 LEU A N 1
ATOM 3459 C CA . LEU A 1 449 ? -18.125 14.782 21.753 1.00 97.88 449 LEU A CA 1
ATOM 3460 C C . LEU A 1 449 ? -19.062 14.311 20.639 1.00 97.88 449 LEU A C 1
ATOM 3462 O O . LEU A 1 449 ? -20.278 14.285 20.836 1.00 97.88 449 LEU A O 1
ATOM 3466 N N . LEU A 1 450 ? -18.514 13.893 19.494 1.00 97.62 450 LEU A N 1
ATOM 3467 C CA . LEU A 1 450 ? -19.318 13.360 18.396 1.00 97.62 450 LEU A CA 1
ATOM 3468 C C . LEU A 1 450 ? -20.094 12.110 18.835 1.00 97.62 450 LEU A C 1
ATOM 3470 O O . LEU A 1 450 ? -21.304 12.041 18.612 1.00 97.62 450 LEU A O 1
ATOM 3474 N N . ARG A 1 451 ? -19.444 11.176 19.543 1.00 96.94 451 ARG A N 1
ATOM 3475 C CA . ARG A 1 451 ? -20.113 10.008 20.138 1.00 96.94 451 ARG A CA 1
ATOM 3476 C C . ARG A 1 451 ? -21.223 10.404 21.105 1.00 96.94 451 ARG A C 1
ATOM 3478 O O . ARG A 1 451 ? -22.323 9.858 21.026 1.00 96.94 451 ARG A O 1
ATOM 3485 N N . PHE A 1 452 ? -20.962 11.355 22.000 1.00 96.31 452 PHE A N 1
ATOM 3486 C CA . PHE A 1 452 ? -21.953 11.831 22.964 1.00 96.31 452 PHE A CA 1
ATOM 3487 C C . PHE A 1 452 ? -23.206 12.373 22.264 1.00 96.31 452 PHE A C 1
ATOM 3489 O O . PHE A 1 452 ? -24.313 11.896 22.526 1.00 96.31 452 PHE A O 1
ATOM 3496 N N . TYR A 1 453 ? -23.049 13.298 21.315 1.00 95.88 453 TYR A N 1
ATOM 3497 C CA . TYR A 1 453 ? -24.188 13.872 20.597 1.00 95.88 453 TYR A CA 1
ATOM 3498 C C . TYR A 1 453 ? -24.904 12.857 19.700 1.00 95.88 453 TYR A C 1
ATOM 3500 O O . TYR A 1 453 ? -26.135 12.884 19.627 1.00 95.88 453 TYR A O 1
ATOM 3508 N N . ALA A 1 454 ? -24.172 11.942 19.056 1.00 94.00 454 ALA A N 1
ATOM 3509 C CA . ALA A 1 454 ? -24.767 10.857 18.280 1.00 94.00 454 ALA A CA 1
ATOM 3510 C C . ALA A 1 454 ? -25.622 9.943 19.168 1.00 94.00 454 ALA A C 1
ATOM 3512 O O . ALA A 1 454 ? -26.754 9.627 18.806 1.00 94.00 454 ALA A O 1
ATOM 3513 N N . SER A 1 455 ? -25.134 9.588 20.362 1.00 91.44 455 SER A N 1
ATOM 3514 C CA . SER A 1 455 ? -25.884 8.751 21.304 1.00 91.44 455 SER A CA 1
ATOM 3515 C C . SER A 1 455 ? -27.186 9.416 21.763 1.00 91.44 455 SER A C 1
ATOM 3517 O O . SER A 1 455 ? -28.228 8.767 21.780 1.00 91.44 455 SER A O 1
ATOM 3519 N N . ILE A 1 456 ? -27.172 10.725 22.045 1.00 89.81 456 ILE A N 1
ATOM 3520 C CA . ILE A 1 456 ? -28.371 11.469 22.460 1.00 89.81 456 ILE A CA 1
ATOM 3521 C C . ILE A 1 456 ? -29.390 11.567 21.323 1.00 89.81 456 ILE A C 1
ATOM 3523 O O . ILE A 1 456 ? -30.588 11.437 21.566 1.00 89.81 456 ILE A O 1
ATOM 3527 N N . LYS A 1 457 ? -28.934 11.814 20.090 1.00 92.56 457 LYS A N 1
ATOM 3528 C CA . LYS A 1 457 ? -29.827 12.050 18.948 1.00 92.56 457 LYS A CA 1
ATOM 3529 C C . LYS A 1 457 ? -30.376 10.766 18.330 1.00 92.56 457 LYS A C 1
ATOM 3531 O O . LYS A 1 457 ? -31.519 10.767 17.887 1.00 92.56 457 LYS A O 1
ATOM 3536 N N . LEU A 1 458 ? -29.572 9.704 18.267 1.00 92.31 458 LEU A N 1
ATOM 3537 C CA . LEU A 1 458 ? -29.874 8.526 17.449 1.00 92.31 458 LEU A CA 1
ATOM 3538 C C . LEU A 1 458 ? -30.286 7.297 18.267 1.00 92.31 458 LEU A C 1
ATOM 3540 O O . LEU A 1 458 ? -31.148 6.553 17.810 1.00 92.31 458 LEU A O 1
ATOM 3544 N N . ASN A 1 459 ? -29.739 7.074 19.471 1.00 88.69 459 ASN A N 1
ATOM 3545 C CA . ASN A 1 459 ? -30.110 5.892 20.270 1.00 88.69 459 ASN A CA 1
ATOM 3546 C C . ASN A 1 459 ? -31.604 5.857 20.650 1.00 88.69 459 ASN A C 1
ATOM 3548 O O . ASN A 1 459 ? -32.180 4.772 20.620 1.00 88.69 459 ASN A O 1
ATOM 3552 N N . PRO A 1 460 ? -32.274 6.986 20.967 1.00 88.25 460 PRO A N 1
ATOM 3553 C CA . PRO A 1 460 ? -33.704 6.966 21.275 1.00 88.25 460 PRO A CA 1
ATOM 3554 C C . PRO A 1 460 ? -34.609 6.635 20.081 1.00 88.25 460 PRO A C 1
ATOM 3556 O O . PRO A 1 460 ? -35.776 6.322 20.300 1.00 88.25 460 PRO A O 1
ATOM 3559 N N . LEU A 1 461 ? -34.106 6.714 18.840 1.00 89.31 461 LEU A N 1
ATOM 3560 C CA . LEU A 1 461 ? -34.915 6.482 17.638 1.00 89.31 461 LEU A CA 1
ATOM 3561 C C . LEU A 1 461 ? -35.353 5.020 17.511 1.00 89.31 461 LEU A C 1
ATOM 3563 O O . LEU A 1 461 ? -36.452 4.752 17.034 1.00 89.31 461 LEU A O 1
ATOM 3567 N N . VAL A 1 462 ? -34.505 4.081 17.941 1.00 87.94 462 VAL A N 1
ATOM 3568 C CA . VAL A 1 462 ? -34.772 2.641 17.851 1.00 87.94 462 VAL A CA 1
ATOM 3569 C C . VAL A 1 462 ? -34.437 1.985 19.190 1.00 87.94 462 VAL A C 1
ATOM 3571 O O . VAL A 1 462 ? -33.287 1.698 19.502 1.00 87.94 462 VAL A O 1
ATOM 3574 N N . SER A 1 463 ? -35.454 1.715 20.009 1.00 83.38 463 SER A N 1
ATOM 3575 C CA . SER A 1 463 ? -35.265 1.154 21.359 1.00 83.38 463 SER A CA 1
ATOM 3576 C C . SER A 1 463 ? -34.731 -0.285 21.371 1.00 83.38 463 SER A C 1
ATOM 3578 O O . SER A 1 463 ? -34.163 -0.725 22.369 1.00 83.38 463 SER A O 1
ATOM 3580 N N . SER A 1 464 ? -34.902 -1.019 20.269 1.00 87.50 464 SER A N 1
ATOM 3581 C CA . SER A 1 464 ? -34.378 -2.372 20.072 1.00 87.50 464 SER A CA 1
ATOM 3582 C C . SER A 1 464 ? -32.937 -2.404 19.556 1.00 87.50 464 SER A C 1
ATOM 3584 O O . SER A 1 464 ? -32.321 -3.468 19.586 1.00 87.50 464 SER A O 1
ATOM 3586 N N . PHE A 1 465 ? -32.400 -1.277 19.079 1.00 93.06 465 PHE A N 1
ATOM 3587 C CA . PHE A 1 465 ? -31.099 -1.213 18.420 1.00 93.06 465 PHE A CA 1
ATOM 3588 C C . PHE A 1 465 ? -30.449 0.166 18.637 1.00 93.06 465 PHE A C 1
ATOM 3590 O O . PHE A 1 465 ? -30.897 1.142 18.036 1.00 93.06 465 PHE A O 1
ATOM 3597 N N . PRO A 1 466 ? -29.392 0.276 19.459 1.00 93.62 466 PRO A N 1
ATOM 3598 C CA . PRO A 1 466 ? -28.710 1.540 19.752 1.00 93.62 466 PRO A CA 1
ATOM 3599 C C . PRO A 1 466 ? -28.008 2.135 18.518 1.00 93.62 466 PRO A C 1
ATOM 3601 O O . PRO A 1 466 ? -26.807 1.974 18.297 1.00 93.62 466 PRO A O 1
ATOM 3604 N N . LEU A 1 467 ? -28.780 2.828 17.681 1.00 93.56 467 LEU A N 1
ATOM 3605 C CA . LEU A 1 467 ? -28.356 3.253 16.348 1.00 93.56 467 LEU A CA 1
ATOM 3606 C C . LEU A 1 467 ? -27.192 4.251 16.371 1.00 93.56 467 LEU A C 1
ATOM 3608 O O . LEU A 1 467 ? -26.337 4.216 15.493 1.00 93.56 467 LEU A O 1
ATOM 3612 N N . GLY A 1 468 ? -27.139 5.133 17.366 1.00 93.62 468 GLY A N 1
ATOM 3613 C CA . GLY A 1 468 ? -26.053 6.095 17.531 1.00 93.62 468 GLY A CA 1
ATOM 3614 C C . GLY A 1 468 ? -24.727 5.426 17.854 1.00 93.62 468 GLY A C 1
ATOM 3615 O O . GLY A 1 468 ? -23.744 5.702 17.173 1.00 93.62 468 GLY A O 1
ATOM 3616 N N . THR A 1 469 ? -24.708 4.519 18.834 1.00 95.62 469 THR A N 1
ATOM 3617 C CA . THR A 1 469 ? -23.502 3.758 19.205 1.00 95.62 469 THR A CA 1
ATOM 3618 C C . THR A 1 469 ? -23.035 2.871 18.050 1.00 95.62 469 THR A C 1
ATOM 3620 O O . THR A 1 469 ? -21.848 2.861 17.724 1.00 95.62 469 THR A O 1
ATOM 3623 N N . PHE A 1 470 ? -23.966 2.205 17.359 1.00 97.31 470 PHE A N 1
ATOM 3624 C CA . PHE A 1 470 ? -23.666 1.463 16.135 1.00 97.31 470 PHE A CA 1
ATOM 3625 C C . PHE A 1 470 ? -23.012 2.349 15.067 1.00 97.31 470 PHE A C 1
ATOM 3627 O O . PHE A 1 470 ? -21.938 2.024 14.564 1.00 97.31 470 PHE A O 1
ATOM 3634 N N . ALA A 1 471 ? -23.638 3.484 14.740 1.00 97.19 471 ALA A N 1
ATOM 3635 C CA . ALA A 1 471 ? -23.198 4.361 13.662 1.00 97.19 471 ALA A CA 1
ATOM 3636 C C . ALA A 1 471 ? -21.795 4.924 13.910 1.00 97.19 471 ALA A C 1
ATOM 3638 O O . ALA A 1 471 ? -20.971 4.922 12.998 1.00 97.19 471 ALA A O 1
ATOM 3639 N N . VAL A 1 472 ? -21.495 5.366 15.136 1.00 97.38 472 VAL A N 1
ATOM 3640 C CA . VAL A 1 472 ? -20.158 5.887 15.457 1.00 97.38 472 VAL A CA 1
ATOM 3641 C C . VAL A 1 472 ? -19.102 4.788 15.487 1.00 97.38 472 VAL A C 1
ATOM 3643 O O . VAL A 1 472 ? -17.994 5.028 15.016 1.00 97.38 472 VAL A O 1
ATOM 3646 N N . ASN A 1 473 ? -19.446 3.574 15.938 1.00 98.12 473 ASN A N 1
ATOM 3647 C CA . ASN A 1 473 ? -18.547 2.423 15.858 1.00 98.12 473 ASN A CA 1
ATOM 3648 C C . ASN A 1 473 ? -18.223 2.069 14.398 1.00 98.12 473 ASN A C 1
ATOM 3650 O O . ASN A 1 473 ? -17.054 1.858 14.083 1.00 98.12 473 ASN A O 1
ATOM 3654 N N . MET A 1 474 ? -19.210 2.064 13.495 1.00 98.19 474 MET A N 1
ATOM 3655 C CA . MET A 1 474 ? -18.979 1.816 12.063 1.00 98.19 474 MET A CA 1
ATOM 3656 C C . MET A 1 474 ? -18.170 2.941 11.406 1.00 98.19 474 MET A C 1
ATOM 3658 O O . MET A 1 474 ? -17.204 2.666 10.698 1.00 98.19 474 MET A O 1
ATOM 3662 N N . LEU A 1 475 ? -18.515 4.204 11.679 1.00 97.94 475 LEU A N 1
ATOM 3663 C CA . LEU A 1 475 ? -17.803 5.364 11.141 1.00 97.94 475 LEU A CA 1
ATOM 3664 C C . LEU A 1 475 ? -16.337 5.375 11.584 1.00 97.94 475 LEU A C 1
ATOM 3666 O O . LEU A 1 475 ? -15.447 5.510 10.750 1.00 97.94 475 LEU A O 1
ATOM 3670 N N . GLY A 1 476 ? -16.076 5.201 12.882 1.00 97.38 476 GLY A N 1
ATOM 3671 C CA . GLY A 1 476 ? -14.711 5.157 13.397 1.00 97.38 476 GLY A CA 1
ATOM 3672 C C . GLY A 1 476 ? -13.928 3.949 12.885 1.00 97.38 476 GLY A C 1
ATOM 3673 O O . GLY A 1 476 ? -12.747 4.088 12.602 1.00 97.38 476 GLY A O 1
ATOM 3674 N N . THR A 1 477 ? -14.581 2.799 12.677 1.00 98.00 477 THR A N 1
ATOM 3675 C CA . THR A 1 477 ? -13.959 1.620 12.039 1.00 98.00 477 THR A CA 1
ATOM 3676 C C . THR A 1 477 ? -13.515 1.942 10.611 1.00 98.00 477 THR A C 1
ATOM 3678 O O . THR A 1 477 ? -12.375 1.670 10.250 1.00 98.00 477 THR A O 1
ATOM 3681 N N . ALA A 1 478 ? -14.375 2.575 9.808 1.00 97.31 478 ALA A N 1
ATOM 3682 C CA . ALA A 1 478 ? -14.026 2.950 8.440 1.00 97.31 478 ALA A CA 1
ATOM 3683 C C . ALA A 1 478 ? -12.877 3.972 8.388 1.00 97.31 478 ALA A C 1
ATOM 3685 O O . ALA A 1 478 ? -11.947 3.818 7.598 1.00 97.31 478 ALA A O 1
ATOM 3686 N N . VAL A 1 479 ? -12.916 5.001 9.243 1.00 97.00 479 VAL A N 1
ATOM 3687 C CA . VAL A 1 479 ? -11.850 6.015 9.308 1.00 97.00 479 VAL A CA 1
ATOM 3688 C C . VAL A 1 479 ? -10.532 5.406 9.788 1.00 97.00 479 VAL A C 1
ATOM 3690 O O . VAL A 1 479 ? -9.494 5.700 9.202 1.00 97.00 479 VAL A O 1
ATOM 3693 N N . GLU A 1 480 ? -10.557 4.524 10.791 1.00 95.69 480 GLU A N 1
ATOM 3694 C CA . GLU A 1 480 ? -9.353 3.840 11.273 1.00 95.69 480 GLU A CA 1
ATOM 3695 C C . GLU A 1 480 ? -8.724 2.960 10.186 1.00 95.69 480 GLU A C 1
ATOM 3697 O O . GLU A 1 480 ? -7.519 3.064 9.971 1.00 95.69 480 GLU A O 1
ATOM 3702 N N . GLY A 1 481 ? -9.527 2.186 9.444 1.00 92.06 481 GLY A N 1
ATOM 3703 C CA . GLY A 1 481 ? -9.047 1.392 8.306 1.00 92.06 481 GLY A CA 1
ATOM 3704 C C . GLY A 1 481 ? -8.398 2.252 7.215 1.00 92.06 481 GLY A C 1
ATOM 3705 O O . GLY A 1 481 ? -7.282 1.970 6.796 1.00 92.06 481 GLY A O 1
ATOM 3706 N N . MET A 1 482 ? -9.036 3.364 6.821 1.00 91.12 482 MET A N 1
ATOM 3707 C CA . MET A 1 482 ? -8.470 4.279 5.815 1.00 91.12 482 MET A CA 1
ATOM 3708 C C . MET A 1 482 ? -7.157 4.917 6.283 1.00 91.12 482 MET A C 1
ATOM 3710 O O . MET A 1 482 ? -6.210 5.040 5.508 1.00 91.12 482 MET A O 1
ATOM 3714 N N . CYS A 1 483 ? -7.084 5.351 7.544 1.00 88.69 483 CYS A N 1
ATOM 3715 C CA . CYS A 1 483 ? -5.857 5.923 8.091 1.00 88.69 483 CYS A CA 1
ATOM 3716 C C . CYS A 1 483 ? -4.736 4.884 8.190 1.00 88.69 483 CYS A C 1
ATOM 3718 O O . CYS A 1 483 ? -3.582 5.245 7.962 1.00 88.69 483 CYS A O 1
ATOM 3720 N N . TYR A 1 484 ? -5.065 3.633 8.526 1.00 87.00 484 TYR A N 1
ATOM 3721 C CA . TYR A 1 484 ? -4.105 2.534 8.563 1.00 87.00 484 TYR A CA 1
ATOM 3722 C C . TYR A 1 484 ? -3.528 2.283 7.168 1.00 87.00 484 TYR A C 1
ATOM 3724 O O . TYR A 1 484 ? -2.313 2.299 6.997 1.00 87.00 484 TYR A O 1
ATOM 3732 N N . ASP A 1 485 ? -4.384 2.173 6.158 1.00 84.31 485 ASP A N 1
ATOM 3733 C CA . ASP A 1 485 ? -3.983 1.983 4.765 1.00 84.31 485 ASP A CA 1
ATOM 3734 C C . ASP A 1 485 ? -3.065 3.101 4.258 1.00 84.31 485 ASP A C 1
ATOM 3736 O O . ASP A 1 485 ? -1.977 2.837 3.748 1.00 84.31 485 ASP A O 1
ATOM 3740 N N . ILE A 1 486 ? -3.439 4.368 4.469 1.00 81.06 486 ILE A N 1
ATOM 3741 C CA . ILE A 1 486 ? -2.625 5.519 4.040 1.00 81.06 486 ILE A CA 1
ATOM 3742 C C . ILE A 1 486 ? -1.236 5.509 4.701 1.00 81.06 486 ILE A C 1
ATOM 3744 O O . ILE A 1 486 ? -0.267 5.949 4.088 1.00 81.06 486 ILE A O 1
ATOM 3748 N N . GLN A 1 487 ? -1.111 5.011 5.935 1.00 73.88 487 GLN A N 1
ATOM 3749 C CA . GLN A 1 487 ? 0.191 4.890 6.598 1.00 73.88 487 GLN A CA 1
ATOM 3750 C C . GLN A 1 487 ? 1.071 3.770 6.023 1.00 73.88 487 GLN A C 1
ATOM 3752 O O . GLN A 1 487 ? 2.293 3.870 6.147 1.00 73.88 487 GLN A O 1
ATOM 3757 N N . HIS A 1 488 ? 0.479 2.726 5.434 1.00 71.56 488 HIS A N 1
ATOM 3758 C CA . HIS A 1 488 ? 1.186 1.501 5.046 1.00 71.56 488 HIS A CA 1
ATOM 3759 C C . HIS A 1 488 ? 1.369 1.331 3.525 1.00 71.56 488 HIS A C 1
ATOM 3761 O O . HIS A 1 488 ? 2.219 0.545 3.123 1.00 71.56 488 HIS A O 1
ATOM 3767 N N . VAL A 1 489 ? 0.665 2.089 2.672 1.00 66.12 489 VAL A N 1
ATOM 3768 C CA . VAL A 1 489 ? 0.840 2.030 1.205 1.00 66.12 489 VAL A CA 1
ATOM 3769 C C . VAL A 1 489 ? 2.151 2.694 0.755 1.00 66.12 489 VAL A C 1
ATOM 3771 O O . VAL A 1 489 ? 2.361 3.899 0.932 1.00 66.12 489 VAL A O 1
ATOM 3774 N N . GLY A 1 490 ? 3.018 1.929 0.084 1.00 50.31 490 GLY A N 1
ATOM 3775 C CA . GLY A 1 490 ? 4.216 2.438 -0.590 1.00 50.31 490 GLY A CA 1
ATOM 3776 C C . GLY A 1 490 ? 3.933 2.893 -2.024 1.00 50.31 490 GLY A C 1
ATOM 3777 O O . GLY A 1 490 ? 3.988 2.091 -2.948 1.00 50.31 490 GLY A O 1
ATOM 3778 N N . VAL A 1 491 ? 3.662 4.182 -2.254 1.00 44.88 491 VAL A N 1
ATOM 3779 C CA . VAL A 1 491 ? 3.562 4.706 -3.632 1.00 44.88 491 VAL A CA 1
ATOM 3780 C C . VAL A 1 491 ? 4.964 4.962 -4.198 1.00 44.88 491 VAL A C 1
ATOM 3782 O O . VAL A 1 491 ? 5.760 5.695 -3.607 1.00 44.88 491 VAL A O 1
ATOM 3785 N N . GLY A 1 492 ? 5.263 4.336 -5.339 1.00 34.06 492 GLY A N 1
ATOM 3786 C CA . GLY A 1 492 ? 6.532 4.442 -6.057 1.00 34.06 492 GLY A CA 1
ATOM 3787 C C . GLY A 1 492 ? 6.832 5.823 -6.662 1.00 34.06 492 GLY A C 1
ATOM 3788 O O . GLY A 1 492 ? 5.948 6.639 -6.906 1.00 34.06 492 GLY A O 1
ATOM 3789 N N . ILE A 1 493 ? 8.132 6.034 -6.903 1.00 35.50 493 ILE A N 1
ATOM 3790 C CA . ILE A 1 493 ? 8.837 7.048 -7.721 1.00 35.50 493 ILE A CA 1
ATOM 3791 C C . ILE A 1 493 ? 8.637 8.543 -7.371 1.00 35.50 493 ILE A C 1
ATOM 3793 O O . ILE A 1 493 ? 9.558 9.325 -7.591 1.00 35.50 493 ILE A O 1
ATOM 3797 N N . MET A 1 494 ? 7.567 8.971 -6.699 1.00 36.00 494 MET A N 1
ATOM 3798 C CA . MET A 1 494 ? 7.481 10.330 -6.133 1.00 36.00 494 MET A CA 1
ATOM 3799 C C . MET A 1 494 ? 6.705 10.362 -4.814 1.00 36.00 494 MET A C 1
ATOM 3801 O O . MET A 1 494 ? 5.531 10.701 -4.787 1.00 36.00 494 MET A O 1
ATOM 3805 N N . GLY A 1 495 ? 7.402 10.084 -3.708 1.00 39.22 495 GLY A N 1
ATOM 3806 C CA . GLY A 1 495 ? 6.998 10.511 -2.365 1.00 39.22 495 GLY A CA 1
ATOM 3807 C C . GLY A 1 495 ? 5.781 9.793 -1.771 1.00 39.22 495 GLY A C 1
ATOM 3808 O O . GLY A 1 495 ? 4.652 9.936 -2.226 1.00 39.22 495 GLY A O 1
ATOM 3809 N N . ARG A 1 496 ? 6.011 9.084 -0.659 1.00 38.44 496 ARG A N 1
ATOM 3810 C CA . ARG A 1 496 ? 4.971 8.540 0.230 1.00 38.44 496 ARG A CA 1
ATOM 3811 C C . ARG A 1 496 ? 3.804 9.525 0.392 1.00 38.44 496 ARG A C 1
ATOM 3813 O O . ARG A 1 496 ? 4.011 10.654 0.847 1.00 38.44 496 ARG A O 1
ATOM 3820 N N . ILE A 1 497 ? 2.574 9.090 0.135 1.00 41.72 497 ILE A N 1
ATOM 3821 C CA . ILE A 1 497 ? 1.400 9.789 0.668 1.00 41.72 497 ILE A CA 1
ATOM 3822 C C . ILE A 1 497 ? 1.447 9.574 2.187 1.00 41.72 497 ILE A C 1
ATOM 3824 O O . ILE A 1 497 ? 1.404 8.449 2.660 1.00 41.72 497 ILE A O 1
ATOM 3828 N N . GLY A 1 498 ? 1.678 10.657 2.937 1.00 47.69 498 GLY A N 1
ATOM 3829 C CA . GLY A 1 498 ? 2.071 10.627 4.355 1.00 47.69 498 GLY A CA 1
ATOM 3830 C C . GLY A 1 498 ? 3.554 10.938 4.620 1.00 47.69 498 GLY A C 1
ATOM 3831 O O . GLY A 1 498 ? 3.981 10.833 5.763 1.00 47.69 498 GLY A O 1
ATOM 3832 N N . GLY A 1 499 ? 4.320 11.333 3.591 1.00 44.50 499 GLY A N 1
ATOM 3833 C CA . GLY A 1 499 ? 5.791 11.377 3.480 1.00 44.50 499 GLY A CA 1
ATOM 3834 C C . GLY A 1 499 ? 6.632 12.226 4.437 1.00 44.50 499 GLY A C 1
ATOM 3835 O O . GLY A 1 499 ? 7.704 12.689 4.064 1.00 44.50 499 GLY A O 1
ATOM 3836 N N . GLY A 1 500 ? 6.223 12.360 5.693 1.00 57.09 500 GLY A N 1
ATOM 3837 C CA . GLY A 1 500 ? 7.082 12.783 6.792 1.00 57.09 500 GLY A CA 1
ATOM 3838 C C . GLY A 1 500 ? 6.605 12.180 8.114 1.00 57.09 500 GLY A C 1
ATOM 3839 O O . GLY A 1 500 ? 5.424 11.879 8.269 1.00 57.09 500 GLY A O 1
ATOM 3840 N N . ARG A 1 501 ? 7.503 12.047 9.103 1.00 64.50 501 ARG A N 1
ATOM 3841 C CA . ARG A 1 501 ? 7.171 11.524 10.450 1.00 64.50 501 ARG A CA 1
ATOM 3842 C C . ARG A 1 501 ? 5.917 12.176 11.050 1.00 64.50 501 ARG A C 1
ATOM 3844 O O . ARG A 1 501 ? 5.103 11.485 11.650 1.00 64.50 501 ARG A O 1
ATOM 3851 N N . VAL A 1 502 ? 5.733 13.480 10.829 1.00 70.00 502 VAL A N 1
ATOM 3852 C CA . VAL A 1 502 ? 4.562 14.235 11.301 1.00 70.00 502 VAL A CA 1
ATOM 3853 C C . VAL A 1 502 ? 3.267 13.761 10.635 1.00 70.00 502 VAL A C 1
ATOM 3855 O O . VAL A 1 502 ? 2.266 13.614 11.322 1.00 70.00 502 VAL A O 1
ATOM 3858 N N . GLY A 1 503 ? 3.272 13.473 9.328 1.00 72.94 503 GLY A N 1
ATOM 3859 C CA . GLY A 1 503 ? 2.098 12.946 8.623 1.00 72.94 503 GLY A CA 1
ATOM 3860 C C . GLY A 1 503 ? 1.656 11.598 9.192 1.00 72.94 503 GLY A C 1
ATOM 3861 O O . GLY A 1 503 ? 0.485 11.419 9.522 1.00 72.94 503 GLY A O 1
ATOM 3862 N N . CYS A 1 504 ? 2.611 10.692 9.421 1.00 73.56 504 CYS A N 1
ATOM 3863 C CA . CYS A 1 504 ? 2.351 9.414 10.085 1.00 73.56 504 CYS A CA 1
ATOM 3864 C C . CYS A 1 504 ? 1.847 9.597 11.526 1.00 73.56 504 CYS A C 1
ATOM 3866 O O . CYS A 1 504 ? 0.882 8.942 11.906 1.00 73.56 504 CYS A O 1
ATOM 3868 N N . GLN A 1 505 ? 2.443 10.502 12.312 1.00 77.69 505 GLN A N 1
ATOM 3869 C CA . GLN A 1 505 ? 2.014 10.792 13.688 1.00 77.69 505 GLN A CA 1
ATOM 3870 C C . GLN A 1 505 ? 0.612 11.418 13.755 1.00 77.69 505 GLN A C 1
ATOM 3872 O O . GLN A 1 505 ? -0.153 11.091 14.657 1.00 77.69 505 GLN A O 1
ATOM 3877 N N . VAL A 1 506 ? 0.248 12.282 12.803 1.00 84.56 506 VAL A N 1
ATOM 3878 C CA . VAL A 1 506 ? -1.106 12.851 12.705 1.00 84.56 506 VAL A CA 1
ATOM 3879 C C . VAL A 1 506 ? -2.115 11.756 12.380 1.00 84.56 506 VAL A C 1
ATOM 3881 O O . VAL A 1 506 ? -3.127 11.656 13.068 1.00 84.56 506 VAL A O 1
ATOM 3884 N N . LEU A 1 507 ? -1.833 10.907 11.384 1.00 84.62 507 LEU A N 1
ATOM 3885 C CA . LEU A 1 507 ? -2.686 9.760 11.053 1.00 84.62 507 LEU A CA 1
ATOM 3886 C C . LEU A 1 507 ? -2.833 8.810 12.250 1.00 84.62 507 LEU A C 1
ATOM 3888 O O . LEU A 1 507 ? -3.944 8.371 12.540 1.00 84.62 507 LEU A O 1
ATOM 3892 N N . GLN A 1 508 ? -1.752 8.579 13.001 1.00 84.44 508 GLN A N 1
ATOM 3893 C CA . GLN A 1 508 ? -1.784 7.794 14.234 1.00 84.44 508 GLN A CA 1
ATOM 3894 C C . GLN A 1 508 ? -2.666 8.464 15.292 1.00 84.44 508 GLN A C 1
ATOM 3896 O O . GLN A 1 508 ? -3.497 7.810 15.910 1.00 84.44 508 GLN A O 1
ATOM 3901 N N . GLY A 1 509 ? -2.559 9.784 15.458 1.00 89.88 509 GLY A N 1
ATOM 3902 C CA . GLY A 1 509 ? -3.412 10.550 16.364 1.00 89.88 509 GLY A CA 1
ATOM 3903 C C . GLY A 1 509 ? -4.891 10.543 15.971 1.00 89.88 509 GLY A C 1
ATOM 3904 O O . GLY A 1 509 ? -5.754 10.587 16.846 1.00 89.88 509 GLY A O 1
ATOM 3905 N N . VAL A 1 510 ? -5.217 10.440 14.680 1.00 94.56 510 VAL A N 1
ATOM 3906 C CA . VAL A 1 510 ? -6.601 10.240 14.221 1.00 94.56 510 VAL A CA 1
ATOM 3907 C C . VAL A 1 510 ? -7.096 8.834 14.575 1.00 94.56 510 VAL A C 1
ATOM 3909 O O . VAL A 1 510 ? -8.227 8.702 15.042 1.00 94.56 510 VAL A O 1
ATOM 3912 N N . GLN A 1 511 ? -6.274 7.794 14.415 1.00 93.75 511 GLN A N 1
ATOM 3913 C CA . GLN A 1 511 ? -6.634 6.425 14.808 1.00 93.75 511 GLN A CA 1
ATOM 3914 C C . GLN A 1 511 ? -6.800 6.312 16.332 1.00 93.75 511 GLN A C 1
ATOM 3916 O O . GLN A 1 511 ? -7.888 6.029 16.838 1.00 93.75 511 GLN A O 1
ATOM 3921 N N . ASP A 1 512 ? -5.745 6.626 17.080 1.00 92.44 512 ASP A N 1
ATOM 3922 C CA . ASP A 1 512 ? -5.703 6.439 18.526 1.00 92.44 512 ASP A CA 1
ATOM 3923 C C . ASP A 1 512 ? -6.541 7.477 19.273 1.00 92.44 512 ASP A C 1
ATOM 3925 O O . ASP A 1 512 ? -7.166 7.144 20.274 1.00 92.44 512 ASP A O 1
ATOM 3929 N N . GLY A 1 513 ? -6.601 8.721 18.801 1.00 95.50 513 GLY A N 1
ATOM 3930 C CA . GLY A 1 513 ? -7.369 9.800 19.422 1.00 95.50 513 GLY A CA 1
ATOM 3931 C C . GLY A 1 513 ? -8.813 9.845 18.945 1.00 95.50 513 GLY A C 1
ATOM 3932 O O . GLY A 1 513 ? -9.729 9.520 19.701 1.00 95.50 513 GLY A O 1
ATOM 3933 N N . PHE A 1 514 ? -9.032 10.266 17.695 1.00 98.06 514 PHE A N 1
ATOM 3934 C CA . PHE A 1 514 ? -10.382 10.487 17.162 1.00 98.06 514 PHE A CA 1
ATOM 3935 C C . PHE A 1 514 ? -11.190 9.186 17.097 1.00 98.06 514 PHE A C 1
ATOM 3937 O O . PHE A 1 514 ? -12.220 9.096 17.762 1.00 98.06 514 PHE A O 1
ATOM 3944 N N . CYS A 1 515 ? -10.731 8.179 16.346 1.00 98.00 515 CYS A N 1
ATOM 3945 C CA . CYS A 1 515 ? -11.463 6.918 16.164 1.00 98.00 515 CYS A CA 1
ATOM 3946 C C . CYS A 1 515 ? -11.577 6.156 17.488 1.00 98.00 515 CYS A C 1
ATOM 3948 O O . CYS A 1 515 ? -12.663 5.712 17.863 1.00 98.00 515 CYS A O 1
ATOM 3950 N N . GLY A 1 516 ? -10.486 6.121 18.254 1.00 95.94 516 GLY A N 1
ATOM 3951 C CA . GLY A 1 516 ? -10.455 5.511 19.575 1.00 95.94 516 GLY A CA 1
ATOM 3952 C C . GLY A 1 516 ? -11.398 6.132 20.615 1.00 95.94 516 GLY A C 1
ATOM 3953 O O . GLY A 1 516 ? -11.832 5.425 21.515 1.00 95.94 516 GLY A O 1
ATOM 3954 N N . CYS A 1 517 ? -11.749 7.421 20.508 1.00 97.75 517 CYS A N 1
ATOM 3955 C CA . CYS A 1 517 ? -12.731 8.066 21.401 1.00 97.75 517 CYS A CA 1
ATOM 3956 C C . CYS A 1 517 ? -14.145 8.147 20.814 1.00 97.75 517 CYS A C 1
ATOM 3958 O O . CYS A 1 517 ? -15.126 8.280 21.561 1.00 97.75 517 CYS A O 1
ATOM 3960 N N . LEU A 1 518 ? -14.245 8.126 19.482 1.00 98.19 518 LEU A N 1
ATOM 3961 C CA . LEU A 1 518 ? -15.498 8.082 18.737 1.00 98.19 518 LEU A CA 1
ATOM 3962 C C . LEU A 1 518 ? -16.178 6.724 18.892 1.00 98.19 518 LEU A C 1
ATOM 3964 O O . LEU A 1 518 ? -17.400 6.663 19.014 1.00 98.19 518 LEU A O 1
ATOM 3968 N N . THR A 1 519 ? -15.394 5.651 18.899 1.00 98.19 519 THR A N 1
ATOM 3969 C CA . THR A 1 519 ? -15.892 4.291 19.084 1.00 98.19 519 THR A CA 1
ATOM 3970 C C . THR A 1 519 ? -15.772 3.841 20.537 1.00 98.19 519 THR A C 1
ATOM 3972 O O . THR A 1 519 ? -15.098 4.475 21.344 1.00 98.19 519 THR A O 1
ATOM 3975 N N . THR A 1 520 ? -16.479 2.778 20.924 1.00 97.69 520 THR A N 1
ATOM 3976 C CA . THR A 1 520 ? -16.428 2.273 22.305 1.00 97.69 520 THR A CA 1
ATOM 3977 C C . THR A 1 520 ? -16.883 0.819 22.408 1.00 97.69 520 THR A C 1
ATOM 3979 O O . THR A 1 520 ? -17.891 0.422 21.818 1.00 97.69 520 THR A O 1
ATOM 3982 N N . VAL A 1 521 ? -16.159 0.034 23.214 1.00 97.81 521 VAL A N 1
ATOM 3983 C CA . VAL A 1 521 ? -16.558 -1.328 23.613 1.00 97.81 521 VAL A CA 1
ATOM 3984 C C . VAL A 1 521 ? -17.353 -1.301 24.916 1.00 97.81 521 VAL A C 1
ATOM 3986 O O . VAL A 1 521 ? -18.307 -2.057 25.047 1.00 97.81 521 VAL A O 1
ATOM 3989 N N . SER A 1 522 ? -17.036 -0.407 25.859 1.00 97.12 522 SER A N 1
ATOM 3990 C CA . SER A 1 522 ? -17.720 -0.348 27.161 1.00 97.12 522 SER A CA 1
ATOM 3991 C C . SER A 1 522 ? -19.202 0.015 27.050 1.00 97.12 522 SER A C 1
ATOM 3993 O O . SER A 1 522 ? -20.043 -0.626 27.682 1.00 97.12 522 SER A O 1
ATOM 3995 N N . THR A 1 523 ? -19.546 0.998 26.211 1.00 95.75 523 THR A N 1
ATOM 3996 C CA . THR A 1 523 ? -20.957 1.362 25.977 1.00 95.75 523 THR A CA 1
ATOM 3997 C C . THR A 1 523 ? -21.668 0.284 25.160 1.00 95.75 523 THR A C 1
ATOM 3999 O O . THR A 1 523 ? -22.778 -0.105 25.511 1.00 95.75 523 THR A O 1
ATOM 4002 N N . TRP A 1 524 ? -21.005 -0.259 24.133 1.00 96.88 524 TRP A N 1
ATOM 4003 C CA . TRP A 1 524 ? -21.535 -1.347 23.304 1.00 96.88 524 TRP A CA 1
ATOM 4004 C C . TRP A 1 524 ? -21.853 -2.603 24.131 1.00 96.88 524 TRP A C 1
ATOM 4006 O O . TRP A 1 524 ? -22.947 -3.153 24.030 1.00 96.88 524 TRP A O 1
ATOM 4016 N N . ALA A 1 525 ? -20.951 -3.014 25.025 1.00 96.75 525 ALA A N 1
ATOM 4017 C CA . ALA A 1 525 ? -21.163 -4.144 25.924 1.00 96.75 525 ALA A CA 1
ATOM 4018 C C . ALA A 1 525 ? -22.302 -3.878 26.926 1.00 96.75 525 ALA A C 1
ATOM 4020 O O . ALA A 1 525 ? -23.134 -4.757 27.165 1.00 96.75 525 ALA A O 1
ATOM 4021 N N . ALA A 1 526 ? -22.382 -2.663 27.484 1.00 94.88 526 ALA A N 1
ATOM 4022 C CA . ALA A 1 526 ? -23.452 -2.287 28.410 1.00 94.88 526 ALA A CA 1
ATOM 4023 C C . ALA A 1 526 ? -24.830 -2.289 27.726 1.00 94.88 526 ALA A C 1
ATOM 4025 O O . ALA A 1 526 ? -25.824 -2.703 28.322 1.00 94.88 526 ALA A O 1
ATOM 4026 N N . GLU A 1 527 ? -24.889 -1.868 26.463 1.00 95.00 527 GLU A N 1
ATOM 4027 C CA . GLU A 1 527 ? -26.090 -1.924 25.634 1.00 95.00 527 GLU A CA 1
ATOM 4028 C C . GLU A 1 527 ? -26.500 -3.363 25.302 1.00 95.00 527 GLU A C 1
ATOM 4030 O O . GLU A 1 527 ? -27.673 -3.699 25.449 1.00 95.00 527 GLU A O 1
ATOM 4035 N N . ILE A 1 528 ? -25.553 -4.235 24.931 1.00 94.38 528 ILE A N 1
ATOM 4036 C CA . ILE A 1 528 ? -25.825 -5.666 24.707 1.00 94.38 528 ILE A CA 1
ATOM 4037 C C . ILE A 1 528 ? -26.438 -6.300 25.959 1.00 94.38 528 ILE A C 1
ATOM 4039 O O . ILE A 1 528 ? -27.435 -7.014 25.855 1.00 94.38 528 ILE A O 1
ATOM 4043 N N . HIS A 1 529 ? -25.867 -6.018 27.133 1.00 92.31 529 HIS A N 1
ATOM 4044 C CA . HIS A 1 529 ? -26.367 -6.526 28.409 1.00 92.31 529 HIS A CA 1
ATOM 4045 C C . HIS A 1 529 ? -27.736 -5.931 28.790 1.00 92.31 529 HIS A C 1
ATOM 4047 O O . HIS A 1 529 ? -28.561 -6.611 29.396 1.00 92.31 529 HIS A O 1
ATOM 4053 N N . GLY A 1 530 ? -27.991 -4.663 28.446 1.00 88.56 530 GLY A N 1
ATOM 4054 C CA . GLY A 1 530 ? -29.237 -3.963 28.770 1.00 88.56 530 GLY A CA 1
ATOM 4055 C C . GLY A 1 530 ? -30.419 -4.278 27.844 1.00 88.56 530 GLY A C 1
ATOM 4056 O O . GLY A 1 530 ? -31.571 -4.093 28.241 1.00 88.56 530 GLY A O 1
ATOM 4057 N N . LEU A 1 531 ? -30.166 -4.740 26.617 1.00 92.44 531 LEU A N 1
ATOM 4058 C CA . LEU A 1 531 ? -31.206 -5.110 25.656 1.00 92.44 531 LEU A CA 1
ATOM 4059 C C . LEU A 1 53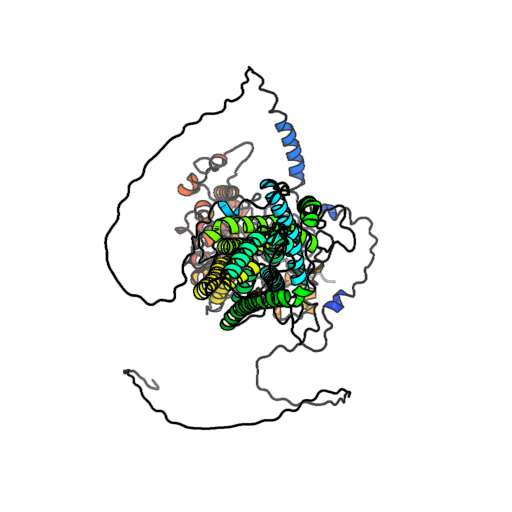1 ? -31.856 -6.458 25.999 1.00 92.44 531 LEU A C 1
ATOM 4061 O O . LEU A 1 531 ? -31.277 -7.336 26.637 1.00 92.44 531 LEU A O 1
ATOM 4065 N N . ARG A 1 532 ? -33.077 -6.680 25.488 1.00 90.81 532 ARG A N 1
ATOM 4066 C CA . ARG A 1 532 ? -33.683 -8.024 25.510 1.00 90.81 532 ARG A CA 1
ATOM 4067 C C . ARG A 1 532 ? -32.765 -8.997 24.768 1.00 90.81 532 ARG A C 1
ATOM 4069 O O . ARG A 1 532 ? -32.317 -8.669 23.674 1.00 90.81 532 ARG A O 1
ATOM 4076 N N . ARG A 1 533 ? -32.586 -10.217 25.291 1.00 91.00 533 ARG A N 1
ATOM 4077 C CA . ARG A 1 533 ? -31.635 -11.231 24.777 1.00 91.00 533 ARG A CA 1
ATOM 4078 C C . ARG A 1 533 ? -31.569 -11.321 23.246 1.00 91.00 533 ARG A C 1
ATOM 4080 O O . ARG A 1 533 ? -30.490 -11.194 22.684 1.00 91.00 533 ARG A O 1
ATOM 4087 N N . LYS A 1 534 ? -32.715 -11.473 22.563 1.00 92.25 534 LYS A N 1
ATOM 4088 C CA . LYS A 1 534 ? -32.773 -11.552 21.087 1.00 92.25 534 LYS A CA 1
ATOM 4089 C C . LYS A 1 534 ? -32.173 -10.313 20.402 1.00 92.25 534 LYS A C 1
ATOM 4091 O O . LYS A 1 534 ? -31.377 -10.452 19.481 1.00 92.25 534 LYS A O 1
ATOM 4096 N N . HIS A 1 535 ? -32.523 -9.120 20.877 1.00 93.00 535 HIS A N 1
ATOM 4097 C CA . HIS A 1 535 ? -32.015 -7.854 20.348 1.00 93.00 535 HIS A CA 1
ATOM 4098 C C . HIS A 1 535 ? -30.540 -7.634 20.699 1.00 93.00 535 HIS A C 1
ATOM 4100 O O . HIS A 1 535 ? -29.787 -7.176 19.850 1.00 93.00 535 HIS A O 1
ATOM 4106 N N . GLY A 1 536 ? -30.110 -8.022 21.905 1.00 93.44 536 GLY A N 1
ATOM 4107 C CA . GLY A 1 536 ? -28.705 -7.962 22.315 1.00 93.44 536 GLY A CA 1
ATOM 4108 C C . GLY A 1 536 ? -27.799 -8.815 21.421 1.00 93.44 536 GLY A C 1
ATOM 4109 O O . GLY A 1 536 ? -26.786 -8.319 20.934 1.00 93.44 536 GLY A O 1
ATOM 4110 N N . TYR A 1 537 ? -28.194 -10.061 21.126 1.00 93.75 537 TYR A N 1
ATOM 4111 C CA . TYR A 1 537 ? -27.453 -10.921 20.192 1.00 93.75 537 TYR A CA 1
ATOM 4112 C C . TYR A 1 537 ? -27.449 -10.366 18.766 1.00 93.75 537 TYR A C 1
ATOM 4114 O O . TYR A 1 537 ? -26.390 -10.306 18.146 1.00 93.75 537 TYR A O 1
ATOM 4122 N N . ALA A 1 538 ? -28.605 -9.927 18.254 1.00 94.50 538 ALA A N 1
ATOM 4123 C CA . ALA A 1 538 ? -28.693 -9.342 16.916 1.00 94.50 538 ALA A CA 1
ATOM 4124 C C . ALA A 1 538 ? -27.805 -8.094 16.781 1.00 94.50 538 ALA A C 1
ATOM 4126 O O . ALA A 1 538 ? -27.088 -7.953 15.795 1.00 94.50 538 ALA A O 1
ATOM 4127 N N . TYR A 1 539 ? -27.801 -7.228 17.797 1.00 96.25 539 TYR A N 1
ATOM 4128 C CA . TYR A 1 539 ? -26.956 -6.040 17.849 1.00 96.25 539 TYR A CA 1
ATOM 4129 C C . TYR A 1 539 ? -25.464 -6.390 17.880 1.00 96.25 539 TYR A C 1
ATOM 4131 O O . TYR A 1 539 ? -24.692 -5.846 17.093 1.00 96.25 539 TYR A O 1
ATOM 4139 N N . ALA A 1 540 ? -25.057 -7.340 18.729 1.00 95.38 540 ALA A N 1
ATOM 4140 C CA . ALA A 1 540 ? -23.667 -7.782 18.808 1.00 95.38 540 ALA A CA 1
ATOM 4141 C C . ALA A 1 540 ? -23.168 -8.345 17.466 1.00 95.38 540 ALA A C 1
ATOM 4143 O O . ALA A 1 540 ? -22.119 -7.931 16.974 1.00 95.38 540 ALA A O 1
ATOM 4144 N N . VAL A 1 541 ? -23.944 -9.243 16.850 1.00 95.88 541 VAL A N 1
ATOM 4145 C CA . VAL A 1 541 ? -23.603 -9.861 15.559 1.00 95.88 541 VAL A CA 1
ATOM 4146 C C . VAL A 1 541 ? -23.547 -8.815 14.446 1.00 95.88 541 VAL A C 1
ATOM 4148 O O . VAL A 1 541 ? -22.582 -8.800 13.683 1.00 95.88 541 VAL A O 1
ATOM 4151 N N . ALA A 1 542 ? -24.527 -7.910 14.375 1.00 96.75 542 ALA A N 1
ATOM 4152 C CA . ALA A 1 542 ? -24.550 -6.843 13.377 1.00 96.75 542 ALA A CA 1
ATOM 4153 C C . ALA A 1 542 ? -23.323 -5.923 13.484 1.00 96.75 542 ALA A C 1
ATOM 4155 O O . ALA A 1 542 ? -22.732 -5.584 12.461 1.00 96.75 542 ALA A O 1
ATOM 4156 N N . SER A 1 543 ? -22.901 -5.558 14.701 1.00 97.00 543 SER A N 1
ATOM 4157 C CA . SER A 1 543 ? -21.700 -4.740 14.913 1.00 97.00 543 SER A CA 1
ATOM 4158 C C . SER A 1 543 ? -20.423 -5.444 14.455 1.00 97.00 543 SER A C 1
ATOM 4160 O O . SER A 1 543 ? -19.603 -4.824 13.784 1.00 97.00 543 SER A O 1
ATOM 4162 N N . ILE A 1 544 ? -20.244 -6.729 14.784 1.00 97.06 544 ILE A N 1
ATOM 4163 C CA . ILE A 1 544 ? -19.042 -7.483 14.389 1.00 97.06 544 ILE A CA 1
ATOM 4164 C C . ILE A 1 544 ? -18.989 -7.684 12.872 1.00 97.06 544 ILE A C 1
ATOM 4166 O O . ILE A 1 544 ? -17.965 -7.399 12.254 1.00 97.06 544 ILE A O 1
ATOM 4170 N N . LEU A 1 545 ? -20.088 -8.137 12.259 1.00 96.38 545 LEU A N 1
ATOM 4171 C CA . LEU A 1 545 ? -20.134 -8.380 10.816 1.00 96.38 545 LEU A CA 1
ATOM 4172 C C . LEU A 1 545 ? -20.014 -7.082 10.016 1.00 96.38 545 LEU A C 1
ATOM 4174 O O . LEU A 1 545 ? -19.261 -7.038 9.048 1.00 96.38 545 LEU A O 1
ATOM 4178 N N . GLY A 1 546 ? -20.696 -6.014 10.441 1.00 97.38 546 GLY A N 1
ATOM 4179 C CA . GLY A 1 546 ? -20.594 -4.703 9.799 1.00 97.38 546 GLY A CA 1
ATOM 4180 C C . GLY A 1 546 ? -19.164 -4.163 9.820 1.00 97.38 546 GLY A C 1
ATOM 4181 O O . GLY A 1 546 ? -18.653 -3.728 8.789 1.00 97.38 546 GLY A O 1
ATOM 4182 N N . ALA A 1 547 ? -18.486 -4.268 10.966 1.00 97.31 547 ALA A N 1
ATOM 4183 C CA . ALA A 1 547 ? -17.097 -3.847 11.100 1.00 97.31 547 ALA A CA 1
ATOM 4184 C C . ALA A 1 547 ? -16.137 -4.691 10.254 1.00 97.31 547 ALA A C 1
ATOM 4186 O O . ALA A 1 547 ? -15.260 -4.137 9.594 1.00 97.31 547 ALA A O 1
ATOM 4187 N N . LEU A 1 548 ? -16.330 -6.014 10.223 1.00 95.31 548 LEU A N 1
ATOM 4188 C CA . LEU A 1 548 ? -15.525 -6.907 9.393 1.00 95.31 548 LEU A CA 1
ATOM 4189 C C . LEU A 1 548 ? -15.696 -6.598 7.904 1.00 95.31 548 LEU A C 1
ATOM 4191 O O . LEU A 1 548 ? -14.700 -6.491 7.195 1.00 95.31 548 LEU A O 1
ATOM 4195 N N . CYS A 1 549 ? -16.930 -6.410 7.429 1.00 95.62 549 CYS A N 1
ATOM 4196 C CA . CYS A 1 549 ? -17.186 -6.038 6.039 1.00 95.62 549 CYS A CA 1
ATOM 4197 C C . CYS A 1 549 ? -16.495 -4.722 5.665 1.00 95.62 549 CYS A C 1
ATOM 4199 O O . CYS A 1 549 ? -15.868 -4.651 4.610 1.00 95.62 549 CYS A O 1
ATOM 4201 N N . LEU A 1 550 ? -16.567 -3.702 6.528 1.00 95.75 550 LEU A N 1
ATOM 4202 C CA . LEU A 1 550 ? -15.882 -2.427 6.298 1.00 95.75 550 LEU A CA 1
ATOM 4203 C C . LEU A 1 550 ? -14.362 -2.601 6.221 1.00 95.75 550 LEU A C 1
ATOM 4205 O O . LEU A 1 550 ? -13.754 -2.122 5.268 1.00 95.75 550 LEU A O 1
ATOM 4209 N N . MET A 1 551 ? -13.761 -3.325 7.170 1.00 94.12 551 MET A N 1
ATOM 4210 C CA . MET A 1 551 ? -12.314 -3.562 7.174 1.00 94.12 551 MET A CA 1
ATOM 4211 C C . MET A 1 551 ? -11.853 -4.356 5.945 1.00 94.12 551 MET A C 1
ATOM 4213 O O . MET A 1 551 ? -10.857 -3.996 5.330 1.00 94.12 551 MET A O 1
ATOM 4217 N N . VAL A 1 552 ? -12.609 -5.372 5.513 1.00 90.94 552 VAL A N 1
ATOM 4218 C CA . VAL A 1 552 ? -12.301 -6.139 4.291 1.00 90.94 552 VAL A CA 1
ATOM 4219 C C . VAL A 1 552 ? -12.362 -5.269 3.036 1.00 90.94 552 VAL A C 1
ATOM 4221 O O . VAL A 1 552 ? -11.498 -5.395 2.172 1.00 90.94 552 VAL A O 1
ATOM 4224 N N . ILE A 1 553 ? -13.366 -4.395 2.920 1.00 89.81 553 ILE A N 1
ATOM 4225 C CA . ILE A 1 553 ? -13.514 -3.510 1.755 1.00 89.81 553 ILE A CA 1
ATOM 4226 C C . ILE A 1 553 ? -12.373 -2.492 1.691 1.00 89.81 553 ILE A C 1
ATOM 4228 O O . ILE A 1 553 ? -11.844 -2.242 0.611 1.00 89.81 553 ILE A O 1
ATOM 4232 N N . ILE A 1 554 ? -12.017 -1.908 2.834 1.00 90.12 554 ILE A N 1
ATOM 4233 C CA . ILE A 1 554 ? -11.024 -0.838 2.923 1.00 90.12 554 ILE A CA 1
ATOM 4234 C C . ILE A 1 554 ? -9.617 -1.452 2.840 1.00 90.12 554 ILE A C 1
ATOM 4236 O O . ILE A 1 554 ? -8.988 -1.394 1.782 1.00 90.12 554 ILE A O 1
ATOM 4240 N N . MET A 1 555 ? -9.207 -2.189 3.875 1.00 85.31 555 MET A N 1
ATOM 4241 C CA . MET A 1 555 ? -7.842 -2.712 4.026 1.00 85.31 555 MET A CA 1
ATOM 4242 C C . MET A 1 555 ? -7.530 -3.896 3.100 1.00 85.31 555 MET A C 1
ATOM 4244 O O . MET A 1 555 ? -6.403 -4.069 2.636 1.00 85.31 555 MET A O 1
ATOM 4248 N N . GLY A 1 556 ? -8.526 -4.726 2.768 1.00 78.94 556 GLY A N 1
ATOM 4249 C CA . GLY A 1 556 ? -8.319 -5.884 1.889 1.00 78.94 556 GLY A CA 1
ATOM 4250 C C . GLY A 1 556 ? -7.980 -5.517 0.438 1.00 78.94 556 GLY A C 1
ATOM 4251 O O . GLY A 1 556 ? -7.391 -6.324 -0.284 1.00 78.94 556 GLY A O 1
ATOM 4252 N N . SER A 1 557 ? -8.329 -4.304 -0.002 1.00 70.25 557 SER A N 1
ATOM 4253 C CA . SER A 1 557 ? -8.090 -3.848 -1.375 1.00 70.25 557 SER A CA 1
ATOM 4254 C C . SER A 1 557 ? -6.605 -3.599 -1.679 1.00 70.25 557 SER A C 1
ATOM 4256 O O . SER A 1 557 ? -6.140 -3.930 -2.773 1.00 70.25 557 SER A O 1
ATOM 4258 N N . ILE A 1 558 ? -5.848 -3.099 -0.699 1.00 64.50 558 ILE A N 1
ATOM 4259 C CA . ILE A 1 558 ? -4.419 -2.776 -0.818 1.00 64.50 558 ILE A CA 1
ATOM 4260 C C . ILE A 1 558 ? -3.543 -4.021 -0.722 1.00 64.50 558 ILE A C 1
ATOM 4262 O O . ILE A 1 558 ? -2.652 -4.194 -1.554 1.00 64.50 558 ILE A O 1
ATOM 4266 N N . LEU A 1 559 ? -3.853 -4.933 0.207 1.00 59.22 559 LEU A N 1
ATOM 4267 C CA . LEU A 1 559 ? -3.140 -6.211 0.339 1.00 59.22 559 LEU A CA 1
ATOM 4268 C C . LEU A 1 559 ? -3.145 -6.996 -0.981 1.00 59.22 559 LEU A C 1
ATOM 4270 O O . LEU A 1 559 ? -2.139 -7.580 -1.379 1.00 59.22 559 LEU A O 1
ATOM 4274 N N . LYS A 1 560 ? -4.267 -6.947 -1.711 1.00 53.84 560 LYS A N 1
ATOM 4275 C CA . LYS A 1 560 ? -4.383 -7.571 -3.031 1.00 53.84 560 LYS A CA 1
ATOM 4276 C C . LYS A 1 560 ? -3.544 -6.859 -4.094 1.00 53.84 560 LYS A C 1
ATOM 4278 O O . LYS A 1 560 ? -2.999 -7.537 -4.958 1.00 53.84 560 LYS A O 1
ATOM 4283 N N . ALA A 1 561 ? -3.457 -5.527 -4.049 1.00 49.25 561 ALA A N 1
ATOM 4284 C CA . ALA A 1 561 ? -2.745 -4.722 -5.040 1.00 49.25 561 ALA A CA 1
ATOM 4285 C C . ALA A 1 561 ? -1.224 -4.971 -5.007 1.00 49.25 561 ALA A C 1
ATOM 4287 O O . ALA A 1 561 ? -0.631 -5.252 -6.054 1.00 49.25 561 ALA A O 1
ATOM 4288 N N . GLU A 1 562 ? -0.614 -4.949 -3.817 1.00 51.84 562 GLU A N 1
ATOM 4289 C CA . GLU A 1 562 ? 0.819 -5.236 -3.635 1.00 51.84 562 GLU A CA 1
ATOM 4290 C C . GLU A 1 562 ? 1.164 -6.691 -3.985 1.00 51.84 562 GLU A C 1
ATOM 4292 O O . GLU A 1 562 ? 2.176 -6.954 -4.640 1.00 51.84 562 GLU A O 1
ATOM 4297 N N . GLU A 1 563 ? 0.283 -7.642 -3.649 1.00 52.84 563 GLU A N 1
ATOM 4298 C CA . GLU A 1 563 ? 0.445 -9.037 -4.061 1.00 52.84 563 GLU A CA 1
ATOM 4299 C C . GLU A 1 563 ? 0.363 -9.187 -5.591 1.00 52.84 563 GLU A C 1
ATOM 4301 O O . GLU A 1 563 ? 1.152 -9.936 -6.172 1.00 52.84 563 GLU A O 1
ATOM 4306 N N . THR A 1 564 ? -0.523 -8.446 -6.273 1.00 50.94 564 THR A N 1
ATOM 4307 C CA . THR A 1 564 ? -0.667 -8.543 -7.736 1.00 50.94 564 THR A CA 1
ATOM 4308 C C . THR A 1 564 ? 0.538 -8.034 -8.529 1.00 50.94 564 THR A C 1
ATOM 4310 O O . THR A 1 564 ? 0.898 -8.677 -9.519 1.00 50.94 564 THR A O 1
ATOM 4313 N N . ALA A 1 565 ? 1.194 -6.940 -8.125 1.00 50.00 565 ALA A N 1
ATOM 4314 C CA . ALA A 1 565 ? 2.332 -6.392 -8.877 1.00 50.00 565 ALA A CA 1
ATOM 4315 C C . ALA A 1 565 ? 3.522 -7.370 -8.886 1.00 50.00 565 ALA A C 1
ATOM 4317 O O . ALA A 1 565 ? 3.962 -7.809 -9.948 1.00 50.00 565 ALA A O 1
ATOM 4318 N N . LEU A 1 566 ? 3.940 -7.843 -7.708 1.00 54.69 566 LEU A N 1
ATOM 4319 C CA . LEU A 1 566 ? 5.020 -8.827 -7.578 1.00 54.69 566 LEU A CA 1
ATOM 4320 C C . LEU A 1 566 ? 4.602 -10.248 -8.017 1.00 54.69 566 LEU A C 1
ATOM 4322 O O . LEU A 1 566 ? 5.446 -11.122 -8.229 1.00 54.69 566 LEU A O 1
ATOM 4326 N N . SER A 1 567 ? 3.296 -10.523 -8.142 1.00 62.28 567 SER A N 1
ATOM 4327 C CA . SER A 1 567 ? 2.819 -11.760 -8.775 1.00 62.28 567 SER A CA 1
ATOM 4328 C C . SER A 1 567 ? 3.051 -11.768 -10.280 1.00 62.28 567 SER A C 1
ATOM 4330 O O . SER A 1 567 ? 3.240 -12.849 -10.825 1.00 62.28 567 SER A O 1
ATOM 4332 N N . THR A 1 568 ? 3.065 -10.605 -10.941 1.00 74.25 568 THR A N 1
ATOM 4333 C CA . THR A 1 568 ? 3.161 -10.542 -12.405 1.00 74.25 568 THR A CA 1
ATOM 4334 C C . THR A 1 568 ? 4.560 -10.934 -12.869 1.00 74.25 568 THR A C 1
ATOM 4336 O O . THR A 1 568 ? 4.676 -11.863 -13.665 1.00 74.25 568 THR A O 1
ATOM 4339 N N . GLU A 1 569 ? 5.610 -10.339 -12.293 1.00 87.00 569 GLU A N 1
ATOM 4340 C CA . GLU A 1 569 ? 7.001 -10.702 -12.599 1.00 87.00 569 GLU A CA 1
ATOM 4341 C C . GLU A 1 569 ? 7.286 -12.174 -12.273 1.00 87.00 569 GLU A C 1
ATOM 4343 O O . GLU A 1 569 ? 7.759 -12.918 -13.134 1.00 87.00 569 GLU A O 1
ATOM 4348 N N . LEU A 1 570 ? 6.924 -12.633 -11.062 1.00 86.75 570 LEU A N 1
ATOM 4349 C CA . LEU A 1 570 ? 7.101 -14.039 -10.689 1.00 86.75 570 LEU A CA 1
ATOM 4350 C C . LEU A 1 570 ? 6.390 -14.964 -11.684 1.00 86.75 570 LEU A C 1
ATOM 4352 O O . LEU A 1 570 ? 6.959 -15.968 -12.101 1.00 86.75 570 LEU A O 1
ATOM 4356 N N . HIS A 1 571 ? 5.145 -14.654 -12.042 1.00 86.62 571 HIS A N 1
ATOM 4357 C CA . HIS A 1 571 ? 4.340 -15.485 -12.934 1.00 86.62 571 HIS A CA 1
ATOM 4358 C C . HIS A 1 571 ? 4.924 -15.550 -14.344 1.00 86.62 571 HIS A C 1
ATOM 4360 O O . HIS A 1 571 ? 4.943 -16.624 -14.943 1.00 86.62 571 HIS A O 1
ATOM 4366 N N . ILE A 1 572 ? 5.419 -14.429 -14.874 1.00 89.44 572 ILE A N 1
ATOM 4367 C CA . ILE A 1 572 ? 6.107 -14.400 -16.169 1.00 89.44 572 ILE A CA 1
ATOM 4368 C C . ILE A 1 572 ? 7.396 -15.218 -16.101 1.00 89.44 572 ILE A C 1
ATOM 4370 O O . ILE A 1 572 ? 7.589 -16.102 -16.931 1.00 89.44 572 ILE A O 1
ATOM 4374 N N . LEU A 1 573 ? 8.232 -15.015 -15.083 1.00 90.62 573 LEU A N 1
ATOM 4375 C CA . LEU A 1 573 ? 9.473 -15.771 -14.917 1.00 90.62 573 LEU A CA 1
ATOM 4376 C C . LEU A 1 573 ? 9.234 -17.278 -14.724 1.00 90.62 573 LEU A C 1
ATOM 4378 O O . LEU A 1 573 ? 9.963 -18.093 -15.285 1.00 90.62 573 LEU A O 1
ATOM 4382 N N . GLN A 1 574 ? 8.193 -17.673 -13.986 1.00 90.12 574 GLN A N 1
ATOM 4383 C CA . GLN A 1 574 ? 7.793 -19.077 -13.840 1.00 90.12 574 GLN A CA 1
ATOM 4384 C C . GLN A 1 574 ? 7.316 -19.676 -15.165 1.00 90.12 574 GLN A C 1
ATOM 4386 O O . GLN A 1 574 ? 7.652 -20.818 -15.476 1.00 90.12 574 GLN A O 1
ATOM 4391 N N . LYS A 1 575 ? 6.556 -18.915 -15.962 1.00 90.25 575 LYS A N 1
ATOM 4392 C CA . LYS A 1 575 ? 6.169 -19.331 -17.315 1.00 90.25 575 LYS A CA 1
ATOM 4393 C C . LYS A 1 575 ? 7.385 -19.507 -18.213 1.00 90.25 575 LYS A C 1
ATOM 4395 O O . LYS A 1 575 ? 7.478 -20.533 -18.874 1.00 90.25 575 LYS A O 1
ATOM 4400 N N . LEU A 1 576 ? 8.312 -18.548 -18.202 1.00 90.75 576 LEU A N 1
ATOM 4401 C CA . LEU A 1 576 ? 9.559 -18.612 -18.965 1.00 90.75 576 LEU A CA 1
ATOM 4402 C C . LEU A 1 576 ? 10.394 -19.834 -18.564 1.00 90.75 576 LEU A C 1
ATOM 4404 O O . LEU A 1 576 ? 10.845 -20.572 -19.430 1.00 90.75 576 LEU A O 1
ATOM 4408 N N . ALA A 1 577 ? 10.513 -20.116 -17.265 1.00 88.12 577 ALA A N 1
ATOM 4409 C CA . ALA A 1 577 ? 11.220 -21.293 -16.760 1.00 88.12 577 ALA A CA 1
ATOM 4410 C C . ALA A 1 577 ? 10.540 -22.630 -17.122 1.00 88.12 577 ALA A C 1
ATOM 4412 O O . ALA A 1 577 ? 11.211 -23.657 -17.217 1.00 88.12 577 ALA A O 1
ATOM 4413 N N . ALA A 1 578 ? 9.218 -22.642 -17.317 1.00 87.44 578 ALA A N 1
ATOM 4414 C CA . ALA A 1 578 ? 8.469 -23.838 -17.705 1.00 87.44 578 ALA A CA 1
ATOM 4415 C C . ALA A 1 578 ? 8.550 -24.152 -19.210 1.00 87.44 578 ALA A C 1
ATOM 4417 O O . ALA A 1 578 ? 8.201 -25.262 -19.622 1.00 87.44 578 ALA A O 1
ATOM 4418 N N . ILE A 1 579 ? 8.986 -23.197 -20.035 1.00 89.00 579 ILE A N 1
ATOM 4419 C CA . ILE A 1 579 ? 9.139 -23.386 -21.477 1.00 89.00 579 ILE A CA 1
ATOM 4420 C C . ILE A 1 579 ? 10.363 -24.269 -21.740 1.00 89.00 579 ILE A C 1
ATOM 4422 O O . ILE A 1 579 ? 11.505 -23.882 -21.504 1.00 89.00 579 ILE A O 1
ATOM 4426 N N . GLN A 1 580 ? 10.122 -25.463 -22.280 1.00 80.31 580 GLN A N 1
ATOM 4427 C CA . GLN A 1 580 ? 11.172 -26.303 -22.853 1.00 80.31 580 GLN A CA 1
ATOM 4428 C C . GLN A 1 580 ? 11.389 -25.874 -24.304 1.00 80.31 580 GLN A C 1
ATOM 4430 O O . GLN A 1 580 ? 10.616 -26.244 -25.186 1.00 80.31 580 GLN A O 1
ATOM 4435 N N . SER A 1 581 ? 12.409 -25.052 -24.537 1.00 82.25 581 SER A N 1
ATOM 4436 C CA . SER A 1 581 ? 12.775 -24.577 -25.869 1.00 82.25 581 SER A CA 1
ATOM 4437 C C . SER A 1 581 ? 14.286 -24.619 -26.049 1.00 82.25 581 SER A C 1
ATOM 4439 O O . SER A 1 581 ? 15.028 -24.108 -25.208 1.00 82.25 581 SER A O 1
ATOM 4441 N N . ASP A 1 582 ? 14.711 -25.180 -27.179 1.00 84.56 582 ASP A N 1
ATOM 4442 C CA . ASP A 1 582 ? 16.106 -25.203 -27.631 1.00 84.56 582 ASP A CA 1
ATOM 4443 C C . ASP A 1 582 ? 16.483 -23.923 -28.406 1.00 84.56 582 ASP A C 1
ATOM 4445 O O . ASP A 1 582 ? 17.570 -23.826 -28.978 1.00 84.56 582 ASP A O 1
ATOM 4449 N N . GLN A 1 583 ? 15.585 -22.929 -28.469 1.00 87.88 583 GLN A N 1
ATOM 4450 C CA . GLN A 1 583 ? 15.883 -21.645 -29.099 1.00 87.88 583 GLN A CA 1
ATOM 4451 C C . GLN A 1 583 ? 17.013 -20.932 -28.352 1.00 87.88 583 GLN A C 1
ATOM 4453 O O . GLN A 1 583 ? 16.946 -20.723 -27.141 1.00 87.88 583 GLN A O 1
ATOM 4458 N N . ILE A 1 584 ? 18.016 -20.478 -29.107 1.00 89.69 584 ILE A N 1
ATOM 4459 C CA . ILE A 1 584 ? 19.206 -19.788 -28.581 1.00 89.69 584 ILE A CA 1
ATOM 4460 C C . ILE A 1 584 ? 18.817 -18.572 -27.728 1.00 89.69 584 ILE A C 1
ATOM 4462 O O . ILE A 1 584 ? 19.422 -18.339 -26.684 1.00 89.69 584 ILE A O 1
ATOM 4466 N N . GLY A 1 585 ? 17.755 -17.857 -28.115 1.00 89.88 585 GLY A N 1
ATOM 4467 C CA . GLY A 1 585 ? 17.227 -16.707 -27.380 1.00 89.88 585 GLY A CA 1
ATOM 4468 C C . GLY A 1 585 ? 16.894 -16.979 -25.914 1.00 89.88 585 GLY A C 1
ATOM 4469 O O . GLY A 1 585 ? 17.084 -16.095 -25.085 1.00 89.88 585 GLY A O 1
ATOM 4470 N N . ASN A 1 586 ? 16.505 -18.210 -25.565 1.00 92.69 586 ASN A N 1
ATOM 4471 C CA . ASN A 1 586 ? 16.244 -18.605 -24.180 1.00 92.69 586 ASN A CA 1
ATOM 4472 C C . ASN A 1 586 ? 17.495 -18.447 -23.292 1.00 92.69 586 ASN A C 1
ATOM 4474 O O . ASN A 1 586 ? 17.397 -18.064 -22.135 1.00 92.69 586 ASN A O 1
ATOM 4478 N N . THR A 1 587 ? 18.696 -18.654 -23.848 1.00 92.19 587 THR A N 1
ATOM 4479 C CA . THR A 1 587 ? 19.968 -18.526 -23.106 1.00 92.19 587 THR A CA 1
ATOM 4480 C C . THR A 1 587 ? 20.336 -17.080 -22.741 1.00 92.19 587 THR A C 1
ATOM 4482 O O . THR A 1 587 ? 21.231 -16.857 -21.914 1.00 92.19 587 THR A O 1
ATOM 4485 N N . HIS A 1 588 ? 19.629 -16.118 -23.343 1.00 95.06 588 HIS A N 1
ATOM 4486 C CA . HIS A 1 588 ? 19.762 -14.676 -23.141 1.00 95.06 588 HIS A CA 1
ATOM 4487 C C . HIS A 1 588 ? 18.641 -14.092 -22.267 1.00 95.06 588 HIS A C 1
ATOM 4489 O O . HIS A 1 588 ? 18.564 -12.875 -22.116 1.00 95.06 588 HIS A O 1
ATOM 4495 N N . ILE A 1 589 ? 17.798 -14.930 -21.654 1.00 94.50 589 ILE A N 1
ATOM 4496 C CA . ILE A 1 589 ? 16.764 -14.535 -20.689 1.00 94.50 589 ILE A CA 1
ATOM 4497 C C . ILE A 1 589 ? 17.218 -14.882 -19.273 1.00 94.50 589 ILE A C 1
ATOM 4499 O O . ILE A 1 589 ? 17.715 -15.979 -19.032 1.00 94.50 589 ILE A O 1
ATOM 4503 N N . ARG A 1 590 ? 17.021 -13.968 -18.315 1.00 92.44 590 ARG A N 1
ATOM 4504 C CA . ARG A 1 590 ? 17.320 -14.252 -16.907 1.00 92.44 590 ARG A CA 1
ATOM 4505 C C . ARG A 1 590 ? 16.364 -15.286 -16.332 1.00 92.44 590 ARG A C 1
ATOM 4507 O O . ARG A 1 590 ? 15.152 -15.072 -16.301 1.00 92.44 590 ARG A O 1
ATOM 4514 N N . HIS A 1 591 ? 16.913 -16.367 -15.790 1.00 90.00 591 HIS A N 1
ATOM 4515 C CA . HIS A 1 591 ? 16.100 -17.424 -15.195 1.00 90.00 591 HIS A CA 1
ATOM 4516 C C . HIS A 1 591 ? 15.844 -17.227 -13.698 1.00 90.00 591 HIS A C 1
ATOM 4518 O O . HIS A 1 591 ? 16.727 -16.840 -12.926 1.00 90.00 591 HIS A O 1
ATOM 4524 N N . LEU A 1 592 ? 14.622 -17.571 -13.282 1.00 91.69 592 LEU A N 1
ATOM 4525 C CA . LEU A 1 592 ? 14.251 -17.732 -11.880 1.00 91.69 592 LEU A CA 1
ATOM 4526 C C . LEU A 1 592 ? 14.768 -19.076 -11.365 1.00 91.69 592 LEU A C 1
ATOM 4528 O O . LEU A 1 592 ? 14.369 -20.131 -11.853 1.00 91.69 592 LEU A O 1
ATOM 4532 N N . MET A 1 593 ? 15.636 -19.022 -10.362 1.00 89.69 593 MET A N 1
ATOM 4533 C CA . MET A 1 593 ? 16.204 -20.195 -9.698 1.00 89.69 593 MET A CA 1
ATOM 4534 C C . MET A 1 593 ? 15.334 -20.640 -8.523 1.00 89.69 593 MET A C 1
ATOM 4536 O O . MET A 1 593 ? 15.117 -21.832 -8.328 1.00 89.69 593 MET A O 1
ATOM 4540 N N . ASP A 1 594 ? 14.832 -19.678 -7.747 1.00 88.19 594 ASP A N 1
ATOM 4541 C CA . ASP A 1 594 ? 13.969 -19.922 -6.595 1.00 88.19 594 ASP A CA 1
ATOM 4542 C C . ASP A 1 594 ? 13.134 -18.674 -6.272 1.00 88.19 594 ASP A C 1
ATOM 4544 O O . ASP A 1 594 ? 13.418 -17.570 -6.737 1.00 88.19 594 ASP A O 1
ATOM 4548 N N . HIS A 1 595 ? 12.094 -18.834 -5.464 1.00 85.50 595 HIS A N 1
ATOM 4549 C CA . HIS A 1 595 ? 11.367 -17.719 -4.878 1.00 85.50 595 HIS A CA 1
ATOM 4550 C C . HIS A 1 595 ? 10.872 -18.091 -3.485 1.00 85.50 595 HIS A C 1
ATOM 4552 O O . HIS A 1 595 ? 10.341 -19.175 -3.253 1.00 85.50 595 HIS A O 1
ATOM 4558 N N . PHE A 1 596 ? 10.994 -17.158 -2.552 1.00 83.25 596 PHE A N 1
ATOM 4559 C CA . PHE A 1 596 ? 10.554 -17.364 -1.178 1.00 83.25 596 PHE A CA 1
ATOM 4560 C C . PHE A 1 596 ? 10.056 -16.054 -0.576 1.00 83.25 596 PHE A C 1
ATOM 4562 O O . PHE A 1 596 ? 9.887 -15.047 -1.265 1.00 83.25 596 PHE A O 1
ATOM 4569 N N . SER A 1 597 ? 9.721 -16.063 0.709 1.00 77.06 597 SER A N 1
ATOM 4570 C CA . SER A 1 597 ? 9.317 -14.856 1.422 1.00 77.06 597 SER A CA 1
ATOM 4571 C C . SER A 1 597 ? 10.092 -14.735 2.720 1.00 77.06 597 SER A C 1
ATOM 4573 O O . SER A 1 597 ? 10.181 -15.694 3.482 1.00 77.06 597 SER A O 1
ATOM 4575 N N . ILE A 1 598 ? 10.632 -13.547 2.961 1.00 73.31 598 ILE A N 1
ATOM 4576 C CA . ILE A 1 598 ? 11.311 -13.170 4.193 1.00 73.31 598 ILE A CA 1
ATOM 4577 C C . ILE A 1 598 ? 10.360 -12.298 4.999 1.00 73.31 598 ILE A C 1
ATOM 4579 O O . ILE A 1 598 ? 9.812 -11.319 4.491 1.00 73.31 598 ILE A O 1
ATOM 4583 N N . GLN A 1 599 ? 10.180 -12.636 6.271 1.00 61.34 599 GLN A N 1
ATOM 4584 C CA . GLN A 1 599 ? 9.513 -11.743 7.206 1.00 61.34 599 GLN A CA 1
ATOM 4585 C C . GLN A 1 599 ? 10.526 -10.708 7.701 1.00 61.34 599 GLN A C 1
ATOM 4587 O O . GLN A 1 599 ? 11.459 -11.046 8.425 1.00 61.34 599 GLN A O 1
ATOM 4592 N N . GLY A 1 600 ? 10.347 -9.456 7.291 1.00 57.53 600 GLY A N 1
ATOM 4593 C CA . GLY A 1 600 ? 11.121 -8.322 7.778 1.00 57.53 600 GLY A CA 1
ATOM 4594 C C . GLY A 1 600 ? 10.359 -7.527 8.843 1.00 57.53 600 GLY A C 1
ATOM 4595 O O . GLY A 1 600 ? 9.164 -7.752 9.062 1.00 57.53 600 GLY A O 1
ATOM 4596 N N . PRO A 1 601 ? 11.019 -6.544 9.480 1.00 49.66 601 PRO A N 1
ATOM 4597 C CA . PRO A 1 601 ? 10.365 -5.623 10.413 1.00 49.66 601 PRO A CA 1
ATOM 4598 C C . PRO A 1 601 ? 9.302 -4.737 9.736 1.00 49.66 601 PRO A C 1
ATOM 4600 O O . PRO A 1 601 ? 8.461 -4.169 10.421 1.00 49.66 601 PRO A O 1
ATOM 4603 N N . ASN A 1 602 ? 9.326 -4.644 8.401 1.00 54.66 602 ASN A N 1
ATOM 4604 C CA . ASN A 1 602 ? 8.415 -3.832 7.590 1.00 54.66 602 ASN A CA 1
ATOM 4605 C C . ASN A 1 602 ? 7.348 -4.656 6.859 1.00 54.66 602 ASN A C 1
ATOM 4607 O O . ASN A 1 602 ? 6.698 -4.144 5.953 1.00 54.66 602 ASN A O 1
ATOM 4611 N N . GLY A 1 603 ? 7.184 -5.926 7.230 1.00 56.69 603 GLY A N 1
ATOM 4612 C CA . GLY A 1 603 ? 6.220 -6.828 6.612 1.00 56.69 603 GLY A CA 1
ATOM 4613 C C . GLY A 1 603 ? 6.875 -7.984 5.868 1.00 56.69 603 GLY A C 1
ATOM 4614 O O . GLY A 1 603 ? 8.059 -8.293 6.034 1.00 56.69 603 GLY A O 1
ATOM 4615 N N . ARG A 1 604 ? 6.061 -8.680 5.075 1.00 62.19 604 ARG A N 1
ATOM 4616 C CA . ARG A 1 604 ? 6.493 -9.852 4.320 1.00 62.19 604 ARG A CA 1
ATOM 4617 C C . ARG A 1 604 ? 7.045 -9.421 2.968 1.00 62.19 604 ARG A C 1
ATOM 4619 O O . ARG A 1 604 ? 6.310 -8.943 2.111 1.00 62.19 604 ARG A O 1
ATOM 4626 N N . HIS A 1 605 ? 8.330 -9.661 2.758 1.00 69.38 605 HIS A N 1
ATOM 4627 C CA . HIS A 1 605 ? 9.020 -9.358 1.515 1.00 69.38 605 HIS A CA 1
ATOM 4628 C C . HIS A 1 605 ? 9.151 -10.631 0.696 1.00 69.38 605 HIS A C 1
ATOM 4630 O O . HIS A 1 605 ? 9.686 -11.632 1.169 1.00 69.38 605 HIS A O 1
ATOM 4636 N N . LYS A 1 606 ? 8.654 -10.615 -0.534 1.00 75.94 606 LYS A N 1
ATOM 4637 C CA . LYS A 1 606 ? 8.809 -11.739 -1.449 1.00 75.94 606 LYS A CA 1
ATOM 4638 C C . LYS A 1 606 ? 10.097 -11.554 -2.248 1.00 75.94 606 LYS A C 1
ATOM 4640 O O . LYS A 1 606 ? 10.366 -10.476 -2.767 1.00 75.94 606 LYS A O 1
ATOM 4645 N N . CYS A 1 607 ? 10.904 -12.604 -2.279 1.00 82.81 607 CYS A N 1
ATOM 4646 C CA . CYS A 1 607 ? 12.268 -12.592 -2.784 1.00 82.81 607 CYS A CA 1
ATOM 4647 C C . CYS A 1 607 ? 12.360 -13.504 -4.004 1.00 82.81 607 CYS A C 1
ATOM 4649 O O . CYS A 1 607 ? 11.903 -14.648 -3.952 1.00 82.81 607 CYS A O 1
ATOM 4651 N N . LEU A 1 608 ? 12.948 -12.992 -5.085 1.00 86.81 608 LEU A N 1
ATOM 4652 C CA . LEU A 1 608 ? 13.237 -13.740 -6.304 1.00 86.81 608 LEU A CA 1
ATOM 4653 C C . LEU A 1 608 ? 14.734 -14.050 -6.338 1.00 86.81 608 LEU A C 1
ATOM 4655 O O . LEU A 1 608 ? 15.559 -13.144 -6.235 1.00 86.81 608 LEU A O 1
ATOM 4659 N N . VAL A 1 609 ? 15.081 -15.325 -6.475 1.00 90.69 609 VAL A N 1
ATOM 4660 C CA . VAL A 1 609 ? 16.463 -15.782 -6.640 1.00 90.69 609 VAL A CA 1
ATOM 4661 C C . VAL A 1 609 ? 16.690 -16.032 -8.117 1.00 90.69 609 VAL A C 1
ATOM 4663 O O . VAL A 1 609 ? 15.942 -16.768 -8.757 1.00 90.69 609 VAL A O 1
ATOM 4666 N N . THR A 1 610 ? 17.715 -15.404 -8.666 1.00 90.31 610 THR A N 1
ATOM 4667 C CA . THR A 1 610 ? 18.025 -15.407 -10.097 1.00 90.31 610 THR A CA 1
ATOM 4668 C C . THR A 1 610 ? 19.533 -15.523 -10.284 1.00 90.31 610 THR A C 1
ATOM 4670 O O . THR A 1 610 ? 20.291 -15.298 -9.339 1.00 90.31 610 THR A O 1
ATOM 4673 N N . GLU A 1 611 ? 19.976 -15.864 -11.495 1.00 87.81 611 GLU A N 1
ATOM 4674 C CA . GLU A 1 611 ? 21.411 -15.925 -11.800 1.00 87.81 611 GLU A CA 1
ATOM 4675 C C . GLU A 1 611 ? 22.088 -14.562 -11.562 1.00 87.81 611 GLU A C 1
ATOM 4677 O O . GLU A 1 611 ? 21.492 -13.502 -11.809 1.00 87.81 611 GLU A O 1
ATOM 4682 N N . VAL A 1 612 ? 23.328 -14.586 -11.065 1.00 88.31 612 VAL A N 1
ATOM 4683 C CA . VAL A 1 612 ? 24.134 -13.374 -10.885 1.00 88.31 612 VAL A CA 1
ATOM 4684 C C . VAL A 1 612 ? 24.634 -12.906 -12.250 1.00 88.31 612 VAL A C 1
ATOM 4686 O O . VAL A 1 612 ? 25.176 -13.683 -13.034 1.00 88.31 612 VAL A O 1
ATOM 4689 N N . ALA A 1 613 ? 24.463 -11.618 -12.524 1.00 88.00 613 ALA A N 1
ATOM 4690 C CA . ALA A 1 613 ? 24.923 -10.966 -13.741 1.00 88.00 613 ALA A CA 1
ATOM 4691 C C . ALA A 1 613 ? 25.793 -9.752 -13.393 1.00 88.00 613 ALA A C 1
ATOM 4693 O O . ALA A 1 613 ? 25.867 -9.330 -12.240 1.00 88.00 613 ALA A O 1
ATOM 4694 N N . GLY A 1 614 ? 26.491 -9.233 -14.395 1.00 86.62 614 GLY A N 1
ATOM 4695 C CA . GLY A 1 614 ? 27.345 -8.059 -14.295 1.00 86.62 614 GLY A CA 1
ATOM 4696 C C . GLY A 1 614 ? 26.578 -6.747 -14.496 1.00 86.62 614 GLY A C 1
ATOM 4697 O O . GLY A 1 614 ? 25.351 -6.715 -14.380 1.00 86.62 614 GLY A O 1
ATOM 4698 N N . PRO A 1 615 ? 27.295 -5.647 -14.781 1.00 85.81 615 PRO A N 1
ATOM 4699 C CA . PRO A 1 615 ? 26.692 -4.338 -14.974 1.00 85.81 615 PRO A CA 1
ATOM 4700 C C . PRO A 1 615 ? 25.779 -4.313 -16.202 1.00 85.81 615 PRO A C 1
ATOM 4702 O O . PRO A 1 615 ? 25.949 -5.082 -17.156 1.00 85.81 615 PRO A O 1
ATOM 4705 N N . SER A 1 616 ? 24.829 -3.377 -16.179 1.00 89.12 616 SER A N 1
ATOM 4706 C CA . SER A 1 616 ? 24.033 -3.059 -17.361 1.00 89.12 616 SER A CA 1
ATOM 4707 C C . SER A 1 616 ? 24.898 -2.390 -18.421 1.00 89.12 616 SER A C 1
ATOM 4709 O O . SER A 1 616 ? 25.855 -1.679 -18.095 1.00 89.12 616 SER A O 1
ATOM 4711 N N . ILE A 1 617 ? 24.544 -2.565 -19.692 1.00 87.44 617 ILE A N 1
ATOM 4712 C CA . ILE A 1 617 ? 25.232 -1.869 -20.786 1.00 87.44 617 ILE A CA 1
ATOM 4713 C C . ILE A 1 617 ? 25.127 -0.350 -20.588 1.00 87.44 617 ILE A C 1
ATOM 4715 O O . ILE A 1 617 ? 26.102 0.372 -20.785 1.00 87.44 617 ILE A O 1
ATOM 4719 N N . LYS A 1 618 ? 23.984 0.142 -20.091 1.00 84.75 618 LYS A N 1
ATOM 4720 C CA . LYS A 1 618 ? 23.801 1.566 -19.783 1.00 84.75 618 LYS A CA 1
ATOM 4721 C C . LYS A 1 618 ? 24.764 2.074 -18.707 1.00 84.75 618 LYS A C 1
ATOM 4723 O O . LYS A 1 618 ? 25.262 3.194 -18.815 1.00 84.75 618 LYS A O 1
ATOM 4728 N N . SER A 1 619 ? 25.029 1.269 -17.677 1.00 79.75 619 SER A N 1
ATOM 4729 C CA . SER A 1 619 ? 25.991 1.599 -16.619 1.00 79.75 619 SER A CA 1
ATOM 4730 C C . SER A 1 619 ? 27.414 1.703 -17.168 1.00 79.75 619 SER A C 1
ATOM 4732 O O . SER A 1 619 ? 28.127 2.626 -16.785 1.00 79.75 619 SER A O 1
ATOM 4734 N N . LEU A 1 620 ? 27.794 0.832 -18.113 1.00 77.00 620 LEU A N 1
ATOM 4735 C CA . LEU A 1 620 ? 29.111 0.882 -18.761 1.00 77.00 620 LEU A CA 1
ATOM 4736 C C . LEU A 1 620 ? 29.354 2.201 -19.511 1.00 77.00 620 LEU A C 1
ATOM 4738 O O . LEU A 1 620 ? 30.481 2.679 -19.531 1.00 77.00 620 LEU A O 1
ATOM 4742 N N . TYR A 1 621 ? 28.320 2.818 -20.091 1.00 74.75 621 TYR A N 1
ATOM 4743 C CA . TYR A 1 621 ? 28.459 4.089 -20.822 1.00 74.75 621 TYR A CA 1
ATOM 4744 C C . TYR A 1 621 ? 28.454 5.338 -19.925 1.00 74.75 621 TYR A C 1
ATOM 4746 O O . TYR A 1 621 ? 28.955 6.394 -20.321 1.00 74.75 621 TYR A O 1
ATOM 4754 N N . ASN A 1 622 ? 27.869 5.247 -18.727 1.00 67.06 622 ASN A N 1
ATOM 4755 C CA . ASN A 1 622 ? 27.529 6.413 -17.907 1.00 67.06 622 ASN A CA 1
ATOM 4756 C C . ASN A 1 622 ? 28.412 6.631 -16.667 1.00 67.06 622 ASN A C 1
ATOM 4758 O O . ASN A 1 622 ? 28.301 7.707 -16.083 1.00 67.06 622 ASN A O 1
ATOM 4762 N N . ASP A 1 623 ? 29.237 5.670 -16.239 1.00 60.16 623 ASP A N 1
ATOM 4763 C CA . ASP A 1 623 ? 29.928 5.722 -14.937 1.00 60.16 623 ASP A CA 1
ATOM 4764 C C . ASP A 1 623 ? 31.313 6.405 -14.993 1.00 60.16 623 ASP A C 1
ATOM 4766 O O . ASP A 1 623 ? 32.290 5.752 -15.353 1.00 60.16 623 ASP A O 1
ATOM 4770 N N . PRO A 1 624 ? 31.460 7.688 -14.604 1.00 48.34 624 PRO A N 1
ATOM 4771 C CA . PRO A 1 624 ? 32.701 8.449 -14.775 1.00 48.34 624 PRO A CA 1
ATOM 4772 C C . PRO A 1 624 ? 33.868 7.966 -13.900 1.00 48.34 624 PRO A C 1
ATOM 4774 O O . PRO A 1 624 ? 34.998 8.370 -14.159 1.00 48.34 624 PRO A O 1
ATOM 4777 N N . GLU A 1 625 ? 33.602 7.168 -12.859 1.00 45.72 625 GLU A N 1
ATOM 4778 C CA . GLU A 1 625 ? 34.584 6.742 -11.850 1.00 45.72 625 GLU A CA 1
ATOM 4779 C C . GLU A 1 625 ? 35.247 5.399 -12.186 1.00 45.72 625 GLU A C 1
ATOM 4781 O O . GLU A 1 625 ? 36.262 5.051 -11.582 1.00 45.72 625 GLU A O 1
ATOM 4786 N N . HIS A 1 626 ? 34.722 4.647 -13.157 1.00 50.84 626 HIS A N 1
ATOM 4787 C CA . HIS A 1 626 ? 35.375 3.423 -13.608 1.00 50.84 626 HIS A CA 1
ATOM 4788 C C . HIS A 1 626 ? 36.564 3.736 -14.524 1.00 50.84 626 HIS A C 1
ATOM 4790 O O . HIS A 1 626 ? 36.446 4.466 -15.509 1.00 50.84 626 HIS A O 1
ATOM 4796 N N . GLU A 1 627 ? 37.697 3.088 -14.247 1.00 41.66 627 GLU A N 1
ATOM 4797 C CA . GLU A 1 627 ? 38.970 3.167 -14.988 1.00 41.66 627 GLU A CA 1
ATOM 4798 C C . GLU A 1 627 ? 38.835 2.806 -16.493 1.00 41.66 627 GLU A C 1
ATOM 4800 O O . GLU A 1 627 ? 39.740 3.062 -17.283 1.00 41.66 627 GLU A O 1
ATOM 4805 N N . TYR A 1 628 ? 37.670 2.295 -16.922 1.00 47.91 628 TYR A N 1
ATOM 4806 C CA . TYR A 1 628 ? 37.281 2.069 -18.324 1.00 47.91 628 TYR A CA 1
ATOM 4807 C C . TYR A 1 628 ? 37.009 3.346 -19.128 1.00 47.91 628 TYR A C 1
ATOM 4809 O O . TYR A 1 628 ? 37.006 3.293 -20.353 1.00 47.91 628 TYR A O 1
ATOM 4817 N N . ASN A 1 629 ? 36.802 4.495 -18.482 1.00 41.97 629 ASN A N 1
ATOM 4818 C CA . ASN A 1 629 ? 36.377 5.729 -19.154 1.00 41.97 629 ASN A CA 1
ATOM 4819 C C . ASN A 1 629 ? 37.502 6.608 -19.716 1.00 41.97 629 ASN A C 1
ATOM 4821 O O . ASN A 1 629 ? 37.274 7.753 -20.113 1.00 41.97 629 ASN A O 1
ATOM 4825 N N . ALA A 1 630 ? 38.707 6.060 -19.837 1.00 40.88 630 ALA A N 1
ATOM 4826 C CA . ALA A 1 630 ? 39.738 6.610 -20.704 1.00 40.88 630 ALA A CA 1
ATOM 4827 C C . ALA A 1 630 ? 39.489 6.179 -22.169 1.00 40.88 630 ALA A C 1
ATOM 4829 O O . ALA A 1 630 ? 40.125 5.251 -22.661 1.00 40.88 630 ALA A O 1
ATOM 4830 N N . GLY A 1 631 ? 38.561 6.826 -22.889 1.00 48.38 631 GLY A N 1
ATOM 4831 C CA . GLY A 1 631 ? 38.313 6.514 -24.309 1.00 48.38 631 GLY A CA 1
ATOM 4832 C C . GLY A 1 631 ? 36.887 6.755 -24.805 1.00 48.38 631 GLY A C 1
ATOM 4833 O O . GLY A 1 631 ? 36.095 7.432 -24.148 1.00 48.38 631 GLY A O 1
ATOM 4834 N N . ALA A 1 632 ? 36.564 6.196 -25.981 1.00 51.84 632 ALA A N 1
ATOM 4835 C CA . ALA A 1 632 ? 35.209 6.228 -26.524 1.00 51.84 632 ALA A CA 1
ATOM 4836 C C . ALA A 1 632 ? 34.250 5.479 -25.585 1.00 51.84 632 ALA A C 1
ATOM 4838 O O . ALA A 1 632 ? 34.519 4.355 -25.166 1.00 51.84 632 ALA A O 1
ATOM 4839 N N . ARG A 1 633 ? 33.103 6.084 -25.266 1.00 65.12 633 ARG A N 1
ATOM 4840 C CA . ARG A 1 633 ? 32.107 5.539 -24.322 1.00 65.12 633 ARG A CA 1
ATOM 4841 C C . ARG A 1 633 ? 31.147 4.544 -24.986 1.00 65.12 633 ARG A C 1
ATOM 4843 O O . ARG A 1 633 ? 29.946 4.584 -24.745 1.00 65.12 633 ARG A O 1
ATOM 4850 N N . ARG A 1 634 ? 31.656 3.688 -25.872 1.00 76.69 634 ARG A N 1
ATOM 4851 C CA . ARG A 1 634 ? 30.854 2.747 -26.671 1.00 76.69 634 ARG A CA 1
ATOM 4852 C C . ARG A 1 634 ? 31.590 1.437 -26.880 1.00 76.69 634 ARG A C 1
ATOM 4854 O O . ARG A 1 634 ? 32.818 1.401 -26.879 1.00 76.69 634 ARG A O 1
ATOM 4861 N N . LEU A 1 635 ? 30.829 0.358 -27.035 1.00 82.69 635 LEU A N 1
ATOM 4862 C CA . LEU A 1 635 ? 31.386 -0.976 -27.242 1.00 82.69 635 LEU A CA 1
ATOM 4863 C C . LEU A 1 635 ? 32.051 -1.060 -28.615 1.00 82.69 635 LEU A C 1
ATOM 4865 O O . LEU A 1 635 ? 31.577 -0.452 -29.573 1.00 82.69 635 LEU A O 1
ATOM 4869 N N . ARG A 1 636 ? 33.116 -1.860 -28.729 1.00 85.06 636 ARG A N 1
ATOM 4870 C CA . ARG A 1 636 ? 33.708 -2.174 -30.039 1.00 85.06 636 ARG A CA 1
ATOM 4871 C C . ARG A 1 636 ? 32.650 -2.737 -30.977 1.00 85.06 636 ARG A C 1
ATOM 4873 O O . ARG A 1 636 ? 31.826 -3.539 -30.543 1.00 85.06 636 ARG A O 1
ATOM 4880 N N . ALA A 1 637 ? 32.739 -2.394 -32.262 1.00 85.31 637 ALA A N 1
ATOM 4881 C CA . ALA A 1 637 ? 31.771 -2.811 -33.275 1.00 85.31 637 ALA A CA 1
ATOM 4882 C C . ALA A 1 637 ? 31.443 -4.315 -33.209 1.00 85.31 637 ALA A C 1
ATOM 4884 O O . ALA A 1 637 ? 30.281 -4.682 -33.084 1.00 85.31 637 ALA A O 1
ATOM 4885 N N . ASN A 1 638 ? 32.449 -5.195 -33.182 1.00 86.00 638 ASN A N 1
ATOM 4886 C CA . ASN A 1 638 ? 32.233 -6.646 -33.120 1.00 86.00 638 ASN A CA 1
ATOM 4887 C C . ASN A 1 638 ? 31.452 -7.097 -31.870 1.00 86.00 638 ASN A C 1
ATOM 4889 O O . ASN A 1 638 ? 30.603 -7.982 -31.956 1.00 86.00 638 ASN A O 1
ATOM 4893 N N . ILE A 1 639 ? 31.712 -6.471 -30.720 1.00 88.44 639 ILE A N 1
ATOM 4894 C CA . ILE A 1 639 ? 31.029 -6.759 -29.454 1.00 88.44 639 ILE A CA 1
ATOM 4895 C C . ILE A 1 639 ? 29.602 -6.200 -29.491 1.00 88.44 639 ILE A C 1
ATOM 4897 O O . ILE A 1 639 ? 28.661 -6.895 -29.112 1.00 88.44 639 ILE A O 1
ATOM 4901 N N . ALA A 1 640 ? 29.432 -4.972 -29.988 1.00 90.38 640 ALA A N 1
ATOM 4902 C CA . ALA A 1 640 ? 28.140 -4.315 -30.165 1.00 90.38 640 ALA A CA 1
ATOM 4903 C C . ALA A 1 640 ? 27.210 -5.128 -31.081 1.00 90.38 640 ALA A C 1
ATOM 4905 O O . ALA A 1 640 ? 26.047 -5.338 -30.742 1.00 90.38 640 ALA A O 1
ATOM 4906 N N . HIS A 1 641 ? 27.734 -5.649 -32.194 1.00 90.94 641 HIS A N 1
ATOM 4907 C CA . HIS A 1 641 ? 27.025 -6.551 -33.110 1.00 90.94 641 HIS A CA 1
ATOM 4908 C C . HIS A 1 641 ? 26.616 -7.855 -32.430 1.00 90.94 641 HIS A C 1
ATOM 4910 O O . HIS A 1 641 ? 25.451 -8.247 -32.480 1.00 90.94 641 HIS A O 1
ATOM 4916 N N . ASN A 1 642 ? 27.553 -8.500 -31.733 1.00 92.12 642 ASN A N 1
ATOM 4917 C CA . ASN A 1 642 ? 27.285 -9.745 -31.020 1.00 92.12 642 ASN A CA 1
ATOM 4918 C C . ASN A 1 642 ? 26.186 -9.560 -29.957 1.00 92.12 642 ASN A C 1
ATOM 4920 O O . ASN A 1 642 ? 25.220 -10.317 -29.911 1.00 92.12 642 ASN A O 1
ATOM 49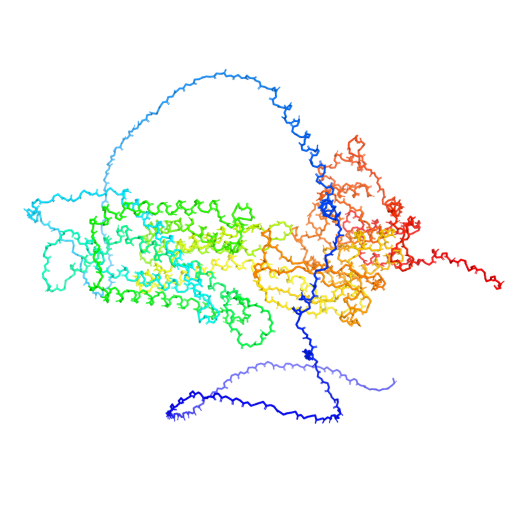24 N N . ILE A 1 643 ? 26.275 -8.506 -29.148 1.00 94.12 643 ILE A N 1
ATOM 4925 C CA . ILE A 1 643 ? 25.257 -8.172 -28.146 1.00 94.12 643 ILE A CA 1
ATOM 4926 C C . ILE A 1 643 ? 23.918 -7.828 -28.801 1.00 94.12 643 ILE A C 1
ATOM 4928 O O . ILE A 1 643 ? 22.884 -8.305 -28.340 1.00 94.12 643 ILE A O 1
ATOM 4932 N N . SER A 1 644 ? 23.925 -7.053 -29.886 1.00 96.12 644 SER A N 1
ATOM 4933 C CA . SER A 1 644 ? 22.719 -6.713 -30.650 1.00 96.12 644 SER A CA 1
ATOM 4934 C C . SER A 1 644 ? 21.993 -7.968 -31.128 1.00 96.12 644 SER A C 1
ATOM 4936 O O . SER A 1 644 ? 20.793 -8.112 -30.902 1.00 96.12 644 SER A O 1
ATOM 4938 N N . MET A 1 645 ? 22.728 -8.925 -31.697 1.00 95.69 645 MET A N 1
ATOM 4939 C CA . MET A 1 645 ? 22.187 -10.222 -32.098 1.00 95.69 645 MET A CA 1
ATOM 4940 C C . MET A 1 645 ? 21.570 -10.975 -30.913 1.00 95.69 645 MET A C 1
ATOM 4942 O O . MET A 1 645 ? 20.466 -11.501 -31.036 1.00 95.69 645 MET A O 1
ATOM 4946 N N . GLN A 1 646 ? 22.235 -10.998 -29.758 1.00 96.38 646 GLN A N 1
ATOM 4947 C CA . GLN A 1 646 ? 21.732 -11.683 -28.563 1.00 96.38 646 GLN A CA 1
ATOM 4948 C C . GLN A 1 646 ? 20.465 -11.031 -27.990 1.00 96.38 646 GLN A C 1
ATOM 4950 O O . GLN A 1 646 ? 19.541 -11.740 -27.590 1.00 96.38 646 GLN A O 1
ATOM 4955 N N . ILE A 1 647 ? 20.375 -9.694 -27.997 1.00 97.62 647 ILE A N 1
ATOM 4956 C CA . ILE A 1 647 ? 19.158 -8.966 -27.602 1.00 97.62 647 ILE A CA 1
ATOM 4957 C C . ILE A 1 647 ? 18.008 -9.325 -28.551 1.00 97.62 647 ILE A C 1
ATOM 4959 O O . ILE A 1 647 ? 16.921 -9.670 -28.092 1.00 97.62 647 ILE A O 1
ATOM 4963 N N . VAL A 1 648 ? 18.240 -9.304 -29.869 1.00 97.75 648 VAL A N 1
ATOM 4964 C CA . VAL A 1 648 ? 17.213 -9.673 -30.859 1.00 97.75 648 VAL A CA 1
ATOM 4965 C C . VAL A 1 648 ? 16.776 -11.129 -30.681 1.00 97.75 648 VAL A C 1
ATOM 4967 O O . VAL A 1 648 ? 15.581 -11.407 -30.723 1.00 97.75 648 VAL A O 1
ATOM 4970 N N . GLN A 1 649 ? 17.707 -12.052 -30.424 1.00 96.75 649 GLN A N 1
ATOM 4971 C CA . GLN A 1 649 ? 17.388 -13.453 -30.130 1.00 96.75 649 GLN A CA 1
ATOM 4972 C C . GLN A 1 649 ? 16.528 -13.593 -28.867 1.00 96.75 649 GLN A C 1
ATOM 4974 O O . GLN A 1 649 ? 15.571 -14.366 -28.871 1.00 96.75 649 GLN A O 1
ATOM 4979 N N . ALA A 1 650 ? 16.829 -12.844 -27.801 1.00 97.00 650 ALA A N 1
ATOM 4980 C CA . ALA A 1 650 ? 16.023 -12.830 -26.581 1.00 97.00 650 ALA A CA 1
ATOM 4981 C C . ALA A 1 650 ? 14.590 -12.338 -26.855 1.00 97.00 650 ALA A C 1
ATOM 4983 O O . ALA A 1 650 ? 13.624 -12.962 -26.416 1.00 97.00 650 ALA A O 1
ATOM 4984 N N . VAL A 1 651 ? 14.436 -11.256 -27.626 1.00 97.69 651 VAL A N 1
ATOM 4985 C CA . VAL A 1 651 ? 13.113 -10.715 -27.985 1.00 97.69 651 VAL A CA 1
ATOM 4986 C C . VAL A 1 651 ? 12.353 -11.659 -28.926 1.00 97.69 651 VAL A C 1
ATOM 4988 O O . VAL A 1 651 ? 11.157 -11.861 -28.731 1.00 97.69 651 VAL A O 1
ATOM 4991 N N . ASP A 1 652 ? 13.020 -12.303 -29.889 1.00 96.56 652 ASP A N 1
ATOM 4992 C CA . ASP A 1 652 ? 12.408 -13.317 -30.768 1.00 96.56 652 ASP A CA 1
ATOM 4993 C C . ASP A 1 652 ? 11.901 -14.523 -29.961 1.00 96.56 652 ASP A C 1
ATOM 4995 O O . ASP A 1 652 ? 10.780 -15.002 -30.166 1.00 96.56 652 ASP A O 1
ATOM 4999 N N . PHE A 1 653 ? 12.666 -14.954 -28.954 1.00 96.44 653 PHE A N 1
ATOM 5000 C CA . PHE A 1 653 ? 12.217 -15.964 -27.999 1.00 96.44 653 PHE A CA 1
ATOM 5001 C C . PHE A 1 653 ? 10.967 -15.511 -27.225 1.00 96.44 653 PHE A C 1
ATOM 5003 O O . PHE A 1 653 ? 10.004 -16.272 -27.132 1.00 96.44 653 PHE A O 1
ATOM 5010 N N . LEU A 1 654 ? 10.913 -14.275 -26.720 1.00 96.12 654 LEU A N 1
ATOM 5011 C CA . LEU A 1 654 ? 9.718 -13.770 -26.027 1.00 96.12 654 LEU A CA 1
ATOM 5012 C C . LEU A 1 654 ? 8.495 -13.688 -26.957 1.00 96.12 654 LEU A C 1
ATOM 5014 O O . LEU A 1 654 ? 7.418 -14.189 -26.615 1.00 96.12 654 LEU A O 1
ATOM 5018 N N . HIS A 1 655 ? 8.657 -13.119 -28.154 1.00 95.81 655 HIS A N 1
ATOM 5019 C CA . HIS A 1 655 ? 7.568 -12.927 -29.120 1.00 95.81 655 HIS A CA 1
ATOM 5020 C C . HIS A 1 655 ? 7.031 -14.251 -29.659 1.00 95.81 655 HIS A C 1
ATOM 5022 O O . HIS A 1 655 ? 5.814 -14.405 -29.786 1.00 95.81 655 HIS A O 1
ATOM 5028 N N . SER A 1 656 ? 7.901 -15.233 -29.919 1.00 94.75 656 SER A N 1
ATOM 5029 C CA . SER A 1 656 ? 7.483 -16.580 -30.340 1.00 94.75 656 SER A CA 1
ATOM 5030 C C . SER A 1 656 ? 6.648 -17.300 -29.273 1.00 94.75 656 SER A C 1
ATOM 5032 O O . SER A 1 656 ? 5.782 -18.108 -29.611 1.00 94.75 656 SER A O 1
ATOM 5034 N N . HIS A 1 657 ? 6.805 -16.920 -28.002 1.00 94.00 657 HIS A N 1
ATOM 5035 C CA . HIS A 1 657 ? 5.979 -17.375 -26.881 1.00 94.00 657 HIS A CA 1
ATOM 5036 C C . HIS A 1 657 ? 4.884 -16.368 -26.481 1.00 94.00 657 HIS A C 1
ATOM 5038 O O . HIS A 1 657 ? 4.297 -16.479 -25.402 1.00 94.00 657 HIS A O 1
ATOM 5044 N N . ARG A 1 658 ? 4.555 -15.418 -27.371 1.00 94.38 658 ARG A N 1
ATOM 5045 C CA . ARG A 1 658 ? 3.477 -14.421 -27.223 1.00 94.38 658 ARG A CA 1
ATOM 5046 C C . ARG A 1 658 ? 3.624 -13.522 -25.991 1.00 94.38 658 ARG A C 1
ATOM 5048 O O . ARG A 1 658 ? 2.630 -13.206 -25.323 1.00 94.38 658 ARG A O 1
ATOM 5055 N N . MET A 1 659 ? 4.852 -13.116 -25.684 1.00 94.62 659 MET A N 1
ATOM 5056 C CA . MET A 1 659 ? 5.176 -12.211 -24.583 1.00 94.62 659 MET A CA 1
ATOM 5057 C C . MET A 1 659 ? 5.982 -11.010 -25.070 1.00 94.62 659 MET A C 1
ATOM 5059 O O . MET A 1 659 ? 6.822 -11.134 -25.956 1.00 94.62 659 MET A O 1
ATOM 5063 N N . CYS A 1 660 ? 5.716 -9.859 -24.460 1.00 94.81 660 CYS A N 1
ATOM 5064 C CA . CYS A 1 660 ? 6.559 -8.675 -24.525 1.00 94.81 660 CYS A CA 1
ATOM 5065 C C . CYS A 1 660 ? 7.284 -8.493 -23.195 1.00 94.81 660 CYS A C 1
ATOM 5067 O O . CYS A 1 660 ? 6.722 -8.774 -22.133 1.00 94.81 660 CYS A O 1
ATOM 5069 N N . HIS A 1 661 ? 8.502 -7.973 -23.262 1.00 95.50 661 HIS A N 1
ATOM 5070 C CA . HIS A 1 661 ? 9.254 -7.490 -22.112 1.00 95.50 661 HIS A CA 1
ATOM 5071 C C . HIS A 1 661 ? 8.618 -6.226 -21.512 1.00 95.50 661 HIS A C 1
ATOM 5073 O O . HIS A 1 661 ? 8.568 -6.072 -20.297 1.00 95.50 661 HIS A O 1
ATOM 5079 N N . GLY A 1 662 ? 8.106 -5.321 -22.351 1.00 92.56 662 GLY A N 1
ATOM 5080 C CA . GLY A 1 662 ? 7.362 -4.132 -21.914 1.00 92.56 662 GLY A CA 1
ATOM 5081 C C . GLY A 1 662 ? 8.230 -2.948 -21.473 1.00 92.56 662 GLY A C 1
ATOM 5082 O O . GLY A 1 662 ? 7.817 -1.809 -21.667 1.00 92.56 662 GLY A O 1
ATOM 5083 N N . ASP A 1 663 ? 9.452 -3.189 -20.991 1.00 94.25 663 ASP A N 1
ATOM 5084 C CA . ASP A 1 663 ? 10.440 -2.148 -20.645 1.00 94.25 663 ASP A CA 1
ATOM 5085 C C . ASP A 1 663 ? 11.833 -2.426 -21.244 1.00 94.25 663 ASP A C 1
ATOM 5087 O O . ASP A 1 663 ? 12.824 -2.645 -20.549 1.00 94.25 663 ASP A O 1
ATOM 5091 N N . LEU A 1 664 ? 11.906 -2.559 -22.569 1.00 95.50 664 LEU A N 1
ATOM 5092 C CA . LEU A 1 664 ? 13.153 -2.915 -23.249 1.00 95.50 664 LEU A CA 1
ATOM 5093 C C . LEU A 1 664 ? 14.097 -1.702 -23.347 1.00 95.50 664 LEU A C 1
ATOM 5095 O O . LEU A 1 664 ? 13.912 -0.834 -24.200 1.00 95.50 664 LEU A O 1
ATOM 5099 N N . THR A 1 665 ? 15.114 -1.662 -22.481 1.00 93.88 665 THR A N 1
ATOM 5100 C CA . THR A 1 665 ? 16.140 -0.604 -22.411 1.00 93.88 665 THR A CA 1
ATOM 5101 C C . THR A 1 665 ? 17.517 -1.194 -22.098 1.00 93.88 665 THR A C 1
ATOM 5103 O O . THR A 1 665 ? 17.616 -2.314 -21.598 1.00 93.88 665 THR A O 1
ATOM 5106 N N . LEU A 1 666 ? 18.601 -0.438 -22.315 1.00 91.75 666 LEU A N 1
ATOM 5107 C CA . LEU A 1 666 ? 19.954 -0.910 -21.975 1.00 91.75 666 LEU A CA 1
ATOM 5108 C C . LEU A 1 666 ? 20.269 -0.936 -20.475 1.00 91.75 666 LEU A C 1
ATOM 5110 O O . LEU A 1 666 ? 21.306 -1.475 -20.088 1.00 91.75 666 LEU A O 1
ATOM 5114 N N . SER A 1 667 ? 19.390 -0.394 -19.628 1.00 90.56 667 SER A N 1
ATOM 5115 C CA . SER A 1 667 ? 19.450 -0.611 -18.175 1.00 90.56 667 SER A CA 1
ATOM 5116 C C . SER A 1 667 ? 19.051 -2.045 -17.808 1.00 90.56 667 SER A C 1
ATOM 5118 O O . SER A 1 667 ? 19.554 -2.588 -16.828 1.00 90.56 667 SER A O 1
ATOM 5120 N N . ASN A 1 668 ? 18.206 -2.666 -18.639 1.00 95.56 668 ASN A N 1
ATOM 5121 C CA . ASN A 1 668 ? 17.655 -4.009 -18.449 1.00 95.56 668 ASN A CA 1
ATOM 5122 C C . ASN A 1 668 ? 18.399 -5.076 -19.276 1.00 95.56 668 ASN A C 1
ATOM 5124 O O . ASN A 1 668 ? 17.972 -6.226 -19.352 1.00 95.56 668 ASN A O 1
ATOM 5128 N N . VAL A 1 669 ? 19.540 -4.721 -19.879 1.00 95.62 669 VAL A N 1
ATOM 5129 C CA . VAL A 1 669 ? 20.441 -5.661 -20.558 1.00 95.62 669 VAL A CA 1
ATOM 5130 C C . VAL A 1 669 ? 21.773 -5.692 -19.818 1.00 95.62 669 VAL A C 1
ATOM 5132 O O . VAL A 1 669 ? 22.517 -4.709 -19.819 1.00 95.62 669 VAL A O 1
ATOM 5135 N N . LEU A 1 670 ? 22.074 -6.824 -19.183 1.00 93.75 670 LEU A N 1
ATOM 5136 C CA . LEU A 1 670 ? 23.279 -7.032 -18.377 1.00 93.75 670 LEU A CA 1
ATOM 5137 C C . LEU A 1 670 ? 24.303 -7.894 -19.117 1.00 93.75 670 LEU A C 1
ATOM 5139 O O . LEU A 1 670 ? 23.931 -8.785 -19.879 1.00 93.75 670 LEU A O 1
ATOM 5143 N N . LEU A 1 671 ? 25.595 -7.688 -18.851 1.00 91.00 671 LEU A N 1
ATOM 5144 C CA . LEU A 1 671 ? 26.646 -8.608 -19.305 1.00 91.00 671 LEU A CA 1
ATOM 5145 C C . LEU A 1 671 ? 26.876 -9.726 -18.287 1.00 91.00 671 LEU A C 1
ATOM 5147 O O . LEU A 1 671 ? 26.922 -9.475 -17.086 1.00 91.00 671 LEU A O 1
ATOM 5151 N N . LYS A 1 672 ? 27.072 -10.969 -18.735 1.00 91.25 672 LYS A N 1
ATOM 5152 C CA . LYS A 1 672 ? 27.404 -12.083 -17.831 1.00 91.25 672 LYS A CA 1
ATOM 5153 C C . LYS A 1 672 ? 28.844 -11.989 -17.327 1.00 91.25 672 LYS A C 1
ATOM 5155 O O . LYS A 1 672 ? 29.753 -11.614 -18.072 1.00 91.25 672 LYS A O 1
ATOM 5160 N N . ILE A 1 673 ? 29.048 -12.413 -16.081 1.00 89.69 673 ILE A N 1
ATOM 5161 C CA . ILE A 1 673 ? 30.364 -12.512 -15.442 1.00 89.69 673 ILE A CA 1
ATOM 5162 C C . ILE A 1 673 ? 30.972 -13.884 -15.744 1.00 89.69 673 ILE A C 1
ATOM 5164 O O . ILE A 1 673 ? 30.297 -14.915 -15.709 1.00 89.69 673 ILE A O 1
ATOM 5168 N N . LYS A 1 674 ? 32.268 -13.910 -16.047 1.00 87.50 674 LYS A N 1
ATOM 5169 C CA . LYS A 1 674 ? 33.010 -15.119 -16.392 1.00 87.50 674 LYS A CA 1
ATOM 5170 C C . LYS A 1 674 ? 33.184 -16.026 -15.172 1.00 87.50 674 LYS A C 1
ATOM 5172 O O . LYS A 1 674 ? 33.978 -15.736 -14.280 1.00 87.50 674 LYS A O 1
ATOM 5177 N N . SER A 1 675 ? 32.496 -17.167 -15.196 1.00 85.69 675 SER A N 1
ATOM 5178 C CA . SER A 1 675 ? 32.649 -18.264 -14.230 1.00 85.69 675 SER A CA 1
ATOM 5179 C C . SER A 1 675 ? 32.514 -17.833 -12.765 1.00 85.69 675 SER A C 1
ATOM 5181 O O . SER A 1 675 ? 33.276 -18.310 -11.930 1.00 85.69 675 SER A O 1
ATOM 5183 N N . ILE A 1 676 ? 31.568 -16.940 -12.453 1.00 86.69 676 ILE A N 1
ATOM 5184 C CA . ILE A 1 676 ? 31.369 -16.437 -11.083 1.00 86.69 676 ILE A CA 1
ATOM 5185 C C . ILE A 1 676 ? 31.103 -17.559 -10.071 1.00 86.69 676 ILE A C 1
ATOM 5187 O O . ILE A 1 676 ? 31.627 -17.514 -8.966 1.00 86.69 676 ILE A O 1
ATOM 5191 N N . ASP A 1 677 ? 30.399 -18.620 -10.477 1.00 86.56 677 ASP A N 1
ATOM 5192 C CA . ASP A 1 677 ? 30.124 -19.789 -9.626 1.00 86.56 677 ASP A CA 1
ATOM 5193 C C . ASP A 1 677 ? 31.389 -20.574 -9.230 1.00 86.56 677 ASP A C 1
ATOM 5195 O O . ASP A 1 677 ? 31.350 -21.409 -8.329 1.00 86.56 677 ASP A O 1
ATOM 5199 N N . ALA A 1 678 ? 32.513 -20.343 -9.918 1.00 90.00 678 ALA A N 1
ATOM 5200 C CA . ALA A 1 678 ? 33.800 -20.952 -9.595 1.00 90.00 678 ALA A CA 1
ATOM 5201 C C . ALA A 1 678 ? 34.641 -20.098 -8.634 1.00 90.00 678 ALA A C 1
ATOM 5203 O O . ALA A 1 678 ? 35.730 -20.524 -8.255 1.00 90.00 678 ALA A O 1
ATOM 5204 N N . TRP A 1 679 ? 34.189 -18.889 -8.290 1.00 90.94 679 TRP A N 1
ATOM 5205 C CA . TRP A 1 679 ? 34.929 -17.985 -7.419 1.00 90.94 679 TRP A CA 1
ATOM 5206 C C . TRP A 1 679 ? 34.667 -18.355 -5.962 1.00 90.94 679 TRP A C 1
ATOM 5208 O O . TRP A 1 679 ? 33.532 -18.581 -5.546 1.00 90.94 679 TRP A O 1
ATOM 5218 N N . THR A 1 680 ? 35.731 -18.400 -5.172 1.00 92.12 680 THR A N 1
ATOM 5219 C CA . THR A 1 680 ? 35.624 -18.434 -3.713 1.00 92.12 680 THR A CA 1
ATOM 5220 C C . THR A 1 680 ? 35.118 -17.091 -3.191 1.00 92.12 680 THR A C 1
ATOM 5222 O O . THR A 1 680 ? 35.276 -16.062 -3.842 1.00 92.12 680 THR A O 1
ATOM 5225 N N . GLU A 1 681 ? 34.547 -17.073 -1.989 1.00 88.81 681 GLU A N 1
ATOM 5226 C CA . GLU A 1 681 ? 34.062 -15.840 -1.354 1.00 88.81 681 GLU A CA 1
ATOM 5227 C C . GLU A 1 681 ? 35.149 -14.751 -1.277 1.00 88.81 681 GLU A C 1
ATOM 5229 O O . GLU A 1 681 ? 34.904 -13.604 -1.636 1.00 88.81 681 GLU A O 1
ATOM 5234 N N . ALA A 1 682 ? 36.386 -15.124 -0.932 1.00 88.31 682 ALA A N 1
ATOM 5235 C CA . ALA A 1 682 ? 37.520 -14.200 -0.923 1.00 88.31 682 ALA A CA 1
ATOM 5236 C C . ALA A 1 682 ? 37.825 -13.617 -2.316 1.00 88.31 682 ALA A C 1
ATOM 5238 O O . ALA A 1 682 ? 38.111 -12.431 -2.440 1.00 88.31 682 ALA A O 1
ATOM 5239 N N . GLU A 1 683 ? 37.731 -14.424 -3.378 1.00 89.19 683 GLU A N 1
ATOM 5240 C CA . GLU A 1 683 ? 37.903 -13.938 -4.754 1.00 89.19 683 GLU A CA 1
ATOM 5241 C C . GLU A 1 683 ? 36.749 -13.039 -5.204 1.00 89.19 683 GLU A C 1
ATOM 5243 O O . GLU A 1 683 ? 36.962 -12.149 -6.024 1.00 89.19 683 GLU A O 1
ATOM 5248 N N . VAL A 1 684 ? 35.534 -13.252 -4.692 1.00 87.88 684 VAL A N 1
ATOM 5249 C CA . VAL A 1 684 ? 34.400 -12.355 -4.945 1.00 87.88 684 VAL A CA 1
ATOM 5250 C C . VAL A 1 684 ? 34.702 -10.973 -4.368 1.00 87.88 684 VAL A C 1
ATOM 5252 O O . VAL A 1 684 ? 34.597 -9.993 -5.103 1.00 87.88 684 VAL A O 1
ATOM 5255 N N . TYR A 1 685 ? 35.142 -10.886 -3.110 1.00 86.56 685 TYR A N 1
ATOM 5256 C CA . TYR A 1 685 ? 35.501 -9.611 -2.479 1.00 86.56 685 TYR A CA 1
ATOM 5257 C C . TYR A 1 685 ? 36.743 -8.957 -3.106 1.00 86.56 685 TYR A C 1
ATOM 5259 O O . TYR A 1 685 ? 36.740 -7.750 -3.338 1.00 86.56 685 TYR A O 1
ATOM 5267 N N . ASP A 1 686 ? 37.764 -9.732 -3.480 1.00 85.06 686 ASP A N 1
ATOM 5268 C CA . ASP A 1 686 ? 38.945 -9.220 -4.196 1.00 85.06 686 ASP A CA 1
ATOM 5269 C C . ASP A 1 686 ? 38.573 -8.598 -5.557 1.00 85.06 686 ASP A C 1
ATOM 5271 O O . ASP A 1 686 ? 39.069 -7.534 -5.929 1.00 85.06 686 ASP A O 1
ATOM 5275 N N . ARG A 1 687 ? 37.648 -9.230 -6.297 1.00 84.56 687 ARG A N 1
ATOM 5276 C CA . ARG A 1 687 ? 37.281 -8.826 -7.668 1.00 84.56 687 ARG A CA 1
ATOM 5277 C C . ARG A 1 687 ? 36.150 -7.806 -7.748 1.00 84.56 687 ARG A C 1
ATOM 5279 O O . ARG A 1 687 ? 36.121 -7.035 -8.702 1.00 84.56 687 ARG A O 1
ATOM 5286 N N . LEU A 1 688 ? 35.196 -7.825 -6.818 1.00 81.00 688 LEU A N 1
ATOM 5287 C CA . LEU A 1 688 ? 34.059 -6.892 -6.780 1.00 81.00 688 LEU A CA 1
ATOM 5288 C C . LEU A 1 688 ? 34.270 -5.731 -5.805 1.00 81.00 688 LEU A C 1
ATOM 5290 O O . LEU A 1 688 ? 33.536 -4.740 -5.873 1.00 81.00 688 LEU A O 1
ATOM 5294 N N . GLY A 1 689 ? 35.291 -5.832 -4.954 1.00 79.25 689 GLY A N 1
ATOM 5295 C CA . GLY A 1 689 ? 35.541 -4.933 -3.841 1.00 79.25 689 GLY A CA 1
ATOM 5296 C C . GLY A 1 689 ? 34.851 -5.397 -2.560 1.00 79.25 689 GLY A C 1
ATOM 5297 O O . GLY A 1 689 ? 33.801 -6.043 -2.582 1.00 79.25 689 GLY A O 1
ATOM 5298 N N . GLU A 1 690 ? 35.445 -5.017 -1.432 1.00 80.69 690 GLU A N 1
ATOM 5299 C CA . GLU A 1 690 ? 34.820 -5.148 -0.120 1.00 80.69 690 GLU A CA 1
ATOM 5300 C C . GLU A 1 690 ? 33.497 -4.384 -0.071 1.00 80.69 690 GLU A C 1
ATOM 5302 O O . GLU A 1 690 ? 33.365 -3.287 -0.628 1.00 80.69 690 GLU A O 1
ATOM 5307 N N . SER A 1 691 ? 32.507 -4.959 0.614 1.00 80.88 691 SER A N 1
ATOM 5308 C CA . SER A 1 691 ? 31.212 -4.306 0.762 1.00 80.88 691 SER A CA 1
ATOM 5309 C C . SER A 1 691 ? 31.365 -3.047 1.612 1.00 80.88 691 SER A C 1
ATOM 5311 O O . SER A 1 691 ? 31.540 -3.120 2.829 1.00 80.88 691 SER A O 1
ATOM 5313 N N . SER A 1 692 ? 31.270 -1.885 0.973 1.00 81.44 692 SER A N 1
ATOM 5314 C CA . SER A 1 692 ? 31.228 -0.604 1.668 1.00 81.44 692 SER A CA 1
ATOM 5315 C C . SER A 1 692 ? 29.845 -0.425 2.280 1.00 81.44 692 SER A C 1
ATOM 5317 O O . SER A 1 692 ? 28.835 -0.284 1.585 1.00 81.44 692 SER A O 1
ATOM 5319 N N . THR A 1 693 ? 29.779 -0.480 3.607 1.00 84.31 693 THR A N 1
ATOM 5320 C CA . THR A 1 693 ? 28.549 -0.190 4.336 1.00 84.31 693 THR A CA 1
ATOM 5321 C C . THR A 1 693 ? 28.573 1.251 4.799 1.00 84.31 693 THR A C 1
ATOM 5323 O O . THR A 1 693 ? 29.422 1.638 5.603 1.00 84.31 693 THR A O 1
ATOM 5326 N N . GLN A 1 694 ? 27.594 2.037 4.370 1.00 80.75 694 GLN A N 1
ATOM 5327 C CA . GLN A 1 694 ? 27.337 3.317 5.001 1.00 80.75 694 GLN A CA 1
ATOM 5328 C C . GLN A 1 694 ? 26.321 3.118 6.104 1.00 80.75 694 GLN A C 1
ATOM 5330 O O . GLN A 1 694 ? 25.214 2.619 5.889 1.00 80.75 694 GLN A O 1
ATOM 5335 N N . LYS A 1 695 ? 26.688 3.539 7.308 1.00 82.06 695 LYS A N 1
ATOM 5336 C CA . LYS A 1 695 ? 25.745 3.568 8.412 1.00 82.06 695 LYS A CA 1
ATOM 5337 C C . LYS A 1 695 ? 24.585 4.475 8.027 1.00 82.06 695 LYS A C 1
ATOM 5339 O O . LYS A 1 695 ? 24.779 5.655 7.741 1.00 82.06 695 LYS A O 1
ATOM 5344 N N . LEU A 1 696 ? 23.378 3.922 8.035 1.00 74.19 696 LEU A N 1
ATOM 5345 C CA . LEU A 1 696 ? 22.199 4.729 7.825 1.00 74.19 696 LEU A CA 1
ATOM 5346 C C . LEU A 1 696 ? 21.997 5.504 9.120 1.00 74.19 696 LEU A C 1
ATOM 5348 O O . LEU A 1 696 ? 21.967 4.934 10.209 1.00 74.19 696 LEU A O 1
ATOM 5352 N N . VAL A 1 697 ? 21.905 6.816 9.010 1.00 71.69 697 VAL A N 1
ATOM 5353 C CA . VAL A 1 697 ? 21.641 7.685 10.143 1.00 71.69 697 VAL A CA 1
ATOM 5354 C C . VAL A 1 697 ? 20.405 8.481 9.782 1.00 71.69 697 VAL A C 1
ATOM 5356 O O . VAL A 1 697 ? 20.221 8.900 8.641 1.00 71.69 697 VAL A O 1
ATOM 5359 N N . THR A 1 698 ? 19.502 8.633 10.737 1.00 68.62 698 THR A N 1
ATOM 5360 C CA . THR A 1 698 ? 18.359 9.523 10.556 1.00 68.62 698 THR A CA 1
ATOM 5361 C C . THR A 1 698 ? 18.862 10.951 10.334 1.00 68.62 698 THR A C 1
ATOM 5363 O O . THR A 1 698 ? 19.958 11.293 10.767 1.00 68.62 698 THR A O 1
ATOM 5366 N N . ASP A 1 699 ? 18.052 11.811 9.718 1.00 62.28 699 ASP A N 1
ATOM 5367 C CA . ASP A 1 699 ? 18.387 13.234 9.514 1.00 62.28 699 ASP A CA 1
ATOM 5368 C C . ASP A 1 699 ? 18.808 13.943 10.827 1.00 62.28 699 ASP A C 1
ATOM 5370 O O . ASP A 1 699 ? 19.624 14.856 10.843 1.00 62.28 699 ASP A O 1
ATOM 5374 N N . SER A 1 700 ? 18.327 13.437 11.969 1.00 65.69 700 SER A N 1
ATOM 5375 C CA . SER A 1 700 ? 18.704 13.863 13.321 1.00 65.69 700 SER A CA 1
ATOM 5376 C C . SER A 1 700 ? 20.078 13.379 13.822 1.00 65.69 700 SER A C 1
ATOM 5378 O O . SER A 1 700 ? 20.442 13.676 14.959 1.00 65.69 700 SER A O 1
ATOM 5380 N N . GLY A 1 701 ? 20.844 12.612 13.043 1.00 66.81 701 GLY A N 1
ATOM 5381 C CA . GLY A 1 701 ? 22.149 12.081 13.455 1.00 66.81 701 GLY A CA 1
ATOM 5382 C C . GLY A 1 701 ? 22.088 10.836 14.357 1.00 66.81 701 GLY A C 1
ATOM 5383 O O . GLY A 1 701 ? 23.122 10.385 14.850 1.00 66.81 701 GLY A O 1
ATOM 5384 N N . THR A 1 702 ? 20.902 10.256 14.580 1.00 67.38 702 THR A N 1
ATOM 5385 C CA . THR A 1 702 ? 20.708 9.057 15.418 1.00 67.38 702 THR A CA 1
ATOM 5386 C C . THR A 1 702 ? 20.542 7.786 14.589 1.00 67.38 702 THR A C 1
ATOM 5388 O O . THR A 1 702 ? 20.153 7.841 13.418 1.00 67.38 702 THR A O 1
ATOM 5391 N N . ASN A 1 703 ? 20.817 6.629 15.202 1.00 64.12 703 ASN A N 1
ATOM 5392 C CA . ASN A 1 703 ? 20.620 5.335 14.551 1.00 64.12 703 ASN A CA 1
ATOM 5393 C C . ASN A 1 703 ? 19.156 5.164 14.090 1.00 64.12 703 ASN A C 1
ATOM 5395 O O . ASN A 1 703 ? 18.247 5.658 14.762 1.00 64.12 703 ASN A O 1
ATOM 5399 N N . PRO A 1 704 ? 18.912 4.454 12.979 1.00 59.88 704 PRO A N 1
ATOM 5400 C CA . PRO A 1 704 ? 17.570 4.160 12.501 1.00 59.88 704 PRO A CA 1
ATOM 5401 C C . PRO A 1 704 ? 16.844 3.256 13.503 1.00 59.88 704 PRO A C 1
ATOM 5403 O O . PRO A 1 704 ? 17.471 2.430 14.170 1.00 59.88 704 PRO A O 1
ATOM 5406 N N . ASP A 1 705 ? 15.526 3.426 13.607 1.00 56.53 705 ASP A N 1
ATOM 5407 C CA . ASP A 1 705 ? 14.655 2.546 14.394 1.00 56.53 705 ASP A CA 1
ATOM 5408 C C . ASP A 1 705 ? 14.610 1.129 13.781 1.00 56.53 705 ASP A C 1
ATOM 5410 O O . ASP A 1 705 ? 15.044 0.920 12.650 1.00 56.53 705 ASP A O 1
ATOM 5414 N N . HIS A 1 706 ? 14.063 0.150 14.500 1.00 58.72 706 HIS A N 1
ATOM 5415 C CA . HIS A 1 706 ? 13.987 -1.261 14.108 1.00 58.72 706 HIS A CA 1
ATOM 5416 C C . HIS A 1 706 ? 13.283 -1.506 12.761 1.00 58.72 706 HIS A C 1
ATOM 5418 O O . HIS A 1 706 ? 13.507 -2.540 12.136 1.00 58.72 706 HIS A O 1
ATOM 5424 N N . SER A 1 707 ? 12.464 -0.557 12.301 1.00 56.53 707 SER A N 1
ATOM 5425 C CA . SER A 1 707 ? 11.793 -0.568 10.996 1.00 56.53 707 SER A CA 1
ATOM 5426 C C . SER A 1 707 ? 12.674 -0.066 9.840 1.00 56.53 707 SER A C 1
ATOM 5428 O O . SER A 1 707 ? 12.224 0.018 8.701 1.00 56.53 707 SER A O 1
ATOM 5430 N N . ALA A 1 708 ? 13.920 0.335 10.082 1.00 60.41 708 ALA A N 1
ATOM 5431 C CA . ALA A 1 708 ? 14.826 0.822 9.046 1.00 60.41 708 ALA A CA 1
ATOM 5432 C C . ALA A 1 708 ? 16.160 0.052 9.074 1.00 60.41 708 ALA A C 1
ATOM 5434 O O . ALA A 1 708 ? 16.654 -0.282 10.153 1.00 60.41 708 ALA A O 1
ATOM 5435 N N . PRO A 1 709 ? 16.771 -0.234 7.907 1.00 67.00 709 PRO A N 1
ATOM 5436 C CA . PRO A 1 709 ? 18.087 -0.866 7.853 1.00 67.00 709 PRO A CA 1
ATOM 5437 C C . PRO A 1 709 ? 19.116 -0.028 8.617 1.00 67.00 709 PRO A C 1
ATOM 5439 O O . PRO A 1 709 ? 19.133 1.194 8.489 1.00 67.00 709 PRO A O 1
ATOM 5442 N N . ARG A 1 710 ? 19.991 -0.670 9.401 1.00 69.62 710 ARG A N 1
ATOM 5443 C CA . ARG A 1 710 ? 21.041 0.023 10.180 1.00 69.62 710 ARG A CA 1
ATOM 5444 C C . ARG A 1 710 ? 22.143 0.616 9.308 1.00 69.62 710 ARG A C 1
ATOM 5446 O O . ARG A 1 710 ? 22.820 1.561 9.707 1.00 69.62 710 ARG A O 1
ATOM 5453 N N . TYR A 1 711 ? 22.335 0.032 8.143 1.00 79.56 711 TYR A N 1
ATOM 5454 C CA . TYR A 1 711 ? 23.300 0.443 7.150 1.00 79.56 711 TYR A CA 1
ATOM 5455 C C . TYR A 1 711 ? 22.697 0.212 5.773 1.00 79.56 711 TYR A C 1
ATOM 5457 O O . TYR A 1 711 ? 21.791 -0.607 5.599 1.00 79.56 711 TYR A O 1
ATOM 5465 N N . VAL A 1 712 ? 23.200 0.960 4.808 1.00 80.50 712 VAL A N 1
ATOM 5466 C CA . VAL A 1 712 ? 23.021 0.679 3.392 1.00 80.50 712 VAL A CA 1
ATOM 5467 C C . VAL A 1 712 ? 24.339 0.151 2.869 1.00 80.50 712 VAL A C 1
ATOM 5469 O O . VAL A 1 712 ? 25.408 0.586 3.295 1.00 80.50 712 VAL A O 1
ATOM 5472 N N . VAL A 1 713 ? 24.255 -0.828 1.986 1.00 81.06 713 VAL A N 1
ATOM 5473 C CA . VAL A 1 713 ? 25.423 -1.358 1.295 1.00 81.06 713 VAL A CA 1
ATOM 5474 C C . VAL A 1 713 ? 25.524 -0.597 -0.014 1.00 81.06 713 VAL A C 1
ATOM 5476 O O . VAL A 1 713 ? 24.542 -0.516 -0.758 1.00 81.06 713 VAL A O 1
ATOM 5479 N N . GLU A 1 714 ? 26.673 0.016 -0.270 1.00 77.44 714 GLU A N 1
ATOM 5480 C CA . GLU A 1 714 ? 26.921 0.621 -1.570 1.00 77.44 714 GLU A CA 1
ATOM 5481 C C . GLU A 1 714 ? 26.945 -0.469 -2.650 1.00 77.44 714 GLU A C 1
ATOM 5483 O O . GLU A 1 714 ? 27.433 -1.574 -2.399 1.00 77.44 714 GLU A O 1
ATOM 5488 N N . PRO A 1 715 ? 26.424 -0.193 -3.858 1.00 72.62 715 PRO A N 1
ATOM 5489 C CA . PRO A 1 715 ? 26.532 -1.134 -4.963 1.00 72.62 715 PRO A CA 1
ATOM 5490 C C . PRO A 1 715 ? 27.996 -1.495 -5.227 1.00 72.62 715 PRO A C 1
ATOM 5492 O O . PRO A 1 715 ? 28.859 -0.617 -5.218 1.00 72.62 715 PRO A O 1
ATOM 5495 N N . ALA A 1 716 ? 28.271 -2.766 -5.517 1.00 72.62 716 ALA A N 1
ATOM 5496 C CA . ALA A 1 716 ? 29.593 -3.181 -5.971 1.00 72.62 716 ALA A CA 1
ATOM 5497 C C . ALA A 1 716 ? 29.910 -2.505 -7.318 1.00 72.62 716 ALA A C 1
ATOM 5499 O O . ALA A 1 716 ? 29.158 -2.650 -8.282 1.00 72.62 716 ALA A O 1
ATOM 5500 N N . ARG A 1 717 ? 31.011 -1.745 -7.372 1.00 65.69 717 ARG A N 1
ATOM 5501 C CA . ARG A 1 717 ? 31.420 -0.917 -8.527 1.00 65.69 717 ARG A CA 1
ATOM 5502 C C . ARG A 1 717 ? 32.858 -1.181 -8.991 1.00 65.69 717 ARG A C 1
ATOM 5504 O O . ARG A 1 717 ? 33.443 -0.354 -9.669 1.00 65.69 717 ARG A O 1
ATOM 5511 N N . ARG A 1 718 ? 33.489 -2.287 -8.583 1.00 65.06 718 ARG A N 1
ATOM 5512 C CA . ARG A 1 718 ? 34.914 -2.545 -8.892 1.00 65.06 718 ARG A CA 1
ATOM 5513 C C . ARG A 1 718 ? 35.155 -3.724 -9.832 1.00 65.06 718 ARG A C 1
ATOM 5515 O O . ARG A 1 718 ? 36.275 -4.218 -9.902 1.00 65.06 718 ARG A O 1
ATOM 5522 N N . LEU A 1 719 ? 34.131 -4.184 -10.551 1.00 73.56 719 LEU A N 1
ATOM 5523 C CA . LEU A 1 719 ? 34.284 -5.345 -11.422 1.00 73.56 719 LEU A CA 1
ATOM 5524 C C . LEU A 1 719 ? 35.145 -5.013 -12.643 1.00 73.56 719 LEU A C 1
ATOM 5526 O O . LEU A 1 719 ? 34.753 -4.204 -13.484 1.00 73.56 719 LEU A O 1
ATOM 5530 N N . ASP A 1 720 ? 36.280 -5.704 -12.761 1.00 74.19 720 ASP A N 1
ATOM 5531 C CA . ASP A 1 720 ? 37.173 -5.508 -13.895 1.00 74.19 720 ASP A CA 1
ATOM 5532 C C . ASP A 1 720 ? 36.577 -6.079 -15.206 1.00 74.19 720 ASP A C 1
ATOM 5534 O O . ASP A 1 720 ? 36.103 -7.219 -15.228 1.00 74.19 720 ASP A O 1
ATOM 5538 N N . ALA A 1 721 ? 36.625 -5.330 -16.314 1.00 74.38 721 ALA A N 1
ATOM 5539 C CA . ALA A 1 721 ? 36.147 -5.716 -17.642 1.00 74.38 721 ALA A CA 1
ATOM 5540 C C . ALA A 1 721 ? 36.715 -7.052 -18.136 1.00 74.38 721 ALA A C 1
ATOM 5542 O O . ALA A 1 721 ? 36.030 -7.760 -18.872 1.00 74.38 721 ALA A O 1
ATOM 5543 N N . LYS A 1 722 ? 37.913 -7.462 -17.693 1.00 77.00 722 LYS A N 1
ATOM 5544 C CA . LYS A 1 722 ? 38.471 -8.792 -18.017 1.00 77.00 722 LYS A CA 1
ATOM 5545 C C . LYS A 1 722 ? 37.616 -9.963 -17.513 1.00 77.00 722 LYS A C 1
ATOM 5547 O O . LYS A 1 722 ? 37.756 -11.090 -17.995 1.00 77.00 722 LYS A O 1
ATOM 5552 N N . TYR A 1 723 ? 36.764 -9.715 -16.520 1.00 83.94 723 TYR A N 1
ATOM 5553 C CA . TYR A 1 723 ? 35.825 -10.688 -15.970 1.00 83.94 723 TYR A CA 1
ATOM 5554 C C . TYR A 1 723 ? 34.448 -10.624 -16.635 1.00 83.94 723 TYR A C 1
ATOM 5556 O O . TYR A 1 723 ? 33.619 -11.496 -16.376 1.00 83.94 723 TYR A O 1
ATOM 5564 N N . LEU A 1 724 ? 34.189 -9.636 -17.490 1.00 85.69 724 LEU A N 1
ATOM 5565 C CA . LEU A 1 724 ? 32.962 -9.563 -18.270 1.00 85.69 724 LEU A CA 1
ATOM 5566 C C . LEU A 1 724 ? 33.071 -10.456 -19.503 1.00 85.69 724 LEU A C 1
ATOM 5568 O O . LEU A 1 724 ? 34.129 -10.618 -20.110 1.00 85.69 724 LEU A O 1
ATOM 5572 N N . THR A 1 725 ? 31.950 -11.061 -19.866 1.00 87.50 725 THR A N 1
ATOM 5573 C CA . THR A 1 725 ? 31.816 -11.817 -21.109 1.00 87.50 725 THR A CA 1
ATOM 5574 C C . THR A 1 725 ? 31.056 -10.991 -22.137 1.00 87.50 725 THR A C 1
ATOM 5576 O O . THR A 1 725 ? 30.258 -10.127 -21.788 1.00 87.50 725 THR A O 1
ATOM 5579 N N . GLU A 1 726 ? 31.220 -11.319 -23.415 1.00 88.94 726 GLU A N 1
ATOM 5580 C CA . GLU A 1 726 ? 30.416 -10.754 -24.509 1.00 88.94 726 GLU A 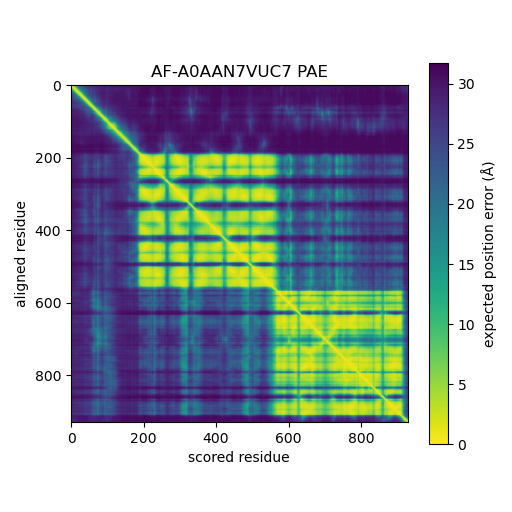CA 1
ATOM 5581 C C . GLU A 1 726 ? 29.013 -11.394 -24.588 1.00 88.94 726 GLU A C 1
ATOM 5583 O O . GLU A 1 726 ? 28.445 -11.533 -25.669 1.00 88.94 726 GLU A O 1
ATOM 5588 N N . ARG A 1 727 ? 28.466 -11.862 -23.455 1.00 90.88 727 ARG A N 1
ATOM 5589 C CA . ARG A 1 727 ? 27.133 -12.469 -23.376 1.00 90.88 727 ARG A CA 1
ATOM 5590 C C . ARG A 1 727 ? 26.164 -11.542 -22.659 1.00 90.88 727 ARG A C 1
ATOM 5592 O O . ARG A 1 727 ? 26.360 -11.251 -21.481 1.00 90.88 727 ARG A O 1
ATOM 5599 N N . ALA A 1 728 ? 25.117 -11.138 -23.363 1.00 94.12 728 ALA A N 1
ATOM 5600 C CA . ALA A 1 728 ? 24.020 -10.335 -22.860 1.00 94.12 728 ALA A CA 1
ATOM 5601 C C . ALA A 1 728 ? 22.936 -11.206 -22.211 1.00 94.12 728 ALA A C 1
ATOM 5603 O O . ALA A 1 728 ? 22.679 -12.342 -22.626 1.00 94.12 728 ALA A O 1
ATOM 5604 N N . LEU A 1 729 ? 22.302 -10.638 -21.191 1.00 95.56 729 LEU A N 1
ATOM 5605 C CA . LEU A 1 729 ? 21.176 -11.198 -20.464 1.00 95.56 729 LEU A CA 1
ATOM 5606 C C . LEU A 1 729 ? 20.098 -10.121 -20.315 1.00 95.56 729 LEU A C 1
ATOM 5608 O O . LEU A 1 729 ? 20.360 -9.066 -19.738 1.00 95.56 729 LEU A O 1
ATOM 5612 N N . LEU A 1 730 ? 18.898 -10.393 -20.819 1.00 96.81 730 LEU A N 1
ATOM 5613 C CA . LEU A 1 730 ? 17.718 -9.559 -20.621 1.00 96.81 730 LEU A CA 1
ATOM 5614 C C . LEU A 1 730 ? 17.113 -9.850 -19.239 1.00 96.81 730 LEU A C 1
ATOM 5616 O O . LEU A 1 730 ? 16.879 -11.013 -18.886 1.00 96.81 730 LEU A O 1
ATOM 5620 N N . VAL A 1 731 ? 16.899 -8.797 -18.452 1.00 94.69 731 VAL A N 1
ATOM 5621 C CA . VAL A 1 731 ? 16.468 -8.859 -17.047 1.00 94.69 731 VAL A CA 1
ATOM 5622 C C . VAL A 1 731 ? 15.285 -7.929 -16.783 1.00 94.69 731 VAL A C 1
ATOM 5624 O O . VAL A 1 731 ? 14.986 -7.089 -17.612 1.00 94.69 731 VAL A O 1
ATOM 5627 N N . ASP A 1 732 ? 14.693 -8.033 -15.589 1.00 91.69 732 ASP A N 1
ATOM 5628 C CA . ASP A 1 732 ? 13.584 -7.189 -15.109 1.00 91.69 732 ASP A CA 1
ATOM 5629 C C . ASP A 1 732 ? 12.281 -7.349 -15.913 1.00 91.69 732 ASP A C 1
ATOM 5631 O O . ASP A 1 732 ? 11.917 -6.557 -16.777 1.00 91.69 732 ASP A O 1
ATOM 5635 N N . PHE A 1 733 ? 11.525 -8.393 -15.565 1.00 92.50 733 PHE A N 1
ATOM 5636 C CA . PHE A 1 733 ? 10.242 -8.711 -16.198 1.00 92.50 733 PHE A CA 1
ATOM 5637 C C . PHE A 1 733 ? 9.053 -8.072 -15.462 1.00 92.50 733 PHE A C 1
ATOM 5639 O O . PHE A 1 733 ? 7.915 -8.529 -15.609 1.00 92.50 733 PHE A O 1
ATOM 5646 N N . GLY A 1 734 ? 9.286 -7.025 -14.662 1.00 88.75 734 GLY A N 1
ATOM 5647 C CA . GLY A 1 734 ? 8.242 -6.345 -13.890 1.00 88.75 734 GLY A CA 1
ATOM 5648 C C . GLY A 1 734 ? 7.149 -5.704 -14.750 1.00 88.75 734 GLY A C 1
ATOM 5649 O O . GLY A 1 734 ? 5.999 -5.618 -14.320 1.00 88.75 734 GLY A O 1
ATOM 5650 N N . GLN A 1 735 ? 7.493 -5.300 -15.977 1.00 90.69 735 GLN A N 1
ATOM 5651 C CA . GLN A 1 735 ? 6.581 -4.700 -16.964 1.00 90.69 735 GLN A CA 1
ATOM 5652 C C . GLN A 1 735 ? 6.167 -5.673 -18.079 1.00 90.69 735 GLN A C 1
ATOM 5654 O O . GLN A 1 735 ? 5.472 -5.281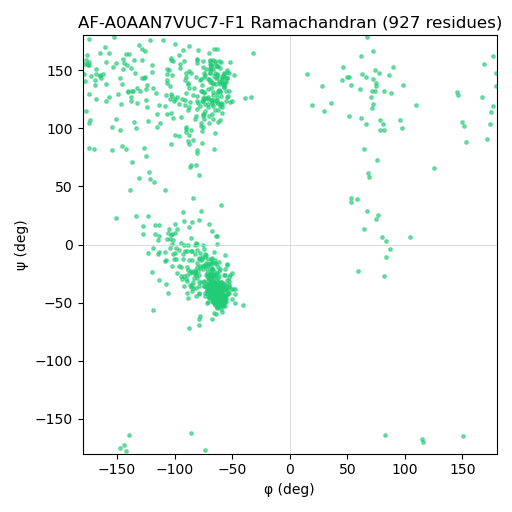 -19.020 1.00 90.69 735 GLN A O 1
ATOM 5659 N N . ALA A 1 736 ? 6.571 -6.941 -17.984 1.00 92.06 736 ALA A N 1
ATOM 5660 C CA . ALA A 1 736 ? 6.307 -7.923 -19.022 1.00 92.06 736 ALA A CA 1
ATOM 5661 C C . ALA A 1 736 ? 4.825 -8.304 -19.078 1.00 92.06 736 ALA A C 1
ATOM 5663 O O . ALA A 1 736 ? 4.139 -8.452 -18.062 1.00 92.06 736 ALA A O 1
ATOM 5664 N N . PHE A 1 737 ? 4.320 -8.511 -20.291 1.00 91.69 737 PHE A N 1
ATOM 5665 C CA . PHE A 1 737 ? 2.916 -8.834 -20.518 1.00 91.69 737 PHE A CA 1
ATOM 5666 C C . PHE A 1 737 ? 2.743 -9.813 -21.679 1.00 91.69 737 PHE A C 1
ATOM 5668 O O . PHE A 1 737 ? 3.609 -9.986 -22.533 1.00 91.69 737 PHE A O 1
ATOM 5675 N N . SER A 1 738 ? 1.593 -10.486 -21.710 1.00 91.31 738 SER A N 1
ATOM 5676 C CA . SER A 1 738 ? 1.237 -11.396 -22.800 1.00 91.31 738 SER A CA 1
ATOM 5677 C C . SER A 1 738 ? 0.491 -10.650 -23.899 1.00 91.31 738 SER A C 1
ATOM 5679 O O . SER A 1 738 ? -0.315 -9.770 -23.608 1.00 91.31 738 SER A O 1
ATOM 5681 N N . PHE A 1 739 ? 0.666 -11.062 -25.155 1.00 92.38 739 PHE A N 1
ATOM 5682 C CA . PHE A 1 739 ? -0.057 -10.486 -26.296 1.00 92.38 739 PHE A CA 1
ATOM 5683 C C . PHE A 1 739 ? -1.581 -10.589 -26.133 1.00 92.38 739 PHE A C 1
ATOM 5685 O O . PHE A 1 739 ? -2.321 -9.769 -26.670 1.00 92.38 739 PHE A O 1
ATOM 5692 N N . ASP A 1 740 ? -2.049 -11.575 -25.364 1.00 88.81 740 ASP A N 1
ATOM 5693 C CA . ASP A 1 740 ? -3.472 -11.799 -25.099 1.00 88.81 740 ASP A CA 1
ATOM 5694 C C . ASP A 1 740 ? -4.040 -10.816 -24.057 1.00 88.81 740 ASP A C 1
ATOM 5696 O O . ASP A 1 740 ? -5.255 -10.701 -23.894 1.00 88.81 740 ASP A O 1
ATOM 5700 N N . LYS A 1 741 ? -3.169 -10.098 -23.338 1.00 88.50 741 LYS A N 1
ATOM 5701 C CA . LYS A 1 741 ? -3.534 -9.121 -22.313 1.00 88.50 741 LYS A CA 1
ATOM 5702 C C . LYS A 1 741 ? -2.590 -7.920 -22.369 1.00 88.50 741 LYS A C 1
ATOM 5704 O O . LYS A 1 741 ? -1.650 -7.819 -21.582 1.00 88.50 741 LYS A O 1
ATOM 5709 N N . LEU A 1 742 ? -2.885 -7.007 -23.291 1.00 87.81 742 LEU A N 1
ATOM 5710 C CA . LEU A 1 742 ? -2.158 -5.747 -23.433 1.00 87.81 742 LEU A CA 1
ATOM 5711 C C . LEU A 1 742 ? -2.303 -4.869 -22.173 1.00 87.81 742 LEU A C 1
ATOM 5713 O O . LEU A 1 742 ? -3.364 -4.894 -21.530 1.00 87.81 742 LEU A O 1
ATOM 5717 N N . PRO A 1 743 ? -1.267 -4.094 -21.809 1.00 87.12 743 PRO A N 1
ATOM 5718 C CA . PRO A 1 743 ? -1.300 -3.225 -20.639 1.00 87.12 743 PRO A CA 1
ATOM 5719 C C . PRO A 1 743 ? -2.268 -2.054 -20.847 1.00 87.12 743 PRO A C 1
ATOM 5721 O O . PRO A 1 743 ? -2.491 -1.589 -21.967 1.00 87.12 743 PRO A O 1
ATOM 5724 N N . GLN A 1 744 ? -2.855 -1.562 -19.754 1.00 81.69 744 GLN A N 1
ATOM 5725 C CA . GLN A 1 744 ? -3.640 -0.327 -19.787 1.00 81.69 744 GLN A CA 1
ATOM 5726 C C . GLN A 1 744 ? -2.704 0.883 -19.749 1.00 81.69 744 GLN A C 1
ATOM 5728 O O . GLN A 1 744 ? -1.596 0.788 -19.238 1.00 81.69 744 GLN A O 1
ATOM 5733 N N . ALA A 1 745 ? -3.180 2.048 -20.198 1.00 77.50 745 ALA A N 1
ATOM 5734 C CA . ALA A 1 745 ? -2.392 3.285 -20.254 1.00 77.50 745 ALA A CA 1
ATOM 5735 C C . ALA A 1 745 ? -1.638 3.624 -18.949 1.00 77.50 745 ALA A C 1
ATOM 5737 O O . ALA A 1 745 ? -0.504 4.083 -18.990 1.00 77.50 745 ALA A O 1
ATOM 5738 N N . LYS A 1 746 ? -2.260 3.373 -17.791 1.00 76.69 746 LYS A N 1
ATOM 5739 C CA . LYS A 1 746 ? -1.684 3.623 -16.457 1.00 76.69 746 LYS A CA 1
ATOM 5740 C C . LYS A 1 746 ? -0.583 2.636 -16.042 1.00 76.69 746 LYS A C 1
ATOM 5742 O O . LYS A 1 746 ? 0.150 2.926 -15.107 1.00 76.69 746 LYS A O 1
ATOM 5747 N N . ASP A 1 747 ? -0.520 1.483 -16.701 1.00 78.56 747 ASP A N 1
ATOM 5748 C CA . ASP A 1 747 ? 0.394 0.382 -16.391 1.00 78.56 747 ASP A CA 1
ATOM 5749 C C . ASP A 1 747 ? 1.594 0.369 -17.362 1.00 78.56 747 ASP A C 1
ATOM 5751 O O . ASP A 1 747 ? 2.406 -0.544 -17.320 1.00 78.56 747 ASP A O 1
ATOM 5755 N N . ILE A 1 748 ? 1.708 1.354 -18.267 1.00 84.12 748 ILE A N 1
ATOM 5756 C CA . ILE A 1 748 ? 2.838 1.478 -19.197 1.00 84.12 748 ILE A CA 1
ATOM 5757 C C . ILE A 1 748 ? 4.006 2.160 -18.472 1.00 84.12 748 ILE A C 1
ATOM 5759 O O . ILE A 1 748 ? 3.957 3.362 -18.212 1.00 84.12 748 ILE A O 1
ATOM 5763 N N . GLY A 1 749 ? 5.050 1.389 -18.156 1.00 83.75 749 GLY A N 1
ATOM 5764 C CA . GLY A 1 749 ? 6.223 1.858 -17.407 1.00 83.75 749 GLY A CA 1
ATOM 5765 C C . GLY A 1 749 ? 7.467 2.230 -18.226 1.00 83.75 749 GLY A C 1
ATOM 5766 O O . GLY A 1 749 ? 8.448 2.664 -17.630 1.00 83.75 749 GLY A O 1
ATOM 5767 N N . ILE A 1 750 ? 7.461 2.067 -19.555 1.00 88.38 750 ILE A N 1
ATOM 5768 C CA . ILE A 1 750 ? 8.658 2.273 -20.393 1.00 88.38 750 ILE A CA 1
ATOM 5769 C C . ILE A 1 750 ? 9.110 3.752 -20.424 1.00 88.38 750 ILE A C 1
ATOM 5771 O O . ILE A 1 750 ? 8.268 4.649 -20.556 1.00 88.38 750 ILE A O 1
ATOM 5775 N N . PRO A 1 751 ? 10.423 4.057 -20.343 1.00 88.69 751 PRO A N 1
ATOM 5776 C CA . PRO A 1 751 ? 10.915 5.428 -20.424 1.00 88.69 751 PRO A CA 1
ATOM 5777 C C . PRO A 1 751 ? 10.583 6.109 -21.756 1.00 88.69 751 PRO A C 1
ATOM 5779 O O . PRO A 1 751 ? 10.745 5.529 -22.830 1.00 88.69 751 PRO A O 1
ATOM 5782 N N . VAL A 1 752 ? 10.221 7.397 -21.691 1.00 86.75 752 VAL A N 1
ATOM 5783 C CA . VAL A 1 752 ? 9.727 8.193 -22.835 1.00 86.75 752 VAL A CA 1
ATOM 5784 C C . VAL A 1 752 ? 10.640 8.175 -24.069 1.00 86.75 752 VAL A C 1
ATOM 5786 O O . VAL A 1 752 ? 10.162 8.230 -25.195 1.00 86.75 752 VAL A O 1
ATOM 5789 N N . MET A 1 753 ? 11.954 8.056 -23.871 1.00 87.50 753 MET A N 1
ATOM 5790 C CA . MET A 1 753 ? 12.954 8.008 -24.945 1.00 87.50 753 MET A CA 1
ATOM 5791 C C . MET A 1 753 ? 12.941 6.708 -25.772 1.00 87.50 753 MET A C 1
ATOM 5793 O O . MET A 1 753 ? 13.436 6.706 -26.896 1.00 87.50 753 MET A O 1
ATOM 5797 N N . TYR A 1 754 ? 12.337 5.631 -25.259 1.00 92.69 754 TYR A N 1
ATOM 5798 C CA . TYR A 1 754 ? 12.119 4.371 -25.985 1.00 92.69 754 TYR A CA 1
ATOM 5799 C C . TYR A 1 754 ? 10.661 4.206 -26.440 1.00 92.69 754 TYR A C 1
ATOM 5801 O O . TYR A 1 754 ? 10.334 3.219 -27.098 1.00 92.69 754 TYR A O 1
ATOM 5809 N N . CYS A 1 755 ? 9.771 5.148 -26.101 1.00 93.19 755 CYS A N 1
ATOM 5810 C CA . CYS A 1 755 ? 8.359 5.057 -26.455 1.00 93.19 755 CYS A CA 1
ATOM 5811 C C . CYS A 1 755 ? 8.150 5.149 -27.966 1.00 93.19 755 CYS A C 1
ATOM 5813 O O . CYS A 1 755 ? 8.594 6.093 -28.620 1.00 93.19 755 CYS A O 1
ATOM 5815 N N . ALA A 1 756 ? 7.362 4.215 -28.489 1.00 95.38 756 ALA A N 1
ATOM 5816 C CA . ALA A 1 756 ? 6.821 4.315 -29.831 1.00 95.38 756 ALA A CA 1
ATOM 5817 C C . ALA A 1 756 ? 5.786 5.461 -29.933 1.00 95.38 756 ALA A C 1
ATOM 5819 O O . ALA A 1 756 ? 5.120 5.786 -28.941 1.00 95.38 756 ALA A O 1
ATOM 5820 N N . PRO A 1 757 ? 5.575 6.045 -31.124 1.00 95.06 757 PRO A N 1
ATOM 5821 C CA . PRO A 1 757 ? 4.595 7.111 -31.330 1.00 95.06 757 PRO A CA 1
ATOM 5822 C C . PRO A 1 757 ? 3.171 6.752 -30.874 1.00 95.06 757 PRO A C 1
ATOM 5824 O O . PRO A 1 757 ? 2.501 7.569 -30.249 1.00 95.06 757 PRO A O 1
ATOM 5827 N N . GLU A 1 758 ? 2.702 5.527 -31.110 1.00 95.12 758 GLU A N 1
ATOM 5828 C CA . GLU A 1 758 ? 1.378 5.069 -30.669 1.00 95.12 758 GLU A CA 1
ATOM 5829 C C . GLU A 1 758 ? 1.243 4.985 -29.139 1.00 95.12 758 GLU A C 1
ATOM 5831 O O . GLU A 1 758 ? 0.149 5.175 -28.605 1.00 95.12 758 GLU A O 1
ATOM 5836 N N . ILE A 1 759 ? 2.345 4.785 -28.409 1.00 93.50 759 ILE A N 1
ATOM 5837 C CA . ILE A 1 759 ? 2.342 4.882 -26.945 1.00 93.50 759 ILE A CA 1
ATOM 5838 C C . ILE A 1 759 ? 2.161 6.351 -26.544 1.00 93.50 759 ILE A C 1
ATOM 5840 O O . ILE A 1 759 ? 1.323 6.659 -25.698 1.00 93.50 759 ILE A O 1
ATOM 5844 N N . ILE A 1 760 ? 2.895 7.265 -27.187 1.00 91.56 760 ILE A N 1
ATOM 5845 C CA . ILE A 1 760 ? 2.854 8.705 -26.888 1.00 91.56 760 ILE A CA 1
ATOM 5846 C C . ILE A 1 760 ? 1.477 9.309 -27.193 1.00 91.56 760 ILE A C 1
ATOM 5848 O O . ILE A 1 760 ? 0.947 10.068 -26.383 1.00 91.56 760 ILE A O 1
ATOM 5852 N N . PHE A 1 761 ? 0.900 8.988 -28.353 1.00 92.06 761 PHE A N 1
ATOM 5853 C CA . PHE A 1 761 ? -0.324 9.625 -28.845 1.00 92.06 761 PHE A CA 1
ATOM 5854 C C . PHE A 1 761 ? -1.609 8.876 -28.491 1.00 92.06 761 PHE A C 1
ATOM 5856 O O . PHE A 1 761 ? -2.667 9.498 -28.411 1.00 92.06 761 PHE A O 1
ATOM 5863 N N . GLU A 1 762 ? -1.550 7.557 -28.298 1.00 91.38 762 GLU A N 1
ATOM 5864 C CA . GLU A 1 762 ? -2.746 6.729 -28.084 1.00 91.38 762 GLU A CA 1
ATOM 5865 C C . GLU A 1 762 ? -2.710 5.943 -26.771 1.00 91.38 762 GLU A C 1
ATOM 5867 O O . GLU A 1 762 ? -3.708 5.312 -26.422 1.00 91.38 762 GLU A O 1
ATOM 5872 N N . SER A 1 763 ? -1.586 5.966 -26.045 1.00 91.88 763 SER A N 1
ATOM 5873 C CA . SER A 1 763 ? -1.369 5.176 -24.825 1.00 91.88 763 SER A CA 1
ATOM 5874 C C . SER A 1 763 ? -1.640 3.682 -25.025 1.00 91.88 763 SER A C 1
ATOM 5876 O O . SER A 1 763 ? -2.174 3.008 -24.140 1.00 91.88 763 SER A O 1
ATOM 5878 N N . LYS A 1 764 ? -1.282 3.163 -26.206 1.00 91.69 764 LYS A N 1
ATOM 5879 C CA . LYS A 1 764 ? -1.406 1.747 -26.564 1.00 91.69 764 LYS A CA 1
ATOM 5880 C C . LYS A 1 764 ? -0.026 1.136 -26.733 1.00 91.69 764 LYS A C 1
ATOM 5882 O O . LYS A 1 764 ? 0.724 1.553 -27.608 1.00 91.69 764 LYS A O 1
ATOM 5887 N N . TYR A 1 765 ? 0.270 0.117 -25.933 1.00 93.19 765 TYR A N 1
ATOM 5888 C CA . TYR A 1 765 ? 1.461 -0.705 -26.109 1.00 93.19 765 TYR A CA 1
ATOM 5889 C C . TYR A 1 765 ? 1.090 -1.979 -26.872 1.00 93.19 765 TYR A C 1
ATOM 5891 O O . TYR A 1 765 ? 0.184 -2.713 -26.471 1.00 93.19 765 TYR A O 1
ATOM 5899 N N . THR A 1 766 ? 1.805 -2.253 -27.960 1.00 93.44 766 THR A N 1
ATOM 5900 C CA . THR A 1 766 ? 1.654 -3.467 -28.774 1.00 93.44 766 THR A CA 1
ATOM 5901 C C . THR A 1 766 ? 3.004 -4.164 -28.979 1.00 93.44 766 THR A C 1
ATOM 5903 O O . THR A 1 766 ? 4.043 -3.551 -28.734 1.00 93.44 766 THR A O 1
ATOM 5906 N N . PRO A 1 767 ? 3.039 -5.410 -29.484 1.00 95.00 767 PRO A N 1
ATOM 5907 C CA . PRO A 1 767 ? 4.300 -6.055 -29.860 1.00 95.00 767 PRO A CA 1
ATOM 5908 C C . PRO A 1 767 ? 5.125 -5.247 -30.872 1.00 95.00 767 PRO A C 1
ATOM 5910 O O . PRO A 1 767 ? 6.346 -5.203 -30.779 1.00 95.00 767 PRO A O 1
ATOM 5913 N N . ALA A 1 768 ? 4.469 -4.530 -31.790 1.00 96.56 768 ALA A N 1
ATOM 5914 C CA . ALA A 1 768 ? 5.135 -3.621 -32.723 1.00 96.56 768 ALA A CA 1
ATOM 5915 C C . ALA A 1 768 ? 5.731 -2.381 -32.028 1.00 96.56 768 ALA A C 1
ATOM 5917 O O . ALA A 1 768 ? 6.695 -1.795 -32.525 1.00 96.56 768 ALA A O 1
ATOM 5918 N N . SER A 1 769 ? 5.196 -1.984 -30.871 1.00 96.75 769 SER A N 1
ATOM 5919 C CA . SER A 1 769 ? 5.775 -0.930 -30.031 1.00 96.75 769 SER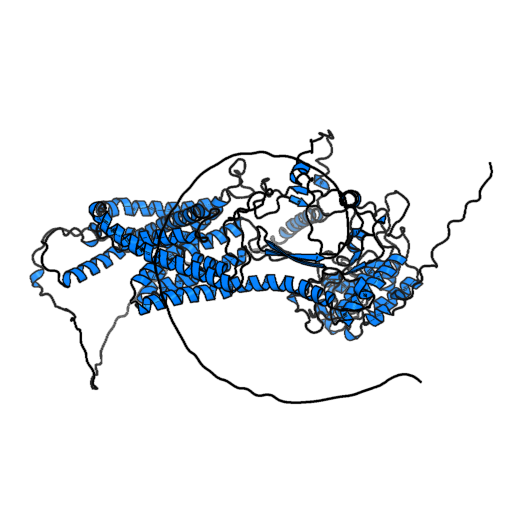 A CA 1
ATOM 5920 C C . SER A 1 769 ? 7.090 -1.380 -29.390 1.00 96.75 769 SER A C 1
ATOM 5922 O O . SER A 1 769 ? 8.006 -0.574 -29.265 1.00 96.75 769 SER A O 1
ATOM 5924 N N . GLU A 1 770 ? 7.230 -2.669 -29.065 1.00 97.00 770 GLU A N 1
ATOM 5925 C CA . GLU A 1 770 ? 8.493 -3.233 -28.569 1.00 97.00 770 GLU A CA 1
ATOM 5926 C C . GLU A 1 770 ? 9.577 -3.324 -29.654 1.00 97.00 770 GLU A C 1
ATOM 5928 O O . GLU A 1 770 ? 10.765 -3.231 -29.366 1.00 97.00 770 GLU A O 1
ATOM 5933 N N . ILE A 1 771 ? 9.192 -3.438 -30.930 1.00 98.25 771 ILE A N 1
ATOM 5934 C CA . ILE A 1 771 ? 10.151 -3.337 -32.042 1.00 98.25 771 ILE A CA 1
ATOM 5935 C C . ILE A 1 771 ? 10.750 -1.926 -32.122 1.00 98.25 771 ILE A C 1
ATOM 5937 O O . ILE A 1 771 ? 11.934 -1.774 -32.422 1.00 98.25 771 ILE A O 1
ATOM 5941 N N . TRP A 1 772 ? 9.965 -0.890 -31.814 1.00 97.88 772 TRP A N 1
ATOM 5942 C CA . TRP A 1 772 ? 10.476 0.479 -31.749 1.00 97.88 772 TRP A CA 1
ATOM 5943 C C . TRP A 1 772 ? 11.489 0.646 -30.612 1.00 97.88 772 TRP A C 1
ATOM 5945 O O . TRP A 1 772 ? 12.576 1.180 -30.831 1.00 97.88 772 TRP A O 1
ATOM 5955 N N . SER A 1 773 ? 11.173 0.159 -29.408 1.00 97.25 773 SER A N 1
ATOM 5956 C CA . SER A 1 773 ? 12.115 0.215 -28.284 1.00 97.25 773 SER A CA 1
ATOM 5957 C C . SER A 1 773 ? 13.368 -0.626 -28.545 1.00 97.25 773 SER A C 1
ATOM 5959 O O . SER A 1 773 ? 14.467 -0.183 -28.215 1.00 97.25 773 SER A O 1
ATOM 5961 N N . LEU A 1 774 ? 13.233 -1.774 -29.221 1.00 98.12 774 LEU A N 1
ATOM 5962 C CA . LEU A 1 774 ? 14.362 -2.579 -29.689 1.00 98.12 774 LEU A CA 1
ATOM 5963 C C . LEU A 1 774 ? 15.248 -1.779 -30.650 1.00 98.12 774 LEU A C 1
ATOM 5965 O O . LEU A 1 774 ? 16.458 -1.778 -30.476 1.00 98.12 774 LEU A O 1
ATOM 5969 N N . ALA A 1 775 ? 14.683 -1.043 -31.611 1.00 97.69 775 ALA A N 1
ATOM 5970 C CA . ALA A 1 775 ? 15.467 -0.195 -32.513 1.00 97.69 775 ALA A CA 1
ATOM 5971 C C . ALA A 1 775 ? 16.255 0.888 -31.761 1.00 97.69 775 ALA A C 1
ATOM 5973 O O . ALA A 1 775 ? 17.437 1.094 -32.040 1.00 97.69 775 ALA A O 1
ATOM 5974 N N . CYS A 1 776 ? 15.629 1.535 -30.771 1.00 96.44 776 CYS A N 1
ATOM 5975 C CA . CYS A 1 776 ? 16.319 2.486 -29.902 1.00 96.44 776 CYS A CA 1
ATOM 5976 C C . CYS A 1 776 ? 17.471 1.824 -29.131 1.00 96.44 776 CYS A C 1
ATOM 5978 O O . CYS A 1 776 ? 18.564 2.386 -29.073 1.00 96.44 776 CYS A O 1
ATOM 5980 N N . ALA A 1 777 ? 17.250 0.625 -28.583 1.00 96.00 777 ALA A N 1
ATOM 5981 C CA . ALA A 1 777 ? 18.275 -0.133 -27.871 1.00 96.00 777 ALA A CA 1
ATOM 5982 C C . ALA A 1 777 ? 19.436 -0.545 -28.794 1.00 96.00 777 ALA A C 1
ATOM 5984 O O . ALA A 1 777 ? 20.591 -0.383 -28.416 1.00 96.00 777 ALA A O 1
ATOM 5985 N N . LEU A 1 778 ? 19.155 -1.019 -30.013 1.00 96.06 778 LEU A N 1
ATOM 5986 C CA . LEU A 1 778 ? 20.180 -1.399 -30.994 1.00 96.06 778 LEU A CA 1
ATOM 5987 C C . LEU A 1 778 ? 21.027 -0.201 -31.440 1.00 96.06 778 LEU A C 1
ATOM 5989 O O . LEU A 1 778 ? 22.252 -0.311 -31.510 1.00 96.06 778 LEU A O 1
ATOM 5993 N N . PHE A 1 779 ? 20.395 0.953 -31.686 1.00 94.38 779 PHE A N 1
ATOM 5994 C CA . PHE A 1 779 ? 21.125 2.193 -31.954 1.00 94.38 779 PHE A CA 1
ATOM 5995 C C . PHE A 1 779 ? 22.048 2.539 -30.787 1.00 94.38 779 PHE A C 1
ATOM 5997 O O . PHE A 1 779 ? 23.232 2.798 -30.983 1.00 94.38 779 PHE A O 1
ATOM 6004 N N . GLU A 1 780 ? 21.527 2.489 -29.564 1.00 92.00 780 GLU A N 1
ATOM 6005 C CA . GLU A 1 780 ? 22.278 2.857 -28.371 1.00 92.00 780 GLU A CA 1
ATOM 6006 C C . GLU A 1 780 ? 23.442 1.903 -28.067 1.00 92.00 780 GLU A C 1
ATOM 6008 O O . GLU A 1 780 ? 24.496 2.370 -27.645 1.00 92.00 780 GLU A O 1
ATOM 6013 N N . VAL A 1 781 ? 23.309 0.597 -28.333 1.00 91.81 781 VAL A N 1
ATOM 6014 C CA . VAL A 1 781 ? 24.419 -0.371 -28.200 1.00 91.81 781 VAL A CA 1
ATOM 6015 C C . VAL A 1 781 ? 25.589 0.015 -29.103 1.00 91.81 781 VAL A C 1
ATOM 6017 O O . VAL A 1 781 ? 26.752 -0.142 -28.723 1.00 91.81 781 VAL A O 1
ATOM 6020 N N . ARG A 1 782 ? 25.297 0.524 -30.305 1.00 90.12 782 ARG A N 1
ATOM 6021 C CA . ARG A 1 782 ? 26.329 0.917 -31.267 1.00 90.12 782 ARG A CA 1
ATOM 6022 C C . ARG A 1 782 ? 26.873 2.325 -31.025 1.00 90.12 782 ARG A C 1
ATOM 6024 O O . ARG A 1 782 ? 28.071 2.541 -31.216 1.00 90.12 782 ARG A O 1
ATOM 6031 N N . ALA A 1 783 ? 26.009 3.260 -30.632 1.00 86.25 783 ALA A N 1
ATOM 6032 C CA . ALA A 1 783 ? 26.329 4.678 -30.489 1.00 86.25 783 ALA A CA 1
ATOM 6033 C C . ALA A 1 783 ? 26.858 5.060 -29.095 1.00 86.25 783 ALA A C 1
ATOM 6035 O O . ALA A 1 783 ? 27.602 6.026 -28.966 1.00 86.25 783 ALA A O 1
ATOM 6036 N N . GLY A 1 784 ? 26.496 4.314 -28.045 1.00 82.25 784 GLY A N 1
ATOM 6037 C CA . GLY A 1 784 ? 26.750 4.676 -26.642 1.00 82.25 784 GLY A CA 1
ATOM 6038 C C . GLY A 1 784 ? 25.703 5.633 -26.049 1.00 82.25 784 GLY A C 1
ATOM 6039 O O . GLY A 1 784 ? 25.644 5.842 -24.835 1.00 82.25 784 GLY A O 1
ATOM 6040 N N . ASN A 1 785 ? 24.834 6.202 -26.886 1.00 82.31 785 ASN A N 1
ATOM 6041 C CA . ASN A 1 785 ? 23.762 7.117 -26.508 1.00 82.31 785 ASN A CA 1
ATOM 6042 C C . ASN A 1 785 ? 22.464 6.802 -27.259 1.00 82.31 785 ASN A C 1
ATOM 6044 O O . ASN A 1 785 ? 22.469 6.283 -28.371 1.00 82.31 785 ASN A O 1
ATOM 6048 N N . SER A 1 786 ? 21.335 7.123 -26.630 1.00 86.19 786 SER A N 1
ATOM 6049 C CA . SER A 1 786 ? 20.010 6.910 -27.218 1.00 86.19 786 SER A CA 1
ATOM 6050 C C . SER A 1 786 ? 19.803 7.797 -28.454 1.00 86.19 786 SER A C 1
ATOM 6052 O O . SER A 1 786 ? 20.243 8.953 -28.427 1.00 86.19 786 SER A O 1
ATOM 6054 N N . PRO A 1 787 ? 19.083 7.316 -29.492 1.00 87.00 787 PRO A N 1
ATOM 6055 C CA . PRO A 1 787 ? 18.763 8.128 -30.671 1.00 87.00 787 PRO A CA 1
ATOM 6056 C C . PRO A 1 787 ? 17.835 9.303 -30.340 1.00 87.00 787 PRO A C 1
ATOM 6058 O O . PRO A 1 787 ? 17.814 10.301 -31.055 1.00 87.00 787 PRO A O 1
ATOM 6061 N N . PHE A 1 788 ? 17.080 9.194 -29.243 1.00 89.00 788 PHE A N 1
ATOM 6062 C CA . PHE A 1 788 ? 16.223 10.252 -28.721 1.00 89.00 788 PHE A CA 1
ATOM 6063 C C . PHE A 1 788 ? 16.581 10.528 -27.261 1.00 89.00 788 PHE A C 1
ATOM 6065 O O . PHE A 1 788 ? 16.725 9.602 -26.460 1.00 89.00 788 PHE A O 1
ATOM 6072 N N . SER A 1 789 ? 16.715 11.793 -26.881 1.00 81.38 789 SER A N 1
ATOM 6073 C CA . SER A 1 789 ? 17.078 12.192 -25.517 1.00 81.38 789 SER A CA 1
ATOM 6074 C C . SER A 1 789 ? 16.092 13.213 -24.962 1.00 81.38 789 SER A C 1
ATOM 6076 O O . SER A 1 789 ? 15.603 14.066 -25.693 1.00 81.38 789 SER A O 1
ATOM 6078 N N . SER A 1 790 ? 15.776 13.151 -23.668 1.00 75.44 790 SER A N 1
ATOM 6079 C CA . SER A 1 790 ? 14.961 14.188 -23.029 1.00 75.44 790 SER A CA 1
ATOM 6080 C C . SER A 1 790 ? 15.680 14.771 -21.821 1.00 75.44 790 SER A C 1
ATOM 6082 O O . SER A 1 790 ? 16.068 14.047 -20.906 1.00 75.44 790 SER A O 1
ATOM 6084 N N . LEU A 1 791 ? 15.859 16.094 -21.824 1.00 61.16 791 LEU A N 1
ATOM 6085 C CA . LEU A 1 791 ? 16.545 16.833 -20.760 1.00 61.16 791 LEU A CA 1
ATOM 6086 C C . LEU A 1 791 ? 15.560 17.298 -19.673 1.00 61.16 791 LEU A C 1
ATOM 6088 O O . LEU A 1 791 ? 15.935 17.437 -18.501 1.00 61.16 791 LEU A O 1
ATOM 6092 N N . MET A 1 792 ? 14.301 17.546 -20.062 1.00 57.47 792 MET A N 1
ATOM 6093 C CA . MET A 1 792 ? 13.220 17.986 -19.169 1.00 57.47 792 MET A CA 1
ATOM 6094 C C . MET A 1 792 ? 12.076 16.969 -19.012 1.00 57.47 792 MET A C 1
ATOM 6096 O O . MET A 1 792 ? 11.116 17.254 -18.300 1.00 57.47 792 MET A O 1
ATOM 6100 N N . GLY A 1 793 ? 12.190 15.778 -19.610 1.00 56.81 793 GLY A N 1
ATOM 6101 C CA . GLY A 1 793 ? 11.280 14.643 -19.405 1.00 56.81 793 GLY A CA 1
ATOM 6102 C C . GLY A 1 793 ? 9.931 14.744 -20.126 1.00 56.81 793 GLY A C 1
ATOM 6103 O O . GLY A 1 793 ? 8.955 14.168 -19.653 1.00 56.81 793 GLY A O 1
ATOM 6104 N N . GLY A 1 794 ? 9.838 15.497 -21.226 1.00 74.25 794 GLY A N 1
ATOM 6105 C CA . GLY A 1 794 ? 8.576 15.754 -21.931 1.00 74.25 794 GLY A CA 1
ATOM 6106 C C . GLY A 1 794 ? 8.439 15.010 -23.262 1.00 74.25 794 GLY A C 1
ATOM 6107 O O . GLY A 1 794 ? 9.372 15.001 -24.061 1.00 74.25 794 GLY A O 1
ATOM 6108 N N . ASN A 1 795 ? 7.239 14.482 -23.548 1.00 84.56 795 ASN A N 1
ATOM 6109 C CA . ASN A 1 795 ? 6.909 13.810 -24.819 1.00 84.56 795 ASN A CA 1
ATOM 6110 C C . ASN A 1 795 ? 7.238 14.669 -26.051 1.00 84.56 795 ASN A C 1
ATOM 6112 O O . ASN A 1 795 ? 7.685 14.144 -27.065 1.00 84.56 795 ASN A O 1
ATOM 6116 N N . ASP A 1 796 ? 7.055 15.990 -25.962 1.00 86.81 796 ASP A N 1
ATOM 6117 C CA . ASP A 1 796 ? 7.311 16.902 -27.078 1.00 86.81 796 ASP A CA 1
ATOM 6118 C C . ASP A 1 796 ? 8.772 16.885 -27.543 1.00 86.81 796 ASP A C 1
ATOM 6120 O O . ASP A 1 796 ? 9.010 16.918 -28.743 1.00 86.81 796 ASP A O 1
ATOM 6124 N N . GLU A 1 797 ? 9.749 16.810 -26.631 1.00 86.56 797 GLU A N 1
ATOM 6125 C CA . GLU A 1 797 ? 11.177 16.791 -27.000 1.00 86.56 797 GLU A CA 1
ATOM 6126 C C . GLU A 1 797 ? 11.512 15.562 -27.845 1.00 86.56 797 GLU A C 1
ATOM 6128 O O . GLU A 1 797 ? 12.253 15.657 -28.825 1.00 86.56 797 GLU A O 1
ATOM 6133 N N . ILE A 1 798 ? 10.932 14.420 -27.477 1.00 90.25 798 ILE A N 1
ATOM 6134 C CA . ILE A 1 798 ? 11.113 13.156 -28.184 1.00 90.25 798 ILE A CA 1
ATOM 6135 C C . ILE A 1 798 ? 10.412 13.206 -29.542 1.00 90.25 798 ILE A C 1
ATOM 6137 O O . ILE A 1 798 ? 11.025 12.872 -30.550 1.00 90.25 798 ILE A O 1
ATOM 6141 N N . VAL A 1 799 ? 9.169 13.693 -29.600 1.00 92.12 799 VAL A N 1
ATOM 6142 C CA . VAL A 1 799 ? 8.428 13.829 -30.865 1.00 92.12 799 VAL A CA 1
ATOM 6143 C C . VAL A 1 799 ? 9.140 14.780 -31.832 1.00 92.12 799 VAL A C 1
ATOM 6145 O O . VAL A 1 799 ? 9.206 14.490 -33.025 1.00 92.12 799 VAL A O 1
ATOM 6148 N N . ILE A 1 800 ? 9.723 15.879 -31.338 1.00 89.75 800 ILE A N 1
ATOM 6149 C CA . ILE A 1 800 ? 10.548 16.784 -32.153 1.00 89.75 800 ILE A CA 1
ATOM 6150 C C . ILE A 1 800 ? 11.710 16.007 -32.774 1.00 89.75 800 ILE A C 1
ATOM 6152 O O . ILE A 1 800 ? 11.848 16.029 -33.993 1.00 89.75 800 ILE A O 1
ATOM 6156 N N . GLN A 1 801 ? 12.485 15.269 -31.976 1.00 90.44 801 GLN A N 1
ATOM 6157 C CA . GLN A 1 801 ? 13.628 14.492 -32.473 1.00 90.44 801 GLN A CA 1
ATOM 6158 C C . GLN A 1 801 ? 13.218 13.374 -33.437 1.00 90.44 801 GLN A C 1
ATOM 6160 O O . GLN A 1 801 ? 13.885 13.157 -34.446 1.00 90.44 801 GLN A O 1
ATOM 6165 N N . MET A 1 802 ? 12.082 12.714 -33.194 1.00 93.19 802 MET A N 1
ATOM 6166 C CA . MET A 1 802 ? 11.516 11.743 -34.133 1.00 93.19 802 MET A CA 1
ATOM 6167 C C . MET A 1 802 ? 11.241 12.392 -35.497 1.00 93.19 802 MET A C 1
ATOM 6169 O O . MET A 1 802 ? 11.595 11.821 -36.526 1.00 93.19 802 MET A O 1
ATOM 6173 N N . VAL A 1 803 ? 10.657 13.597 -35.521 1.00 93.25 803 VAL A N 1
ATOM 6174 C CA . VAL A 1 803 ? 10.390 14.336 -36.768 1.00 93.25 803 VAL A CA 1
ATOM 6175 C C . VAL A 1 803 ? 11.679 14.848 -37.414 1.00 93.25 803 VAL A C 1
ATOM 6177 O O . VAL A 1 803 ? 11.797 14.795 -38.634 1.00 93.25 803 VAL A O 1
ATOM 6180 N N . GLN A 1 804 ? 12.668 15.283 -36.627 1.00 90.12 804 GLN A N 1
ATOM 6181 C CA . GLN A 1 804 ? 13.987 15.684 -37.138 1.00 90.12 804 GLN A CA 1
ATOM 6182 C C . GLN A 1 804 ? 14.714 14.531 -37.839 1.00 90.12 804 GLN A C 1
ATOM 6184 O O . GLN A 1 804 ? 15.382 14.769 -38.841 1.00 90.12 804 GLN A O 1
ATOM 6189 N N . MET A 1 805 ? 14.564 13.305 -37.325 1.00 90.19 805 MET A N 1
ATOM 6190 C CA . MET A 1 805 ? 15.232 12.113 -37.849 1.00 90.19 805 MET A CA 1
ATOM 6191 C C . MET A 1 805 ? 14.491 11.456 -39.016 1.00 90.19 805 MET A C 1
ATOM 6193 O O . MET A 1 805 ? 15.118 10.965 -39.955 1.00 90.19 805 MET A O 1
ATOM 6197 N N . LYS A 1 806 ? 13.156 11.397 -38.945 1.00 91.94 806 LYS A N 1
ATOM 6198 C CA . LYS A 1 806 ? 12.320 10.607 -39.865 1.00 91.94 806 LYS A CA 1
ATOM 6199 C C . LYS A 1 806 ? 11.398 11.427 -40.764 1.00 91.94 806 LYS A C 1
ATOM 6201 O O . LYS A 1 806 ? 10.743 10.860 -41.639 1.00 91.94 806 LYS A O 1
ATOM 6206 N N . GLY A 1 807 ? 11.303 12.731 -40.544 1.00 90.81 807 GLY A N 1
ATOM 6207 C CA . GLY A 1 807 ? 10.359 13.600 -41.234 1.00 90.81 807 GLY A CA 1
ATOM 6208 C C . GLY A 1 807 ? 8.954 13.580 -40.626 1.00 90.81 807 GLY A C 1
ATOM 6209 O O . GLY A 1 807 ? 8.730 13.177 -39.486 1.00 90.81 807 GLY A O 1
ATOM 6210 N N . ARG A 1 808 ? 7.978 14.081 -41.387 1.00 93.75 808 ARG A N 1
ATOM 6211 C CA . ARG A 1 808 ? 6.621 14.364 -40.894 1.00 93.75 808 ARG A CA 1
ATOM 6212 C C . ARG A 1 808 ? 5.900 13.111 -40.369 1.00 93.75 808 ARG A C 1
ATOM 6214 O O . ARG A 1 808 ? 5.897 12.071 -41.026 1.00 93.75 808 ARG A O 1
ATOM 6221 N N . LEU A 1 809 ? 5.197 13.255 -39.240 1.00 95.38 809 LEU A N 1
ATOM 6222 C CA . LEU A 1 809 ? 4.299 12.222 -38.703 1.00 95.38 809 LEU A CA 1
ATOM 6223 C C . LEU A 1 809 ? 3.100 11.953 -39.641 1.00 95.38 809 LEU A C 1
ATOM 6225 O O . LEU A 1 809 ? 2.681 12.847 -40.389 1.00 95.38 809 LEU A O 1
ATOM 6229 N N . PRO A 1 810 ? 2.461 10.772 -39.530 1.00 95.94 810 PRO A N 1
ATOM 6230 C CA . PRO A 1 810 ? 1.141 10.521 -40.098 1.00 95.94 810 PRO A CA 1
ATOM 6231 C C . PRO A 1 810 ? 0.104 11.545 -39.630 1.00 95.94 810 PRO A C 1
ATOM 6233 O O . PRO A 1 810 ? 0.131 12.007 -38.487 1.00 95.94 810 PRO A O 1
ATOM 6236 N N . ASP A 1 811 ? -0.870 11.844 -40.491 1.00 94.62 811 ASP A N 1
ATOM 6237 C CA . ASP A 1 811 ? -1.861 12.907 -40.276 1.00 94.62 811 ASP A CA 1
ATOM 6238 C C . ASP A 1 811 ? -2.597 12.827 -38.933 1.00 94.62 811 ASP A C 1
ATOM 6240 O O . ASP A 1 811 ? -2.879 13.866 -38.333 1.00 94.62 811 ASP A O 1
ATOM 6244 N N . ARG A 1 812 ? -2.899 11.615 -38.443 1.00 94.62 812 ARG A N 1
ATOM 6245 C CA . ARG A 1 812 ? -3.607 11.434 -37.166 1.00 94.62 812 ARG A CA 1
ATOM 6246 C C . ARG A 1 812 ? -2.806 11.968 -35.976 1.00 94.62 812 ARG A C 1
ATOM 6248 O O . ARG A 1 812 ? -3.368 12.658 -35.132 1.00 94.62 812 ARG A O 1
ATOM 6255 N N . TRP A 1 813 ? -1.502 11.706 -35.940 1.00 95.44 813 TRP A N 1
ATOM 6256 C CA . TRP A 1 813 ? -0.619 12.138 -34.858 1.00 95.44 813 TRP A CA 1
ATOM 6257 C C . TRP A 1 813 ? -0.123 13.558 -35.096 1.00 95.44 813 TRP A C 1
ATOM 6259 O O . TRP A 1 813 ? -0.051 14.346 -34.158 1.00 95.44 813 TRP A O 1
ATOM 6269 N N . TRP A 1 814 ? 0.107 13.930 -36.361 1.00 95.19 814 TRP A N 1
ATOM 6270 C CA . TRP A 1 814 ? 0.442 15.299 -36.732 1.00 95.19 814 TRP A CA 1
ATOM 6271 C C . TRP A 1 814 ? -0.635 16.275 -36.258 1.00 95.19 814 TRP A C 1
ATOM 6273 O O . TRP A 1 814 ? -0.330 17.244 -35.578 1.00 95.19 814 TRP A O 1
ATOM 6283 N N . ARG A 1 815 ? -1.919 16.006 -36.525 1.00 92.19 815 ARG A N 1
ATOM 6284 C CA . ARG A 1 815 ? -3.005 16.898 -36.084 1.00 92.19 815 ARG A CA 1
ATOM 6285 C C . ARG A 1 815 ? -3.204 16.904 -34.570 1.00 92.19 815 ARG A C 1
ATOM 6287 O O . ARG A 1 815 ? -3.551 17.955 -34.040 1.00 92.19 815 ARG A O 1
ATOM 6294 N N . ALA A 1 816 ? -2.976 15.771 -33.905 1.00 91.25 816 ALA A N 1
ATOM 6295 C CA . ALA A 1 816 ? -3.073 15.646 -32.451 1.00 91.25 816 ALA A CA 1
ATOM 6296 C C . ALA A 1 816 ? -1.931 16.357 -31.701 1.00 91.25 816 ALA A C 1
ATOM 6298 O O . ALA A 1 816 ? -2.044 16.606 -30.504 1.00 91.25 816 ALA A O 1
ATOM 6299 N N . TRP A 1 817 ? -0.832 16.689 -32.384 1.00 93.06 817 TRP A N 1
ATOM 6300 C CA . TRP A 1 817 ? 0.314 17.342 -31.769 1.00 93.06 817 TRP A CA 1
ATOM 6301 C C . TRP A 1 817 ? 0.214 18.873 -31.824 1.00 93.06 817 TRP A C 1
ATOM 6303 O O . TRP A 1 817 ? 0.581 19.505 -32.819 1.00 93.06 817 TRP A O 1
ATOM 6313 N N . ASP A 1 818 ? -0.265 19.491 -30.744 1.00 87.44 818 ASP A N 1
ATOM 6314 C CA . ASP A 1 818 ? -0.531 20.939 -30.688 1.00 87.44 818 ASP A CA 1
ATOM 6315 C C . ASP A 1 818 ? 0.723 21.810 -30.845 1.00 87.44 818 ASP A C 1
ATOM 6317 O O . ASP A 1 818 ? 0.673 22.879 -31.454 1.00 87.44 818 ASP A O 1
ATOM 6321 N N . LYS A 1 819 ? 1.875 21.361 -30.331 1.00 86.50 819 LYS A N 1
ATOM 6322 C CA . LYS A 1 819 ? 3.116 22.150 -30.372 1.00 86.50 819 LYS A CA 1
ATOM 6323 C C . LYS A 1 819 ? 3.843 22.087 -31.712 1.00 86.50 819 LYS A C 1
ATOM 6325 O O . LYS A 1 819 ? 4.813 22.821 -31.888 1.00 86.50 819 LYS A O 1
ATOM 6330 N N . ARG A 1 820 ? 3.379 21.285 -32.678 1.00 88.62 820 ARG A N 1
ATOM 6331 C CA . ARG A 1 820 ? 4.050 21.113 -33.978 1.00 88.62 820 ARG A CA 1
ATOM 6332 C C . ARG A 1 820 ? 4.339 22.437 -34.686 1.00 88.62 820 ARG A C 1
ATOM 6334 O O . ARG A 1 820 ? 5.439 22.622 -35.186 1.00 88.62 820 ARG A O 1
ATOM 6341 N N . SER A 1 821 ? 3.392 23.382 -34.663 1.00 87.25 821 SER A N 1
ATOM 6342 C CA . SER A 1 821 ? 3.479 24.653 -35.395 1.00 87.25 821 SER A CA 1
ATOM 6343 C C . SER A 1 821 ? 4.483 25.633 -34.791 1.00 87.25 821 SER A C 1
ATOM 634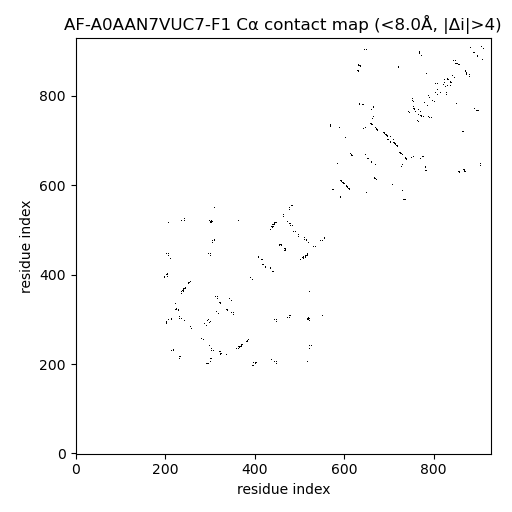5 O O . SER A 1 821 ? 4.744 26.677 -35.378 1.00 87.25 821 SER A O 1
ATOM 6347 N N . VAL A 1 822 ? 5.013 25.328 -33.603 1.00 86.94 822 VAL A N 1
ATOM 6348 C CA . VAL A 1 822 ? 6.102 26.086 -32.977 1.00 86.94 822 VAL A CA 1
ATOM 6349 C C . VAL A 1 822 ? 7.448 25.706 -33.596 1.00 86.94 822 VAL A C 1
ATOM 6351 O O . VAL A 1 822 ? 8.331 26.553 -33.695 1.00 86.94 822 VAL A O 1
ATOM 6354 N N . TRP A 1 823 ? 7.593 24.451 -34.031 1.00 83.81 823 TRP A N 1
ATOM 6355 C CA . TRP A 1 823 ? 8.875 23.857 -34.420 1.00 83.81 823 TRP A CA 1
ATOM 6356 C C . TRP A 1 823 ? 8.966 23.526 -35.909 1.00 83.81 823 TRP A C 1
ATOM 6358 O O . TRP A 1 823 ? 10.051 23.582 -36.481 1.00 83.81 823 TRP A O 1
ATOM 6368 N N . PHE A 1 824 ? 7.838 23.206 -36.543 1.00 89.19 824 PHE A N 1
ATOM 6369 C CA . PHE A 1 824 ? 7.774 22.688 -37.903 1.00 89.19 824 PHE A CA 1
ATOM 6370 C C . PHE A 1 824 ? 6.685 23.376 -38.734 1.00 89.19 824 PHE A C 1
ATOM 6372 O O . PHE A 1 824 ? 5.623 23.763 -38.244 1.00 89.19 824 PHE A O 1
ATOM 6379 N N . GLN A 1 825 ? 6.955 23.492 -40.031 1.00 88.38 825 GLN A N 1
ATOM 6380 C CA . GLN A 1 825 ? 5.984 23.822 -41.068 1.00 88.38 825 GLN A CA 1
ATOM 6381 C C . GLN A 1 825 ? 5.015 22.651 -41.275 1.00 88.38 825 GLN A C 1
ATOM 6383 O O . GLN A 1 825 ? 5.307 21.517 -40.903 1.00 88.38 825 GLN A O 1
ATOM 6388 N N . GLU A 1 826 ? 3.884 22.884 -41.947 1.00 88.56 826 GLU A N 1
ATOM 6389 C CA . GLU A 1 826 ? 2.867 21.839 -42.163 1.00 88.56 826 GLU A CA 1
ATOM 6390 C C . GLU A 1 826 ? 3.384 20.628 -42.966 1.00 88.56 826 GLU A C 1
ATOM 6392 O O . GLU A 1 826 ? 2.866 19.524 -42.825 1.00 88.56 826 GLU A O 1
ATOM 6397 N N . ASN A 1 827 ? 4.443 20.806 -43.762 1.00 86.19 827 ASN A N 1
ATOM 6398 C CA . ASN A 1 827 ? 5.134 19.733 -44.486 1.00 86.19 827 ASN A CA 1
ATOM 6399 C C . ASN A 1 827 ? 6.147 18.946 -43.623 1.00 86.19 827 ASN A C 1
ATOM 6401 O O . ASN A 1 827 ? 6.798 18.046 -44.144 1.00 86.19 827 ASN A O 1
ATOM 6405 N N . GLY A 1 828 ? 6.288 19.268 -42.333 1.00 84.75 828 GLY A N 1
ATOM 6406 C CA . GLY A 1 828 ? 7.239 18.638 -41.413 1.00 84.75 828 GLY A CA 1
ATOM 6407 C C . GLY A 1 828 ? 8.658 19.201 -41.460 1.00 84.75 828 GLY A C 1
ATOM 6408 O O . GLY A 1 828 ? 9.513 18.697 -40.742 1.00 84.75 828 GLY A O 1
ATOM 6409 N N . LYS A 1 829 ? 8.931 20.241 -42.261 1.00 86.69 829 LYS A N 1
ATOM 6410 C CA . LYS A 1 829 ? 10.249 20.893 -42.283 1.00 86.69 829 LYS A CA 1
ATOM 6411 C C . LYS A 1 829 ? 10.426 21.830 -41.088 1.00 86.69 829 LYS A C 1
ATOM 6413 O O . LYS A 1 829 ? 9.466 22.526 -40.748 1.00 86.69 829 LYS A O 1
ATOM 6418 N N . PRO A 1 830 ? 11.619 21.911 -40.477 1.00 85.31 830 PRO A N 1
ATOM 6419 C CA . PRO A 1 830 ? 11.854 22.817 -39.361 1.00 85.31 830 PRO A CA 1
ATOM 6420 C C . PRO A 1 830 ? 11.560 24.288 -39.690 1.00 85.31 830 PRO A C 1
ATOM 6422 O O . PRO A 1 830 ? 11.755 24.755 -40.818 1.00 85.31 830 PRO A O 1
ATOM 6425 N N . LEU A 1 831 ? 11.082 25.035 -38.697 1.00 83.62 831 LEU A N 1
ATOM 6426 C CA . LEU A 1 831 ? 10.947 26.487 -38.767 1.00 83.62 831 LEU A CA 1
ATOM 6427 C C . LEU A 1 831 ? 12.282 27.146 -38.404 1.00 83.62 831 LEU A C 1
ATOM 6429 O O . LEU A 1 831 ? 12.859 26.870 -37.354 1.00 83.62 831 LEU A O 1
ATOM 6433 N N . ALA A 1 832 ? 12.755 28.057 -39.256 1.00 66.75 832 ALA A N 1
ATOM 6434 C CA . ALA A 1 832 ? 13.887 28.918 -38.934 1.00 66.75 832 ALA A CA 1
ATOM 6435 C C . ALA A 1 832 ? 13.404 30.026 -37.987 1.00 66.75 832 ALA A C 1
ATOM 6437 O O . ALA A 1 832 ? 12.692 30.935 -38.412 1.00 66.75 832 ALA A O 1
ATOM 6438 N N . ASN A 1 833 ? 13.733 29.923 -36.699 1.00 61.50 833 ASN A N 1
ATOM 6439 C CA . ASN A 1 833 ? 13.346 30.904 -35.687 1.00 61.50 833 ASN A CA 1
ATOM 6440 C C . ASN A 1 833 ? 14.555 31.276 -34.817 1.00 61.50 833 ASN A C 1
ATOM 6442 O O . ASN A 1 833 ? 15.262 30.391 -34.346 1.00 61.50 833 ASN A O 1
ATOM 6446 N N . ASP A 1 834 ? 14.767 32.568 -34.549 1.00 53.19 834 ASP A N 1
ATOM 6447 C CA . ASP A 1 834 ? 16.003 33.114 -33.948 1.00 53.19 834 ASP A CA 1
ATOM 6448 C C . ASP A 1 834 ? 16.278 32.667 -32.493 1.00 53.19 834 ASP A C 1
ATOM 6450 O O . ASP A 1 834 ? 17.316 32.994 -31.923 1.00 53.19 834 ASP A O 1
ATOM 6454 N N . SER A 1 835 ? 15.343 31.957 -31.848 1.00 54.66 835 SER A N 1
ATOM 6455 C CA . SER A 1 835 ? 15.426 31.570 -30.425 1.00 54.66 835 SER A CA 1
ATOM 6456 C C . SER A 1 835 ? 15.413 30.057 -30.168 1.00 54.66 835 SER A C 1
ATOM 6458 O O . SER A 1 835 ? 15.854 29.626 -29.105 1.00 54.66 835 SER A O 1
ATOM 6460 N N . LEU A 1 836 ? 14.870 29.262 -31.096 1.00 55.44 836 LEU A N 1
ATOM 6461 C CA . LEU A 1 836 ? 14.647 27.818 -30.972 1.00 55.44 836 LEU A CA 1
ATOM 6462 C C . LEU A 1 836 ? 14.623 27.222 -32.388 1.00 55.44 836 LEU A C 1
ATOM 6464 O O . LEU A 1 836 ? 13.620 27.345 -33.087 1.00 55.44 836 LEU A O 1
ATOM 6468 N N . THR A 1 837 ? 15.719 26.605 -32.824 1.00 59.00 837 THR A N 1
ATOM 6469 C CA . THR A 1 837 ? 15.819 25.972 -34.148 1.00 59.00 837 THR A CA 1
ATOM 6470 C C . THR A 1 837 ? 15.791 24.458 -34.006 1.00 59.00 837 THR A C 1
ATOM 6472 O O . THR A 1 837 ? 16.738 23.870 -33.485 1.00 59.00 837 THR A O 1
ATOM 6475 N N . ALA A 1 838 ? 14.724 23.822 -34.491 1.00 67.12 838 ALA A N 1
ATOM 6476 C CA . ALA A 1 838 ? 14.807 22.415 -34.862 1.00 67.12 838 ALA A CA 1
ATOM 6477 C C . ALA A 1 838 ? 15.699 22.301 -36.114 1.00 67.12 838 ALA A C 1
ATOM 6479 O O . ALA A 1 838 ? 15.639 23.149 -37.005 1.00 67.12 838 ALA A O 1
ATOM 6480 N N . VAL A 1 839 ? 16.547 21.279 -36.165 1.00 78.69 839 VAL A N 1
ATOM 6481 C CA . VAL A 1 839 ? 17.440 20.978 -37.298 1.00 78.69 839 VAL A CA 1
ATOM 6482 C C . VAL A 1 839 ? 17.073 19.605 -37.843 1.00 78.69 839 VAL A C 1
ATOM 6484 O O . VAL A 1 839 ? 16.832 18.691 -37.061 1.00 78.69 839 VAL A O 1
ATOM 6487 N N . GLU A 1 840 ? 16.966 19.463 -39.160 1.00 79.88 840 GLU A N 1
ATOM 6488 C CA . GLU A 1 840 ? 16.790 18.149 -39.783 1.00 79.88 840 GLU A CA 1
ATOM 6489 C C . GLU A 1 840 ? 18.109 17.388 -39.639 1.00 79.88 840 GLU A C 1
ATOM 6491 O O . GLU A 1 840 ? 19.140 17.887 -40.077 1.00 79.88 840 GLU A O 1
ATOM 6496 N N . VAL A 1 841 ? 18.071 16.233 -38.978 1.00 82.88 841 VAL A N 1
ATOM 6497 C CA . VAL A 1 841 ? 19.238 15.366 -38.770 1.00 82.88 841 VAL A CA 1
ATOM 6498 C C . VAL A 1 841 ? 18.822 13.988 -39.266 1.00 82.88 841 VAL A C 1
ATOM 6500 O O . VAL A 1 841 ? 18.315 13.186 -38.477 1.00 82.88 841 VAL A O 1
ATOM 6503 N N . PRO A 1 842 ? 18.917 13.726 -40.582 1.00 87.38 842 PRO A N 1
ATOM 6504 C CA . PRO A 1 842 ? 18.481 12.468 -41.164 1.00 87.38 842 PRO A CA 1
ATOM 6505 C C . PRO A 1 842 ? 19.148 11.278 -40.478 1.00 87.38 842 PRO A C 1
ATOM 6507 O O . PRO A 1 842 ? 20.295 11.353 -40.044 1.00 87.38 842 PRO A O 1
ATOM 6510 N N . MET A 1 843 ? 18.455 10.140 -40.442 1.00 88.50 843 MET A N 1
ATOM 6511 C CA . MET A 1 843 ? 18.969 8.915 -39.818 1.00 88.50 843 MET A CA 1
ATOM 6512 C C . MET A 1 843 ? 20.377 8.523 -40.297 1.00 88.50 843 MET A C 1
ATOM 6514 O O . MET A 1 843 ? 21.186 8.086 -39.488 1.00 88.50 843 MET A O 1
ATOM 6518 N N . GLN A 1 844 ? 20.684 8.712 -41.585 1.00 87.56 844 GLN A N 1
ATOM 6519 C CA . GLN A 1 844 ? 22.021 8.457 -42.130 1.00 87.56 844 GLN A CA 1
ATOM 6520 C C . GLN A 1 844 ? 23.091 9.340 -41.466 1.00 87.56 844 GLN A C 1
ATOM 6522 O O . GLN A 1 844 ? 24.121 8.823 -41.051 1.00 87.56 844 GLN A O 1
ATOM 6527 N N . GLU A 1 845 ? 22.830 10.641 -41.322 1.00 86.56 845 GLU A N 1
ATOM 6528 C CA . GLU A 1 845 ? 23.750 11.589 -40.678 1.00 86.56 845 GLU A CA 1
ATOM 6529 C C . GLU A 1 845 ? 23.928 11.240 -39.196 1.00 86.56 845 GLU A C 1
ATOM 6531 O O . GLU A 1 845 ? 25.052 11.141 -38.719 1.00 86.56 845 GLU A O 1
ATOM 6536 N N . ALA A 1 846 ? 22.836 10.907 -38.498 1.00 86.31 846 ALA A N 1
ATOM 6537 C CA . ALA A 1 846 ? 22.893 10.467 -37.104 1.00 86.31 846 ALA A CA 1
ATOM 6538 C C . ALA A 1 846 ? 23.749 9.199 -36.897 1.00 86.31 846 ALA A C 1
ATOM 6540 O O . ALA A 1 846 ? 24.371 9.047 -35.848 1.00 86.31 846 ALA A O 1
ATOM 6541 N N . ILE A 1 847 ? 23.785 8.285 -37.876 1.00 88.12 847 ILE A N 1
ATOM 6542 C CA . ILE A 1 847 ? 24.630 7.079 -37.840 1.00 88.12 847 ILE A CA 1
ATOM 6543 C C . ILE A 1 847 ? 26.085 7.417 -38.202 1.00 88.12 847 ILE A C 1
ATOM 6545 O O . ILE A 1 847 ? 27.008 6.927 -37.556 1.00 88.12 847 ILE A O 1
ATOM 6549 N N . GLU A 1 848 ? 26.312 8.264 -39.207 1.00 86.25 848 GLU A N 1
ATOM 6550 C CA . GLU A 1 848 ? 27.654 8.694 -39.633 1.00 86.25 848 GLU A CA 1
ATOM 6551 C C . GLU A 1 848 ? 28.368 9.569 -38.588 1.00 86.25 848 GLU A C 1
ATOM 6553 O O . GLU A 1 848 ? 29.601 9.601 -38.532 1.00 86.25 848 GLU A O 1
ATOM 6558 N N . GLU A 1 849 ? 27.605 10.259 -37.739 1.00 83.81 849 GLU A N 1
ATOM 6559 C CA . GLU A 1 849 ? 28.112 11.034 -36.607 1.00 83.81 849 GLU A CA 1
ATOM 6560 C C . GLU A 1 849 ? 28.532 10.175 -35.405 1.00 83.81 849 GLU A C 1
ATOM 6562 O O . GLU A 1 849 ? 29.203 10.684 -34.498 1.00 83.81 849 GLU A O 1
ATOM 6567 N N . ILE A 1 850 ? 28.208 8.875 -35.385 1.00 84.06 850 ILE A N 1
ATOM 6568 C CA . ILE A 1 850 ? 28.643 7.972 -34.313 1.00 84.06 850 ILE A CA 1
ATOM 6569 C C . ILE A 1 850 ? 30.177 7.959 -34.252 1.00 84.06 850 ILE A C 1
ATOM 6571 O O . ILE A 1 850 ? 30.870 7.614 -35.213 1.00 84.06 850 ILE A O 1
ATOM 6575 N N . GLY A 1 851 ? 30.706 8.333 -33.085 1.00 74.00 851 GLY A N 1
ATOM 6576 C CA . GLY A 1 851 ? 32.141 8.438 -32.834 1.00 74.00 851 GLY A CA 1
ATOM 6577 C C . GLY A 1 851 ? 32.785 9.780 -33.185 1.00 74.00 851 GLY A C 1
ATOM 6578 O O . GLY A 1 851 ? 33.963 9.960 -32.902 1.00 74.00 851 GLY A O 1
ATOM 6579 N N . CYS A 1 852 ? 32.054 10.742 -33.764 1.00 72.56 852 CYS A N 1
ATOM 6580 C CA . CYS A 1 852 ? 32.598 12.067 -34.107 1.00 72.56 852 CYS A CA 1
ATOM 6581 C C . CYS A 1 852 ? 32.782 13.000 -32.898 1.00 72.56 852 CYS A C 1
ATOM 6583 O O . CYS A 1 852 ? 33.509 13.989 -32.995 1.00 72.56 852 CYS A O 1
ATOM 6585 N N . TYR A 1 853 ? 32.117 12.708 -31.779 1.00 65.19 853 TYR A N 1
ATOM 6586 C CA . TYR A 1 853 ? 32.074 13.558 -30.583 1.00 65.19 853 TYR A CA 1
ATOM 6587 C C . TYR A 1 853 ? 32.573 12.834 -29.319 1.00 65.19 853 TYR A C 1
ATOM 6589 O O . TYR A 1 853 ? 32.185 13.191 -28.204 1.00 65.19 853 TYR A O 1
ATOM 6597 N N . ASP A 1 854 ? 33.419 11.810 -29.482 1.00 67.31 854 ASP A N 1
ATOM 6598 C CA . ASP A 1 854 ? 34.024 11.084 -28.360 1.00 67.31 854 ASP A CA 1
ATOM 6599 C C . ASP A 1 854 ? 34.870 12.052 -27.495 1.00 67.31 854 ASP A C 1
ATOM 6601 O O . ASP A 1 854 ? 35.664 12.847 -28.003 1.00 67.31 854 ASP A O 1
ATOM 6605 N N . GLN A 1 855 ? 34.695 12.018 -26.167 1.00 56.62 855 GLN A N 1
ATOM 6606 C CA . GLN A 1 855 ? 35.435 12.892 -25.241 1.00 56.62 855 GLN A CA 1
ATOM 6607 C C . GLN A 1 855 ? 36.933 12.527 -25.181 1.00 56.62 855 GLN A C 1
ATOM 6609 O O . GLN A 1 855 ? 37.317 11.386 -25.437 1.00 56.62 855 GLN A O 1
ATOM 6614 N N . ASP A 1 856 ? 37.794 13.491 -24.828 1.00 48.44 856 ASP A N 1
ATOM 6615 C CA . ASP A 1 856 ? 39.236 13.257 -24.662 1.00 48.44 856 ASP A CA 1
ATOM 6616 C C . ASP A 1 856 ? 39.525 12.259 -23.526 1.00 48.44 856 ASP A C 1
ATOM 6618 O O . ASP A 1 856 ? 39.078 12.437 -22.393 1.00 48.44 856 ASP A O 1
ATOM 6622 N N . ALA A 1 857 ? 40.300 11.213 -23.830 1.00 48.75 857 ALA A N 1
ATOM 6623 C CA . ALA A 1 857 ? 40.711 10.192 -22.870 1.00 48.75 857 ALA A CA 1
ATOM 6624 C C . ALA A 1 857 ? 41.824 10.701 -21.937 1.00 48.75 857 ALA A C 1
ATOM 6626 O O . ALA A 1 857 ? 42.803 11.297 -22.393 1.00 48.75 857 ALA A O 1
ATOM 6627 N N . ALA A 1 858 ? 41.731 10.394 -20.639 1.00 40.00 858 ALA A N 1
ATOM 6628 C CA . ALA A 1 858 ? 42.885 10.467 -19.747 1.00 40.00 858 ALA A CA 1
ATOM 6629 C C . ALA A 1 858 ? 43.898 9.368 -20.125 1.00 40.00 858 ALA A C 1
ATOM 6631 O O . ALA A 1 858 ? 43.540 8.225 -20.386 1.00 40.00 858 ALA A O 1
ATOM 6632 N N . MET A 1 859 ? 45.174 9.732 -20.199 1.00 41.62 859 MET A N 1
ATOM 6633 C CA . MET A 1 859 ? 46.256 8.910 -20.740 1.00 41.62 859 MET A CA 1
ATOM 6634 C C . MET A 1 859 ? 46.681 7.797 -19.761 1.00 41.62 859 MET A C 1
ATOM 6636 O O . MET A 1 859 ? 47.629 8.014 -19.020 1.00 41.62 859 MET A O 1
ATOM 6640 N N . PHE A 1 860 ? 46.053 6.612 -19.769 1.00 38.41 860 PHE A N 1
ATOM 6641 C CA . PHE A 1 860 ? 46.620 5.414 -19.119 1.00 38.41 860 PHE A CA 1
ATOM 6642 C C . PHE A 1 860 ? 46.227 4.085 -19.796 1.00 38.41 860 PHE A C 1
ATOM 6644 O O . PHE A 1 860 ? 45.056 3.802 -19.998 1.00 38.41 860 PHE A O 1
ATOM 6651 N N . GLY A 1 861 ? 47.249 3.258 -20.068 1.00 42.34 861 GLY A N 1
ATOM 6652 C CA . GLY A 1 861 ? 47.221 1.798 -19.887 1.00 42.34 861 GLY A CA 1
ATOM 6653 C C . GLY A 1 861 ? 46.563 0.919 -20.956 1.00 42.34 861 GLY A C 1
ATOM 6654 O O . GLY A 1 861 ? 45.356 0.740 -20.994 1.00 42.34 861 GLY A O 1
ATOM 6655 N N . THR A 1 862 ? 47.388 0.261 -21.766 1.00 46.62 862 THR A N 1
ATOM 6656 C CA . THR A 1 862 ? 47.033 -0.814 -22.705 1.00 46.62 862 THR A CA 1
ATOM 6657 C C . THR A 1 862 ? 46.658 -2.136 -22.016 1.00 46.62 862 THR A C 1
ATOM 6659 O O . THR A 1 862 ? 47.482 -2.680 -21.291 1.00 46.62 862 THR A O 1
ATOM 6662 N N . GLU A 1 863 ? 45.468 -2.666 -22.329 1.00 48.28 863 GLU A N 1
ATOM 6663 C CA . GLU A 1 863 ? 45.132 -4.047 -22.766 1.00 48.28 863 GLU A CA 1
ATOM 6664 C C . GLU A 1 863 ? 43.760 -4.536 -22.245 1.00 48.28 863 GLU A C 1
ATOM 6666 O O . GLU A 1 863 ? 43.442 -4.453 -21.067 1.00 48.28 863 GLU A O 1
ATOM 6671 N N . VAL A 1 864 ? 42.965 -5.083 -23.180 1.00 51.09 864 VAL A N 1
ATOM 6672 C CA . VAL A 1 864 ? 41.576 -5.594 -23.065 1.00 51.09 864 VAL A CA 1
ATOM 6673 C C . VAL A 1 864 ? 40.494 -4.535 -22.796 1.00 51.09 864 VAL A C 1
ATOM 6675 O O . VAL A 1 864 ? 39.753 -4.594 -21.821 1.00 51.09 864 VAL A O 1
ATOM 6678 N N . SER A 1 865 ? 40.336 -3.583 -23.719 1.00 63.22 865 SER A N 1
ATOM 6679 C CA . SER A 1 865 ? 39.182 -2.677 -23.690 1.00 63.22 865 SER A CA 1
ATOM 6680 C C . SER A 1 865 ? 37.996 -3.285 -24.449 1.00 63.22 865 SER A C 1
ATOM 6682 O O . SER A 1 865 ? 38.092 -3.517 -25.652 1.00 63.22 865 SER A O 1
ATOM 6684 N N . LEU A 1 866 ? 36.872 -3.528 -23.762 1.00 71.44 866 LEU A N 1
ATOM 6685 C CA . LEU A 1 866 ? 35.559 -3.792 -24.385 1.00 71.44 866 LEU A CA 1
ATOM 6686 C C . LEU A 1 866 ? 35.073 -2.596 -25.225 1.00 71.44 866 LEU A C 1
ATOM 6688 O O . LEU A 1 866 ? 34.146 -2.726 -26.028 1.00 71.44 866 LEU A O 1
ATOM 6692 N N . LEU A 1 867 ? 35.696 -1.434 -25.023 1.00 75.12 867 LEU A N 1
ATOM 6693 C CA . LEU A 1 867 ? 35.323 -0.168 -25.619 1.00 75.12 867 LEU A CA 1
ATOM 6694 C C . LEU A 1 867 ? 36.123 0.126 -26.890 1.00 75.12 867 LEU A C 1
ATOM 6696 O O . LEU A 1 867 ? 37.221 -0.399 -27.134 1.00 75.12 867 LEU A O 1
ATOM 6700 N N . GLU A 1 868 ? 35.512 0.946 -27.733 1.00 74.94 868 GLU A N 1
ATOM 6701 C CA . GLU A 1 868 ? 36.058 1.361 -29.013 1.00 74.94 868 GLU A CA 1
ATOM 6702 C C . GLU A 1 868 ? 37.199 2.385 -28.826 1.00 74.94 868 GLU A C 1
ATOM 6704 O O . GLU A 1 868 ? 37.203 3.157 -27.863 1.00 74.94 868 GLU A O 1
ATOM 6709 N N . PRO A 1 869 ? 38.215 2.401 -29.708 1.00 71.69 869 PRO A N 1
ATOM 6710 C CA . PRO A 1 869 ? 39.179 3.495 -29.734 1.00 71.69 869 PRO A CA 1
ATOM 6711 C C . PRO A 1 869 ? 38.494 4.836 -30.038 1.00 71.69 869 PRO A C 1
ATOM 6713 O O . PRO A 1 869 ? 37.474 4.876 -30.730 1.00 71.69 869 PRO A O 1
ATOM 6716 N N . LYS A 1 870 ? 39.080 5.937 -29.550 1.00 68.12 870 LYS A N 1
ATOM 6717 C CA . LYS A 1 870 ? 38.588 7.297 -29.818 1.00 68.12 870 LYS A CA 1
ATOM 6718 C C . LYS A 1 870 ? 38.517 7.570 -31.329 1.00 68.12 870 LYS A C 1
ATOM 6720 O O . LYS A 1 870 ? 39.378 7.106 -32.075 1.00 68.12 870 LYS A O 1
ATOM 6725 N N . ASP A 1 871 ? 37.516 8.342 -31.752 1.00 67.62 871 ASP A N 1
ATOM 6726 C CA . ASP A 1 871 ? 37.350 8.876 -33.115 1.00 67.62 871 ASP A CA 1
ATOM 6727 C C . ASP A 1 871 ? 37.130 7.798 -34.202 1.00 67.62 871 ASP A C 1
ATOM 6729 O O . ASP A 1 871 ? 37.199 8.075 -35.404 1.00 67.62 871 ASP A O 1
ATOM 6733 N N . MET A 1 872 ? 36.836 6.554 -33.803 1.00 77.06 872 MET A N 1
ATOM 6734 C CA . MET A 1 872 ? 36.573 5.450 -34.728 1.00 77.06 872 MET A CA 1
ATOM 6735 C C . MET A 1 872 ? 35.167 5.565 -35.326 1.00 77.06 872 MET A C 1
ATOM 6737 O O . MET A 1 872 ? 34.184 5.168 -34.703 1.00 77.06 872 MET A O 1
ATOM 6741 N N . LYS A 1 873 ? 35.040 6.115 -36.530 1.00 82.62 873 LYS A N 1
ATOM 6742 C CA . LYS A 1 873 ? 33.730 6.245 -37.185 1.00 82.62 873 LYS A CA 1
ATOM 6743 C C . LYS A 1 873 ? 33.153 4.891 -37.594 1.00 82.62 873 LYS A C 1
ATOM 6745 O O . LYS A 1 873 ? 33.893 3.948 -37.874 1.00 82.62 873 LYS A O 1
ATOM 6750 N N . VAL A 1 874 ? 31.826 4.824 -37.675 1.00 85.44 874 VAL A N 1
ATOM 6751 C CA . VAL A 1 874 ? 31.118 3.673 -38.248 1.00 85.44 874 VAL A CA 1
ATOM 6752 C C . VAL A 1 874 ? 31.493 3.551 -39.737 1.00 85.44 874 VAL A C 1
ATOM 6754 O O . VAL A 1 874 ? 31.343 4.530 -40.473 1.00 85.44 874 VAL A O 1
ATOM 6757 N N . PRO A 1 875 ? 32.003 2.394 -40.202 1.00 87.31 875 PRO A N 1
ATOM 6758 C CA . PRO A 1 875 ? 32.251 2.141 -41.619 1.00 87.31 875 PRO A CA 1
ATOM 6759 C C . PRO A 1 875 ? 30.996 2.368 -42.469 1.00 87.31 875 PRO A C 1
ATOM 6761 O O . PRO A 1 875 ? 29.888 2.054 -42.041 1.00 87.31 875 PRO A O 1
ATOM 6764 N N . SER A 1 876 ? 31.151 2.909 -43.680 1.00 85.62 876 SER A N 1
ATOM 6765 C CA . SER A 1 876 ? 30.009 3.291 -44.526 1.00 85.62 876 SER A CA 1
ATOM 6766 C C . SER A 1 876 ? 29.088 2.116 -44.870 1.00 85.62 876 SER A C 1
ATOM 6768 O O . SER A 1 876 ? 27.874 2.279 -44.910 1.00 85.62 876 SER A O 1
ATOM 6770 N N . ASP A 1 877 ? 29.646 0.924 -45.069 1.00 86.81 877 ASP A N 1
ATOM 6771 C CA . ASP A 1 877 ? 28.887 -0.304 -45.298 1.00 86.81 877 ASP A CA 1
ATOM 6772 C C . ASP A 1 877 ? 28.110 -0.743 -44.049 1.00 86.81 877 ASP A C 1
ATOM 6774 O O . ASP A 1 877 ? 26.946 -1.135 -44.150 1.00 86.81 877 ASP A O 1
ATOM 6778 N N . GLU A 1 878 ? 28.708 -0.640 -42.860 1.00 88.81 878 GLU A N 1
ATOM 6779 C CA . GLU A 1 878 ? 28.001 -0.853 -41.594 1.00 88.81 878 GLU A CA 1
ATOM 6780 C C . GLU A 1 878 ? 26.848 0.147 -41.434 1.00 88.81 878 GLU A C 1
ATOM 6782 O O . GLU A 1 878 ? 25.726 -0.253 -41.116 1.00 88.81 878 GLU A O 1
ATOM 6787 N N . ALA A 1 879 ? 27.115 1.429 -41.699 1.00 89.81 879 ALA A N 1
ATOM 6788 C CA . ALA A 1 879 ? 26.159 2.519 -41.558 1.00 89.81 879 ALA A CA 1
ATOM 6789 C C . ALA A 1 879 ? 24.948 2.347 -42.486 1.00 89.81 879 ALA A C 1
ATOM 6791 O O . ALA A 1 879 ? 23.810 2.506 -42.047 1.00 89.81 879 ALA A O 1
ATOM 6792 N N . GLU A 1 880 ? 25.169 1.958 -43.745 1.00 91.19 880 GLU A N 1
ATOM 6793 C CA . GLU A 1 880 ? 24.092 1.673 -44.700 1.00 91.19 880 GLU A CA 1
ATOM 6794 C C . GLU A 1 880 ? 23.206 0.506 -44.248 1.00 91.19 880 GLU A C 1
ATOM 6796 O O . GLU A 1 880 ? 21.979 0.612 -44.293 1.00 91.19 880 GLU A O 1
ATOM 6801 N N . ASN A 1 881 ? 23.808 -0.591 -43.774 1.00 92.31 881 ASN A N 1
ATOM 6802 C CA . ASN A 1 881 ? 23.056 -1.743 -43.272 1.00 92.31 881 ASN A CA 1
ATOM 6803 C C . ASN A 1 881 ? 22.303 -1.410 -41.973 1.00 92.31 881 ASN A C 1
ATOM 6805 O O . ASN A 1 881 ? 21.192 -1.890 -41.759 1.00 92.31 881 ASN A O 1
ATOM 6809 N N . MET A 1 882 ? 22.891 -0.588 -41.102 1.00 94.12 882 MET A N 1
ATOM 6810 C CA . MET A 1 882 ? 22.239 -0.128 -39.878 1.00 94.12 882 MET A CA 1
ATOM 6811 C C . MET A 1 882 ? 21.053 0.789 -40.190 1.00 94.12 882 MET A C 1
ATOM 6813 O O . MET A 1 882 ? 19.992 0.636 -39.586 1.00 94.12 882 MET A O 1
ATOM 6817 N N . ARG A 1 883 ? 21.205 1.703 -41.159 1.00 94.75 883 ARG A N 1
ATOM 6818 C CA . ARG A 1 883 ? 20.116 2.567 -41.630 1.00 94.75 883 ARG A CA 1
ATOM 6819 C C . ARG A 1 883 ? 18.954 1.728 -42.150 1.00 94.75 883 ARG A C 1
ATOM 6821 O O . ARG A 1 883 ? 17.835 1.940 -41.701 1.00 94.75 883 ARG A O 1
ATOM 6828 N N . ASP A 1 884 ? 19.214 0.781 -43.052 1.00 95.69 884 ASP A N 1
ATOM 6829 C CA . ASP A 1 884 ? 18.172 -0.077 -43.643 1.00 95.69 884 ASP A CA 1
ATOM 6830 C C . ASP A 1 884 ? 17.368 -0.819 -42.559 1.00 95.69 884 ASP A C 1
ATOM 6832 O O . ASP A 1 884 ? 16.133 -0.803 -42.556 1.00 95.69 884 ASP A O 1
ATOM 6836 N N . LEU A 1 885 ? 18.066 -1.355 -41.549 1.00 96.81 885 LEU A N 1
ATOM 6837 C CA . LEU A 1 885 ? 17.433 -2.001 -40.403 1.00 96.81 885 LEU A CA 1
ATOM 6838 C C . LEU A 1 885 ? 16.540 -1.034 -39.608 1.00 96.81 885 LEU A C 1
ATOM 6840 O O . LEU A 1 885 ? 15.364 -1.313 -39.356 1.00 96.81 885 LEU A O 1
ATOM 6844 N N . LEU A 1 886 ? 17.099 0.105 -39.191 1.00 96.81 886 LEU A N 1
ATOM 6845 C CA . LEU A 1 886 ? 16.398 1.086 -38.362 1.00 96.81 886 LEU A CA 1
ATOM 6846 C C . LEU A 1 886 ? 15.230 1.739 -39.111 1.00 96.81 886 LEU A C 1
ATOM 6848 O O . LEU A 1 886 ? 14.197 2.027 -38.504 1.00 96.81 886 LEU A O 1
ATOM 6852 N N . GLU A 1 887 ? 15.332 1.928 -40.426 1.00 95.75 887 GLU A N 1
ATOM 6853 C CA . GLU A 1 887 ? 14.234 2.403 -41.267 1.00 95.75 887 GLU A CA 1
ATOM 6854 C C . GLU A 1 887 ? 13.047 1.439 -41.251 1.00 95.75 887 GLU A C 1
ATOM 6856 O O . GLU A 1 887 ? 11.904 1.899 -41.152 1.00 95.75 887 GLU A O 1
ATOM 6861 N N . GLY A 1 888 ? 13.305 0.128 -41.295 1.00 96.94 888 GLY A N 1
ATOM 6862 C CA . GLY A 1 888 ? 12.282 -0.912 -41.210 1.00 96.94 888 GLY A CA 1
ATOM 6863 C C . GLY A 1 888 ? 11.650 -1.048 -39.821 1.00 96.94 888 GLY A C 1
ATOM 6864 O O . GLY A 1 888 ? 10.434 -1.236 -39.711 1.00 96.94 888 GLY A O 1
ATOM 6865 N N . MET A 1 889 ? 12.440 -0.917 -38.755 1.00 98.12 889 MET A N 1
ATOM 6866 C CA . MET A 1 889 ? 11.952 -1.044 -37.375 1.00 98.12 889 MET A CA 1
ATOM 6867 C C . MET A 1 889 ? 11.232 0.212 -36.868 1.00 98.12 889 MET A C 1
ATOM 6869 O O . MET A 1 889 ? 10.246 0.109 -36.143 1.00 98.12 889 MET A O 1
ATOM 6873 N N . LEU A 1 890 ? 11.681 1.404 -37.273 1.00 96.88 890 LEU A N 1
ATOM 6874 C CA . LEU A 1 890 ? 11.125 2.690 -36.839 1.00 96.88 890 LEU A CA 1
ATOM 6875 C C . LEU A 1 890 ? 10.041 3.215 -37.790 1.00 96.88 890 LEU A C 1
ATOM 6877 O O . LEU A 1 890 ? 9.876 4.427 -37.926 1.00 96.88 890 LEU A O 1
ATOM 6881 N N . ARG A 1 891 ? 9.315 2.355 -38.512 1.00 96.75 891 ARG A N 1
ATOM 6882 C CA . ARG A 1 891 ? 8.187 2.809 -39.346 1.00 96.75 891 ARG A CA 1
ATOM 6883 C C . ARG A 1 891 ? 7.094 3.432 -38.480 1.00 96.75 891 ARG A C 1
ATOM 6885 O O . ARG A 1 891 ? 6.856 2.994 -37.356 1.00 96.75 891 ARG A O 1
ATOM 6892 N N . TRP A 1 892 ? 6.438 4.473 -38.995 1.00 95.81 892 TRP A N 1
ATOM 6893 C CA . TRP A 1 892 ? 5.411 5.182 -38.232 1.00 95.81 892 TRP A CA 1
ATOM 6894 C C . TRP A 1 892 ? 4.250 4.262 -37.868 1.00 95.81 892 TRP A C 1
ATOM 6896 O O . TRP A 1 892 ? 3.912 4.150 -36.693 1.00 95.81 892 TRP A O 1
ATOM 6906 N N . GLU A 1 893 ? 3.685 3.582 -38.864 1.00 95.06 893 GLU A N 1
ATOM 6907 C CA . GLU A 1 893 ? 2.596 2.635 -38.661 1.00 95.06 893 GLU A CA 1
ATOM 6908 C C . GLU A 1 893 ? 3.108 1.354 -37.993 1.00 95.06 893 GLU A C 1
ATOM 6910 O O . GLU A 1 893 ? 4.034 0.735 -38.524 1.00 95.06 893 GLU A O 1
ATOM 6915 N N . PRO A 1 894 ? 2.515 0.926 -36.861 1.00 95.19 894 PRO A N 1
ATOM 6916 C CA . PRO A 1 894 ? 2.921 -0.302 -36.182 1.00 95.19 894 PRO A CA 1
ATOM 6917 C C . PRO A 1 894 ? 2.826 -1.542 -37.081 1.00 95.19 894 PRO A C 1
ATOM 6919 O O . PRO A 1 894 ? 3.719 -2.382 -37.044 1.00 95.19 894 PRO A O 1
ATOM 6922 N N . ASP A 1 895 ? 1.789 -1.621 -37.921 1.00 94.38 895 ASP A N 1
ATOM 6923 C CA . ASP A 1 895 ? 1.544 -2.757 -38.822 1.00 94.38 895 ASP A CA 1
ATOM 6924 C C . ASP A 1 895 ? 2.569 -2.856 -39.962 1.00 94.38 895 ASP A C 1
ATOM 6926 O O . ASP A 1 895 ? 2.787 -3.938 -40.507 1.00 94.38 895 ASP A O 1
ATOM 6930 N N . ASP A 1 896 ? 3.223 -1.744 -40.310 1.00 95.69 896 ASP A N 1
ATOM 6931 C CA . ASP A 1 896 ? 4.238 -1.722 -41.360 1.00 95.69 896 ASP A CA 1
ATOM 6932 C C . ASP A 1 896 ? 5.637 -2.069 -40.830 1.00 95.69 896 ASP A C 1
ATOM 6934 O O . ASP A 1 896 ? 6.540 -2.284 -41.645 1.00 95.69 896 ASP A O 1
ATOM 6938 N N . ARG A 1 897 ? 5.853 -2.081 -39.503 1.00 96.62 897 ARG A N 1
ATOM 6939 C CA . ARG A 1 897 ? 7.165 -2.348 -38.886 1.00 96.62 897 ARG A CA 1
ATOM 6940 C C . ARG A 1 897 ? 7.616 -3.782 -39.130 1.00 96.62 897 ARG A C 1
ATOM 6942 O O . ARG A 1 897 ? 6.813 -4.707 -39.227 1.00 96.62 897 ARG A O 1
ATOM 6949 N N . MET A 1 898 ? 8.932 -3.968 -39.175 1.00 97.62 898 MET A N 1
ATOM 6950 C CA . MET A 1 898 ? 9.517 -5.306 -39.203 1.00 97.62 898 MET A CA 1
ATOM 6951 C C . MET A 1 898 ? 9.067 -6.121 -37.986 1.00 97.62 898 MET A C 1
ATOM 6953 O O . MET A 1 898 ? 9.073 -5.640 -36.857 1.00 97.62 898 MET A O 1
ATOM 6957 N N . SER A 1 899 ? 8.729 -7.386 -38.205 1.00 96.50 899 SER A N 1
ATOM 6958 C CA . SER A 1 899 ? 8.638 -8.363 -37.119 1.00 96.50 899 SER A CA 1
ATOM 6959 C C . SER A 1 899 ? 10.030 -8.672 -36.562 1.00 96.50 899 SER A C 1
ATOM 6961 O O . SER A 1 899 ? 11.026 -8.581 -37.282 1.00 96.50 899 SER A O 1
ATOM 6963 N N . VAL A 1 900 ? 10.117 -9.109 -35.303 1.00 96.00 900 VAL A N 1
ATOM 6964 C CA . VAL A 1 900 ? 11.408 -9.483 -34.699 1.00 96.00 900 VAL A CA 1
ATOM 6965 C C . VAL A 1 900 ? 12.124 -10.595 -35.477 1.00 96.00 900 VAL A C 1
ATOM 6967 O O . VAL A 1 900 ? 13.339 -10.553 -35.632 1.00 96.00 900 VAL A O 1
ATOM 6970 N N . THR A 1 901 ? 11.387 -11.528 -36.083 1.00 94.50 901 THR A N 1
ATOM 6971 C CA . THR A 1 901 ? 11.973 -12.573 -36.933 1.00 94.50 901 THR A CA 1
ATOM 6972 C C . THR A 1 901 ? 12.606 -11.996 -38.206 1.00 94.50 901 THR A C 1
ATOM 6974 O O . THR A 1 901 ? 13.655 -12.470 -38.637 1.00 94.50 901 THR A O 1
ATOM 6977 N N . GLN A 1 902 ? 12.022 -10.944 -38.797 1.00 96.12 902 GLN A N 1
ATOM 6978 C CA . GLN A 1 902 ? 12.650 -10.221 -39.912 1.00 96.12 902 GLN A CA 1
ATOM 6979 C C . GLN A 1 902 ? 13.885 -9.439 -39.452 1.00 96.12 902 GLN A C 1
ATOM 6981 O O . GLN A 1 902 ? 14.876 -9.402 -40.176 1.00 96.12 902 GLN A O 1
ATOM 6986 N N . VAL A 1 903 ? 13.848 -8.846 -38.252 1.00 97.25 903 VAL A N 1
ATOM 6987 C CA . VAL A 1 903 ? 15.006 -8.170 -37.636 1.00 97.25 903 VAL A CA 1
ATOM 6988 C C . VAL A 1 903 ? 16.154 -9.161 -37.427 1.00 97.25 903 VAL A C 1
ATOM 6990 O O . VAL A 1 903 ? 17.288 -8.866 -37.790 1.00 97.25 903 VAL A O 1
ATOM 6993 N N . LEU A 1 904 ? 15.864 -10.365 -36.926 1.00 94.31 904 LEU A N 1
ATOM 6994 C CA . LEU A 1 904 ? 16.855 -11.420 -36.692 1.00 94.31 904 LEU A CA 1
ATOM 6995 C C . LEU A 1 904 ? 17.539 -11.904 -37.981 1.00 94.31 904 LEU A C 1
ATOM 6997 O O . LEU A 1 904 ? 18.706 -12.278 -37.953 1.00 94.31 904 LEU A O 1
ATOM 7001 N N . GLN A 1 905 ? 16.822 -11.895 -39.107 1.00 94.00 905 GLN A N 1
ATOM 7002 C CA . GLN A 1 905 ? 17.340 -12.289 -40.425 1.00 94.00 905 GLN A CA 1
ATOM 7003 C C . GLN A 1 905 ? 18.039 -11.144 -41.172 1.00 94.00 905 GLN A C 1
ATOM 7005 O O . GLN A 1 905 ? 18.561 -11.350 -42.270 1.00 94.00 905 GLN A O 1
ATOM 7010 N N . HIS A 1 906 ? 18.010 -9.930 -40.623 1.00 95.94 906 HIS A N 1
ATOM 7011 C CA . HIS A 1 906 ? 18.564 -8.762 -41.282 1.00 95.94 906 HIS A CA 1
ATOM 7012 C C . HIS A 1 906 ? 20.094 -8.822 -41.328 1.00 95.94 906 HIS A C 1
ATOM 7014 O O . HIS A 1 906 ? 20.739 -9.208 -40.355 1.00 95.94 906 HIS A O 1
ATOM 7020 N N . ARG A 1 907 ? 20.698 -8.358 -42.431 1.00 92.06 907 ARG A N 1
ATOM 7021 C CA . ARG A 1 907 ? 22.147 -8.462 -42.682 1.00 92.06 907 ARG A CA 1
ATOM 7022 C C . ARG A 1 907 ? 23.011 -7.846 -41.579 1.00 92.06 907 ARG A C 1
ATOM 7024 O O . ARG A 1 907 ? 24.049 -8.409 -41.249 1.00 92.06 907 ARG A O 1
ATOM 7031 N N . TRP A 1 908 ? 22.568 -6.725 -41.008 1.00 92.25 908 TRP A N 1
ATOM 7032 C CA . TRP A 1 908 ? 23.246 -6.073 -39.881 1.00 92.25 908 TRP A CA 1
ATOM 7033 C C . TRP A 1 908 ? 23.295 -6.963 -38.626 1.00 92.25 908 TRP A C 1
ATOM 7035 O O . TRP A 1 908 ? 24.273 -6.916 -37.901 1.00 92.25 908 TRP A O 1
ATOM 7045 N N . ILE A 1 909 ? 22.287 -7.816 -38.400 1.00 92.75 909 ILE A N 1
ATOM 7046 C CA . ILE A 1 909 ? 22.231 -8.739 -37.255 1.00 92.75 909 ILE A CA 1
ATOM 7047 C C . ILE A 1 909 ? 22.906 -10.081 -37.566 1.00 92.75 909 ILE A C 1
ATOM 7049 O O . ILE A 1 909 ? 23.663 -10.593 -36.747 1.00 92.75 909 ILE A O 1
ATOM 7053 N N . SER A 1 910 ? 22.627 -10.676 -38.730 1.00 82.00 910 SER A N 1
ATOM 7054 C CA . SER A 1 910 ? 22.987 -12.070 -39.023 1.00 82.00 910 SER A CA 1
ATOM 7055 C C . SER A 1 910 ? 24.256 -12.259 -39.862 1.00 82.00 910 SER A C 1
ATOM 7057 O O . SER A 1 910 ? 24.638 -13.403 -40.100 1.00 82.00 910 SER A O 1
ATOM 7059 N N . GLY A 1 911 ? 24.871 -11.194 -40.393 1.00 64.31 911 GLY A N 1
ATOM 7060 C CA . GLY A 1 911 ? 25.837 -11.324 -41.495 1.00 64.31 911 GLY A CA 1
ATOM 7061 C C . GLY A 1 911 ? 26.947 -10.277 -41.573 1.00 64.31 911 GLY A C 1
ATOM 7062 O O . GLY A 1 911 ? 27.484 -10.075 -42.663 1.00 64.31 911 GLY A O 1
ATOM 7063 N N . TYR A 1 912 ? 27.294 -9.606 -40.472 1.00 59.88 912 TYR A N 1
ATOM 7064 C CA . TYR A 1 912 ? 28.413 -8.662 -40.450 1.00 59.88 912 TYR A CA 1
ATOM 7065 C C . TYR A 1 912 ? 29.698 -9.336 -39.923 1.00 59.88 912 TYR A C 1
ATOM 7067 O O . TYR A 1 912 ? 29.934 -9.405 -38.719 1.00 59.88 912 TYR A O 1
ATOM 7075 N N . ASP A 1 913 ? 30.537 -9.855 -40.828 1.00 51.69 913 ASP A N 1
ATOM 7076 C CA . ASP A 1 913 ? 31.886 -10.342 -40.498 1.00 51.69 913 ASP A CA 1
ATOM 7077 C C . ASP A 1 913 ? 32.828 -9.141 -40.279 1.00 51.69 913 ASP A C 1
ATOM 7079 O O . ASP A 1 913 ? 33.332 -8.535 -41.225 1.00 51.69 913 ASP A O 1
ATOM 7083 N N . CYS A 1 914 ? 33.114 -8.790 -39.021 1.00 46.94 914 CYS A N 1
ATOM 7084 C CA . CYS A 1 914 ? 34.014 -7.681 -38.655 1.00 46.94 914 CYS A CA 1
ATOM 7085 C C . CYS A 1 914 ? 35.506 -7.904 -39.009 1.00 46.94 914 CYS A C 1
ATOM 7087 O O . CYS A 1 914 ? 36.372 -7.158 -38.548 1.00 46.94 914 CYS A O 1
ATOM 7089 N N . THR A 1 915 ? 35.858 -8.920 -39.800 1.00 43.03 915 THR A N 1
ATOM 7090 C CA . THR A 1 915 ? 37.252 -9.324 -40.061 1.00 43.03 915 THR A CA 1
ATOM 7091 C C . THR A 1 915 ? 38.028 -8.393 -40.998 1.00 43.03 915 THR A C 1
ATOM 7093 O O . THR A 1 915 ? 39.223 -8.597 -41.189 1.00 43.03 915 THR A O 1
ATOM 7096 N N . HIS A 1 916 ? 37.404 -7.362 -41.573 1.00 38.84 916 HIS A N 1
ATOM 7097 C CA . HIS A 1 916 ? 38.067 -6.460 -42.524 1.00 38.84 916 HIS A CA 1
ATOM 7098 C C . HIS A 1 916 ? 38.790 -5.246 -41.902 1.00 38.84 916 HIS A C 1
ATOM 7100 O O . HIS A 1 916 ? 39.413 -4.486 -42.639 1.00 38.84 916 HIS A O 1
ATOM 7106 N N . GLY A 1 917 ? 38.770 -5.073 -40.573 1.00 36.62 917 GLY A N 1
ATOM 7107 C CA . GLY A 1 917 ? 39.332 -3.887 -39.901 1.00 36.62 917 GLY A CA 1
ATOM 7108 C C . GLY A 1 917 ? 40.629 -4.069 -39.100 1.00 36.62 917 GLY A C 1
ATOM 7109 O O . GLY A 1 917 ? 41.171 -3.075 -38.622 1.00 36.62 917 GLY A O 1
ATOM 7110 N N . SER A 1 918 ? 41.154 -5.286 -38.913 1.00 32.19 918 SER A N 1
ATOM 7111 C CA . SER A 1 918 ? 42.403 -5.488 -38.162 1.00 32.19 918 SER A CA 1
ATOM 7112 C C . SER A 1 918 ? 43.626 -5.383 -39.076 1.00 32.19 918 SER A C 1
ATOM 7114 O O . SER A 1 918 ? 44.129 -6.368 -39.615 1.00 32.19 918 SER A O 1
ATOM 7116 N N . THR A 1 919 ? 44.157 -4.172 -39.237 1.00 31.27 919 THR A N 1
ATOM 7117 C CA . THR A 1 919 ? 45.551 -4.000 -39.659 1.00 31.27 919 THR A CA 1
ATOM 7118 C C . THR A 1 919 ? 46.455 -4.697 -38.638 1.00 31.27 919 THR A C 1
ATOM 7120 O O . THR A 1 919 ? 46.514 -4.320 -37.469 1.00 31.27 919 THR A O 1
ATOM 7123 N N . GLN A 1 920 ? 47.131 -5.765 -39.070 1.00 26.81 920 GLN A N 1
ATOM 7124 C CA . GLN A 1 920 ? 48.184 -6.409 -38.287 1.00 26.81 920 GLN A CA 1
ATOM 7125 C C . GLN A 1 920 ? 49.274 -5.377 -37.946 1.00 26.81 920 GLN A C 1
ATOM 7127 O O . GLN A 1 920 ? 49.685 -4.634 -38.840 1.00 26.81 920 GLN A O 1
ATOM 7132 N N . PRO A 1 921 ? 49.783 -5.327 -36.703 1.00 31.72 921 PRO A N 1
ATOM 7133 C CA . PRO A 1 921 ? 50.987 -4.566 -36.417 1.00 31.72 921 PRO A CA 1
ATOM 7134 C C . PRO A 1 921 ? 52.171 -5.240 -37.121 1.00 31.72 921 PRO A C 1
ATOM 7136 O O . PRO A 1 921 ? 52.441 -6.424 -36.913 1.00 31.72 921 PRO A O 1
ATOM 7139 N N . GLU A 1 922 ? 52.858 -4.482 -37.975 1.00 28.78 922 GLU A N 1
ATOM 7140 C CA . GLU A 1 922 ? 54.102 -4.894 -38.618 1.00 28.78 922 GLU A CA 1
ATOM 7141 C C . GLU A 1 922 ? 55.101 -5.389 -37.563 1.00 28.78 922 GLU A C 1
ATOM 7143 O O . GLU A 1 922 ? 55.479 -4.680 -36.629 1.00 28.78 922 GLU A O 1
ATOM 7148 N N . THR A 1 923 ? 55.547 -6.632 -37.723 1.00 30.25 923 THR A N 1
ATOM 7149 C CA . THR A 1 923 ? 56.657 -7.203 -36.967 1.00 30.25 923 THR A CA 1
ATOM 7150 C C . THR A 1 923 ? 57.932 -6.412 -37.256 1.00 30.25 923 THR A C 1
ATOM 7152 O O . THR A 1 923 ? 58.535 -6.559 -38.321 1.00 30.25 923 THR A O 1
ATOM 7155 N N . LEU A 1 924 ? 58.356 -5.589 -36.296 1.00 32.88 924 LEU A N 1
ATOM 7156 C CA . LEU A 1 924 ? 59.680 -4.973 -36.261 1.00 32.88 924 LEU A CA 1
ATOM 7157 C C . LEU A 1 924 ? 60.755 -6.066 -36.213 1.00 32.88 924 LEU A C 1
ATOM 7159 O O . LEU A 1 924 ? 60.779 -6.915 -35.321 1.00 32.88 924 LEU A O 1
ATOM 7163 N N . GLY A 1 925 ? 61.626 -6.036 -37.220 1.00 27.98 925 GLY A N 1
ATOM 7164 C CA . GLY A 1 925 ? 62.699 -6.993 -37.426 1.00 27.98 925 GLY A CA 1
ATOM 7165 C C . GLY A 1 925 ? 63.685 -7.062 -36.262 1.00 27.98 925 GLY A C 1
ATOM 7166 O O . GLY A 1 925 ? 64.128 -6.058 -35.707 1.00 27.98 925 GLY A O 1
ATOM 7167 N N . THR A 1 926 ? 64.076 -8.290 -35.945 1.00 33.91 926 THR A N 1
ATOM 7168 C CA . THR A 1 926 ? 65.204 -8.629 -35.083 1.00 33.91 926 THR A CA 1
ATOM 7169 C C . THR A 1 926 ? 66.510 -8.088 -35.675 1.00 33.91 926 THR A C 1
ATOM 7171 O O . THR A 1 926 ? 67.022 -8.626 -36.658 1.00 33.91 926 THR A O 1
ATOM 7174 N N . GLY A 1 927 ? 67.060 -7.037 -35.067 1.00 29.09 927 GLY A N 1
ATOM 7175 C CA . GLY A 1 927 ? 68.435 -6.586 -35.271 1.00 29.09 927 GLY A CA 1
ATOM 7176 C C . GLY A 1 927 ? 69.369 -7.245 -34.256 1.00 29.09 927 GLY A C 1
ATOM 7177 O O . GLY A 1 927 ? 69.193 -7.099 -33.052 1.00 29.09 927 GLY A O 1
ATOM 7178 N N . SER A 1 928 ? 70.354 -7.986 -34.755 1.00 33.91 928 SER A N 1
ATOM 7179 C CA . SER A 1 928 ? 71.399 -8.661 -33.986 1.00 33.91 928 SER A CA 1
ATOM 7180 C C . SER A 1 928 ? 72.365 -7.687 -33.293 1.00 33.91 928 SER A C 1
ATOM 7182 O O . SER A 1 928 ? 73.041 -6.928 -33.991 1.00 33.91 928 SER A O 1
ATOM 7184 N N . ARG A 1 929 ? 72.524 -7.784 -31.970 1.00 31.56 929 ARG A N 1
ATOM 7185 C CA . ARG A 1 929 ? 73.769 -8.133 -31.250 1.00 31.56 929 ARG A CA 1
ATOM 7186 C C . ARG A 1 929 ? 73.606 -7.949 -29.750 1.00 31.56 929 ARG A C 1
ATOM 7188 O O . ARG A 1 929 ? 73.067 -6.896 -29.356 1.00 31.56 929 ARG A O 1
#

Sequence (929 aa):
MAEASSSSRPEPKTLVEDSSEDELTKQTSSTNSRRHSHYDTQRTGRPVSGSSQLSAKSKGKRASYQQPPDFPSLDEVAGQGQPEESDDPYSLEQARRVQISPKAGLEAKTLARRSQLAEKRLSQTEAKVPAKQELDPPASSSGNAQQKALLKDPEEGDADDESSGAASPYVSRRPEDYLHAKDRDPPPAVPRWLTEMYTISYLILFSILGTLARLGLQWLTFYPGAPIVTPLVWANMLGCILMGFLIEDQTLFQNHVLGDASTYEKPGHMTELDAVHKAEGLKRKKTIPLYIGLTVGFCGSLTSFSSFARDFFLALSNDLPTPIDHPADLASTSPTTSSTVPRHRGYSFEAWAAVVLFTIALALGGLMVGAHLAHFLGPITPRLSIRMTRRFLNPFMLVLGWGSWLGAVFLAIWPPDRPNGPSSRGSWANETWRGQVLFALVFAPVGCLLRFYASIKLNPLVSSFPLGTFAVNMLGTAVEGMCYDIQHVGVGIMGRIGGGRVGCQVLQGVQDGFCGCLTTVSTWAAEIHGLRRKHGYAYAVASILGALCLMVIIMGSILKAEETALSTELHILQKLAAIQSDQIGNTHIRHLMDHFSIQGPNGRHKCLVTEVAGPSIKSLYNDPEHEYNAGARRLRANIAHNISMQIVQAVDFLHSHRMCHGDLTLSNVLLKIKSIDAWTEAEVYDRLGESSTQKLVTDSGTNPDHSAPRYVVEPARRLDAKYLTERALLVDFGQAFSFDKLPQAKDIGIPVMYCAPEIIFESKYTPASEIWSLACALFEVRAGNSPFSSLMGGNDEIVIQMVQMKGRLPDRWWRAWDKRSVWFQENGKPLANDSLTAVEVPMQEAIEEIGCYDQDAAMFGTEVSLLEPKDMKVPSDEAENMRDLLEGMLRWEPDDRMSVTQVLQHRWISGYDCTHGSTQPETLGTGSR

Organism: NCBI:txid574655

Nearest PDB structures (foldseek):
  3gub-assembly1_A  TM=7.961E-01  e=1.081E-07  Homo sapiens
  8sv9-assembly2_B  TM=7.751E-01  e=6.253E-08  Homo sapiens
  8p5k-assembly4_D  TM=7.697E-01  e=2.213E-07  Homo sapiens
  6fdy-assembly1_U  TM=7.888E-01  e=3.233E-07  Homo sapiens
  8p5j-assembly1_A  TM=7.927E-01  e=7.832E-07  Homo sapiens

Secondary structure (DSSP, 8-state):
-----------------------------------------------------------------PPPS----HHHHTT---------TTSHHHHHHHS--TTHHHHHHHHHHHHHHHTTSSSS-----------------------------------------------PPPGGGGSS----PPPPPPPHHHHHHHHHHHHHHHHHHHHHHHHHHHHHH--TT-SSS-THHHHHHHHHHHHHHHHH-SSTTHHHHHTT-----------HHHHHHHHHHHHHHTT-HHHHIIIIIIIHHH--HHHHHHHHHHHHHT---B-----S---SSPPPS-B-----HHHHHHHHHHHHHHHHHHHHHHHHHHHHHHHHHTTTPPPPPHHHIIIIIHHHHHHHHHHHHHHHHHHHHS-TT-TT-TT--STTTT-THHHHHHHHHHHHHHHHHHHHHHHHHHGGG-TTS-HHHHHHHHHHHHHHHHHHHHHH----SS--TT-SHHHHHHHHHIIIIIIHHHS-SHHHHHHHHHS-HHHHHHHHHHHHHHHHHHHHHHHHHHHHHHHHHHHHHHHHHHHHHH-----GGGGGBPPEEEEEEEEETTEEEEEEEE-----BHHHHHH-TTSGGGSS-SSB-HHHHHHHHHHHHHHHHHHHHTTEE-S---TTSEEEEETTGGG--HHHHHHHH----EEEP--TTSSPPPTTS-SEEEPPP----GGGEEEEEEE---TT-EETTSPPPGGG----GGG--HHHHHH----HHHHHHHHHHHHHHHHHSS-SS--SS--HHHHHHHHHHHH-PPPHHHHHH-TTHHHHB-TTSPBP--TT-------HHHHHHTTTTTPPPPP----S--SBPPTT-PPPHHHHHHHHHHHHHHT-SSGGGSPPHHHHHTSHHHH---GGGS--PPP-------

InterPro domains:
  IPR000719 Protein kinase domain [PF00069] (730-909)
  IPR000719 Protein kinase domain [PS50011] (491-909)
  IPR000719 Protein kinase domain [SM00220] (548-909)
  IPR003691 Fluoride-specific ion channel FluC [PF02537] (203-317)
  IPR003691 Fluoride-specific ion channel FluC [PF02537] (438-553)
  IPR003691 Fluoride-specific ion channel FluC [PTHR28259] (185-561)
  IPR008266 Tyrosine-protein kinase, active site [PS00109] (659-671)
  IPR011009 Protein kinase-like domain superfamily [SSF56112] (564-916)

Radius of gyration: 41.23 Å; Cα contacts (8 Å, |Δi|>4): 1151; chains: 1; bounding box: 139×116×103 Å

pLDDT: mean 70.36, std 26.0, range [23.73, 98.25]

Foldseek 3Di:
DDDDDDDDDDDDDDDDDDDDDDDDDDDDDDDDDDDDDDDDDDDDDDDDDDDDDDDDDDDDDDDDDDDDPDDDPPVVVVVPDDDDDDDDPPDPVVVVVPPDDPPPVVVVVVVVVVVVVVVVPPPDDDDDDDDDDDDDDDDDDDDDDDDDDDDDDDDDDDDDDDDDDDDDDPDDDDPVVPPPDDDDDDDPDDDPVLLVLLLLLLLLVQLLVLLVLQVVQLVVQQFAPRVDQRSLLVLLLQLQLQLLLLQQACAQAVCQLPDPPPDDDDDDDDDVVVVVSVVSSSVSCCSHSNSSSSNLRRSLLSHFLLSLLVQLLCLLVLNRWGQHHDPDDDPDDDDDRTFRDDDDNVRSVVSSVCSLVSSLVSSLVSSVNSNVVSVVCNVVRHYDDPCCCVVPVSVVSSCVSVVVLVVLVVCLVVPVQDLDDPPLDDPCNPCLVRLLSSLLSNQQSVLSVQLVVLQVPQQVVDVLESVSLLVLSLVLNLLLLQLVCLLQDDDPDDARSLRDSNSNSNSSSCNSRRSSSNHGSSVLSVSLVVHDVVSSVVNSVCSNVSSSVSNCVRNVVRVVVVCVLVCQLVVVLVVLVPDDDPQPLSVQAKHFPDWDWDQASSGIDIDTDIDDFAAFLLCQLPPPPDPLQQFFSAFDLVLLLLLLLNLLSNLVVQVVVQKDLLADASNQKTFGFAPPVPDDPVRCCVQQPDFDWAQDAPSSRHADDRNDDRTDTDGRDRHDLVRTDSRIHGHDSSLMDGQVDWDALVSRDYQLLQFALCCVQPVGDHSLRSLSSSLQRSLCNGQVDGQADDPPRDNVSRVLSLCLAPNDADPVSNVSDPCCVVAADPRSHGDDDPPDHRHRQYLLNVQQCRLVDGDRGDDDDDDDNSHDHHSDGDPPVLSVLSNVLSCQSNDNDSVSHDDSVSSSVRCSNPPDDPPPPDDDDDPDDDDDD

Solvent-accessible surface area (backbone atoms only — not comparable to full-atom values): 55027 Å² total; per-residue (Å²): 141,87,87,80,80,88,80,83,88,82,90,82,91,81,90,82,88,79,86,90,81,85,89,81,90,80,91,80,90,82,86,90,87,86,88,86,86,88,83,89,80,89,84,89,84,87,89,85,87,83,88,86,85,89,88,89,84,91,83,92,75,86,83,74,91,73,83,80,92,86,71,82,59,78,73,63,69,76,70,72,72,82,84,81,85,77,93,61,100,71,60,74,75,54,65,71,63,72,83,61,70,88,67,63,72,57,50,62,63,48,54,64,55,51,58,64,57,58,69,71,73,76,83,83,87,84,88,85,88,92,80,90,81,90,85,85,88,84,80,90,84,88,84,87,79,90,85,85,89,83,88,85,86,87,92,86,84,89,87,90,88,83,86,89,86,83,82,86,83,89,72,86,79,69,84,77,81,70,79,84,79,85,88,74,84,76,76,81,80,76,54,69,69,59,53,48,51,34,26,51,16,28,28,32,38,24,10,37,53,11,35,52,54,23,56,51,41,28,60,74,43,60,45,68,64,46,93,55,65,62,25,58,47,58,25,25,21,52,14,8,21,53,39,20,20,64,68,59,45,70,41,46,55,36,54,70,45,64,47,96,69,87,71,87,82,82,94,78,82,96,50,75,63,59,58,52,52,51,50,53,32,52,56,49,44,68,68,34,38,68,50,40,8,49,43,57,9,19,19,16,14,18,3,36,33,19,59,50,43,50,50,29,49,25,24,47,74,53,63,42,68,28,42,48,67,80,94,76,90,72,97,64,81,84,82,66,72,50,46,59,74,90,70,58,78,68,53,19,54,51,40,21,48,48,51,51,51,52,45,51,51,41,26,50,50,18,25,53,52,12,30,52,47,26,64,70,42,43,90,74,49,65,67,50,52,60,65,53,43,62,72,47,46,41,60,48,34,41,53,49,14,51,48,51,45,52,47,28,45,55,45,53,75,63,43,81,76,42,84,81,45,101,71,72,75,65,100,68,73,78,53,65,61,56,46,36,50,31,32,14,43,50,29,8,33,58,15,29,51,51,34,51,54,34,36,70,69,34,23,75,77,34,89,74,45,56,46,17,60,51,49,32,27,47,52,16,29,48,53,33,33,50,40,52,43,48,69,68,54,82,53,76,100,67,66,41,64,52,72,45,76,64,45,45,26,48,40,46,4,41,34,59,6,20,19,17,17,24,4,34,37,24,58,52,42,51,46,37,72,69,38,61,68,73,40,16,51,52,49,53,52,50,54,53,52,54,37,49,53,46,41,48,63,53,46,48,54,54,62,51,50,63,51,49,55,63,44,46,25,52,51,52,37,51,53,59,65,68,57,89,66,90,54,71,17,56,78,18,44,67,51,64,77,49,72,53,72,47,83,51,77,83,44,80,44,77,45,81,39,55,77,86,64,45,62,24,55,46,53,73,45,66,49,84,83,44,88,77,61,50,30,23,55,25,39,25,67,66,55,25,40,50,35,43,36,42,53,44,33,25,50,37,45,34,48,78,69,44,31,43,53,60,52,63,44,42,73,33,29,23,27,32,49,63,64,60,91,76,51,51,73,68,53,46,34,73,43,31,42,71,82,50,67,46,72,36,56,40,97,72,75,40,76,45,57,86,73,43,65,60,47,44,71,57,80,79,78,49,67,56,66,86,43,51,41,86,43,48,32,44,47,77,48,71,54,40,41,40,73,94,52,64,63,53,61,92,66,65,80,48,58,73,60,39,55,27,68,54,36,76,76,66,43,47,66,48,74,49,36,52,35,27,11,46,40,36,38,50,46,20,44,61,52,41,47,60,86,37,69,62,95,84,77,46,72,64,54,35,54,51,47,50,30,28,36,71,36,57,66,61,68,76,59,44,71,69,40,80,67,46,76,77,41,28,44,97,82,36,47,56,35,93,44,102,88,60,66,54,64,80,46,43,54,63,55,60,44,59,48,28,36,74,78,49,62,88,48,62,94,74,84,94,82,78,70,70,43,29,66,64,65,56,57,56,52,70,70,57,40,53,40,48,43,55,51,44,58,38,29,62,37,88,53,54,89,72,27,51,50,57,68,54,52,52,68,29,58,60,49,66,62,69,76,71,79,86,71,74,79,76,80,80,80,79,75,89,77,91,129

Mean predicted aligned error: 20.36 Å